Protein AF-A0A6V2KAH0-F1 (afdb_monomer_lite)

Sequence (1232 aa):
MCFALAFYVFDRTIVFLPSMSLTIRYAAQPLTKHDDYFSLTKVQLGAHNHMQRETYEVDTRGIMHGSGVGGRILDVLNRHGHQTSANAVEGRDTLVKGSPNDNNPVWTVSERSPGIIDQISSLPDGAMLDLVKQLNGEGEPENSLYGETWSAKLSQSLFQYEESHRMQTELEGLNFTLTSFPESPEGTLDQRFKSLAEYMSTRHLRKVDREVFVLSHEGYDMHRENTLGKKFSELNASLQQFIEELKAMGIWEDTALVMGSDFGRSVTANSNGGTDHAWGGNYFLLGGSVDGGKILGTYPEFLDERSDYWTGRGRMIPTTPWESVWNGIGQWMGVRGDNDLGWVLPNRNNFDKCALFSDQDLFLNGEIPQTACLINDGDGDGVADEVDQCPNSQYWTGLASDASGCQPPTAGPTTSPTLVPQPTIAPSSAPSVPPTPAPTVFGVLEVTPKASVITPDSAIVRVGGSNNHAVGRAIDGTTDKYEVHMSDAAKTGAGFEVTPFWPHSIVQGIRVYTASDGKSRDPTQFVVEGRNREGEAWTLIAGGDLNLSVERNPQGVPIDSSPSAPDLAKAHQEVTFQNTAAYSHYRVTFPETRSTSSTIVQFGEVELPGVWVPPGFVMTEYPTPAPSPKPTPAPTAVPTFKPTAAPSIAPTAVVTPVSTVLTPGSTVVRVRGYNTHTTATAIDGTTDVYQVHADGTGAPGFQVTPLWPYSIVQGIRVYTPYNGHSRDPMKFIVEGRNGDTEGWTIIAEGDLGLTTERNPSGMAIESTPTEPDMAKIHDEVLFQNTVMYSQYRVTFPEARSGSVAYGTIVQFGEVELPGLTVPPGYVLPTVTPVSTVLTPGSTVVRVRGYNTHTTATAIDGTTDVYQVHADGTGAPGFEVSPLWPYSIVQGIRVYTPHNGHGRDPMQFIVEGRNGDTEGWSVIALGDLGLTTERNPAGTPINSSPSAPDTSLVHDEVLFQNTVVYSQYRVTFPEARSALMAYGTIVQFGEVELPGLTVPPGLFVMTPYPTATPTAAPVAAAESNAIPVSTVLDAAAAPSIVRLNDIYPTHWYHNNVNIMDGTTSIYEIRMDGSGLPSGLEVTPTWPHSVIKSMRVYTARNGNSRDPTSFVIKGRNTDGEAWTLIAEGALYLPTDRNSVGLTVNSSPSAPDMALNHYEATFPNAVAYSQYQLTFPTTRHPDSTIVQFAELELPGLAVPEGWTCGGPGASCGNSHECCSEFCLGTGVCSDVTTQ

Secondary structure (DSSP, 8-state):
--PPP------EEEEEEE-SS---B--SS---TTS-GGGS-S--TT-HHHHHHHHHH--TT-SSTT--HHHHHHHHHHHTT--EEEEEETT--TTT---TTT-PPEEEE-SS-STT-TTTTTS-TTHHHHHHHHHT----TT--HHHHHHHHHHHHHHHHHHHHHHHHHHHHHTT---SS---PPTT-HHHHHHHHHHHHHTHHHHT-SEEEEE--------SS---HHHHHHHHHHHHHHHHHHHHHTT-STTEEEEEE-S-EEEEEE-TTSSEEEES-----EEESSB--S---S---S-SSTTSTTB-STT-BPPSSBTHHHHHHHHHHHT---HHHHHHHSTTGGGS-GGGS--HHHHBTT--SPPP------S------------------------------------------------------PPPPPPPPPPPPPP-EEES-SS-TTSEEEEESS--SS-SGGGSSSB---EEEEPPTTT----EEEEE-SSS-EEE-EEEEE--SS-TTSSBSEEEEEEESSTTPPPEEEEEEE----S--PPTTPBP---SS---TTS-EEEEE------BSEEEEE---BSSTT--EEEES-EE--EEE--TT---PPPPPPPPPP-------------PPPPP--------EEES-S--TT-EEEEESSEESS-GGGGSSSB---EEEE--SSS--EEEEE-SSS-EEE-EEEEEPPSS-GGGSBSEEEEEEESSTTSPPEEEEEEE----S--PPTTPBP---SSS--TTS-EEEEE------BSEEEEE--EETTEE--TT-EEEES-EE--EEE--TT------EEES-SS-BTBEEEEEESEESS-GGGGSSSB---EEEE--SSSS-EEEEE-SSSEEEE-EEEEE--SS-GGG-EEEEEEEEESSTTSPPEEEEEEE----S--PPTTPBP--BTTB--TTS-EEEEE------BSEEEEEEEEETTEE--TT-EEEES-EE--EEEE-TT-------PPPP---PPPBP-TTSPEEES-SS-TT-GGGEEEESBS---STT--GGGGSSSB---EEEEB-SSSSPPEEEE--SSSEEEE-EEEEEPPSS-STTSB-EEEEEEESSTTS--EEEEEEE----S--PPTTPBP--BTTB--TTS-EEEEE----B-BSEEEEE---BSSTT--EEEESEEE--EEEE-TT-----TT--------------------------

Radius of gyration: 40.19 Å; chains: 1; bounding box: 91×108×109 Å

InterPro domains:
  IPR010869 Protein of unknown function DUF1501 [PF07394] (154-303)
  IPR017850 Alkaline-phosphatase-like, core domain superfamily [SSF53649] (220-289)

Organism: NCBI:txid49249

pLDDT: mean 70.44, std 21.45, range [21.11, 96.75]

Structure (mmCIF, N/CA/C/O backbone):
data_AF-A0A6V2KAH0-F1
#
_entry.id   AF-A0A6V2KAH0-F1
#
loop_
_atom_site.group_PDB
_atom_site.id
_atom_site.type_symbol
_atom_site.label_atom_id
_atom_site.label_alt_id
_atom_site.label_comp_id
_atom_site.label_asym_id
_atom_site.label_entity_id
_atom_site.label_seq_id
_atom_site.pdbx_PDB_ins_code
_atom_site.Cartn_x
_atom_site.Cartn_y
_atom_site.Cartn_z
_atom_site.occupancy
_atom_site.B_iso_or_equiv
_atom_site.auth_seq_id
_atom_site.auth_comp_id
_atom_site.auth_asym_id
_atom_site.auth_atom_id
_atom_site.pdbx_PDB_model_num
ATOM 1 N N . MET A 1 1 ? -19.683 9.087 42.182 1.00 32.47 1 MET A N 1
ATOM 2 C CA . MET A 1 1 ? -18.851 7.865 42.205 1.00 32.47 1 MET A CA 1
ATOM 3 C C . MET A 1 1 ? -19.704 6.692 41.759 1.00 32.47 1 MET A C 1
ATOM 5 O O . MET A 1 1 ? -20.548 6.278 42.538 1.00 32.47 1 MET A O 1
ATOM 9 N N . CYS A 1 2 ? -19.531 6.255 40.511 1.00 22.30 2 CYS A N 1
ATOM 10 C CA . CYS A 1 2 ? -19.908 4.953 39.935 1.00 22.30 2 CYS A CA 1
ATOM 11 C C . CYS A 1 2 ? -19.578 5.039 38.435 1.00 22.30 2 CYS A C 1
ATOM 13 O O . CYS A 1 2 ? -20.458 5.290 37.619 1.00 22.30 2 CYS A O 1
ATOM 15 N N . PHE A 1 3 ? -18.294 4.924 38.083 1.00 23.70 3 PHE A N 1
ATOM 16 C CA . PHE A 1 3 ? -17.932 4.547 36.716 1.00 23.70 3 PHE A CA 1
ATOM 17 C C . PHE A 1 3 ? -18.139 3.036 36.620 1.00 23.70 3 PHE A C 1
ATOM 19 O O . PHE A 1 3 ? -17.579 2.298 37.430 1.00 23.70 3 PHE A O 1
ATOM 26 N N . ALA A 1 4 ? -18.967 2.584 35.682 1.00 24.52 4 ALA A N 1
ATOM 27 C CA . ALA A 1 4 ? -19.075 1.165 35.379 1.00 24.52 4 ALA A CA 1
ATOM 28 C C . ALA A 1 4 ? -17.861 0.759 34.535 1.00 24.52 4 ALA A C 1
ATOM 30 O O . ALA A 1 4 ? -17.642 1.328 33.466 1.00 24.52 4 ALA A O 1
ATOM 31 N N . LEU A 1 5 ? -17.070 -0.206 35.010 1.00 29.55 5 LEU A N 1
ATOM 32 C CA . LEU A 1 5 ? -16.073 -0.855 34.162 1.00 29.55 5 LEU A CA 1
ATOM 33 C C . LEU A 1 5 ? -16.809 -1.737 33.149 1.00 29.55 5 LEU A C 1
ATOM 35 O O . LEU A 1 5 ? -17.567 -2.623 33.538 1.00 29.55 5 LEU A O 1
ATOM 39 N N . ALA A 1 6 ? -16.557 -1.494 31.867 1.00 23.05 6 ALA A N 1
ATOM 40 C CA . ALA A 1 6 ? -16.994 -2.339 30.757 1.00 23.05 6 ALA A CA 1
ATOM 41 C C . ALA A 1 6 ? -15.931 -2.386 29.639 1.00 23.05 6 ALA A C 1
ATOM 43 O O . ALA A 1 6 ? -16.261 -2.461 28.461 1.00 23.05 6 ALA A O 1
ATOM 44 N N . PHE A 1 7 ? -14.649 -2.339 30.018 1.00 24.16 7 PHE A N 1
ATOM 45 C CA . PHE A 1 7 ? -13.540 -2.706 29.140 1.00 24.16 7 PHE A CA 1
ATOM 46 C C . PHE A 1 7 ? -13.059 -4.106 29.526 1.00 24.16 7 PHE A C 1
ATOM 48 O O . PHE A 1 7 ? -12.400 -4.273 30.547 1.00 24.16 7 PHE A O 1
ATOM 55 N N . TYR A 1 8 ? -13.389 -5.091 28.691 1.00 26.27 8 TYR A N 1
ATOM 56 C CA . TYR A 1 8 ? -12.667 -6.362 28.596 1.00 26.27 8 TYR A CA 1
ATOM 57 C C . TYR A 1 8 ? -11.932 -6.403 27.250 1.00 26.27 8 TYR A C 1
ATOM 59 O O . TYR A 1 8 ? -12.141 -7.280 26.416 1.00 26.27 8 TYR A O 1
ATOM 67 N N . VAL A 1 9 ? -11.055 -5.416 27.039 1.00 32.06 9 VAL A N 1
ATOM 68 C CA . VAL A 1 9 ? -9.909 -5.628 26.155 1.00 32.06 9 VAL A CA 1
ATOM 69 C C . VAL A 1 9 ? -8.957 -6.497 26.963 1.00 32.06 9 VAL A C 1
ATOM 71 O O . VAL A 1 9 ? -8.353 -6.034 27.925 1.00 32.06 9 VAL A O 1
ATOM 74 N N . PHE A 1 10 ? -8.902 -7.786 26.637 1.00 47.50 10 PHE A N 1
ATOM 75 C CA . PHE A 1 10 ? -7.815 -8.633 27.109 1.00 47.50 10 PHE A CA 1
ATOM 76 C C . PHE A 1 10 ? -6.572 -8.218 26.328 1.00 47.50 10 PHE A C 1
ATOM 78 O O . PHE A 1 10 ? -6.506 -8.497 25.128 1.00 47.50 10 PHE A O 1
ATOM 85 N N . ASP A 1 11 ? -5.630 -7.539 26.976 1.00 68.19 11 ASP A N 1
ATOM 86 C CA . ASP A 1 11 ? -4.273 -7.346 26.458 1.00 68.19 11 ASP A CA 1
ATOM 87 C C . ASP A 1 11 ? -3.606 -8.725 26.316 1.00 68.19 11 ASP A C 1
ATOM 89 O O . ASP A 1 11 ? -3.858 -9.614 27.132 1.00 68.19 11 ASP A O 1
ATOM 93 N N . ARG A 1 12 ? -2.790 -8.950 25.277 1.00 78.81 12 ARG A N 1
ATOM 94 C CA . ARG A 1 12 ? -2.120 -10.248 25.055 1.00 78.81 12 ARG A CA 1
ATOM 95 C C . ARG A 1 12 ? -0.701 -10.058 24.518 1.00 78.81 12 ARG A C 1
ATOM 97 O O . ARG A 1 12 ? -0.473 -9.295 23.576 1.00 78.81 12 ARG A O 1
ATOM 104 N N . THR A 1 13 ? 0.255 -10.760 25.121 1.00 78.06 13 THR A N 1
ATOM 105 C CA . THR A 1 13 ? 1.690 -10.632 24.835 1.00 78.06 13 THR A CA 1
ATOM 106 C C . THR A 1 13 ? 2.326 -11.990 24.546 1.00 78.06 13 THR A C 1
ATOM 108 O O . THR A 1 13 ? 2.190 -12.928 25.330 1.00 78.06 13 THR A O 1
ATOM 111 N N . ILE A 1 14 ? 3.098 -12.078 23.461 1.00 73.81 14 ILE A N 1
ATOM 112 C CA . ILE A 1 14 ? 3.979 -13.214 23.165 1.00 73.81 14 ILE A CA 1
ATOM 113 C C . ILE A 1 14 ? 5.423 -12.852 23.517 1.00 73.81 14 ILE A C 1
ATOM 115 O O . ILE A 1 14 ? 5.922 -11.799 23.121 1.00 73.81 14 ILE A O 1
ATOM 119 N N . VAL A 1 15 ? 6.126 -13.769 24.183 1.00 71.06 15 VAL A N 1
ATOM 120 C CA . VAL A 1 15 ? 7.581 -13.715 24.380 1.00 71.06 15 VAL A CA 1
ATOM 121 C C . VAL A 1 15 ? 8.213 -14.927 23.697 1.00 71.06 15 VAL A C 1
ATOM 123 O O . VAL A 1 15 ? 8.055 -16.060 24.144 1.00 71.06 15 VAL A O 1
ATOM 126 N N . PHE A 1 16 ? 8.924 -14.712 22.594 1.00 69.88 16 PHE A N 1
ATOM 127 C CA . PHE A 1 16 ? 9.558 -15.775 21.821 1.00 69.88 16 PHE A CA 1
ATOM 128 C C . PHE A 1 16 ? 11.036 -15.941 22.208 1.00 69.88 16 PHE A C 1
ATOM 130 O O . PHE A 1 16 ? 11.818 -14.993 22.122 1.00 69.88 16 PHE A O 1
ATOM 137 N N . LEU A 1 17 ? 11.425 -17.154 22.612 1.00 53.06 17 LEU A N 1
ATOM 138 C CA . LEU A 1 17 ? 12.778 -17.497 23.063 1.00 53.06 17 LEU A CA 1
ATOM 139 C C . LEU A 1 17 ? 13.419 -18.561 22.147 1.00 53.06 17 LEU A C 1
ATOM 141 O O . LEU A 1 17 ? 13.328 -19.760 22.439 1.00 53.06 17 LEU A O 1
ATOM 145 N N . PRO A 1 18 ? 14.069 -18.173 21.036 1.00 50.00 18 PRO A N 1
ATOM 146 C CA . PRO A 1 18 ? 14.973 -19.040 20.296 1.00 50.00 18 PRO A CA 1
ATOM 147 C C . PRO A 1 18 ? 16.179 -19.511 21.123 1.00 50.00 18 PRO A C 1
ATOM 149 O O . PRO A 1 18 ? 16.703 -18.788 21.974 1.00 50.00 18 PRO A O 1
ATOM 152 N N . SER A 1 19 ? 16.653 -20.704 20.734 1.00 51.75 19 SER A N 1
ATOM 153 C CA . SER A 1 19 ? 18.036 -21.224 20.782 1.00 51.75 19 SER A CA 1
ATOM 154 C C . SER A 1 19 ? 18.283 -22.490 21.621 1.00 51.75 19 SER A C 1
ATOM 156 O O . SER A 1 19 ? 19.385 -23.026 21.542 1.00 51.75 19 SER A O 1
ATOM 158 N N . MET A 1 20 ? 17.300 -23.055 22.334 1.00 39.06 20 MET A N 1
ATOM 159 C CA . MET A 1 20 ? 17.443 -24.388 22.965 1.00 39.06 20 MET A CA 1
ATOM 160 C C . MET A 1 20 ? 17.257 -25.526 21.956 1.00 39.06 20 MET A C 1
ATOM 162 O O . MET A 1 20 ? 16.247 -25.541 21.274 1.00 39.06 20 MET A O 1
ATOM 166 N N . SER A 1 21 ? 18.140 -26.529 21.874 1.00 42.56 21 SER A N 1
ATOM 167 C CA . SER A 1 21 ? 18.027 -27.617 20.870 1.00 42.56 21 SER A CA 1
ATOM 168 C C . SER A 1 21 ? 16.951 -28.693 21.146 1.00 42.56 21 SER A C 1
ATOM 170 O O . SER A 1 21 ? 17.284 -29.758 21.670 1.00 42.56 21 SER A O 1
ATOM 172 N N . LEU A 1 22 ? 15.695 -28.455 20.739 1.00 38.97 22 LEU A N 1
ATOM 173 C CA . LEU A 1 22 ? 14.587 -29.421 20.576 1.00 38.97 22 LEU A CA 1
ATOM 174 C C . LEU A 1 22 ? 13.528 -28.831 19.599 1.00 38.97 22 LEU A C 1
ATOM 176 O O . LEU A 1 22 ? 13.317 -27.628 19.640 1.00 38.97 22 LEU A O 1
ATOM 180 N N . THR A 1 23 ? 12.860 -29.630 18.740 1.00 48.09 23 THR A N 1
ATOM 181 C CA . THR A 1 23 ? 12.167 -29.111 17.521 1.00 48.09 23 THR A CA 1
ATOM 182 C C . THR A 1 23 ? 10.840 -29.804 17.132 1.00 48.09 23 THR A C 1
ATOM 184 O O . THR A 1 23 ? 10.656 -30.988 17.401 1.00 48.09 23 THR A O 1
ATOM 187 N N . ILE A 1 24 ? 9.950 -29.096 16.417 1.00 45.00 24 ILE A N 1
ATOM 188 C CA . ILE A 1 24 ? 8.738 -29.601 15.721 1.00 45.00 24 ILE A CA 1
ATOM 189 C C . ILE A 1 24 ? 8.880 -29.353 14.190 1.00 45.00 24 ILE A C 1
ATOM 191 O O . ILE A 1 24 ? 9.725 -28.564 13.776 1.00 45.00 24 ILE A O 1
ATOM 195 N N . ARG A 1 25 ? 8.147 -30.077 13.322 1.00 55.84 25 ARG A N 1
ATOM 196 C CA . ARG A 1 25 ? 8.427 -30.195 11.867 1.00 55.84 25 ARG A CA 1
ATOM 197 C C . ARG A 1 25 ? 8.468 -28.844 11.140 1.00 55.84 25 ARG A C 1
ATOM 199 O O . ARG A 1 25 ? 7.445 -28.183 10.997 1.00 55.84 25 ARG A O 1
ATOM 206 N N . TYR A 1 26 ? 9.618 -28.580 10.518 1.00 58.53 26 TYR A N 1
ATOM 207 C CA . TYR A 1 26 ? 9.757 -27.726 9.333 1.00 58.53 26 TYR A CA 1
ATOM 208 C C . TYR A 1 26 ? 9.551 -28.546 8.053 1.00 58.53 26 TYR A C 1
ATOM 210 O O . TYR A 1 26 ? 10.483 -29.184 7.554 1.00 58.53 26 TYR A O 1
ATOM 218 N N . ALA A 1 27 ? 8.324 -28.550 7.539 1.00 58.91 27 ALA A N 1
ATOM 219 C CA . ALA A 1 27 ? 7.975 -29.011 6.199 1.00 58.91 27 ALA A CA 1
ATOM 220 C C . ALA A 1 27 ? 6.714 -28.287 5.740 1.00 58.91 27 ALA A C 1
ATOM 222 O O . ALA A 1 27 ? 5.920 -27.859 6.569 1.00 58.91 27 ALA A O 1
ATOM 223 N N . ALA A 1 28 ? 6.481 -28.242 4.434 1.00 56.47 28 ALA A N 1
ATOM 224 C CA . ALA A 1 28 ? 5.288 -27.606 3.897 1.00 56.47 28 ALA A CA 1
ATOM 225 C C . ALA A 1 28 ? 4.024 -28.480 3.969 1.00 56.47 28 ALA A C 1
ATOM 227 O O . ALA A 1 28 ? 2.949 -27.979 3.667 1.00 56.47 28 ALA A O 1
ATOM 228 N N . GLN A 1 29 ? 4.150 -29.777 4.283 1.00 67.00 29 GLN A N 1
ATOM 229 C CA . GLN A 1 29 ? 3.078 -30.786 4.260 1.00 67.00 29 GLN A CA 1
ATOM 230 C C . GLN A 1 29 ? 3.492 -32.05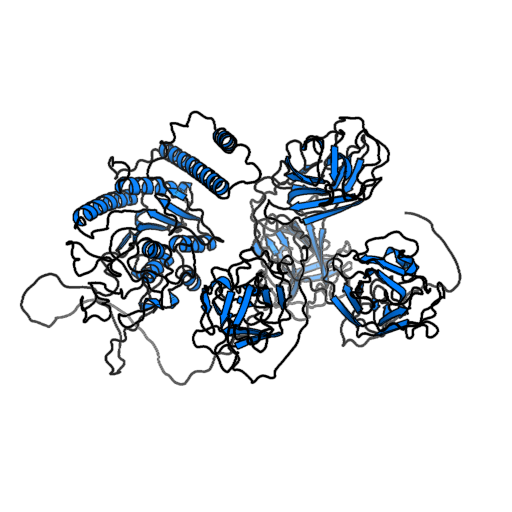1 5.060 1.00 67.00 29 GLN A C 1
ATOM 232 O O . GLN A 1 29 ? 4.633 -32.113 5.535 1.00 67.00 29 GLN A O 1
ATOM 237 N N . PRO A 1 30 ? 2.615 -33.060 5.252 1.00 75.69 30 PRO A N 1
ATOM 238 C CA . PRO A 1 30 ? 2.976 -34.350 5.851 1.00 75.69 30 PRO A CA 1
ATOM 239 C C . PRO A 1 30 ? 4.086 -35.094 5.093 1.00 75.69 30 PRO A C 1
ATOM 241 O O . PRO A 1 30 ? 4.106 -35.078 3.866 1.00 75.69 30 PRO A O 1
ATOM 244 N N . LEU A 1 31 ? 4.997 -35.745 5.833 1.00 76.62 31 LEU A N 1
ATOM 245 C CA . LEU A 1 31 ? 6.175 -36.451 5.302 1.00 76.62 31 LEU A CA 1
ATOM 246 C C . LEU A 1 31 ? 6.589 -37.662 6.155 1.00 76.62 31 LEU A C 1
ATOM 248 O O . LEU A 1 31 ? 6.423 -37.660 7.381 1.00 76.62 31 LEU A O 1
ATOM 252 N N . THR A 1 32 ? 7.221 -38.631 5.492 1.00 76.31 32 THR A N 1
ATOM 253 C CA . THR A 1 32 ? 7.844 -39.863 6.003 1.00 76.31 32 THR A CA 1
ATOM 254 C C . THR A 1 32 ? 9.268 -40.030 5.438 1.00 76.31 32 THR A C 1
ATOM 256 O O . THR A 1 32 ? 9.722 -39.244 4.608 1.00 76.31 32 THR A O 1
ATOM 259 N N . LYS A 1 33 ? 9.992 -41.082 5.846 1.00 72.31 33 LYS A N 1
ATOM 260 C CA . LYS A 1 33 ? 11.316 -41.456 5.304 1.00 72.31 33 LYS A CA 1
ATOM 261 C C . LYS A 1 33 ? 11.291 -41.917 3.837 1.00 72.31 33 LYS A C 1
ATOM 263 O O . LYS A 1 33 ? 12.354 -42.171 3.274 1.00 72.31 33 LYS A O 1
ATOM 268 N N . HIS A 1 34 ? 10.104 -42.097 3.255 1.00 77.44 34 HIS A N 1
ATOM 269 C CA . HIS A 1 34 ? 9.911 -42.554 1.878 1.00 77.44 34 HIS A CA 1
ATOM 270 C C . HIS A 1 34 ? 9.702 -41.405 0.882 1.00 77.44 34 HIS A C 1
ATOM 272 O O . HIS A 1 34 ? 9.803 -41.630 -0.323 1.00 77.44 34 HIS A O 1
ATOM 278 N N . ASP A 1 35 ? 9.451 -40.193 1.377 1.00 74.56 35 ASP A N 1
ATOM 279 C CA . ASP A 1 35 ? 9.217 -39.000 0.567 1.00 74.56 35 ASP A CA 1
ATOM 280 C C . ASP A 1 35 ? 10.538 -38.278 0.259 1.00 74.56 35 ASP A C 1
ATOM 282 O O . ASP A 1 35 ? 11.407 -38.151 1.128 1.00 74.56 35 ASP A O 1
ATOM 286 N N . ASP A 1 36 ? 10.701 -37.760 -0.964 1.00 67.44 36 ASP A N 1
ATOM 287 C CA . ASP A 1 36 ? 11.869 -36.938 -1.300 1.00 67.44 36 ASP A CA 1
ATOM 288 C C . ASP A 1 36 ? 11.729 -35.537 -0.695 1.00 67.44 36 ASP A C 1
ATOM 290 O O . ASP A 1 36 ? 11.225 -34.601 -1.325 1.00 67.44 36 ASP A O 1
ATOM 294 N N . TYR A 1 37 ? 12.215 -35.406 0.540 1.00 65.56 37 TYR A N 1
ATOM 295 C CA . TYR A 1 37 ? 12.281 -34.151 1.282 1.00 65.56 37 TYR A CA 1
ATOM 296 C C . TYR A 1 37 ? 12.812 -32.987 0.435 1.00 65.56 37 TYR A C 1
ATOM 298 O O . TYR A 1 37 ? 12.233 -31.903 0.471 1.00 65.56 37 TYR A O 1
ATOM 306 N N . PHE A 1 38 ? 13.868 -33.202 -0.359 1.00 62.66 38 PHE A N 1
ATOM 307 C CA . PHE A 1 38 ? 14.525 -32.133 -1.117 1.00 62.66 38 PHE A CA 1
ATOM 308 C C . PHE A 1 38 ? 13.667 -31.584 -2.263 1.00 62.66 38 PHE A C 1
ATOM 310 O O . PHE A 1 38 ? 13.937 -30.485 -2.740 1.00 62.66 38 PHE A O 1
ATOM 317 N N . SER A 1 39 ? 12.622 -32.307 -2.676 1.00 59.69 39 SER A N 1
ATOM 318 C CA . SER A 1 39 ? 11.640 -31.825 -3.655 1.00 59.69 39 SER A CA 1
ATOM 319 C C . SER A 1 39 ? 10.502 -30.995 -3.033 1.00 59.69 39 SER A C 1
ATOM 321 O O . SER A 1 39 ? 9.786 -30.305 -3.752 1.00 59.69 39 SER A O 1
ATOM 323 N N . LEU A 1 40 ? 10.338 -31.020 -1.702 1.00 59.09 40 LEU A N 1
ATOM 324 C CA . LEU A 1 40 ? 9.144 -30.509 -1.005 1.00 59.09 40 LEU A CA 1
ATOM 325 C C . LEU A 1 40 ? 9.416 -29.305 -0.081 1.00 59.09 40 LEU A C 1
ATOM 327 O O . LEU A 1 40 ? 8.527 -28.881 0.661 1.00 59.09 40 LEU A O 1
ATOM 331 N N . THR A 1 41 ? 10.630 -28.749 -0.121 1.00 61.31 41 THR A N 1
ATOM 332 C CA . THR A 1 41 ? 11.119 -27.703 0.793 1.00 61.31 41 THR A CA 1
ATOM 333 C C . THR A 1 41 ? 12.289 -26.918 0.186 1.00 61.31 41 THR A C 1
ATOM 335 O O . THR A 1 41 ? 13.053 -27.462 -0.610 1.00 61.31 41 THR A O 1
ATOM 338 N N . LYS A 1 42 ? 12.488 -25.655 0.589 1.00 65.62 42 LYS A N 1
ATOM 339 C CA . LYS A 1 42 ? 13.727 -24.894 0.297 1.00 65.62 42 LYS A CA 1
ATOM 340 C C . LYS A 1 42 ? 14.751 -24.967 1.451 1.00 65.62 42 LYS A C 1
ATOM 342 O O . LYS A 1 42 ? 15.806 -24.335 1.397 1.00 65.62 42 LYS A O 1
ATOM 347 N N . VAL A 1 43 ? 14.446 -25.722 2.510 1.00 69.88 43 VAL A N 1
ATOM 348 C CA . VAL A 1 43 ? 15.165 -25.698 3.794 1.00 69.88 43 VAL A CA 1
ATOM 349 C C . VAL A 1 43 ? 16.353 -26.659 3.810 1.00 69.88 43 VAL A C 1
ATOM 351 O O . VAL A 1 43 ? 16.197 -27.877 3.714 1.00 69.88 43 VAL A O 1
ATOM 354 N N . GLN A 1 44 ? 17.559 -26.129 4.029 1.00 73.62 44 GLN A N 1
ATOM 355 C CA . GLN A 1 44 ? 18.747 -26.953 4.247 1.00 73.62 44 GLN A CA 1
ATOM 356 C C . GLN A 1 44 ? 18.785 -27.491 5.690 1.00 73.62 44 GLN A C 1
ATOM 358 O O . GLN A 1 44 ? 19.333 -26.853 6.593 1.00 73.62 44 GLN A O 1
ATOM 363 N N . LEU A 1 45 ? 18.232 -28.691 5.910 1.00 71.81 45 LEU A N 1
ATOM 364 C CA . LEU A 1 45 ? 18.286 -29.354 7.219 1.00 71.81 45 LEU A CA 1
ATOM 365 C C . LEU A 1 45 ? 19.728 -29.492 7.732 1.00 71.81 45 LEU A C 1
ATOM 367 O O . LEU A 1 45 ? 20.614 -29.999 7.043 1.00 71.81 45 LEU A O 1
ATOM 371 N N . GLY A 1 46 ? 19.946 -29.082 8.982 1.00 68.75 46 GLY A N 1
ATOM 372 C CA . GLY A 1 46 ? 21.256 -29.098 9.635 1.00 68.75 46 GLY A CA 1
ATOM 373 C C . GLY A 1 46 ? 22.092 -27.819 9.474 1.00 68.75 46 GLY A C 1
ATOM 374 O O . GLY A 1 46 ? 23.124 -27.727 10.139 1.00 68.75 46 GLY A O 1
ATOM 375 N N . ALA A 1 47 ? 21.663 -26.836 8.668 1.00 75.38 47 ALA A N 1
ATOM 376 C CA . ALA A 1 47 ? 22.331 -25.536 8.517 1.00 75.38 47 ALA A CA 1
ATOM 377 C C . ALA A 1 47 ? 21.662 -24.442 9.377 1.00 75.38 47 ALA A C 1
ATOM 379 O O . ALA A 1 47 ? 20.468 -24.180 9.226 1.00 75.38 47 ALA A O 1
ATOM 380 N N . HIS A 1 48 ? 22.431 -23.809 10.280 1.00 74.62 48 HIS A N 1
ATOM 381 C CA . HIS A 1 48 ? 21.899 -22.898 11.312 1.00 74.62 48 HIS A CA 1
ATOM 382 C C . HIS A 1 48 ? 21.089 -21.753 10.701 1.00 74.62 48 HIS A C 1
ATOM 384 O O . HIS A 1 48 ? 19.941 -21.537 11.065 1.00 74.62 48 HIS A O 1
ATOM 390 N N . ASN A 1 49 ? 21.665 -21.052 9.724 1.00 75.12 49 ASN A N 1
ATOM 391 C CA . ASN A 1 49 ? 21.048 -19.897 9.075 1.00 75.12 49 ASN A CA 1
ATOM 392 C C . ASN A 1 49 ? 19.713 -20.234 8.386 1.00 75.12 49 ASN A C 1
ATOM 394 O O . ASN A 1 49 ? 18.820 -19.394 8.376 1.00 75.12 49 ASN A O 1
ATOM 398 N N . HIS A 1 50 ? 19.556 -21.448 7.843 1.00 74.50 50 HIS A N 1
ATOM 399 C CA . HIS A 1 50 ? 18.287 -21.880 7.257 1.00 74.50 50 HIS A CA 1
ATOM 400 C C . HIS A 1 50 ? 17.268 -22.221 8.346 1.00 74.50 50 HIS A C 1
ATOM 402 O O . HIS A 1 50 ? 16.180 -21.661 8.346 1.00 74.50 50 HIS A O 1
ATOM 408 N N . MET A 1 51 ? 17.594 -23.086 9.310 1.00 77.81 51 MET A N 1
ATOM 409 C CA . MET A 1 51 ? 16.581 -23.517 10.284 1.00 77.81 51 MET A CA 1
ATOM 410 C C . MET A 1 51 ? 16.256 -22.455 11.353 1.00 77.81 51 MET A C 1
ATOM 412 O O . MET A 1 51 ? 15.121 -22.412 11.823 1.00 77.81 51 MET A O 1
ATOM 416 N N . GLN A 1 52 ? 17.166 -21.520 11.661 1.00 78.06 52 GLN A N 1
ATOM 417 C CA . GLN A 1 52 ? 16.835 -20.308 12.432 1.00 78.06 52 GLN A CA 1
ATOM 418 C C . GLN A 1 52 ? 15.843 -19.424 11.669 1.00 78.06 52 GLN A C 1
ATOM 420 O O . GLN A 1 52 ? 14.850 -18.992 12.246 1.00 78.06 52 GLN A O 1
ATOM 425 N N . ARG A 1 53 ? 16.057 -19.213 10.362 1.00 78.81 53 ARG A N 1
ATOM 426 C CA . ARG A 1 53 ? 15.113 -18.486 9.503 1.00 78.81 53 ARG A CA 1
ATOM 427 C C . ARG A 1 53 ? 13.731 -19.145 9.519 1.00 78.81 53 ARG A C 1
ATOM 429 O O . ARG A 1 53 ? 12.757 -18.460 9.796 1.00 78.81 53 ARG A O 1
ATOM 436 N N . GLU A 1 54 ? 13.643 -20.462 9.344 1.00 80.25 54 GLU A N 1
ATOM 437 C CA . GLU A 1 54 ? 12.360 -21.189 9.403 1.00 80.25 54 GLU A CA 1
ATOM 438 C C . GLU A 1 54 ? 11.689 -21.166 10.781 1.00 80.25 54 GLU A C 1
ATOM 440 O O . GLU A 1 54 ? 10.460 -21.164 10.872 1.00 80.25 54 GLU A O 1
ATOM 445 N N . THR A 1 55 ? 12.476 -21.102 11.863 1.00 80.56 55 THR A N 1
ATOM 446 C CA . THR A 1 55 ? 11.952 -20.899 13.225 1.00 80.56 55 THR A CA 1
ATOM 447 C C . THR A 1 55 ? 11.130 -19.611 13.310 1.00 80.56 55 THR A C 1
ATOM 449 O O . THR A 1 55 ? 10.116 -19.589 14.009 1.00 80.56 55 THR A O 1
ATOM 452 N N . TYR A 1 56 ? 11.569 -18.567 12.597 1.00 86.00 56 TYR A N 1
ATOM 453 C CA . TYR A 1 56 ? 11.006 -17.219 12.621 1.00 86.00 56 TYR A CA 1
ATOM 454 C C . TYR A 1 56 ? 9.954 -16.959 11.532 1.00 86.00 56 TYR A C 1
ATOM 456 O O . TYR A 1 56 ? 8.921 -16.355 11.819 1.00 86.00 56 TYR A O 1
ATOM 464 N N . GLU A 1 57 ? 10.207 -17.388 10.293 1.00 86.12 57 GLU A N 1
ATOM 465 C CA . GLU A 1 57 ? 9.335 -17.125 9.141 1.00 86.12 57 GLU A CA 1
ATOM 466 C C . GLU A 1 57 ? 8.159 -18.112 9.051 1.00 86.12 57 GLU A C 1
ATOM 468 O O . GLU A 1 57 ? 7.089 -17.709 8.599 1.00 86.12 57 GLU A O 1
ATOM 473 N N . VAL A 1 58 ? 8.313 -19.364 9.516 1.00 86.12 58 VAL A N 1
ATOM 474 C CA . VAL A 1 58 ? 7.304 -20.448 9.417 1.00 86.12 58 VAL A CA 1
ATOM 475 C C . VAL A 1 58 ? 6.793 -20.608 7.974 1.00 86.12 58 VAL A C 1
ATOM 477 O O . VAL A 1 58 ? 5.596 -20.582 7.689 1.00 86.12 58 VAL A O 1
ATOM 480 N N . ASP A 1 59 ? 7.738 -20.698 7.033 1.00 82.88 59 ASP A N 1
ATOM 481 C CA . ASP A 1 59 ? 7.487 -20.535 5.601 1.00 82.88 59 ASP A CA 1
ATOM 482 C C . ASP A 1 59 ? 8.476 -21.358 4.754 1.00 82.88 59 ASP A C 1
ATOM 484 O O . ASP A 1 59 ? 9.212 -20.850 3.912 1.00 82.88 59 ASP A O 1
ATOM 488 N N . THR A 1 60 ? 8.459 -22.679 4.948 1.00 75.44 60 THR A N 1
ATOM 489 C CA . THR A 1 60 ? 9.427 -23.619 4.334 1.00 75.44 60 THR A CA 1
ATOM 490 C C . THR A 1 60 ? 9.444 -23.668 2.793 1.00 75.44 60 THR A C 1
ATOM 492 O O . THR A 1 60 ? 10.290 -24.343 2.190 1.00 75.44 60 THR A O 1
ATOM 495 N N . ARG A 1 61 ? 8.521 -22.949 2.137 1.00 72.12 61 ARG A N 1
ATOM 496 C CA . ARG A 1 61 ? 8.461 -22.733 0.682 1.00 72.12 61 ARG A CA 1
ATOM 497 C C . ARG A 1 61 ? 8.894 -21.331 0.247 1.00 72.12 61 ARG A C 1
ATOM 499 O O . ARG A 1 61 ? 9.145 -21.157 -0.946 1.00 72.12 61 ARG A O 1
ATOM 506 N N . GLY A 1 62 ? 9.029 -20.357 1.145 1.00 71.44 62 GLY A N 1
ATOM 507 C CA . GLY A 1 62 ? 9.292 -18.960 0.796 1.00 71.44 62 GLY A CA 1
ATOM 508 C C . GLY A 1 62 ? 8.132 -18.349 0.006 1.00 71.44 62 GLY A C 1
ATOM 509 O O . GLY A 1 62 ? 8.320 -17.954 -1.139 1.00 71.44 62 GLY A O 1
ATOM 510 N N . ILE A 1 63 ? 6.928 -18.368 0.575 1.00 75.12 63 ILE A N 1
ATOM 511 C CA . ILE A 1 63 ? 5.709 -17.746 0.035 1.00 75.12 63 ILE A CA 1
ATOM 512 C C . ILE A 1 63 ? 5.565 -16.306 0.566 1.00 75.12 63 ILE A C 1
ATOM 514 O O . ILE A 1 63 ? 5.118 -15.417 -0.152 1.00 75.12 63 ILE A O 1
ATOM 518 N N . MET A 1 64 ? 5.987 -16.068 1.808 1.00 70.50 64 MET A N 1
ATOM 519 C CA . MET A 1 64 ? 5.870 -14.824 2.579 1.00 70.50 64 MET A CA 1
ATOM 520 C C . MET A 1 64 ? 7.257 -14.215 2.868 1.00 70.50 64 MET A C 1
ATOM 522 O O . MET A 1 64 ? 7.533 -13.722 3.967 1.00 70.50 64 MET A O 1
ATOM 526 N N . HIS A 1 65 ? 8.133 -14.273 1.858 1.00 69.56 65 HIS A N 1
ATOM 527 C CA . HIS A 1 65 ? 9.556 -13.926 1.903 1.00 69.56 65 HIS A CA 1
ATOM 528 C C . HIS A 1 65 ? 9.897 -12.687 2.757 1.00 69.56 65 HIS A C 1
ATOM 530 O O . HIS A 1 65 ? 9.532 -11.561 2.424 1.00 69.56 65 HIS A O 1
ATOM 536 N N . GLY A 1 66 ? 10.702 -12.882 3.810 1.00 72.81 66 GLY A N 1
ATOM 537 C CA . GLY A 1 66 ? 11.279 -11.790 4.600 1.00 72.81 66 GLY A CA 1
ATOM 538 C C . GLY A 1 66 ? 10.380 -11.226 5.703 1.00 72.81 66 GLY A C 1
ATOM 539 O O . GLY A 1 66 ? 10.755 -10.200 6.280 1.00 72.81 66 GLY A O 1
ATOM 540 N N . SER A 1 67 ? 9.247 -11.883 5.986 1.00 87.06 67 SER A N 1
ATOM 541 C CA . SER A 1 67 ? 8.339 -11.598 7.106 1.00 87.06 67 SER A CA 1
ATOM 542 C C . SER A 1 67 ? 8.333 -12.739 8.133 1.00 87.06 67 SER A C 1
ATOM 544 O O . SER A 1 67 ? 8.393 -13.918 7.776 1.00 87.06 67 SER A O 1
ATOM 546 N N . GLY A 1 68 ? 8.221 -12.393 9.412 1.00 88.81 68 GLY A N 1
ATOM 547 C CA . GLY A 1 68 ? 8.119 -13.340 10.518 1.00 88.81 68 GLY A CA 1
ATOM 548 C C . GLY A 1 68 ? 6.680 -13.676 10.889 1.00 88.81 68 GLY A C 1
ATOM 549 O O . GLY A 1 68 ? 5.774 -12.866 10.699 1.00 88.81 68 GLY A O 1
ATOM 550 N N . VAL A 1 69 ? 6.455 -14.850 11.482 1.00 91.62 69 VAL A N 1
ATOM 551 C CA . VAL A 1 69 ? 5.116 -15.262 11.943 1.00 91.62 69 VAL A CA 1
ATOM 552 C C . VAL A 1 69 ? 4.550 -14.322 13.017 1.00 91.62 69 VAL A C 1
ATOM 554 O O . VAL A 1 69 ? 3.363 -14.010 12.991 1.00 91.62 69 VAL A O 1
ATOM 557 N N . GLY A 1 70 ? 5.396 -13.803 13.915 1.00 90.94 70 GLY A N 1
ATOM 558 C CA . GLY A 1 70 ? 5.004 -12.826 14.934 1.00 90.94 70 GLY A CA 1
ATOM 559 C C . GLY A 1 70 ? 4.644 -11.466 14.333 1.00 90.94 70 GLY A C 1
ATOM 560 O O . GLY A 1 70 ? 3.624 -10.889 14.698 1.00 90.94 70 GLY A O 1
ATOM 561 N N . GLY A 1 71 ? 5.428 -10.999 13.358 1.00 90.94 71 GLY A N 1
ATOM 562 C CA . GLY A 1 71 ? 5.126 -9.801 12.575 1.00 90.94 71 GLY A CA 1
ATOM 563 C C . GLY A 1 71 ? 3.801 -9.933 11.830 1.00 90.94 71 GLY A C 1
ATOM 564 O O . GLY A 1 71 ? 2.931 -9.086 11.985 1.00 90.94 71 GLY A O 1
ATOM 565 N N . ARG A 1 72 ? 3.573 -11.055 11.133 1.00 92.88 72 ARG A N 1
ATOM 566 C CA . ARG A 1 72 ? 2.293 -11.321 10.453 1.00 92.88 72 ARG A CA 1
ATOM 567 C C . ARG A 1 72 ? 1.099 -11.382 11.418 1.00 92.88 72 ARG A C 1
ATOM 569 O O . ARG A 1 72 ? 0.029 -10.887 11.072 1.00 92.88 72 ARG A O 1
ATOM 576 N N . ILE A 1 73 ? 1.257 -11.920 12.632 1.00 93.88 73 ILE A N 1
ATOM 577 C CA . ILE A 1 73 ? 0.212 -11.841 13.674 1.00 93.88 73 ILE A CA 1
ATOM 578 C C . ILE A 1 73 ? -0.103 -10.374 14.003 1.00 93.88 73 ILE A C 1
ATOM 580 O O . ILE A 1 73 ? -1.271 -9.986 13.988 1.00 93.88 73 ILE A O 1
ATOM 584 N N . LEU A 1 74 ? 0.914 -9.542 14.247 1.00 92.56 74 LEU A N 1
ATOM 585 C CA . LEU A 1 74 ? 0.726 -8.120 14.553 1.00 92.56 74 LEU A CA 1
ATOM 586 C C . LEU A 1 74 ? 0.127 -7.336 13.374 1.00 92.56 74 LEU A C 1
ATOM 588 O O . LEU A 1 74 ? -0.766 -6.525 13.581 1.00 92.56 74 LEU A O 1
ATOM 592 N N . ASP A 1 75 ? 0.536 -7.599 12.135 1.00 91.06 75 ASP A N 1
ATOM 593 C CA . ASP A 1 75 ? 0.012 -6.900 10.954 1.00 91.06 75 ASP A CA 1
ATOM 594 C C . ASP A 1 75 ? -1.466 -7.223 10.683 1.00 91.06 75 ASP A C 1
ATOM 596 O O . ASP A 1 75 ? -2.207 -6.386 10.170 1.00 91.06 75 ASP A O 1
ATOM 600 N N . VAL A 1 76 ? -1.926 -8.436 11.013 1.00 91.56 76 VAL A N 1
ATOM 601 C CA . VAL A 1 76 ? -3.362 -8.772 11.003 1.00 91.56 76 VAL A CA 1
ATOM 602 C C . VAL A 1 76 ? -4.101 -8.020 12.111 1.00 91.56 76 VAL A C 1
ATOM 604 O O . VAL A 1 76 ? -5.145 -7.426 11.860 1.00 91.56 76 VAL A O 1
ATOM 607 N N . LEU A 1 77 ? -3.568 -8.019 13.334 1.00 90.56 77 LEU A N 1
ATOM 608 C CA . LEU A 1 77 ? -4.228 -7.393 14.484 1.00 90.56 77 LEU A CA 1
ATOM 609 C C . LEU A 1 77 ? -4.323 -5.866 14.332 1.00 90.56 77 LEU A C 1
ATOM 611 O O . LEU A 1 77 ? -5.362 -5.296 14.654 1.00 90.56 77 LEU A O 1
ATOM 615 N N . ASN A 1 78 ? -3.295 -5.229 13.763 1.00 87.00 78 ASN A N 1
ATOM 616 C CA . ASN A 1 78 ? -3.278 -3.810 13.393 1.00 87.00 78 ASN A CA 1
ATOM 617 C C . ASN A 1 78 ? -4.404 -3.477 12.393 1.00 87.00 78 ASN A C 1
ATOM 619 O O . ASN A 1 78 ? -5.185 -2.553 12.609 1.00 87.00 78 ASN A O 1
ATOM 623 N N . ARG A 1 79 ? -4.569 -4.297 11.341 1.00 85.56 79 ARG A N 1
ATOM 624 C CA . ARG A 1 79 ? -5.672 -4.164 10.366 1.00 85.56 79 ARG A CA 1
ATOM 625 C C . ARG A 1 79 ? -7.063 -4.353 10.985 1.00 85.56 79 ARG A C 1
ATOM 627 O O . ARG A 1 79 ? -8.021 -3.779 10.476 1.00 85.56 79 ARG A O 1
ATOM 634 N N . HIS A 1 80 ? -7.168 -5.088 12.093 1.00 84.50 80 HIS A N 1
ATOM 635 C CA . HIS A 1 80 ? -8.393 -5.223 12.899 1.00 84.50 80 HIS A CA 1
ATOM 636 C C . HIS A 1 80 ? -8.489 -4.213 14.066 1.00 84.50 80 HIS A C 1
ATOM 638 O O . HIS A 1 80 ? -9.381 -4.326 14.904 1.00 84.50 80 HIS A O 1
ATOM 644 N N . GLY A 1 81 ? -7.619 -3.195 14.111 1.00 81.38 81 GLY A N 1
ATOM 645 C CA . GLY A 1 81 ? -7.717 -2.043 15.018 1.00 81.38 81 GLY A CA 1
ATOM 646 C C . GLY A 1 81 ? -6.992 -2.162 16.366 1.00 81.38 81 GLY A C 1
ATOM 647 O O . GLY A 1 81 ? -7.103 -1.248 17.186 1.00 81.38 81 GLY A O 1
ATOM 648 N N . HIS A 1 82 ? -6.242 -3.239 16.611 1.00 85.06 82 HIS A N 1
ATOM 649 C CA . HIS A 1 82 ? -5.409 -3.372 17.813 1.00 85.06 82 HIS A CA 1
ATOM 650 C C . HIS A 1 82 ? -4.200 -2.421 17.793 1.00 85.06 82 HIS A C 1
ATOM 652 O O . HIS A 1 82 ? -3.729 -2.006 16.736 1.00 85.06 82 HIS A O 1
ATOM 658 N N . GLN A 1 83 ? -3.674 -2.086 18.971 1.00 82.81 83 GLN A N 1
ATOM 659 C CA . GLN A 1 83 ? -2.477 -1.262 19.141 1.00 82.81 83 GLN A CA 1
ATOM 660 C C . GLN A 1 83 ? -1.259 -2.170 19.332 1.00 82.81 83 GLN A C 1
ATOM 662 O O . GLN A 1 83 ? -0.954 -2.645 20.430 1.00 82.81 83 GLN A O 1
ATOM 667 N N . THR A 1 84 ? -0.591 -2.445 18.217 1.00 87.44 84 THR A N 1
ATOM 668 C CA . THR A 1 84 ? 0.404 -3.509 18.084 1.00 87.44 84 THR A CA 1
ATOM 669 C C . THR A 1 84 ? 1.846 -3.045 18.312 1.00 87.44 84 THR A C 1
ATOM 671 O O . THR A 1 84 ? 2.217 -1.918 17.992 1.00 87.44 84 THR A O 1
ATOM 674 N N . SER A 1 85 ? 2.691 -3.931 18.852 1.00 83.31 85 SER A N 1
ATOM 675 C CA . SER A 1 85 ? 4.110 -3.653 19.106 1.00 83.31 85 SER A CA 1
ATOM 676 C C . SER A 1 85 ? 5.019 -4.828 18.733 1.00 83.31 85 SER A C 1
ATOM 678 O O . SER A 1 85 ? 4.916 -5.921 19.299 1.00 83.31 85 SER A O 1
ATOM 680 N N . ALA A 1 86 ? 5.921 -4.584 17.779 1.00 86.44 86 ALA A N 1
ATOM 681 C CA . ALA A 1 86 ? 6.926 -5.526 17.295 1.00 86.44 86 ALA A CA 1
ATOM 682 C C . ALA A 1 86 ? 8.286 -5.226 17.945 1.00 86.44 86 ALA A C 1
ATOM 684 O O . ALA A 1 86 ? 8.861 -4.163 17.707 1.00 86.44 86 ALA A O 1
ATOM 685 N N . ASN A 1 87 ? 8.815 -6.146 18.755 1.00 83.81 87 ASN A N 1
ATOM 686 C CA . ASN A 1 87 ? 9.956 -5.864 19.630 1.00 83.81 87 ASN A CA 1
ATOM 687 C C . ASN A 1 87 ? 11.062 -6.925 19.523 1.00 83.81 87 ASN A C 1
ATOM 689 O O . ASN A 1 87 ? 10.839 -8.110 19.773 1.00 83.81 87 ASN A O 1
ATOM 693 N N . ALA A 1 88 ? 12.281 -6.492 19.206 1.00 81.50 88 ALA A N 1
ATOM 694 C CA . ALA A 1 88 ? 13.456 -7.349 19.094 1.00 81.50 88 ALA A CA 1
ATOM 695 C C . ALA A 1 88 ? 14.493 -6.996 20.168 1.00 81.50 88 ALA A C 1
ATOM 697 O O . ALA A 1 88 ? 15.162 -5.963 20.087 1.00 81.50 88 ALA A O 1
ATOM 698 N N . VAL A 1 89 ? 14.674 -7.877 21.152 1.00 76.00 89 VAL A N 1
ATOM 699 C CA . VAL A 1 89 ? 15.830 -7.812 22.054 1.00 76.00 89 VAL A CA 1
ATOM 700 C C . VAL A 1 89 ? 17.079 -8.145 21.227 1.00 76.00 89 VAL A C 1
ATOM 702 O O . VAL A 1 89 ? 17.056 -9.052 20.392 1.00 76.00 89 VAL A O 1
ATOM 705 N N . GLU A 1 90 ? 18.149 -7.363 21.392 1.00 67.75 90 GLU A N 1
ATOM 706 C CA . GLU A 1 90 ? 19.406 -7.482 20.618 1.00 67.75 90 GLU A CA 1
ATOM 707 C C . GLU A 1 90 ? 19.265 -7.291 19.088 1.00 67.75 90 GLU A C 1
ATOM 709 O O . GLU A 1 90 ? 20.183 -7.613 18.333 1.00 67.75 90 GLU A O 1
ATOM 714 N N . GLY A 1 91 ? 18.135 -6.767 18.597 1.00 60.09 91 GLY A N 1
ATOM 715 C CA . GLY A 1 91 ? 17.948 -6.448 17.174 1.00 60.09 91 GLY A CA 1
ATOM 716 C C . GLY A 1 91 ? 17.746 -7.656 16.246 1.00 60.09 91 GLY A C 1
ATOM 717 O O . GLY A 1 91 ? 17.854 -7.514 15.028 1.00 60.09 91 GLY A O 1
ATOM 718 N N . ARG A 1 92 ? 17.429 -8.844 16.783 1.00 67.31 92 ARG A N 1
ATOM 719 C CA . ARG A 1 92 ? 17.015 -10.014 15.981 1.00 67.31 92 ARG A CA 1
ATOM 720 C C . ARG A 1 92 ? 15.560 -9.875 15.522 1.00 67.31 92 ARG A C 1
ATOM 722 O O . ARG A 1 92 ? 14.651 -10.442 16.114 1.00 67.31 92 ARG A O 1
ATOM 729 N N . ASP A 1 93 ? 15.353 -9.102 14.461 1.00 74.75 93 ASP A N 1
ATOM 730 C CA . ASP A 1 93 ? 14.033 -8.660 13.989 1.00 74.75 93 ASP A CA 1
ATOM 731 C C . ASP A 1 93 ? 13.148 -9.744 13.347 1.00 74.75 93 ASP A C 1
ATOM 733 O O . ASP A 1 93 ? 11.929 -9.600 13.316 1.00 74.75 93 ASP A O 1
ATOM 737 N N . THR A 1 94 ? 13.728 -10.828 12.830 1.00 81.94 94 THR A N 1
ATOM 738 C CA . THR A 1 94 ? 13.112 -11.619 11.749 1.00 81.94 94 THR A CA 1
ATOM 739 C C . THR A 1 94 ? 11.765 -12.255 12.105 1.00 81.94 94 THR A C 1
ATOM 741 O O . THR A 1 94 ? 10.935 -12.396 11.219 1.00 81.94 94 THR A O 1
ATOM 744 N N . LEU A 1 95 ? 11.500 -12.597 13.374 1.00 87.00 95 LEU A N 1
ATOM 745 C CA . LEU A 1 95 ? 10.186 -13.114 13.798 1.00 87.00 95 LEU A CA 1
ATOM 746 C C . LEU A 1 95 ? 9.129 -12.016 13.979 1.00 87.00 95 LEU A C 1
ATOM 748 O O . LEU A 1 95 ? 7.950 -12.270 13.740 1.00 87.00 95 LEU A O 1
ATOM 752 N N . VAL A 1 96 ? 9.527 -10.821 14.415 1.00 87.12 96 VAL A N 1
ATOM 753 C CA . VAL A 1 96 ? 8.619 -9.694 14.705 1.00 87.12 96 VAL A CA 1
ATOM 754 C C . VAL A 1 96 ? 8.446 -8.745 13.517 1.00 87.12 96 VAL A C 1
ATOM 756 O O . VAL A 1 96 ? 7.546 -7.913 13.521 1.00 87.12 96 VAL A O 1
ATOM 759 N N . LYS A 1 97 ? 9.282 -8.885 12.486 1.00 86.44 97 LYS A N 1
ATOM 760 C CA . LYS A 1 97 ? 9.222 -8.126 11.238 1.00 86.44 97 LYS A CA 1
ATOM 761 C C . LYS A 1 97 ? 7.985 -8.490 10.413 1.00 86.44 97 LYS A C 1
ATOM 763 O O . LYS A 1 97 ? 7.767 -9.663 10.104 1.00 86.44 97 LYS A O 1
ATOM 768 N N . GLY A 1 98 ? 7.207 -7.478 10.042 1.00 81.25 98 GLY A N 1
ATOM 769 C CA . GLY A 1 98 ? 5.968 -7.635 9.289 1.00 81.25 98 GLY A CA 1
ATOM 770 C C . GLY A 1 98 ? 6.138 -7.811 7.775 1.00 81.25 98 GLY A C 1
ATOM 771 O O . GLY A 1 98 ? 7.241 -7.905 7.230 1.00 81.25 98 GLY A O 1
ATOM 772 N N . SER A 1 99 ? 4.995 -7.831 7.096 1.00 70.06 99 SER A N 1
ATOM 773 C CA . SER A 1 99 ? 4.832 -7.545 5.671 1.00 70.06 99 SER A CA 1
ATOM 774 C C . SER A 1 99 ? 5.375 -6.146 5.355 1.00 70.06 99 SER A C 1
ATOM 776 O O . SER A 1 99 ? 4.995 -5.206 6.050 1.00 70.06 99 SER A O 1
ATOM 778 N N . PRO A 1 100 ? 6.183 -5.944 4.293 1.00 53.00 100 PRO A N 1
ATOM 779 C CA . PRO A 1 100 ? 6.677 -4.616 3.908 1.00 53.00 100 PRO A CA 1
ATOM 780 C C . PRO A 1 100 ? 5.591 -3.552 3.670 1.00 53.00 100 PRO A C 1
ATOM 782 O O . PRO A 1 100 ? 5.906 -2.366 3.697 1.00 53.00 100 PRO A O 1
ATOM 785 N N . ASN A 1 101 ? 4.338 -3.965 3.446 1.00 45.09 101 ASN A N 1
ATOM 786 C CA . ASN A 1 101 ? 3.209 -3.078 3.152 1.00 45.09 101 ASN A CA 1
ATOM 787 C C . ASN A 1 101 ? 2.386 -2.708 4.400 1.00 45.09 101 ASN A C 1
ATOM 789 O O . ASN A 1 101 ? 1.780 -1.643 4.438 1.00 45.09 101 ASN A O 1
ATOM 793 N N . ASP A 1 102 ? 2.363 -3.582 5.411 1.00 53.38 102 ASP A N 1
ATOM 794 C CA . ASP A 1 102 ? 1.531 -3.469 6.623 1.00 53.38 102 ASP A CA 1
ATOM 795 C C . ASP A 1 102 ? 2.377 -3.149 7.879 1.00 53.38 102 ASP A C 1
ATOM 797 O O . ASP A 1 102 ? 1.887 -3.182 9.008 1.00 53.38 102 ASP A O 1
ATOM 801 N N . ASN A 1 103 ? 3.676 -2.900 7.669 1.00 53.69 103 ASN A N 1
ATOM 802 C CA . ASN A 1 103 ? 4.749 -3.161 8.623 1.00 53.69 103 ASN A CA 1
ATOM 803 C C . ASN A 1 103 ? 4.630 -2.413 9.962 1.00 53.69 103 ASN A C 1
ATOM 805 O O . ASN A 1 103 ? 4.922 -1.215 10.053 1.00 53.69 103 ASN A O 1
ATOM 809 N N . ASN A 1 104 ? 4.419 -3.170 11.039 1.00 60.12 104 ASN A N 1
ATOM 810 C CA . ASN A 1 104 ? 4.744 -2.720 12.391 1.00 60.12 104 ASN A CA 1
ATOM 811 C C . ASN A 1 104 ? 6.246 -2.354 12.507 1.00 60.12 104 ASN A C 1
ATOM 813 O O . ASN A 1 104 ? 7.104 -3.194 12.216 1.00 60.12 104 ASN A O 1
ATOM 817 N N . PRO A 1 105 ? 6.620 -1.128 12.928 1.00 65.75 105 PRO A N 1
ATOM 818 C CA . PRO A 1 105 ? 8.025 -0.760 13.088 1.00 65.75 105 PRO A CA 1
ATOM 819 C C . PRO A 1 105 ? 8.662 -1.582 14.215 1.00 65.75 105 PRO A C 1
ATOM 821 O O . PRO A 1 105 ? 8.186 -1.559 15.348 1.00 65.75 105 PRO A O 1
ATOM 824 N N . VAL A 1 106 ? 9.747 -2.299 13.907 1.00 71.44 106 VAL A N 1
ATOM 825 C CA . VAL A 1 106 ? 10.447 -3.128 14.898 1.00 71.44 106 VAL A CA 1
ATOM 826 C C . VAL A 1 106 ? 11.295 -2.250 15.819 1.00 71.44 106 VAL A C 1
ATOM 828 O O . VAL A 1 106 ? 12.217 -1.559 15.371 1.00 71.44 106 VAL A O 1
ATOM 831 N N . TRP A 1 107 ? 11.001 -2.308 17.115 1.00 71.12 107 TRP A N 1
ATOM 832 C CA . TRP A 1 107 ? 11.737 -1.614 18.168 1.00 71.12 107 TRP A CA 1
ATOM 833 C C . TRP A 1 107 ? 12.864 -2.489 18.713 1.00 71.12 107 TRP A C 1
ATOM 835 O O . TRP A 1 107 ? 12.658 -3.661 19.033 1.00 71.12 107 TRP A O 1
ATOM 845 N N . THR A 1 108 ? 14.062 -1.915 18.832 1.00 71.12 108 THR A N 1
ATOM 846 C CA . THR A 1 108 ? 15.211 -2.606 19.427 1.00 71.12 108 THR A CA 1
ATOM 847 C C . THR A 1 108 ? 15.183 -2.440 20.943 1.00 71.12 108 THR A C 1
ATOM 849 O O . THR A 1 108 ? 15.401 -1.341 21.450 1.00 71.12 108 THR A O 1
ATOM 852 N N . VAL A 1 109 ? 14.955 -3.527 21.682 1.00 70.25 109 VAL A N 1
ATOM 853 C CA . VAL A 1 109 ? 15.065 -3.524 23.148 1.00 70.25 109 VAL A CA 1
ATOM 854 C C . VAL A 1 109 ? 16.524 -3.797 23.527 1.00 70.25 109 VAL A C 1
ATOM 856 O O . VAL A 1 109 ? 17.112 -4.814 23.150 1.00 70.25 109 VAL A O 1
ATOM 859 N N . SER A 1 110 ? 17.124 -2.856 24.252 1.00 67.06 110 SER A N 1
ATOM 860 C CA . SER A 1 110 ? 18.513 -2.920 24.718 1.00 67.06 110 SER A CA 1
ATOM 861 C C . SER A 1 110 ? 18.668 -3.885 25.901 1.00 67.06 110 SER A C 1
ATOM 863 O O . SER A 1 110 ? 17.839 -3.889 26.803 1.00 67.06 110 SER A O 1
ATOM 865 N N . GLU A 1 111 ? 19.774 -4.640 25.957 1.00 63.56 111 GLU A N 1
ATOM 866 C CA . GLU A 1 111 ? 20.172 -5.417 27.153 1.00 63.56 111 GLU A CA 1
ATOM 867 C C . GLU A 1 111 ? 20.585 -4.533 28.346 1.00 63.56 111 GLU A C 1
ATOM 869 O O . GLU A 1 111 ? 20.850 -5.029 29.440 1.00 63.56 111 GLU A O 1
ATOM 874 N N . ARG A 1 112 ? 20.714 -3.222 28.127 1.00 57.81 112 ARG A N 1
ATOM 875 C CA . ARG A 1 112 ? 21.094 -2.224 29.130 1.00 57.81 112 ARG A CA 1
ATOM 876 C C . ARG A 1 112 ? 19.985 -1.191 29.252 1.00 57.81 112 ARG A C 1
ATOM 878 O O . ARG A 1 112 ? 19.532 -0.679 28.225 1.00 57.81 112 ARG A O 1
ATOM 885 N N . SER A 1 113 ? 19.638 -0.802 30.473 1.00 48.53 113 SER A N 1
ATOM 886 C CA . SER A 1 113 ? 18.897 0.442 30.705 1.00 48.53 113 SER A CA 1
ATOM 887 C C . SER A 1 113 ? 19.691 1.616 30.065 1.00 48.53 113 SER A C 1
ATOM 889 O O . SER A 1 113 ? 20.923 1.605 30.166 1.00 48.53 113 SER A O 1
ATOM 891 N N . PRO A 1 114 ? 19.057 2.584 29.368 1.00 44.16 114 PRO A N 1
ATOM 892 C CA . PRO A 1 114 ? 19.706 3.526 28.431 1.00 44.16 114 PRO A CA 1
ATOM 893 C C . PRO A 1 114 ? 20.957 4.336 28.851 1.00 44.16 114 PRO A C 1
ATOM 895 O O . PRO A 1 114 ? 21.589 4.936 27.987 1.00 44.16 114 PRO A O 1
ATOM 898 N N . GLY A 1 115 ? 21.383 4.358 30.116 1.00 36.81 115 GLY A N 1
ATOM 899 C CA . GLY A 1 115 ? 22.447 5.236 30.644 1.00 36.81 115 GLY A CA 1
ATOM 900 C C . GLY A 1 115 ? 23.893 5.063 30.126 1.00 36.81 115 GLY A C 1
ATOM 901 O O . GLY A 1 115 ? 24.815 5.518 30.796 1.00 36.81 115 GLY A O 1
ATOM 902 N N . ILE A 1 116 ? 24.150 4.411 28.981 1.00 35.66 116 ILE A N 1
ATOM 903 C CA . ILE A 1 116 ? 25.514 4.156 28.446 1.00 35.66 116 ILE A CA 1
ATOM 904 C C . ILE A 1 116 ? 25.759 4.852 27.081 1.00 35.66 116 ILE A C 1
ATOM 906 O O . ILE A 1 116 ? 26.586 4.430 26.277 1.00 35.66 116 ILE A O 1
ATOM 910 N N . ILE A 1 117 ? 25.114 6.003 26.848 1.00 36.62 117 ILE A N 1
ATOM 911 C CA . ILE A 1 117 ? 25.633 7.057 25.938 1.00 36.62 117 ILE A CA 1
ATOM 912 C C . ILE A 1 117 ? 26.056 8.320 26.734 1.00 36.62 117 ILE A C 1
ATOM 914 O O . ILE A 1 117 ? 26.400 9.357 26.169 1.00 36.62 117 ILE A O 1
ATOM 918 N N . ASP A 1 118 ? 26.200 8.210 28.062 1.00 37.19 118 ASP A N 1
ATOM 919 C CA . ASP A 1 118 ? 26.684 9.278 28.965 1.00 37.19 118 ASP A CA 1
ATOM 920 C C . ASP A 1 118 ? 28.198 9.609 28.824 1.00 37.19 118 ASP A C 1
ATOM 922 O O . ASP A 1 118 ? 28.864 10.084 29.740 1.00 37.19 118 ASP A O 1
ATOM 926 N N . GLN A 1 119 ? 28.775 9.337 27.648 1.00 37.72 119 GLN A N 1
ATOM 927 C CA . GLN A 1 119 ? 30.085 9.835 27.203 1.00 37.72 119 GLN A CA 1
ATOM 928 C C . GLN A 1 119 ? 29.990 10.725 25.946 1.00 37.72 119 GLN A C 1
ATOM 930 O O . GLN A 1 119 ? 31.0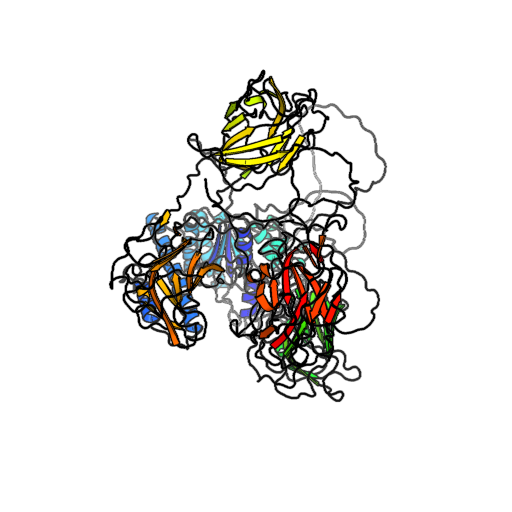11 11.217 25.469 1.00 37.72 119 GLN A O 1
ATOM 935 N N . ILE A 1 120 ? 28.776 10.964 25.428 1.00 40.16 120 ILE A N 1
ATOM 936 C CA . ILE A 1 120 ? 28.473 11.933 24.353 1.00 40.16 120 ILE A CA 1
ATOM 937 C C . ILE A 1 120 ? 27.431 12.977 24.840 1.00 40.16 120 ILE A C 1
ATOM 939 O O . ILE A 1 120 ? 27.063 13.902 24.121 1.00 40.16 120 ILE A O 1
ATOM 943 N N . SER A 1 121 ? 27.007 12.894 26.105 1.00 40.88 121 SER A N 1
ATOM 944 C CA . SER A 1 121 ? 25.965 13.698 26.771 1.00 40.88 121 SER A CA 1
ATOM 945 C C . SER A 1 121 ? 26.310 15.177 27.037 1.00 40.88 121 SER A C 1
ATOM 947 O O . SER A 1 121 ? 25.621 15.853 27.796 1.00 40.88 121 SER A O 1
ATOM 949 N N . SER A 1 122 ? 27.356 15.726 26.409 1.00 42.91 122 SER A N 1
ATOM 950 C CA . SER A 1 122 ? 27.763 17.134 26.567 1.00 42.91 122 SER A CA 1
ATOM 951 C C . SER A 1 122 ? 27.252 18.065 25.457 1.00 42.91 122 SER A C 1
ATOM 953 O O . SER A 1 122 ? 27.809 19.150 25.270 1.00 42.91 122 SER A O 1
ATOM 955 N N . LEU A 1 123 ? 26.251 17.641 24.682 1.00 45.78 123 LEU A N 1
ATOM 956 C CA . LEU A 1 123 ? 25.651 18.406 23.586 1.00 45.78 123 LEU A CA 1
ATOM 957 C C . LEU A 1 123 ? 24.162 18.672 23.875 1.00 45.78 123 LEU A C 1
ATOM 959 O O . LEU A 1 123 ? 23.477 17.742 24.295 1.00 45.78 123 LEU A O 1
ATOM 963 N N . PRO A 1 124 ? 23.647 19.900 23.657 1.00 47.12 124 PRO A N 1
ATOM 964 C CA . PRO A 1 124 ? 22.222 20.195 23.824 1.00 47.12 124 PRO A CA 1
ATOM 965 C C . PRO A 1 124 ? 21.340 19.481 22.793 1.00 47.12 124 PRO A C 1
ATOM 967 O O . PRO A 1 124 ? 21.805 19.132 21.705 1.00 47.12 124 PRO A O 1
ATOM 970 N N . ASP A 1 125 ? 20.050 19.365 23.107 1.00 44.78 125 ASP A N 1
ATOM 971 C CA . ASP A 1 125 ? 18.999 18.858 22.219 1.00 44.78 125 ASP A CA 1
ATOM 972 C C . ASP A 1 125 ? 19.124 19.425 20.790 1.00 44.78 125 ASP A C 1
ATOM 974 O O . ASP A 1 125 ? 19.333 20.623 20.581 1.00 44.78 125 ASP A O 1
ATOM 978 N N . GLY A 1 126 ? 19.025 18.548 19.788 1.00 47.47 126 GLY A N 1
ATOM 979 C CA . GLY A 1 126 ? 19.185 18.887 18.368 1.00 47.47 126 GLY A CA 1
ATOM 980 C C . GLY A 1 126 ? 20.636 18.999 17.874 1.00 47.47 126 GLY A C 1
ATOM 981 O O . GLY A 1 126 ? 20.904 18.645 16.725 1.00 47.47 126 GLY A O 1
ATOM 982 N N . ALA A 1 127 ? 21.606 19.377 18.716 1.00 47.94 127 ALA A N 1
ATOM 983 C CA . ALA A 1 127 ? 23.000 19.552 18.283 1.00 47.94 127 ALA A CA 1
ATOM 984 C C . ALA A 1 127 ? 23.671 18.238 17.831 1.00 47.94 127 ALA A C 1
ATOM 986 O O . ALA A 1 127 ? 24.611 18.262 17.035 1.00 47.94 127 ALA A O 1
ATOM 987 N N . MET A 1 128 ? 23.171 17.082 18.285 1.00 47.78 128 MET A N 1
ATOM 988 C CA . MET A 1 128 ? 23.634 15.771 17.816 1.00 47.78 128 MET A CA 1
ATOM 989 C C . MET A 1 128 ? 23.249 15.510 16.348 1.00 47.78 128 MET A C 1
ATOM 991 O O . MET A 1 128 ? 24.053 14.958 15.600 1.00 47.78 128 MET A O 1
ATOM 995 N N . LEU A 1 129 ? 22.073 15.970 15.904 1.00 46.44 129 LEU A N 1
ATOM 996 C CA . LEU A 1 129 ? 21.634 15.853 14.509 1.00 46.44 129 LEU A CA 1
ATOM 997 C C . LEU A 1 129 ? 22.506 16.712 13.579 1.00 46.44 129 LEU A C 1
ATOM 999 O O . LEU A 1 129 ? 22.852 16.284 12.479 1.00 46.44 129 LEU A O 1
ATOM 1003 N N . ASP A 1 130 ? 22.904 17.903 14.028 1.00 51.97 130 ASP A N 1
ATOM 1004 C CA . ASP A 1 130 ? 23.811 18.771 13.270 1.00 51.97 130 ASP A CA 1
ATOM 1005 C C . ASP A 1 130 ? 25.259 18.260 13.274 1.00 51.97 130 ASP A C 1
ATOM 1007 O O . ASP A 1 130 ? 25.949 18.387 12.261 1.00 51.97 130 ASP A O 1
ATOM 1011 N N . LEU A 1 131 ? 25.706 17.595 14.346 1.00 48.34 131 LEU A N 1
ATOM 1012 C CA . LEU A 1 131 ? 26.981 16.873 14.346 1.00 48.34 131 LEU A CA 1
ATOM 1013 C C . LEU A 1 131 ? 26.962 15.685 13.368 1.00 48.34 131 LEU A C 1
ATOM 1015 O O . LEU A 1 131 ? 27.942 15.480 12.659 1.00 48.34 131 LEU A O 1
ATOM 1019 N N . VAL A 1 132 ? 25.854 14.941 13.269 1.00 50.81 132 VAL A N 1
ATOM 1020 C CA . VAL A 1 132 ? 25.693 13.870 12.265 1.00 50.81 132 VAL A CA 1
ATOM 1021 C C . VAL A 1 132 ? 25.736 14.436 10.841 1.00 50.81 132 VAL A C 1
ATOM 1023 O O . VAL A 1 132 ? 26.459 13.895 10.010 1.00 50.81 132 VAL A O 1
ATOM 1026 N N . LYS A 1 133 ? 25.073 15.568 10.559 1.00 49.12 133 LYS A N 1
ATOM 1027 C CA . LYS A 1 133 ? 25.190 16.260 9.256 1.00 49.12 133 LYS A CA 1
ATOM 1028 C C . LYS A 1 133 ? 26.630 16.693 8.942 1.00 49.12 133 LYS A C 1
ATOM 1030 O O . LYS A 1 133 ? 27.041 16.620 7.791 1.00 49.12 133 LYS A O 1
ATOM 1035 N N . GLN A 1 134 ? 27.400 17.125 9.945 1.00 52.16 134 GLN A N 1
ATOM 1036 C CA . GLN A 1 134 ? 28.809 17.519 9.777 1.00 52.16 134 GLN A CA 1
ATOM 1037 C C . GLN A 1 134 ? 29.758 16.320 9.611 1.00 52.16 134 GLN A C 1
ATOM 1039 O O . GLN A 1 134 ? 30.747 16.425 8.889 1.00 52.16 134 GLN A O 1
ATOM 1044 N N . LEU A 1 135 ? 29.467 15.182 10.250 1.00 48.09 135 LEU A N 1
ATOM 1045 C CA . LEU A 1 135 ? 30.199 13.924 10.055 1.00 48.09 135 LEU A CA 1
ATOM 1046 C C . LEU A 1 135 ? 29.899 13.297 8.684 1.00 48.09 135 LEU A C 1
ATOM 1048 O O . LEU A 1 135 ? 30.802 12.750 8.056 1.00 48.09 135 LEU A O 1
ATOM 1052 N N . ASN A 1 136 ? 28.669 13.453 8.193 1.00 53.03 136 ASN A N 1
ATOM 1053 C CA . ASN A 1 136 ? 28.220 13.071 6.851 1.00 53.03 136 ASN A CA 1
ATOM 1054 C C . ASN A 1 136 ? 28.543 14.155 5.793 1.00 53.03 136 ASN A C 1
ATOM 1056 O O . ASN A 1 136 ? 27.764 14.364 4.862 1.00 53.03 136 ASN A O 1
ATOM 1060 N N . GLY A 1 137 ? 29.644 14.894 5.971 1.00 42.75 137 GLY A N 1
ATOM 1061 C CA . GLY A 1 137 ? 29.948 16.101 5.200 1.00 42.75 137 GLY A CA 1
ATOM 1062 C C . GLY A 1 137 ? 30.058 15.870 3.687 1.00 42.75 137 GLY A C 1
ATOM 1063 O O . GLY A 1 137 ? 30.757 14.957 3.259 1.00 42.75 137 GLY A O 1
ATOM 1064 N N . GLU A 1 138 ? 29.371 16.730 2.923 1.00 44.28 138 GLU A N 1
ATOM 1065 C CA . GLU A 1 138 ? 29.399 16.894 1.454 1.00 44.28 138 GLU A CA 1
ATOM 1066 C C . GLU A 1 138 ? 29.807 15.645 0.650 1.00 44.28 138 GLU A C 1
ATOM 1068 O O . GLU A 1 138 ? 30.923 15.525 0.143 1.00 44.28 138 GLU A O 1
ATOM 1073 N N . GLY A 1 139 ? 28.857 14.718 0.496 1.00 38.69 139 GLY A N 1
ATOM 1074 C CA . GLY A 1 139 ? 28.987 13.608 -0.444 1.00 38.69 139 GLY A CA 1
ATOM 1075 C C . GLY A 1 139 ? 29.035 14.097 -1.895 1.00 38.69 139 GLY A C 1
ATOM 1076 O O . GLY A 1 139 ? 28.032 14.574 -2.426 1.00 38.69 139 GLY A O 1
ATOM 1077 N N . GLU A 1 140 ? 30.201 13.954 -2.526 1.00 44.62 140 GLU A N 1
ATOM 1078 C CA . GLU A 1 140 ? 30.417 14.117 -3.972 1.00 44.62 140 GLU A CA 1
ATOM 1079 C C . GLU A 1 140 ? 29.512 13.158 -4.798 1.00 44.62 140 GLU A C 1
ATOM 1081 O O . GLU A 1 140 ? 28.995 12.183 -4.244 1.00 44.62 140 GLU A O 1
ATOM 1086 N N . PRO A 1 141 ? 29.327 13.367 -6.124 1.00 37.19 141 PRO A N 1
ATOM 1087 C CA . PRO A 1 141 ? 28.332 12.671 -6.967 1.00 37.19 141 PRO A CA 1
ATOM 1088 C C . PRO A 1 141 ? 28.389 11.132 -7.098 1.00 37.19 141 PRO A C 1
ATOM 1090 O O . PRO A 1 141 ? 27.656 10.573 -7.909 1.00 37.19 141 PRO A O 1
ATOM 1093 N N . GLU A 1 142 ? 29.230 10.438 -6.332 1.00 43.38 142 GLU A N 1
ATOM 1094 C CA . GLU A 1 142 ? 29.389 8.975 -6.324 1.00 43.38 142 GLU A CA 1
ATOM 1095 C C . GLU A 1 142 ? 29.003 8.368 -4.955 1.00 43.38 142 GLU A C 1
ATOM 1097 O O . GLU A 1 142 ? 29.622 7.417 -4.469 1.00 43.38 142 GLU A O 1
ATOM 1102 N N . ASN A 1 143 ? 27.984 8.943 -4.302 1.00 47.28 143 ASN A N 1
ATOM 1103 C CA . ASN A 1 143 ? 27.495 8.495 -2.996 1.00 47.28 143 ASN A CA 1
ATOM 1104 C C . ASN A 1 143 ? 27.129 7.001 -2.991 1.00 47.28 143 ASN A C 1
ATOM 1106 O O . ASN A 1 143 ? 26.390 6.496 -3.836 1.00 47.28 143 ASN A O 1
ATOM 1110 N N . SER A 1 144 ? 27.650 6.281 -1.998 1.00 47.34 144 SER A N 1
ATOM 1111 C CA . SER A 1 144 ? 27.434 4.843 -1.871 1.00 47.34 144 SER A CA 1
ATOM 1112 C C . SER A 1 144 ? 26.115 4.532 -1.165 1.00 47.34 144 SER A C 1
ATOM 1114 O O . SER A 1 144 ? 25.867 5.040 -0.071 1.00 47.34 144 SER A O 1
ATOM 1116 N N . LEU A 1 145 ? 25.373 3.556 -1.699 1.00 44.53 145 LEU A N 1
ATOM 1117 C CA . LEU A 1 145 ? 24.244 2.882 -1.038 1.00 44.53 145 LEU A CA 1
ATOM 1118 C C . LEU A 1 145 ? 24.557 2.477 0.420 1.00 44.53 145 LEU A C 1
ATOM 1120 O O . LEU A 1 145 ? 23.673 2.472 1.276 1.00 44.53 145 LEU A O 1
ATOM 1124 N N . TYR A 1 146 ? 25.824 2.164 0.726 1.00 43.94 146 TYR A N 1
ATOM 1125 C CA . TYR A 1 146 ? 26.275 1.864 2.086 1.00 43.94 146 TYR A CA 1
ATOM 1126 C C . TYR A 1 146 ? 26.208 3.086 3.019 1.00 43.94 146 TYR A C 1
ATOM 1128 O O . TYR A 1 146 ? 25.805 2.946 4.169 1.00 43.94 146 TYR A O 1
ATOM 1136 N N . GLY A 1 147 ? 26.567 4.280 2.535 1.00 47.97 147 GLY A N 1
ATOM 1137 C CA . GLY A 1 147 ? 26.521 5.528 3.305 1.00 47.97 147 GLY A CA 1
ATOM 1138 C C . GLY A 1 147 ? 25.092 5.983 3.601 1.00 47.97 147 GLY A C 1
ATOM 1139 O O . GLY A 1 147 ? 24.791 6.372 4.730 1.00 47.97 147 GLY A O 1
ATOM 1140 N N . GLU A 1 148 ? 24.192 5.849 2.626 1.00 49.62 148 GLU A N 1
ATOM 1141 C CA . GLU A 1 148 ? 22.759 6.122 2.798 1.00 49.62 148 GLU A CA 1
ATOM 1142 C C . GLU A 1 148 ? 22.118 5.128 3.775 1.00 49.62 148 GLU A C 1
ATOM 1144 O O . GLU A 1 148 ? 21.489 5.537 4.752 1.00 49.62 148 GLU A O 1
ATOM 1149 N N . THR A 1 149 ? 22.364 3.825 3.588 1.00 48.41 149 THR A N 1
ATOM 1150 C CA . THR A 1 149 ? 21.870 2.768 4.490 1.00 48.41 149 THR A CA 1
ATOM 1151 C C . THR A 1 149 ? 22.398 2.950 5.916 1.00 48.41 149 THR A C 1
ATOM 1153 O O . THR A 1 149 ? 21.641 2.809 6.879 1.00 48.41 149 THR A O 1
ATOM 1156 N N . TRP A 1 150 ? 23.681 3.291 6.072 1.00 49.50 150 TRP A N 1
ATOM 1157 C CA . TRP A 1 150 ? 24.293 3.548 7.377 1.00 49.50 150 TRP A CA 1
ATOM 1158 C C . TRP A 1 150 ? 23.704 4.793 8.047 1.00 49.50 150 TRP A C 1
ATOM 1160 O O . TRP A 1 150 ? 23.354 4.733 9.223 1.00 49.50 150 TRP A O 1
ATOM 1170 N N . SER A 1 151 ? 23.507 5.882 7.299 1.00 51.38 151 SER A N 1
ATOM 1171 C CA . SER A 1 151 ? 22.897 7.116 7.812 1.00 51.38 151 SER A CA 1
ATOM 1172 C C . SER A 1 151 ? 21.442 6.903 8.233 1.00 51.38 151 SER A C 1
ATOM 1174 O O . SER A 1 151 ? 21.049 7.323 9.320 1.00 51.38 151 SER A O 1
ATOM 1176 N N . ALA A 1 152 ? 20.652 6.187 7.427 1.00 49.12 152 ALA A N 1
ATOM 1177 C CA . ALA A 1 152 ? 19.279 5.823 7.767 1.00 49.12 152 ALA A CA 1
ATOM 1178 C C . ALA A 1 152 ? 19.220 4.953 9.037 1.00 49.12 152 ALA A C 1
ATOM 1180 O O . ALA A 1 152 ? 18.404 5.204 9.926 1.00 49.12 152 ALA A O 1
ATOM 1181 N N . LYS A 1 153 ? 20.120 3.966 9.166 1.00 52.34 153 LYS A N 1
ATOM 1182 C CA . LYS A 1 153 ? 20.202 3.105 10.357 1.00 52.34 153 LYS A CA 1
ATOM 1183 C C . LYS A 1 153 ? 20.714 3.836 11.595 1.00 52.34 153 LYS A C 1
ATOM 1185 O O . LYS A 1 153 ? 20.209 3.561 12.683 1.00 52.34 153 LYS A O 1
ATOM 1190 N N . LEU A 1 154 ? 21.641 4.783 11.458 1.00 56.88 154 LEU A N 1
ATOM 1191 C CA . LEU A 1 154 ? 22.085 5.636 12.561 1.00 56.88 154 LEU A CA 1
ATOM 1192 C C . LEU A 1 154 ? 20.936 6.520 13.068 1.00 56.88 154 LEU A C 1
ATOM 1194 O O . LEU A 1 154 ? 20.638 6.484 14.259 1.00 56.88 154 LEU A O 1
ATOM 1198 N N . SER A 1 155 ? 20.235 7.227 12.177 1.00 52.47 155 SER A N 1
ATOM 1199 C CA . SER A 1 155 ? 19.076 8.057 12.542 1.00 52.47 155 SER A CA 1
ATOM 1200 C C . SER A 1 155 ? 17.948 7.240 13.182 1.00 52.47 155 SER A C 1
ATOM 1202 O O . SER A 1 155 ? 17.400 7.653 14.202 1.00 52.47 155 SER A O 1
ATOM 1204 N N . GLN A 1 156 ? 17.648 6.045 12.652 1.00 54.19 156 GLN A N 1
ATOM 1205 C CA . GLN A 1 156 ? 16.693 5.116 13.271 1.00 54.19 156 GLN A CA 1
ATOM 1206 C C . GLN A 1 156 ? 17.133 4.710 14.689 1.00 54.19 156 GLN A C 1
ATOM 1208 O O . GLN A 1 156 ? 16.311 4.685 15.602 1.00 54.19 156 GLN A O 1
ATOM 1213 N N . SER A 1 157 ? 18.422 4.418 14.884 1.00 53.78 157 SER A N 1
ATOM 1214 C CA . SER A 1 157 ? 18.964 3.984 16.179 1.00 53.78 157 SER A CA 1
ATOM 1215 C C . SER A 1 157 ? 18.965 5.108 17.219 1.00 53.78 157 SER A C 1
ATOM 1217 O O . SER A 1 157 ? 18.674 4.856 18.384 1.00 53.78 157 SER A O 1
ATOM 1219 N N . LEU A 1 158 ? 19.252 6.347 16.804 1.00 58.19 158 LEU A N 1
ATOM 1220 C CA . LEU A 1 158 ? 19.210 7.528 17.672 1.00 58.19 158 LEU A CA 1
ATOM 1221 C C . LEU A 1 158 ? 17.778 7.859 18.113 1.00 58.19 158 LEU A C 1
ATOM 1223 O O . LEU A 1 158 ? 17.553 8.088 19.296 1.00 58.19 158 LEU A O 1
ATOM 1227 N N . PHE A 1 159 ? 16.798 7.788 17.207 1.00 55.62 159 PHE A N 1
ATOM 1228 C CA . PHE A 1 159 ? 15.387 7.968 17.566 1.00 55.62 159 PHE A CA 1
ATOM 1229 C C . PHE A 1 159 ? 14.887 6.881 18.538 1.00 55.62 159 PHE A C 1
ATOM 1231 O O . PHE A 1 159 ? 14.237 7.193 19.535 1.00 55.62 159 PHE A O 1
ATOM 1238 N N . GLN A 1 160 ? 15.246 5.609 18.308 1.00 57.62 160 GLN A N 1
ATOM 1239 C CA . GLN A 1 160 ? 14.930 4.523 19.250 1.00 57.62 160 GLN A CA 1
ATOM 1240 C C . GLN A 1 160 ? 15.614 4.724 20.616 1.00 57.62 160 GLN A C 1
ATOM 1242 O O . GLN A 1 160 ? 15.003 4.449 21.651 1.00 57.62 160 GLN A O 1
ATOM 1247 N N . TYR A 1 161 ? 16.844 5.251 20.639 1.00 60.34 161 TYR A N 1
ATOM 1248 C CA . TYR A 1 161 ? 17.535 5.617 21.876 1.00 60.34 161 TYR A CA 1
ATOM 1249 C C . TYR A 1 161 ? 16.812 6.739 22.640 1.00 60.34 161 TYR A C 1
ATOM 1251 O O . TYR A 1 161 ? 16.507 6.549 23.818 1.00 60.34 161 TYR A O 1
ATOM 1259 N N . GLU A 1 162 ? 16.488 7.866 21.994 1.00 59.88 162 GLU A N 1
ATOM 1260 C CA . GLU A 1 162 ? 15.810 9.005 22.638 1.00 59.88 162 GLU A CA 1
ATOM 1261 C C . GLU A 1 162 ? 14.469 8.602 23.270 1.00 59.88 162 GLU A C 1
ATOM 1263 O O . GLU A 1 162 ? 14.213 8.930 24.431 1.00 59.88 162 GLU A O 1
ATOM 1268 N N . GLU A 1 163 ? 13.648 7.824 22.560 1.00 60.44 163 GLU A N 1
ATOM 1269 C CA . GLU A 1 163 ? 12.374 7.325 23.090 1.00 60.44 163 GLU A CA 1
ATOM 1270 C C . GLU A 1 163 ? 12.577 6.340 24.254 1.00 60.44 163 GLU A C 1
ATOM 1272 O O . GLU A 1 163 ? 11.904 6.459 25.279 1.00 60.44 163 GLU A O 1
ATOM 1277 N N . SER A 1 164 ? 13.553 5.424 24.178 1.00 58.19 164 SER A N 1
ATOM 1278 C CA . SER A 1 164 ? 13.860 4.534 25.313 1.00 58.19 164 SER A CA 1
ATOM 1279 C C . SER A 1 164 ? 14.360 5.289 26.553 1.00 58.19 164 SER A C 1
ATOM 1281 O O . SER A 1 164 ? 14.012 4.929 27.678 1.00 58.19 164 SER A O 1
ATOM 1283 N N . HIS A 1 165 ? 15.125 6.370 26.370 1.00 59.97 165 HIS A N 1
ATOM 1284 C CA . HIS A 1 165 ? 15.619 7.204 27.465 1.00 59.97 165 HIS A CA 1
ATOM 1285 C C . HIS A 1 165 ? 14.500 8.048 28.101 1.00 59.97 165 HIS A C 1
ATOM 1287 O O . HIS A 1 165 ? 14.452 8.189 29.327 1.00 59.97 165 HIS A O 1
ATOM 1293 N N . ARG A 1 166 ? 13.535 8.528 27.301 1.00 61.69 166 ARG A N 1
ATOM 1294 C CA . ARG A 1 166 ? 12.291 9.140 27.804 1.00 61.69 166 ARG A CA 1
ATOM 1295 C C . ARG A 1 166 ? 11.487 8.149 28.646 1.00 61.69 166 ARG A C 1
ATOM 1297 O O . ARG A 1 166 ? 11.148 8.469 29.781 1.00 61.69 166 ARG A O 1
ATOM 1304 N N . MET A 1 167 ? 11.281 6.927 28.149 1.00 63.50 167 MET A N 1
ATOM 1305 C CA . MET A 1 167 ? 10.584 5.865 28.888 1.00 63.50 167 MET A CA 1
ATOM 1306 C C . MET A 1 167 ? 11.288 5.509 30.208 1.00 63.50 167 MET A C 1
ATOM 1308 O O . MET A 1 167 ? 10.618 5.372 31.230 1.00 63.50 167 MET A O 1
ATOM 1312 N N . GLN A 1 168 ? 12.627 5.425 30.232 1.00 62.84 168 GLN A N 1
ATOM 1313 C CA . GLN A 1 168 ? 13.384 5.257 31.482 1.00 62.84 168 GLN A CA 1
ATOM 1314 C C . GLN A 1 168 ? 13.120 6.418 32.457 1.00 62.84 168 GLN A C 1
ATOM 1316 O O . GLN A 1 168 ? 12.833 6.184 33.628 1.00 62.84 168 GLN A O 1
ATOM 1321 N N . THR A 1 169 ? 13.170 7.661 31.969 1.00 64.50 169 THR A N 1
ATOM 1322 C CA . THR A 1 169 ? 12.937 8.865 32.786 1.00 64.50 169 THR A CA 1
ATOM 1323 C C . THR A 1 169 ? 11.532 8.880 33.403 1.00 64.50 169 THR A C 1
ATOM 1325 O O . THR A 1 169 ? 11.365 9.260 34.564 1.00 64.50 169 THR A O 1
ATOM 1328 N N . GLU A 1 170 ? 10.514 8.424 32.667 1.00 64.62 170 GLU A N 1
ATOM 1329 C CA . GLU A 1 170 ? 9.147 8.289 33.186 1.00 64.62 170 GLU A CA 1
ATOM 1330 C C . GLU A 1 170 ? 9.023 7.162 34.229 1.00 64.62 170 GLU A C 1
ATOM 1332 O O . GLU A 1 170 ? 8.401 7.372 35.272 1.00 64.62 170 GLU A O 1
ATOM 1337 N N . LEU A 1 171 ? 9.664 6.004 34.020 1.00 62.88 171 LEU A N 1
ATOM 1338 C CA . LEU A 1 171 ? 9.697 4.909 35.005 1.00 62.88 171 LEU A CA 1
ATOM 1339 C C . LEU A 1 171 ? 10.389 5.312 36.317 1.00 62.88 171 LEU A C 1
ATOM 1341 O O . LEU A 1 171 ? 9.881 5.008 37.402 1.00 62.88 171 LEU A O 1
ATOM 1345 N N . GLU A 1 172 ? 11.508 6.036 36.231 1.00 64.56 172 GLU A N 1
ATOM 1346 C CA . GLU A 1 172 ? 12.203 6.604 37.392 1.00 64.56 172 GLU A CA 1
ATOM 1347 C C . GLU A 1 172 ? 11.315 7.623 38.125 1.00 64.56 172 GLU A C 1
ATOM 1349 O O . GLU A 1 172 ? 11.186 7.567 39.351 1.00 64.56 172 GLU A O 1
ATOM 1354 N N . GLY A 1 173 ? 10.608 8.488 37.387 1.00 60.72 173 GLY A N 1
ATOM 1355 C CA . GLY A 1 173 ? 9.623 9.424 37.943 1.00 60.72 173 GLY A CA 1
ATOM 1356 C C . GLY A 1 173 ? 8.431 8.750 38.642 1.00 60.72 173 GLY A C 1
ATOM 1357 O O . GLY A 1 173 ? 7.861 9.320 39.576 1.00 60.72 173 GLY A O 1
ATOM 1358 N N . LEU A 1 174 ? 8.079 7.525 38.242 1.00 57.41 174 LEU A N 1
ATOM 1359 C CA . LEU A 1 174 ? 7.019 6.710 38.847 1.00 57.41 174 LEU A CA 1
ATOM 1360 C C . LEU A 1 174 ? 7.487 5.878 40.060 1.00 57.41 174 LEU A C 1
ATOM 1362 O O . LEU A 1 174 ? 6.653 5.256 40.717 1.00 57.41 174 LEU A O 1
ATOM 1366 N N . ASN A 1 175 ? 8.787 5.877 40.396 1.00 60.75 175 ASN A N 1
ATOM 1367 C CA . ASN A 1 175 ? 9.418 4.951 41.355 1.00 60.75 175 ASN A CA 1
ATOM 1368 C C . ASN A 1 175 ? 9.155 3.462 41.035 1.00 60.75 175 ASN A C 1
ATOM 1370 O O . ASN A 1 175 ? 9.056 2.630 41.943 1.00 60.75 175 ASN A O 1
ATOM 1374 N N . PHE A 1 176 ? 9.029 3.105 39.754 1.00 63.53 176 PHE A N 1
ATOM 1375 C CA . PHE A 1 176 ? 8.806 1.717 39.360 1.00 63.53 176 PHE A CA 1
ATOM 1376 C C . PHE A 1 176 ? 10.091 0.896 39.553 1.00 63.53 176 PHE A C 1
ATOM 1378 O O . PHE A 1 176 ? 11.128 1.201 38.972 1.00 63.53 176 PHE A O 1
ATOM 1385 N N . THR A 1 177 ? 10.037 -0.132 40.403 1.00 67.06 177 THR A N 1
ATOM 1386 C CA . THR A 1 177 ? 11.198 -0.953 40.785 1.00 67.06 177 THR A CA 1
ATOM 1387 C C . THR A 1 177 ? 10.870 -2.425 40.578 1.00 67.06 177 THR A C 1
ATOM 1389 O O . THR A 1 177 ? 9.968 -2.933 41.241 1.00 67.06 177 THR A O 1
ATOM 1392 N N . LEU A 1 178 ? 11.618 -3.110 39.707 1.00 72.12 178 LEU A N 1
ATOM 1393 C CA . LEU A 1 178 ? 11.530 -4.568 39.585 1.00 72.12 178 LEU A CA 1
ATOM 1394 C C . LEU A 1 178 ? 12.037 -5.235 40.871 1.00 72.12 178 LEU A C 1
ATOM 1396 O O . LEU A 1 178 ? 13.054 -4.815 41.426 1.00 72.12 178 LEU A O 1
ATOM 1400 N N . THR A 1 179 ? 11.346 -6.271 41.345 1.00 75.19 179 THR A N 1
ATOM 1401 C CA . THR A 1 179 ? 11.577 -6.842 42.690 1.00 75.19 179 THR A CA 1
ATOM 1402 C C . THR A 1 179 ? 12.190 -8.243 42.704 1.00 75.19 179 THR A C 1
ATOM 1404 O O . THR A 1 179 ? 12.771 -8.641 43.714 1.00 75.19 179 THR A O 1
ATOM 1407 N N . SER A 1 180 ? 12.110 -8.968 41.588 1.00 77.38 180 SER A N 1
ATOM 1408 C CA . SER A 1 180 ? 12.485 -10.386 41.459 1.00 77.38 180 SER A CA 1
ATOM 1409 C C . SER A 1 180 ? 13.862 -10.596 40.816 1.00 77.38 180 SER A C 1
ATOM 1411 O O . SER A 1 180 ? 14.375 -11.712 40.821 1.00 77.38 180 SER A O 1
ATOM 1413 N N . PHE A 1 181 ? 14.475 -9.537 40.276 1.00 76.25 181 PHE A N 1
ATOM 1414 C CA . PHE A 1 181 ? 15.772 -9.584 39.592 1.00 76.25 181 PHE A CA 1
ATOM 1415 C C . PHE A 1 181 ? 16.924 -9.094 40.498 1.00 76.25 181 PHE A C 1
ATOM 1417 O O . PHE A 1 181 ? 17.032 -7.887 40.731 1.00 76.25 181 PHE A O 1
ATOM 1424 N N . PRO A 1 182 ? 17.805 -9.981 41.007 1.00 68.94 182 PRO A N 1
ATOM 1425 C CA . PRO A 1 182 ? 19.088 -9.594 41.604 1.00 68.94 182 PRO A CA 1
ATOM 1426 C C . PRO A 1 182 ? 20.028 -8.865 40.622 1.00 68.94 182 PRO A C 1
ATOM 1428 O O . PRO A 1 182 ? 19.808 -8.835 39.413 1.00 68.94 182 PRO A O 1
ATOM 1431 N N . GLU A 1 183 ? 21.123 -8.304 41.150 1.00 67.31 183 GLU A N 1
ATOM 1432 C CA . GLU A 1 183 ? 22.225 -7.764 40.341 1.00 67.31 183 GLU A CA 1
ATOM 1433 C C . GLU A 1 183 ? 22.909 -8.878 39.527 1.00 67.31 183 GLU A C 1
ATOM 1435 O O . GLU A 1 183 ? 23.755 -9.619 40.038 1.00 67.31 183 GLU A O 1
ATOM 1440 N N . SER A 1 184 ? 22.551 -8.980 38.246 1.00 68.56 184 SER A N 1
ATOM 1441 C CA . SER A 1 184 ? 23.120 -9.942 37.298 1.00 68.56 184 SER A CA 1
ATOM 1442 C C . SER A 1 184 ? 24.156 -9.290 36.365 1.00 68.56 184 SER A C 1
ATOM 1444 O O . SER A 1 184 ? 23.979 -8.140 35.962 1.00 68.56 184 SER A O 1
ATOM 1446 N N . PRO A 1 185 ? 25.246 -9.991 35.986 1.00 70.38 185 PRO A N 1
ATOM 1447 C CA . PRO A 1 185 ? 26.237 -9.463 35.044 1.00 70.38 185 PRO A CA 1
ATOM 1448 C C . PRO A 1 185 ? 25.663 -9.124 33.658 1.00 70.38 185 PRO A C 1
ATOM 1450 O O . PRO A 1 185 ? 24.741 -9.787 33.178 1.00 70.38 185 PRO A O 1
ATOM 1453 N N . GLU A 1 186 ? 26.266 -8.147 32.974 1.00 66.31 186 GLU A N 1
ATOM 1454 C CA . GLU A 1 186 ? 25.932 -7.806 31.582 1.00 66.31 186 GLU A CA 1
ATOM 1455 C C . GLU A 1 186 ? 26.032 -9.025 30.641 1.00 66.31 186 GLU A C 1
ATOM 1457 O O . GLU A 1 186 ? 26.913 -9.876 30.794 1.00 66.31 186 GLU A O 1
ATOM 1462 N N . GLY A 1 187 ? 25.137 -9.103 29.648 1.00 69.62 187 GLY A N 1
ATOM 1463 C CA . GLY A 1 187 ? 25.103 -10.196 28.666 1.00 69.62 187 GLY A CA 1
ATOM 1464 C C . GLY A 1 187 ? 24.538 -11.525 29.187 1.00 69.62 187 GLY A C 1
ATOM 1465 O O . GLY A 1 187 ? 24.633 -12.542 28.500 1.00 69.62 187 GLY A O 1
ATOM 1466 N N . THR A 1 188 ? 23.983 -11.556 30.404 1.00 81.94 188 THR A N 1
ATOM 1467 C CA . THR A 1 188 ? 23.321 -12.744 30.967 1.00 81.94 188 THR A CA 1
ATOM 1468 C C . THR A 1 188 ? 21.853 -12.831 30.559 1.00 81.94 188 THR A C 1
ATOM 1470 O O . THR A 1 188 ? 21.196 -11.827 30.287 1.00 81.94 188 THR A O 1
ATOM 1473 N N . LEU A 1 189 ? 21.305 -14.051 30.567 1.00 84.38 189 LEU A N 1
ATOM 1474 C CA . LEU A 1 189 ? 19.886 -14.276 30.294 1.00 84.38 189 LEU A CA 1
ATOM 1475 C C . LEU A 1 189 ? 18.973 -13.568 31.313 1.00 84.38 189 LEU A C 1
ATOM 1477 O O . LEU A 1 189 ? 17.935 -13.035 30.928 1.00 84.38 189 LEU A O 1
ATOM 1481 N N . ASP A 1 190 ? 19.388 -13.501 32.582 1.00 85.50 190 ASP A N 1
ATOM 1482 C CA . ASP A 1 190 ? 18.676 -12.763 33.632 1.00 85.50 190 ASP A CA 1
ATOM 1483 C C . ASP A 1 190 ? 18.548 -11.273 33.280 1.00 85.50 190 ASP A C 1
ATOM 1485 O O . ASP A 1 190 ? 17.452 -10.722 33.321 1.00 85.50 190 ASP A O 1
ATOM 1489 N N . GLN A 1 191 ? 19.645 -10.634 32.853 1.00 81.62 191 GLN A N 1
ATOM 1490 C CA . GLN A 1 191 ? 19.652 -9.221 32.463 1.00 81.62 191 GLN A CA 1
ATOM 1491 C C . GLN A 1 191 ? 18.782 -8.954 31.218 1.00 81.62 191 GLN A C 1
ATOM 1493 O O . GLN A 1 191 ? 18.096 -7.935 31.154 1.00 81.62 191 GLN A O 1
ATOM 1498 N N . ARG A 1 192 ? 18.732 -9.892 30.262 1.00 83.44 192 ARG A N 1
ATOM 1499 C CA . ARG A 1 192 ? 17.852 -9.813 29.076 1.00 83.44 192 ARG A CA 1
ATOM 1500 C C . ARG A 1 192 ? 16.371 -9.867 29.454 1.00 83.44 192 ARG A C 1
ATOM 1502 O O . ARG A 1 192 ? 15.590 -9.038 28.989 1.00 83.44 192 ARG A O 1
ATOM 1509 N N . PHE A 1 193 ? 15.985 -10.794 30.334 1.00 86.62 193 PHE A N 1
ATOM 1510 C CA . PHE A 1 193 ? 14.617 -10.854 30.862 1.00 86.62 193 PHE A CA 1
ATOM 1511 C C . PHE A 1 193 ? 14.275 -9.658 31.762 1.00 86.62 193 PHE A C 1
ATOM 1513 O O . PHE A 1 193 ? 13.131 -9.206 31.743 1.00 86.62 193 PHE A O 1
ATOM 1520 N N . LYS A 1 194 ? 15.252 -9.100 32.490 1.00 83.75 194 LYS A N 1
ATOM 1521 C CA . LYS A 1 194 ? 15.076 -7.865 33.263 1.00 83.75 194 LYS A CA 1
ATOM 1522 C C . LYS A 1 194 ? 14.726 -6.688 32.351 1.00 83.75 194 LYS A C 1
ATOM 1524 O O . LYS A 1 194 ? 13.686 -6.071 32.550 1.00 83.75 194 LYS A O 1
ATOM 1529 N N . SER A 1 195 ? 15.531 -6.405 31.323 1.00 79.06 195 SER A N 1
ATOM 1530 C CA . SER A 1 195 ? 15.250 -5.308 30.381 1.00 79.06 195 SER A CA 1
ATOM 1531 C C . SER A 1 195 ? 13.950 -5.514 29.592 1.00 79.06 195 SER A C 1
ATOM 1533 O O . SER A 1 195 ? 13.256 -4.544 29.290 1.00 79.06 195 SER A O 1
ATOM 1535 N N . LEU A 1 196 ? 13.557 -6.766 29.329 1.00 85.06 196 LEU A N 1
ATOM 1536 C CA . LEU A 1 196 ? 12.230 -7.083 28.798 1.00 85.06 196 LEU A CA 1
ATOM 1537 C C . LEU A 1 196 ? 11.105 -6.722 29.788 1.00 85.06 196 LEU A C 1
ATOM 1539 O O . LEU A 1 196 ? 10.134 -6.089 29.383 1.00 85.06 196 LEU A O 1
ATOM 1543 N N . ALA A 1 197 ? 11.231 -7.063 31.074 1.00 85.44 197 ALA A N 1
ATOM 1544 C CA . ALA A 1 197 ? 10.254 -6.683 32.101 1.00 85.44 197 ALA A CA 1
ATOM 1545 C C . ALA A 1 197 ? 10.185 -5.153 32.309 1.00 85.44 197 ALA A C 1
ATOM 1547 O O . ALA A 1 197 ? 9.086 -4.601 32.405 1.00 85.44 197 ALA A O 1
ATOM 1548 N N . GLU A 1 198 ? 11.332 -4.456 32.292 1.00 79.19 198 GLU A N 1
ATOM 1549 C CA . GLU A 1 198 ? 11.405 -2.984 32.286 1.00 79.19 198 GLU A CA 1
ATOM 1550 C C . GLU A 1 198 ? 10.573 -2.420 31.117 1.00 79.19 198 GLU A C 1
ATOM 1552 O O . GLU A 1 198 ? 9.679 -1.603 31.337 1.00 79.19 198 GLU A O 1
ATOM 1557 N N . TYR A 1 199 ? 10.769 -2.916 29.890 1.00 79.50 199 TYR A N 1
ATOM 1558 C CA . TYR A 1 199 ? 10.023 -2.442 28.719 1.00 79.50 199 TYR A CA 1
ATOM 1559 C C . TYR A 1 199 ? 8.530 -2.832 28.738 1.00 79.50 199 TYR A C 1
ATOM 1561 O O . TYR A 1 199 ? 7.672 -1.997 28.442 1.00 79.50 199 TYR A O 1
ATOM 1569 N N . MET A 1 200 ? 8.178 -4.055 29.150 1.00 83.88 200 MET A N 1
ATOM 1570 C CA . MET A 1 200 ? 6.778 -4.499 29.272 1.00 83.88 200 MET A CA 1
ATOM 1571 C C . MET A 1 200 ? 5.987 -3.668 30.297 1.00 83.88 200 MET A C 1
ATOM 1573 O O . MET A 1 200 ? 4.798 -3.423 30.095 1.00 83.88 200 MET A O 1
ATOM 1577 N N . SER A 1 201 ? 6.632 -3.146 31.350 1.00 79.19 201 SER A N 1
ATOM 1578 C CA . SER A 1 201 ? 5.972 -2.258 32.324 1.00 79.19 201 SER A CA 1
ATOM 1579 C C . SER A 1 201 ? 5.401 -0.983 31.684 1.00 79.19 201 SER A C 1
ATOM 1581 O O . SER A 1 201 ? 4.330 -0.504 32.066 1.00 79.19 201 SER A O 1
ATOM 1583 N N . THR A 1 202 ? 6.057 -0.479 30.633 1.00 76.62 202 THR A N 1
ATOM 1584 C CA . THR A 1 202 ? 5.664 0.744 29.918 1.00 76.62 202 THR A CA 1
ATOM 1585 C C . THR A 1 202 ? 4.460 0.562 28.986 1.00 76.62 202 THR A C 1
ATOM 1587 O O . THR A 1 202 ? 4.033 1.546 28.380 1.00 76.62 202 THR A O 1
ATOM 1590 N N . ARG A 1 203 ? 3.873 -0.646 28.852 1.00 77.81 203 ARG A N 1
ATOM 1591 C CA . ARG A 1 203 ? 2.800 -0.914 27.862 1.00 77.81 203 ARG A CA 1
ATOM 1592 C C . ARG A 1 203 ? 1.617 0.057 27.970 1.00 77.81 203 ARG A C 1
ATOM 1594 O O . ARG A 1 203 ? 1.067 0.483 26.959 1.00 77.81 203 ARG A O 1
ATOM 1601 N N . HIS A 1 204 ? 1.310 0.497 29.191 1.00 75.25 204 HIS A N 1
ATOM 1602 C CA . HIS A 1 204 ? 0.262 1.476 29.491 1.00 75.25 204 HIS A CA 1
ATOM 1603 C C . HIS A 1 204 ? 0.586 2.916 29.035 1.00 75.25 204 HIS A C 1
ATOM 1605 O O . HIS A 1 204 ? -0.326 3.658 28.674 1.00 75.25 204 HIS A O 1
ATOM 1611 N N . LEU A 1 205 ? 1.867 3.303 29.011 1.00 69.50 205 LEU A N 1
ATOM 1612 C CA . LEU A 1 205 ? 2.351 4.587 28.479 1.00 69.50 205 LEU A CA 1
ATOM 1613 C C . LEU A 1 205 ? 2.348 4.557 26.943 1.00 69.50 205 LEU A C 1
ATOM 1615 O O . LEU A 1 205 ? 1.859 5.482 26.296 1.00 69.50 205 LEU A O 1
ATOM 1619 N N . ARG A 1 206 ? 2.818 3.437 26.373 1.00 77.19 206 ARG A N 1
ATOM 1620 C CA . ARG A 1 206 ? 2.844 3.160 24.926 1.00 77.19 206 ARG A CA 1
ATOM 1621 C C . ARG A 1 206 ? 1.456 2.883 24.323 1.00 77.19 206 ARG A C 1
ATOM 1623 O O . ARG A 1 206 ? 1.316 2.945 23.108 1.00 77.19 206 ARG A O 1
ATOM 1630 N N . LYS A 1 207 ? 0.439 2.632 25.161 1.00 75.44 207 LYS A N 1
ATOM 1631 C CA . LYS A 1 207 ? -0.967 2.333 24.803 1.00 75.44 207 LYS A CA 1
ATOM 1632 C C . LYS A 1 207 ? -1.147 1.099 23.909 1.00 75.44 207 LYS A C 1
ATOM 1634 O O . LYS A 1 207 ? -2.049 1.072 23.078 1.00 75.44 207 LYS A O 1
ATOM 1639 N N . VAL A 1 208 ? -0.297 0.092 24.085 1.00 78.62 208 VAL A N 1
ATOM 1640 C CA . VAL A 1 208 ? -0.310 -1.140 23.281 1.00 78.62 208 VAL A CA 1
ATOM 1641 C C . VAL A 1 208 ? -1.072 -2.257 23.993 1.00 78.62 208 VAL A C 1
ATOM 1643 O O . VAL A 1 208 ? -0.889 -2.464 25.192 1.00 78.62 208 VAL A O 1
ATOM 1646 N N . ASP A 1 209 ? -1.905 -2.986 23.247 1.00 84.88 209 ASP A N 1
ATOM 1647 C CA . ASP A 1 209 ? -2.693 -4.127 23.737 1.00 84.88 209 ASP A CA 1
ATOM 1648 C C . ASP A 1 209 ? -2.233 -5.469 23.133 1.00 84.88 209 ASP A C 1
ATOM 1650 O O . ASP A 1 209 ? -2.619 -6.536 23.621 1.00 84.88 209 ASP A O 1
ATOM 1654 N N . ARG A 1 210 ? -1.401 -5.447 22.081 1.00 90.38 210 ARG A N 1
ATOM 1655 C CA . ARG A 1 210 ? -0.868 -6.638 21.400 1.00 90.38 210 ARG A CA 1
ATOM 1656 C C . ARG A 1 210 ? 0.633 -6.522 21.179 1.00 90.38 210 ARG A C 1
ATOM 1658 O O . ARG A 1 210 ? 1.084 -5.744 20.346 1.00 90.38 210 ARG A O 1
ATOM 1665 N N . GLU A 1 211 ? 1.423 -7.331 21.877 1.00 88.75 211 GLU A N 1
ATOM 1666 C CA . GLU A 1 211 ? 2.889 -7.274 21.770 1.00 88.75 211 GLU A CA 1
ATOM 1667 C C . GLU A 1 211 ? 3.500 -8.627 21.395 1.00 88.75 211 GLU A C 1
ATOM 1669 O O . GLU A 1 211 ? 3.094 -9.664 21.922 1.00 88.75 211 GLU A O 1
ATOM 1674 N N . VAL A 1 212 ? 4.520 -8.618 20.530 1.00 91.94 212 VAL A N 1
ATOM 1675 C CA . VAL A 1 212 ? 5.412 -9.769 20.323 1.00 91.94 212 VAL A CA 1
ATOM 1676 C C . VAL A 1 212 ? 6.850 -9.339 20.580 1.00 91.94 212 VAL A C 1
ATOM 1678 O O . VAL A 1 212 ? 7.358 -8.411 19.948 1.00 91.94 212 VAL A O 1
ATOM 1681 N N . PHE A 1 213 ? 7.505 -10.054 21.490 1.00 89.88 213 PHE A N 1
ATOM 1682 C CA . PHE A 1 213 ? 8.919 -9.922 21.819 1.00 89.88 213 PHE A CA 1
ATOM 1683 C C . PHE A 1 213 ? 9.708 -11.120 21.295 1.00 89.88 213 PHE A C 1
ATOM 1685 O O . PHE A 1 213 ? 9.214 -12.246 21.322 1.00 89.88 213 PHE A O 1
ATOM 1692 N N . VAL A 1 214 ? 10.960 -10.905 20.891 1.00 86.88 214 VAL A N 1
ATOM 1693 C CA . VAL A 1 214 ? 11.927 -11.980 20.621 1.00 86.88 214 VAL A CA 1
ATOM 1694 C C . VAL A 1 214 ? 13.262 -11.700 21.314 1.00 86.88 214 VAL A C 1
ATOM 1696 O O . VAL A 1 214 ? 13.786 -10.594 21.205 1.00 86.88 214 VAL A O 1
ATOM 1699 N N . LEU A 1 215 ? 13.810 -12.694 22.025 1.00 85.19 215 LEU A N 1
ATOM 1700 C CA . LEU A 1 215 ? 15.126 -12.642 22.685 1.00 85.19 215 LEU A CA 1
ATOM 1701 C C . LEU A 1 215 ? 15.901 -13.953 22.500 1.00 85.19 215 LEU A C 1
ATOM 1703 O O . LEU A 1 215 ? 15.295 -15.011 22.399 1.00 85.19 215 LEU A O 1
ATOM 1707 N N . SER A 1 216 ? 17.236 -13.924 22.464 1.00 80.81 216 SER A N 1
ATOM 1708 C CA . SER A 1 216 ? 18.041 -15.134 22.204 1.00 80.81 216 SER A CA 1
ATOM 1709 C C . SER A 1 216 ? 18.783 -15.665 23.426 1.00 80.81 216 SER A C 1
ATOM 1711 O O . SER A 1 216 ? 19.270 -14.904 24.262 1.00 80.81 216 SER A O 1
ATOM 1713 N N . HIS A 1 217 ? 18.935 -16.992 23.491 1.00 82.62 217 HIS A N 1
ATOM 1714 C CA . HIS A 1 217 ? 19.709 -17.659 24.537 1.00 82.62 217 HIS A CA 1
ATOM 1715 C C . HIS A 1 217 ? 20.663 -18.725 23.973 1.00 82.62 217 HIS A C 1
ATOM 1717 O O . HIS A 1 217 ? 20.334 -19.903 23.862 1.00 82.62 217 HIS A O 1
ATOM 1723 N N . GLU A 1 218 ? 21.869 -18.308 23.595 1.00 79.44 218 GLU A N 1
ATOM 1724 C CA . GLU A 1 218 ? 22.781 -19.135 22.797 1.00 79.44 218 GLU A CA 1
ATOM 1725 C C . GLU A 1 218 ? 23.599 -20.177 23.591 1.00 79.44 218 GLU A C 1
ATOM 1727 O O . GLU A 1 218 ? 23.559 -20.266 24.824 1.00 79.44 218 GLU A O 1
ATOM 1732 N N . GLY A 1 219 ? 24.399 -20.959 22.854 1.00 78.62 219 GLY A N 1
ATOM 1733 C CA . GLY A 1 219 ? 25.350 -21.927 23.408 1.00 78.62 219 GLY A CA 1
ATOM 1734 C C . GLY A 1 219 ? 24.834 -23.365 23.480 1.00 78.62 219 GLY A C 1
ATOM 1735 O O . GLY A 1 219 ? 25.253 -24.106 24.364 1.00 78.62 219 GLY A O 1
ATOM 1736 N N . TYR A 1 220 ? 23.932 -23.758 22.572 1.00 79.31 220 TYR A N 1
ATOM 1737 C CA . TYR A 1 220 ? 23.355 -25.108 22.523 1.00 79.31 220 TYR A CA 1
ATOM 1738 C C . TYR A 1 220 ? 24.016 -26.052 21.512 1.00 79.31 220 TYR A C 1
ATOM 1740 O O . TYR A 1 220 ? 23.596 -27.207 21.406 1.00 79.31 220 TYR A O 1
ATOM 1748 N N . ASP A 1 221 ? 25.084 -25.633 20.818 1.00 79.06 221 ASP A N 1
ATOM 1749 C CA . ASP A 1 221 ? 25.914 -26.591 20.086 1.00 79.06 221 ASP A CA 1
ATOM 1750 C C . ASP A 1 221 ? 26.697 -27.501 21.056 1.00 79.06 221 ASP A C 1
ATOM 1752 O O . ASP A 1 221 ? 27.496 -27.044 21.869 1.00 79.06 221 ASP A O 1
ATOM 1756 N N . MET A 1 222 ? 26.435 -28.808 20.960 1.00 79.38 222 MET A N 1
ATOM 1757 C CA . MET A 1 222 ? 26.929 -29.877 21.831 1.00 79.38 222 MET A CA 1
ATOM 1758 C C . MET A 1 222 ? 27.537 -31.015 20.990 1.00 79.38 222 MET A C 1
ATOM 1760 O O . MET A 1 222 ? 27.471 -32.188 21.366 1.00 79.38 222 MET A O 1
ATOM 1764 N N . HIS A 1 223 ? 28.151 -30.694 19.845 1.00 84.81 223 HIS A N 1
ATOM 1765 C CA . HIS A 1 223 ? 28.861 -31.653 18.988 1.00 84.81 223 HIS A CA 1
ATOM 1766 C C . HIS A 1 223 ? 30.026 -32.409 19.673 1.00 84.81 223 HIS A C 1
ATOM 1768 O O . HIS A 1 223 ? 30.609 -33.295 19.041 1.00 84.81 223 HIS A O 1
ATOM 1774 N N . ARG A 1 224 ? 30.392 -32.078 20.926 1.00 79.25 224 ARG A N 1
ATOM 1775 C CA . ARG A 1 224 ? 31.495 -32.698 21.696 1.00 79.25 224 ARG A CA 1
ATOM 1776 C C . ARG A 1 224 ? 31.192 -32.908 23.184 1.00 79.25 224 ARG A C 1
ATOM 1778 O O . ARG A 1 224 ? 31.406 -34.000 23.692 1.00 79.25 224 ARG A O 1
ATOM 1785 N N . GLU A 1 225 ? 30.723 -31.874 23.881 1.00 71.75 225 GLU A N 1
ATOM 1786 C CA . GLU A 1 225 ? 30.537 -31.885 25.339 1.00 71.75 225 GLU A CA 1
ATOM 1787 C C . GLU A 1 225 ? 29.073 -31.637 25.707 1.00 71.75 225 GLU A C 1
ATOM 1789 O O . GLU A 1 225 ? 28.420 -30.772 25.129 1.00 71.75 225 GLU A O 1
ATOM 1794 N N . ASN A 1 226 ? 28.548 -32.378 26.686 1.00 71.06 226 ASN A N 1
ATOM 1795 C CA . ASN A 1 226 ? 27.177 -32.205 27.162 1.00 71.06 226 ASN A CA 1
ATOM 1796 C C . ASN A 1 226 ? 27.124 -31.174 28.301 1.00 71.06 226 ASN A C 1
ATOM 1798 O O . ASN A 1 226 ? 27.240 -31.532 29.474 1.00 71.06 226 ASN A O 1
ATOM 1802 N N . THR A 1 227 ? 26.919 -29.898 27.962 1.00 77.69 227 THR A N 1
ATOM 1803 C CA . THR A 1 227 ? 26.742 -28.824 28.961 1.00 77.69 227 THR A CA 1
ATOM 1804 C C . THR A 1 227 ? 25.271 -28.494 29.260 1.00 77.69 227 THR A C 1
ATOM 1806 O O . THR A 1 227 ? 24.994 -27.557 30.013 1.00 77.69 227 THR A O 1
ATOM 1809 N N . LEU A 1 228 ? 24.320 -29.300 28.753 1.00 79.00 228 LEU A N 1
ATOM 1810 C CA . LEU A 1 228 ? 22.871 -29.071 28.888 1.00 79.00 228 LEU A CA 1
ATOM 1811 C C . LEU A 1 228 ? 22.430 -28.875 30.342 1.00 79.00 228 LEU A C 1
ATOM 1813 O O . LEU A 1 228 ? 21.610 -28.008 30.603 1.00 79.00 228 LEU A O 1
ATOM 1817 N N . GLY A 1 229 ? 23.013 -29.602 31.301 1.00 83.19 229 GLY A N 1
ATOM 1818 C CA . GLY A 1 229 ? 22.688 -29.434 32.723 1.00 83.19 229 GLY A CA 1
ATOM 1819 C C . GLY A 1 229 ? 22.934 -28.009 33.239 1.00 83.19 229 GLY A C 1
ATOM 1820 O O . GLY A 1 229 ? 22.068 -27.446 33.900 1.00 83.19 229 GLY A O 1
ATOM 1821 N N . LYS A 1 230 ? 24.066 -27.386 32.870 1.00 84.38 230 LYS A N 1
ATOM 1822 C CA . LYS A 1 230 ? 24.348 -25.978 33.208 1.00 84.38 230 LYS A CA 1
ATOM 1823 C C . LYS A 1 230 ? 23.341 -25.055 32.522 1.00 84.38 230 LYS A C 1
ATOM 1825 O O . LYS A 1 230 ? 22.799 -24.162 33.162 1.00 84.38 230 LYS A O 1
ATOM 1830 N N . LYS A 1 231 ? 23.098 -25.286 31.232 1.00 84.31 231 LYS A N 1
ATOM 1831 C CA . LYS A 1 231 ? 22.220 -24.464 30.394 1.00 84.31 231 LYS A CA 1
ATOM 1832 C C . LYS A 1 231 ? 20.743 -24.526 30.817 1.00 84.31 231 LYS A C 1
ATOM 1834 O O . LYS A 1 231 ? 20.054 -23.513 30.793 1.00 84.31 231 LYS A O 1
ATOM 1839 N N . PHE A 1 232 ? 20.282 -25.673 31.311 1.00 86.44 232 PHE A N 1
ATOM 1840 C CA . PHE A 1 232 ? 18.954 -25.834 31.906 1.00 86.44 232 PHE A CA 1
ATOM 1841 C C . PHE A 1 232 ? 18.858 -25.168 33.287 1.00 86.44 232 PHE A C 1
ATOM 1843 O O . PHE A 1 232 ? 17.829 -24.571 33.584 1.00 86.44 232 PHE A O 1
ATOM 1850 N N . SER A 1 233 ? 19.916 -25.194 34.111 1.00 88.12 233 SER A N 1
ATOM 1851 C CA . SER A 1 233 ? 19.951 -24.403 35.354 1.00 88.12 233 SER A CA 1
ATOM 1852 C C . SER A 1 233 ? 19.942 -22.893 35.094 1.00 88.12 233 SER A C 1
ATOM 1854 O O . SER A 1 233 ? 19.245 -22.175 35.802 1.00 88.12 233 SER A O 1
ATOM 1856 N N . GLU A 1 234 ? 20.676 -22.431 34.075 1.00 86.62 234 GLU A N 1
ATOM 1857 C CA . GLU A 1 234 ? 20.698 -21.035 33.613 1.00 86.62 234 GLU A CA 1
ATOM 1858 C C . GLU A 1 234 ? 19.285 -20.591 33.197 1.00 86.62 234 GLU A C 1
ATOM 1860 O O . GLU A 1 234 ? 18.725 -19.695 33.822 1.00 86.62 234 GLU A O 1
ATOM 1865 N N . LEU A 1 235 ? 18.643 -21.296 32.253 1.00 87.75 235 LEU A N 1
ATOM 1866 C CA . LEU A 1 235 ? 17.279 -20.961 31.831 1.00 87.75 235 LEU A CA 1
ATOM 1867 C C . LEU A 1 235 ? 16.258 -21.032 32.976 1.00 87.75 235 LEU A C 1
ATOM 1869 O O . LEU A 1 235 ? 15.424 -20.139 33.095 1.00 87.75 235 LEU A O 1
ATOM 1873 N N . ASN A 1 236 ? 16.283 -22.083 33.802 1.00 89.50 236 ASN A N 1
ATOM 1874 C CA . ASN A 1 236 ? 15.286 -22.253 34.861 1.00 89.50 236 ASN A CA 1
ATOM 1875 C C . ASN A 1 236 ? 15.362 -21.120 35.895 1.00 89.50 236 ASN A C 1
ATOM 1877 O O . ASN A 1 236 ? 14.324 -20.683 36.386 1.00 89.50 236 ASN A O 1
ATOM 1881 N N . ALA A 1 237 ? 16.566 -20.640 36.222 1.00 88.69 237 ALA A N 1
ATOM 1882 C CA . ALA A 1 237 ? 16.732 -19.493 37.106 1.00 88.69 237 ALA A CA 1
ATOM 1883 C C . ALA A 1 237 ? 16.142 -18.221 36.479 1.00 88.69 237 ALA A C 1
ATOM 1885 O O . ALA A 1 237 ? 15.339 -17.545 37.127 1.00 88.69 237 ALA A O 1
ATOM 1886 N N . SER A 1 238 ? 16.481 -17.914 35.223 1.00 89.31 238 SER A N 1
ATOM 1887 C CA . SER A 1 238 ? 16.007 -16.695 34.551 1.00 89.31 238 SER A CA 1
ATOM 1888 C C . SER A 1 238 ? 14.498 -16.698 34.303 1.00 89.31 238 SER A C 1
ATOM 1890 O O . SER A 1 238 ? 13.835 -15.691 34.545 1.00 89.31 238 SER A O 1
ATOM 1892 N N . LEU A 1 239 ? 13.930 -17.840 33.894 1.00 91.50 239 LEU A N 1
ATOM 1893 C CA . LEU A 1 239 ? 12.480 -17.993 33.759 1.00 91.50 239 LEU A CA 1
ATOM 1894 C C . LEU A 1 239 ? 11.768 -17.820 35.099 1.00 91.50 239 LEU A C 1
ATOM 1896 O O . LEU A 1 239 ? 10.739 -17.159 35.133 1.00 91.50 239 LEU A O 1
ATOM 1900 N N . GLN A 1 240 ? 12.296 -18.368 36.200 1.00 91.81 240 GLN A N 1
ATOM 1901 C CA . GLN A 1 240 ? 11.662 -18.200 37.508 1.00 91.81 240 GLN A CA 1
ATOM 1902 C C . GLN A 1 240 ? 11.580 -16.717 37.906 1.00 91.81 240 GLN A C 1
ATOM 1904 O O . GLN A 1 240 ? 10.489 -16.250 38.224 1.00 91.81 240 GLN A O 1
ATOM 1909 N N . GLN A 1 241 ? 12.689 -15.973 37.811 1.00 90.06 241 GLN A N 1
ATOM 1910 C CA . GLN A 1 241 ? 12.728 -14.531 38.108 1.00 90.06 241 GLN A CA 1
ATOM 1911 C C . GLN A 1 241 ? 11.747 -13.742 37.225 1.00 90.06 241 GLN A C 1
ATOM 1913 O O . GLN A 1 241 ? 10.979 -12.924 37.726 1.00 90.06 241 GLN A O 1
ATOM 1918 N N . PHE A 1 242 ? 11.717 -14.029 35.918 1.00 92.06 242 PHE A N 1
ATOM 1919 C CA . PHE A 1 242 ? 10.816 -13.364 34.974 1.00 92.06 242 PHE A CA 1
ATOM 1920 C C . PHE A 1 242 ? 9.336 -13.665 35.261 1.00 92.06 242 PHE A C 1
ATOM 1922 O O . PHE A 1 242 ? 8.513 -12.756 35.258 1.00 92.06 242 PHE A O 1
ATOM 1929 N N . ILE A 1 243 ? 8.985 -14.917 35.570 1.00 93.56 243 ILE A N 1
ATOM 1930 C CA . ILE A 1 243 ? 7.613 -15.319 35.922 1.00 93.56 243 ILE A CA 1
ATOM 1931 C C . ILE A 1 243 ? 7.174 -14.690 37.253 1.00 93.56 243 ILE A C 1
ATOM 1933 O O . ILE A 1 243 ? 6.013 -14.305 37.391 1.00 93.56 243 ILE A O 1
ATOM 1937 N N . GLU A 1 244 ? 8.068 -14.605 38.240 1.00 92.50 244 GLU A N 1
ATOM 1938 C CA . GLU A 1 244 ? 7.798 -13.940 39.521 1.00 92.50 244 GLU A CA 1
ATOM 1939 C C . GLU A 1 244 ? 7.563 -12.433 39.317 1.00 92.50 244 GLU A C 1
ATOM 1941 O O . GLU A 1 244 ? 6.583 -11.896 39.841 1.00 92.50 244 GLU A O 1
ATOM 1946 N N . GLU A 1 245 ? 8.339 -11.782 38.445 1.00 91.69 245 GLU A N 1
ATOM 1947 C CA . GLU A 1 245 ? 8.162 -10.362 38.130 1.00 91.69 245 GLU A CA 1
ATOM 1948 C C . GLU A 1 245 ? 6.890 -10.080 37.317 1.00 91.69 245 GLU A C 1
ATOM 1950 O O . GLU A 1 245 ? 6.109 -9.210 37.693 1.00 91.69 245 GLU A O 1
ATOM 1955 N N . LEU A 1 246 ? 6.592 -10.857 36.267 1.00 91.75 246 LEU A N 1
ATOM 1956 C CA . LEU A 1 246 ? 5.344 -10.703 35.499 1.00 91.75 246 LEU A CA 1
ATOM 1957 C C . LEU A 1 246 ? 4.089 -10.906 36.368 1.00 91.75 246 LEU A C 1
ATOM 1959 O O . LEU A 1 246 ? 3.035 -10.331 36.079 1.00 91.75 246 LEU A O 1
ATOM 1963 N N . LYS A 1 247 ? 4.190 -11.695 37.448 1.00 92.12 247 LYS A N 1
ATOM 1964 C CA . LYS A 1 247 ? 3.134 -11.843 38.463 1.00 92.12 247 LYS A CA 1
ATOM 1965 C C . LYS A 1 247 ? 3.057 -10.641 39.400 1.00 92.12 247 LYS A C 1
ATOM 1967 O O . LYS A 1 247 ? 1.949 -10.198 39.686 1.00 92.12 247 LYS A O 1
ATOM 1972 N N . ALA A 1 248 ? 4.190 -10.085 39.833 1.00 88.81 248 ALA A N 1
ATOM 1973 C CA . ALA A 1 248 ? 4.226 -8.840 40.607 1.00 88.81 248 ALA A CA 1
ATOM 1974 C C . ALA A 1 248 ? 3.650 -7.648 39.812 1.00 88.81 248 ALA A C 1
ATOM 1976 O O . ALA A 1 248 ? 2.922 -6.826 40.365 1.00 88.81 248 ALA A O 1
ATOM 1977 N N . MET A 1 249 ? 3.904 -7.614 38.501 1.00 86.06 249 MET A N 1
ATOM 1978 C CA . MET A 1 249 ? 3.351 -6.652 37.541 1.00 86.06 249 MET A CA 1
ATOM 1979 C C . MET A 1 249 ? 1.874 -6.903 37.182 1.00 86.06 249 MET A C 1
ATOM 1981 O O . MET A 1 249 ? 1.243 -6.040 36.579 1.00 86.06 249 MET A O 1
ATOM 1985 N N . GLY A 1 250 ? 1.316 -8.071 37.521 1.00 88.81 250 GLY A N 1
ATOM 1986 C CA . GLY A 1 250 ? -0.079 -8.433 37.240 1.00 88.81 250 GLY A CA 1
ATOM 1987 C C . GLY A 1 250 ? -0.393 -8.832 35.790 1.00 88.81 250 GLY A C 1
ATOM 1988 O O . GLY A 1 250 ? -1.565 -8.982 35.465 1.00 88.81 250 GLY A O 1
ATOM 1989 N N . ILE A 1 251 ? 0.617 -9.031 34.934 1.00 89.94 251 ILE A N 1
ATOM 1990 C CA . ILE A 1 251 ? 0.459 -9.294 33.485 1.00 89.94 251 ILE A CA 1
ATOM 1991 C C . ILE A 1 251 ? 0.817 -10.732 33.065 1.00 89.94 251 ILE A C 1
ATOM 1993 O O . ILE A 1 251 ? 0.834 -11.061 31.879 1.00 89.94 251 ILE A O 1
ATOM 1997 N N . TRP A 1 252 ? 1.100 -11.613 34.027 1.00 92.56 252 TRP A N 1
ATOM 1998 C CA . TRP A 1 252 ? 1.420 -13.025 33.777 1.00 92.56 252 TRP A CA 1
ATOM 1999 C C . TRP A 1 252 ? 0.290 -13.799 33.075 1.00 92.56 252 TRP A C 1
ATOM 2001 O O . TRP A 1 252 ? 0.560 -14.633 32.211 1.00 92.56 252 TRP A O 1
ATOM 2011 N N . GLU A 1 253 ? -0.969 -13.501 33.402 1.00 91.69 253 GLU A N 1
ATOM 2012 C CA . GLU A 1 253 ? -2.134 -14.141 32.773 1.00 91.69 253 GLU A CA 1
ATOM 2013 C C . GLU A 1 253 ? -2.281 -13.755 31.290 1.00 91.69 253 GLU A C 1
ATOM 2015 O O . GLU A 1 253 ? -2.685 -14.591 30.480 1.00 91.69 253 GLU A O 1
ATOM 2020 N N . ASP A 1 254 ? -1.853 -12.541 30.930 1.00 91.69 254 ASP A N 1
ATOM 2021 C CA . ASP A 1 254 ? -1.842 -11.985 29.568 1.00 91.69 254 ASP A CA 1
ATOM 2022 C C . ASP A 1 254 ? -0.617 -12.423 28.738 1.00 91.69 254 ASP A C 1
ATOM 2024 O O . ASP A 1 254 ? -0.492 -12.031 27.577 1.00 91.69 254 ASP A O 1
ATOM 2028 N N . THR A 1 255 ? 0.328 -13.179 29.315 1.00 92.88 255 THR A N 1
ATOM 2029 C CA . THR A 1 255 ? 1.629 -13.472 28.684 1.00 92.88 255 THR A CA 1
ATOM 2030 C C . THR A 1 255 ? 1.774 -14.943 28.295 1.00 92.88 255 THR A C 1
ATOM 2032 O O . THR A 1 255 ? 1.583 -15.835 29.120 1.00 92.88 255 THR A O 1
ATOM 2035 N N . ALA A 1 256 ? 2.202 -15.193 27.054 1.00 93.69 256 ALA A N 1
ATOM 2036 C CA . ALA A 1 256 ? 2.550 -16.507 26.517 1.00 93.69 256 ALA A CA 1
ATOM 2037 C C . ALA A 1 256 ? 4.023 -16.543 26.063 1.00 93.69 256 ALA A C 1
ATOM 2039 O O . ALA A 1 256 ? 4.402 -15.910 25.076 1.00 93.69 256 ALA A O 1
ATOM 2040 N N . LEU A 1 257 ? 4.870 -17.298 26.765 1.00 92.12 257 LEU A N 1
ATOM 2041 C CA . LEU A 1 257 ? 6.265 -17.536 26.397 1.00 92.12 257 LEU A CA 1
ATOM 2042 C C . LEU A 1 257 ? 6.390 -18.828 25.580 1.00 92.12 257 LEU A C 1
ATOM 2044 O O . LEU A 1 257 ? 6.049 -19.918 26.043 1.00 92.12 257 LEU A O 1
ATOM 2048 N N . VAL A 1 258 ? 6.912 -18.691 24.364 1.00 89.50 258 VAL A N 1
ATOM 2049 C CA . VAL A 1 258 ? 7.088 -19.762 23.378 1.00 89.50 258 VAL A CA 1
ATOM 2050 C C . VAL A 1 258 ? 8.579 -20.050 23.209 1.00 89.50 258 VAL A C 1
ATOM 2052 O O . VAL A 1 258 ? 9.356 -19.147 22.891 1.00 89.50 258 VAL A O 1
ATOM 2055 N N . MET A 1 259 ? 8.998 -21.304 23.380 1.00 83.19 259 MET A N 1
ATOM 2056 C CA . MET A 1 259 ? 10.372 -21.713 23.076 1.00 83.19 259 MET A CA 1
ATOM 2057 C C . MET A 1 259 ? 10.543 -22.064 21.590 1.00 83.19 259 MET A C 1
ATOM 2059 O O . MET A 1 259 ? 9.725 -22.790 21.029 1.00 83.19 259 MET A O 1
ATOM 2063 N N . GLY A 1 260 ? 11.639 -21.603 20.979 1.00 77.19 260 GLY A N 1
ATOM 2064 C CA . GLY A 1 260 ? 12.025 -21.889 19.593 1.00 77.19 260 GLY A CA 1
ATOM 2065 C C . GLY A 1 260 ? 13.424 -22.502 19.458 1.00 77.19 260 GLY A C 1
ATOM 2066 O O . GLY A 1 260 ? 14.268 -22.381 20.348 1.00 77.19 260 GLY A O 1
ATOM 2067 N N . SER A 1 261 ? 13.695 -23.151 18.323 1.00 75.88 261 SER A N 1
ATOM 2068 C CA . SER A 1 261 ? 14.954 -23.868 18.082 1.00 75.88 261 SER A CA 1
ATOM 2069 C C . SER A 1 261 ? 15.226 -24.119 16.615 1.00 75.88 261 SER A C 1
ATOM 2071 O O . SER A 1 261 ? 14.329 -24.583 15.917 1.00 75.88 261 SER A O 1
ATOM 2073 N N . ASP A 1 262 ? 16.487 -23.972 16.212 1.00 70.88 262 ASP A N 1
ATOM 2074 C CA . ASP A 1 262 ? 16.952 -24.378 14.894 1.00 70.88 262 ASP A CA 1
ATOM 2075 C C . ASP A 1 262 ? 17.117 -25.896 14.734 1.00 70.88 262 ASP A C 1
ATOM 2077 O O . ASP A 1 262 ? 16.929 -26.387 13.624 1.00 70.88 262 ASP A O 1
ATOM 2081 N N . PHE A 1 263 ? 17.404 -26.670 15.791 1.00 73.62 263 PHE A N 1
ATOM 2082 C CA . PHE A 1 263 ? 17.592 -28.124 15.659 1.00 73.62 263 PHE A CA 1
ATOM 2083 C C . PHE A 1 263 ? 17.146 -28.971 16.849 1.00 73.62 263 PHE A C 1
ATOM 2085 O O . PHE A 1 263 ? 17.490 -28.719 18.005 1.00 73.62 263 PHE A O 1
ATOM 2092 N N . GLY A 1 264 ? 16.590 -30.136 16.516 1.00 75.81 264 GLY A N 1
ATOM 2093 C CA . GLY A 1 264 ? 16.590 -31.296 17.394 1.00 75.81 264 GLY A CA 1
ATOM 2094 C C . GLY A 1 264 ? 17.988 -31.907 17.520 1.00 75.81 264 GLY A C 1
ATOM 2095 O O . GLY A 1 264 ? 18.928 -31.546 16.801 1.00 75.81 264 GLY A O 1
ATOM 2096 N N . ARG A 1 265 ? 18.138 -32.886 18.417 1.00 80.25 265 ARG A N 1
ATOM 2097 C CA . ARG A 1 265 ? 19.392 -33.635 18.598 1.00 80.25 265 ARG A CA 1
ATOM 2098 C C . ARG A 1 265 ? 19.275 -35.073 18.119 1.00 80.25 265 ARG A C 1
ATOM 2100 O O . ARG A 1 265 ? 18.235 -35.704 18.276 1.00 80.25 265 ARG A O 1
ATOM 2107 N N . SER A 1 266 ? 20.349 -35.588 17.523 1.00 83.06 266 SER A N 1
ATOM 2108 C CA . SER A 1 266 ? 20.402 -36.975 17.073 1.00 83.06 266 SER A CA 1
ATOM 2109 C C . SER A 1 266 ? 20.278 -37.943 18.252 1.00 83.06 266 SER A C 1
ATOM 2111 O O . SER A 1 266 ? 21.072 -37.887 19.189 1.00 83.06 266 SER A O 1
ATOM 2113 N N . VAL A 1 267 ? 19.333 -38.886 18.173 1.00 83.31 267 VAL A N 1
ATOM 2114 C CA . VAL A 1 267 ? 19.153 -39.956 19.180 1.00 83.31 267 VAL A CA 1
ATOM 2115 C C . VAL A 1 267 ? 20.443 -40.773 19.369 1.00 83.31 267 VAL A C 1
ATOM 2117 O O . VAL A 1 267 ? 20.754 -41.221 20.469 1.00 83.31 267 VAL A O 1
ATOM 2120 N N . THR A 1 268 ? 21.231 -40.938 18.303 1.00 84.50 268 THR A N 1
ATOM 2121 C CA . THR A 1 268 ? 22.564 -41.551 18.353 1.00 84.50 268 THR A CA 1
ATOM 2122 C C . THR A 1 268 ? 23.649 -40.499 18.570 1.00 84.50 268 THR A C 1
ATOM 2124 O O . THR A 1 268 ? 23.664 -39.485 17.869 1.00 84.50 268 THR A O 1
ATOM 2127 N N . ALA A 1 269 ? 24.606 -40.778 19.456 1.00 83.50 269 ALA A N 1
ATOM 2128 C CA . ALA A 1 269 ? 25.802 -39.956 19.629 1.00 83.50 269 ALA A CA 1
ATOM 2129 C C . ALA A 1 269 ? 26.711 -39.958 18.381 1.00 83.50 269 ALA A C 1
ATOM 2131 O O . ALA A 1 269 ? 26.690 -40.888 17.568 1.00 83.50 269 ALA A O 1
ATOM 2132 N N . ASN A 1 270 ? 27.535 -38.919 18.249 1.00 84.50 270 ASN A N 1
ATOM 2133 C CA . ASN A 1 270 ? 28.510 -38.766 17.173 1.00 84.50 270 ASN A CA 1
ATOM 2134 C C . ASN A 1 270 ? 29.909 -39.287 17.565 1.00 84.50 270 ASN A C 1
ATOM 2136 O O . ASN A 1 270 ? 30.150 -39.723 18.691 1.00 84.50 270 ASN A O 1
ATOM 2140 N N . SER A 1 271 ? 30.864 -39.231 16.631 1.00 82.12 271 SER A N 1
ATOM 2141 C CA . SER A 1 271 ? 32.232 -39.743 16.832 1.00 82.12 271 SER A CA 1
ATOM 2142 C C . SER A 1 271 ? 33.063 -38.987 17.875 1.00 82.12 271 SER A C 1
ATOM 2144 O O . SER A 1 271 ? 34.144 -39.452 18.226 1.00 82.12 271 SER A O 1
ATOM 2146 N N . ASN A 1 272 ? 32.588 -37.835 18.352 1.00 81.81 272 ASN A N 1
ATOM 2147 C CA . ASN A 1 272 ? 33.281 -36.980 19.315 1.00 81.81 272 ASN A CA 1
ATOM 2148 C C . ASN A 1 272 ? 32.666 -37.061 20.727 1.00 81.81 272 ASN A C 1
ATOM 2150 O O . ASN A 1 272 ? 33.108 -36.333 21.609 1.00 81.81 272 ASN A O 1
ATOM 2154 N N . GLY A 1 273 ? 31.650 -37.909 20.939 1.00 76.12 273 GLY A N 1
ATOM 2155 C CA . GLY A 1 273 ? 30.936 -38.048 22.217 1.00 76.12 273 GLY A CA 1
ATOM 2156 C C . GLY A 1 273 ? 29.759 -37.083 22.417 1.00 76.12 273 GLY A C 1
ATOM 2157 O O . GLY A 1 273 ? 29.072 -37.181 23.431 1.00 76.12 273 GLY A O 1
ATOM 2158 N N . GLY A 1 274 ? 29.503 -36.191 21.455 1.00 83.62 274 GLY A N 1
ATOM 2159 C CA . GLY A 1 274 ? 28.356 -35.284 21.446 1.00 83.62 274 GLY A CA 1
ATOM 2160 C C . GLY A 1 274 ? 27.175 -35.810 20.624 1.00 83.62 274 GLY A C 1
ATOM 2161 O O . GLY A 1 274 ? 27.091 -36.998 20.309 1.00 83.62 274 GLY A O 1
ATOM 2162 N N . THR A 1 275 ? 26.277 -34.908 20.227 1.00 83.44 275 THR A N 1
ATOM 2163 C CA . THR A 1 275 ? 25.177 -35.192 19.278 1.00 83.44 275 THR A CA 1
ATOM 2164 C C . THR A 1 275 ? 25.326 -34.367 18.002 1.00 83.44 275 THR A C 1
ATOM 2166 O O . THR A 1 275 ? 25.997 -33.338 17.996 1.00 83.44 275 THR A O 1
ATOM 2169 N N . ASP A 1 276 ? 24.729 -34.835 16.908 1.00 84.62 276 ASP A N 1
ATOM 2170 C CA . ASP A 1 276 ? 24.633 -34.106 15.645 1.00 84.62 276 ASP A CA 1
ATOM 2171 C C . ASP A 1 276 ? 23.246 -33.451 15.506 1.00 84.62 276 ASP A C 1
ATOM 2173 O O . ASP A 1 276 ? 22.290 -33.803 16.204 1.00 84.62 276 ASP A O 1
ATOM 2177 N N . HIS A 1 277 ? 23.119 -32.505 14.573 1.00 84.94 277 HIS A N 1
ATOM 2178 C CA . HIS A 1 277 ? 21.849 -31.838 14.268 1.00 84.94 277 HIS A CA 1
ATOM 2179 C C . HIS A 1 277 ? 20.810 -32.838 13.745 1.00 84.94 277 HIS A C 1
ATOM 2181 O O . HIS A 1 277 ? 21.132 -33.687 12.903 1.00 84.94 277 HIS A O 1
ATOM 2187 N N . ALA A 1 278 ? 19.573 -32.717 14.224 1.00 78.62 278 ALA A N 1
ATOM 2188 C CA . ALA A 1 278 ? 18.412 -33.505 13.822 1.00 78.62 278 ALA A CA 1
ATOM 2189 C C . ALA A 1 278 ? 17.165 -32.617 13.665 1.00 78.62 278 ALA A C 1
ATOM 2191 O O . ALA A 1 278 ? 17.180 -31.429 13.974 1.00 78.62 278 ALA A O 1
ATOM 2192 N N . TRP A 1 279 ? 16.082 -33.208 13.162 1.00 76.25 279 TRP A N 1
ATOM 2193 C CA . TRP A 1 279 ? 14.884 -32.489 12.720 1.00 76.25 279 TRP A CA 1
ATOM 2194 C C . TRP A 1 279 ? 13.725 -32.526 13.737 1.00 76.25 279 TRP A C 1
ATOM 2196 O O . TRP A 1 279 ? 12.748 -31.810 13.556 1.00 76.25 279 TRP A O 1
ATOM 2206 N N . GLY A 1 280 ? 13.833 -33.296 14.830 1.00 69.50 280 GLY A N 1
ATOM 2207 C CA . GLY A 1 280 ? 12.764 -33.445 15.826 1.00 69.50 280 GLY A CA 1
ATOM 2208 C C . GLY A 1 280 ? 13.205 -33.450 17.291 1.00 69.50 280 GLY A C 1
ATOM 2209 O O . GLY A 1 280 ? 14.349 -33.763 17.621 1.00 69.50 280 GLY A O 1
ATOM 2210 N N . GLY A 1 281 ? 12.264 -33.087 18.161 1.00 72.06 281 GLY A N 1
ATOM 2211 C CA . GLY A 1 281 ? 12.359 -32.959 19.614 1.00 72.06 281 GLY A CA 1
ATOM 2212 C C . GLY A 1 281 ? 10.995 -32.554 20.201 1.00 72.06 281 GLY A C 1
ATOM 2213 O O . GLY A 1 281 ? 9.969 -33.050 19.751 1.00 72.06 281 GLY A O 1
ATOM 2214 N N . ASN A 1 282 ? 10.982 -31.670 21.204 1.00 76.25 282 ASN A N 1
ATOM 2215 C CA . ASN A 1 282 ? 9.781 -31.158 21.876 1.00 76.25 282 ASN A CA 1
ATOM 2216 C C . ASN A 1 282 ? 9.970 -29.659 22.196 1.00 76.25 282 ASN A C 1
ATOM 2218 O O . ASN A 1 282 ? 10.937 -29.320 22.877 1.00 76.25 282 ASN A O 1
ATOM 2222 N N . TYR A 1 283 ? 9.062 -28.779 21.769 1.00 76.88 283 TYR A N 1
ATOM 2223 C CA . TYR A 1 283 ? 8.989 -27.405 22.295 1.00 76.88 283 TYR A CA 1
ATOM 2224 C C . TYR A 1 283 ? 8.166 -27.356 23.590 1.00 76.88 283 TYR A C 1
ATOM 2226 O O . TYR A 1 283 ? 7.476 -28.319 23.927 1.00 76.88 283 TYR A O 1
ATOM 2234 N N . PHE A 1 284 ? 8.189 -26.215 24.282 1.00 83.69 284 PHE A N 1
ATOM 2235 C CA . PHE A 1 284 ? 7.192 -25.891 25.300 1.00 83.69 284 PHE A CA 1
ATOM 2236 C C . PHE A 1 284 ? 6.597 -24.493 25.104 1.00 83.69 284 PHE A C 1
ATOM 2238 O O . PHE A 1 284 ? 7.214 -23.596 24.524 1.00 83.69 284 PHE A O 1
ATOM 2245 N N . LEU A 1 285 ? 5.390 -24.345 25.644 1.00 89.56 285 LEU A N 1
ATOM 2246 C CA . LEU A 1 285 ? 4.633 -23.112 25.811 1.00 89.56 285 LEU A CA 1
ATOM 2247 C C . LEU A 1 285 ? 4.372 -22.954 27.317 1.00 89.56 285 LEU A C 1
ATOM 2249 O O . LEU A 1 285 ? 4.004 -23.932 27.971 1.00 89.56 285 LEU A O 1
ATOM 2253 N N . LEU A 1 286 ? 4.557 -21.757 27.872 1.00 91.38 286 LEU A N 1
ATOM 2254 C CA . LEU A 1 286 ? 4.120 -21.425 29.233 1.00 91.38 286 LEU A CA 1
ATOM 2255 C C . LEU A 1 286 ? 3.523 -20.019 29.298 1.00 91.38 286 LEU A C 1
ATOM 2257 O O . LEU A 1 286 ? 3.826 -19.170 28.472 1.00 91.38 286 LEU A O 1
ATOM 2261 N N . GLY A 1 287 ? 2.682 -19.775 30.293 1.00 93.31 287 GLY A N 1
ATOM 2262 C CA . GLY A 1 287 ? 1.952 -18.525 30.497 1.00 93.31 287 GLY A CA 1
ATOM 2263 C C . GLY A 1 287 ? 0.959 -18.705 31.641 1.00 93.31 287 GLY A C 1
ATOM 2264 O O . GLY A 1 287 ? 0.803 -19.829 32.124 1.00 93.31 287 GLY A O 1
ATOM 2265 N N . GLY A 1 288 ? 0.293 -17.643 32.093 1.00 91.25 288 GLY A N 1
ATOM 2266 C CA . GLY A 1 288 ? -0.771 -17.786 33.096 1.00 91.25 288 GLY A CA 1
ATOM 2267 C C . GLY A 1 288 ? -2.031 -18.420 32.505 1.00 91.25 288 GLY A C 1
ATOM 2268 O O . GLY A 1 288 ? -2.478 -19.464 32.973 1.00 91.25 288 GLY A O 1
ATOM 2269 N N . SER A 1 289 ? -2.497 -17.897 31.365 1.00 93.50 289 SER A N 1
ATOM 2270 C CA . SER A 1 289 ? -3.631 -18.463 30.617 1.00 93.50 289 SER A CA 1
ATOM 2271 C C . SER A 1 289 ? -3.354 -19.816 29.934 1.00 93.50 289 SER A C 1
ATOM 2273 O O . SER A 1 289 ? -4.273 -20.375 29.341 1.00 93.50 289 SER A O 1
ATOM 2275 N N . VAL A 1 290 ? -2.125 -20.345 29.941 1.00 94.12 290 VAL A N 1
ATOM 2276 C CA . VAL A 1 290 ? -1.765 -21.579 29.208 1.00 94.12 290 VAL A CA 1
ATOM 2277 C C . VAL A 1 290 ? -2.273 -22.817 29.951 1.00 94.12 290 VAL A C 1
ATOM 2279 O O . VAL A 1 290 ? -2.002 -22.989 31.139 1.00 94.12 290 VAL A O 1
ATOM 2282 N N . ASP A 1 291 ? -2.955 -23.722 29.244 1.00 93.50 291 ASP A N 1
ATOM 2283 C CA . ASP A 1 291 ? -3.462 -24.988 29.794 1.00 93.50 291 ASP A CA 1
ATOM 2284 C C . ASP A 1 291 ? -2.334 -26.038 29.867 1.00 93.50 291 ASP A C 1
ATOM 2286 O O . ASP A 1 291 ? -2.220 -26.972 29.065 1.00 93.50 291 ASP A O 1
ATOM 2290 N N . GLY A 1 292 ? -1.406 -25.772 30.790 1.00 89.06 292 GLY A N 1
ATOM 2291 C CA . GLY A 1 292 ? -0.136 -26.471 30.947 1.00 89.06 292 GLY A CA 1
ATOM 2292 C C . GLY A 1 292 ? -0.229 -27.848 31.613 1.00 89.06 292 GLY A C 1
ATOM 2293 O O . GLY A 1 292 ? -1.269 -28.302 32.077 1.00 89.06 292 GLY A O 1
ATOM 2294 N N . GLY A 1 293 ? 0.909 -28.546 31.663 1.00 88.12 293 GLY A N 1
ATOM 2295 C CA . GLY A 1 293 ? 0.986 -29.928 32.160 1.00 88.12 293 GLY A CA 1
ATOM 2296 C C . GLY A 1 293 ? 0.588 -30.993 31.129 1.00 88.12 293 GLY A C 1
ATOM 2297 O O . GLY A 1 293 ? 0.767 -32.182 31.388 1.00 88.12 293 GLY A O 1
ATOM 2298 N N . LYS A 1 294 ? 0.114 -30.579 29.947 1.00 87.00 294 LYS A N 1
ATOM 2299 C CA . LYS A 1 294 ? -0.087 -31.433 28.769 1.00 87.00 294 LYS A CA 1
ATOM 2300 C C . LYS A 1 294 ? 1.232 -31.693 28.030 1.00 87.00 294 LYS A C 1
ATOM 2302 O O . LYS A 1 294 ? 2.141 -30.865 28.042 1.00 87.00 294 LYS A O 1
ATOM 2307 N N . ILE A 1 295 ? 1.288 -32.810 27.307 1.00 84.88 295 ILE A N 1
ATOM 2308 C CA . ILE A 1 295 ? 2.206 -33.024 26.180 1.00 84.88 295 ILE A CA 1
ATOM 2309 C C . ILE A 1 295 ? 1.317 -33.145 24.941 1.00 84.88 295 ILE A C 1
ATOM 2311 O O . ILE A 1 295 ? 0.365 -33.922 24.961 1.00 84.88 295 ILE A O 1
ATOM 2315 N N . LEU A 1 296 ? 1.594 -32.359 23.900 1.00 82.44 296 LEU A N 1
ATOM 2316 C CA . LEU A 1 296 ? 0.786 -32.304 22.679 1.00 82.44 296 LEU A CA 1
ATOM 2317 C C . LEU A 1 296 ? 1.564 -32.874 21.486 1.00 82.44 296 LEU A C 1
ATOM 2319 O O . LEU A 1 296 ? 2.764 -32.636 21.344 1.00 82.44 296 LEU A O 1
ATOM 2323 N N . GLY A 1 297 ? 0.871 -33.617 20.621 1.00 78.69 297 GLY A N 1
ATOM 2324 C CA . GLY A 1 297 ? 1.489 -34.467 19.599 1.00 78.69 297 GLY A CA 1
ATOM 2325 C C . GLY A 1 297 ? 1.794 -35.884 20.104 1.00 78.69 297 GLY A C 1
ATOM 2326 O O . GLY A 1 297 ? 1.436 -36.255 21.220 1.00 78.69 297 GLY A O 1
ATOM 2327 N N . THR A 1 298 ? 2.441 -36.694 19.264 1.00 74.81 298 THR A N 1
ATOM 2328 C CA . THR A 1 298 ? 2.598 -38.144 19.490 1.00 74.81 298 THR A CA 1
ATOM 2329 C C . THR A 1 298 ? 4.067 -38.557 19.478 1.00 74.81 298 THR A C 1
ATOM 2331 O O . THR A 1 298 ? 4.796 -38.236 18.537 1.00 74.81 298 THR A O 1
ATOM 2334 N N . TYR A 1 299 ? 4.504 -39.313 20.490 1.00 75.81 299 TYR A N 1
ATOM 2335 C CA . TYR A 1 299 ? 5.842 -39.908 20.506 1.00 75.81 299 TYR A CA 1
ATOM 2336 C C . TYR A 1 299 ? 5.978 -41.027 19.456 1.00 75.81 299 TYR A C 1
ATOM 2338 O O . TYR A 1 299 ? 5.055 -41.828 19.312 1.00 75.81 299 TYR A O 1
ATOM 2346 N N . PRO A 1 300 ? 7.123 -41.145 18.754 1.00 75.31 300 PRO A N 1
ATOM 2347 C CA . PRO A 1 300 ? 7.373 -42.276 17.864 1.00 75.31 300 PRO A CA 1
ATOM 2348 C C . PRO A 1 300 ? 7.439 -43.600 18.640 1.00 75.31 300 PRO A C 1
ATOM 2350 O O . PRO A 1 300 ? 8.195 -43.705 19.605 1.00 75.31 300 PRO A O 1
ATOM 2353 N N . GLU A 1 301 ? 6.722 -44.628 18.174 1.00 81.69 301 GLU A N 1
ATOM 2354 C CA . GLU A 1 301 ? 6.785 -45.992 18.736 1.00 81.69 301 GLU A CA 1
ATOM 2355 C C . GLU A 1 301 ? 8.213 -46.570 18.675 1.00 81.69 301 GLU A C 1
ATOM 2357 O O . GLU A 1 301 ? 8.681 -47.232 19.604 1.00 81.69 301 GLU A O 1
ATOM 2362 N N . PHE A 1 302 ? 8.936 -46.262 17.593 1.00 83.06 302 PHE A N 1
ATOM 2363 C CA . PHE A 1 302 ? 10.323 -46.665 17.386 1.00 83.06 302 PHE A CA 1
ATOM 2364 C C . PHE A 1 302 ? 11.237 -45.448 17.207 1.00 83.06 302 PHE A C 1
ATOM 2366 O O . PHE A 1 302 ? 10.931 -44.514 16.461 1.00 83.06 302 PHE A O 1
ATOM 2373 N N . LEU A 1 303 ? 12.402 -45.506 17.856 1.00 84.75 303 LEU A N 1
ATOM 2374 C CA . LEU A 1 303 ? 13.506 -44.543 17.744 1.00 84.75 303 LEU A CA 1
ATOM 2375 C C . LEU A 1 303 ? 14.705 -45.173 17.008 1.00 84.75 303 LEU A C 1
ATOM 2377 O O . LEU A 1 303 ? 15.861 -44.974 17.381 1.00 84.75 303 LEU A O 1
ATOM 2381 N N . ASP A 1 304 ? 14.405 -45.977 15.988 1.00 84.62 304 ASP A N 1
ATOM 2382 C CA . ASP A 1 304 ? 15.348 -46.651 15.093 1.00 84.62 304 ASP A CA 1
ATOM 2383 C C . ASP A 1 304 ? 14.721 -46.846 13.697 1.00 84.62 304 ASP A C 1
ATOM 2385 O O . ASP A 1 304 ? 13.621 -46.362 13.425 1.00 84.62 304 ASP A O 1
ATOM 2389 N N . GLU A 1 305 ? 15.423 -47.545 12.802 1.00 83.25 305 GLU A N 1
ATOM 2390 C CA . GLU A 1 305 ? 15.065 -47.744 11.387 1.00 83.25 305 GLU A CA 1
ATOM 2391 C C . GLU A 1 305 ? 13.708 -48.420 11.117 1.00 83.25 305 GLU A C 1
ATOM 2393 O O . GLU A 1 305 ? 13.181 -48.308 10.004 1.00 83.25 305 GLU A O 1
ATOM 2398 N N . ARG A 1 306 ? 13.102 -49.053 12.132 1.00 87.06 306 ARG A N 1
ATOM 2399 C CA . ARG A 1 306 ? 11.718 -49.552 12.067 1.00 87.06 306 ARG A CA 1
ATOM 2400 C C . ARG A 1 306 ? 10.692 -48.425 11.951 1.00 87.06 306 ARG A C 1
ATOM 2402 O O . ARG A 1 306 ? 9.626 -48.643 11.397 1.00 87.06 306 ARG A O 1
ATOM 2409 N N . SER A 1 307 ? 11.013 -47.229 12.444 1.00 85.75 307 SER A N 1
ATOM 2410 C CA . SER A 1 307 ? 10.147 -46.054 12.354 1.00 85.75 307 SER A CA 1
ATOM 2411 C C . SER A 1 307 ? 10.095 -45.512 10.932 1.00 85.75 307 SER A C 1
ATOM 2413 O O . SER A 1 307 ? 11.142 -45.283 10.322 1.00 85.75 307 SER A O 1
ATOM 2415 N N . ASP A 1 308 ? 8.909 -45.213 10.408 1.00 84.19 308 ASP A N 1
ATOM 2416 C CA . ASP A 1 308 ? 8.753 -44.526 9.114 1.00 84.19 308 ASP A CA 1
ATOM 2417 C C . ASP A 1 308 ? 9.109 -43.033 9.170 1.00 84.19 308 ASP A C 1
ATOM 2419 O O . ASP A 1 308 ? 9.104 -42.341 8.156 1.00 84.19 308 ASP A O 1
ATOM 2423 N N . TYR A 1 309 ? 9.550 -42.563 10.338 1.00 83.56 309 TYR A N 1
ATOM 2424 C CA . TYR A 1 309 ? 10.095 -41.229 10.564 1.00 83.56 309 TYR A CA 1
ATOM 2425 C C . TYR A 1 309 ? 11.616 -41.225 10.800 1.00 83.56 309 TYR A C 1
ATOM 2427 O O . TYR A 1 309 ? 12.177 -40.184 11.129 1.00 83.56 309 TYR A O 1
ATOM 2435 N N . TRP A 1 310 ? 12.315 -42.355 10.645 1.00 83.38 310 TRP A N 1
ATOM 2436 C CA . TRP A 1 310 ? 13.774 -42.429 10.808 1.00 83.38 310 TRP A CA 1
ATOM 2437 C C . TRP A 1 310 ? 14.516 -42.178 9.489 1.00 83.38 310 TRP A C 1
ATOM 2439 O O . TRP A 1 310 ? 14.440 -42.976 8.557 1.00 83.38 310 TRP A O 1
ATOM 2449 N N . THR A 1 311 ? 15.313 -41.106 9.440 1.00 79.50 311 THR A N 1
ATOM 2450 C CA . THR A 1 311 ? 16.147 -40.727 8.273 1.00 79.50 311 THR A CA 1
ATOM 2451 C C . THR A 1 311 ? 17.627 -41.118 8.418 1.00 79.50 311 THR A C 1
ATOM 2453 O O . THR A 1 311 ? 18.484 -40.672 7.657 1.00 79.50 311 THR A O 1
ATOM 2456 N N . GLY A 1 312 ? 17.950 -41.974 9.394 1.00 79.75 312 GLY A N 1
ATOM 2457 C CA . GLY A 1 312 ? 19.322 -42.378 9.717 1.00 79.75 312 GLY A CA 1
ATOM 2458 C C . GLY A 1 312 ? 19.982 -41.507 10.791 1.00 79.75 312 GLY A C 1
ATOM 2459 O O . GLY A 1 312 ? 19.527 -40.408 11.097 1.00 79.75 312 GLY A O 1
ATOM 2460 N N . ARG A 1 313 ? 21.078 -42.005 11.389 1.00 79.38 313 ARG A N 1
ATOM 2461 C CA . ARG A 1 313 ? 21.910 -41.266 12.373 1.00 79.38 313 ARG A CA 1
ATOM 2462 C C . ARG A 1 313 ? 21.103 -40.598 13.506 1.00 79.38 313 ARG A C 1
ATOM 2464 O O . ARG A 1 313 ? 21.430 -39.490 13.922 1.00 79.38 313 ARG A O 1
ATOM 2471 N N . GLY A 1 314 ? 20.037 -41.237 13.994 1.00 77.62 314 GLY A N 1
ATOM 2472 C CA . GLY A 1 314 ? 19.220 -40.685 15.077 1.00 77.62 314 GLY A CA 1
ATOM 2473 C C . GLY A 1 314 ? 18.327 -39.503 14.688 1.00 77.62 314 GLY A C 1
ATOM 2474 O O . GLY A 1 314 ? 17.882 -38.787 15.581 1.00 77.62 314 GLY A O 1
ATOM 2475 N N . ARG A 1 315 ? 18.103 -39.249 13.392 1.00 83.31 315 ARG A N 1
ATOM 2476 C CA . ARG A 1 315 ? 17.317 -38.112 12.896 1.00 83.31 315 ARG A CA 1
ATOM 2477 C C . ARG A 1 315 ? 15.861 -38.509 12.653 1.00 83.31 315 ARG A C 1
ATOM 2479 O O . ARG A 1 315 ? 15.556 -39.193 11.674 1.00 83.31 315 ARG A O 1
ATOM 2486 N N . MET A 1 316 ? 14.983 -38.043 13.539 1.00 81.06 316 MET A N 1
ATOM 2487 C CA . MET A 1 316 ? 13.535 -38.233 13.440 1.00 81.06 316 MET A CA 1
ATOM 2488 C C . MET A 1 316 ? 12.870 -37.093 12.660 1.00 81.06 316 MET A C 1
ATOM 2490 O O . MET A 1 316 ? 13.164 -35.925 12.918 1.00 81.06 316 MET A O 1
ATOM 2494 N N . ILE A 1 317 ? 11.952 -37.436 11.757 1.00 80.50 317 ILE A N 1
ATOM 2495 C CA . ILE A 1 317 ? 10.964 -36.524 11.166 1.00 80.50 317 ILE A CA 1
ATOM 2496 C C . ILE A 1 317 ? 9.850 -36.300 12.204 1.00 80.50 317 ILE A C 1
ATOM 2498 O O . ILE A 1 317 ? 9.317 -37.287 12.714 1.00 80.50 317 ILE A O 1
ATOM 2502 N N . PRO A 1 318 ? 9.452 -35.062 12.539 1.00 77.38 318 PRO A N 1
ATOM 2503 C CA . PRO A 1 318 ? 8.320 -34.854 13.442 1.00 77.38 318 PRO A CA 1
ATOM 2504 C C . PRO A 1 318 ? 6.981 -35.098 12.734 1.00 77.38 318 PRO A C 1
ATOM 2506 O O . PRO A 1 318 ? 6.828 -34.815 11.543 1.00 77.38 318 PRO A O 1
ATOM 2509 N N . THR A 1 319 ? 6.005 -35.609 13.482 1.00 74.50 319 THR A N 1
ATOM 2510 C CA . THR A 1 319 ? 4.631 -35.874 13.028 1.00 74.50 319 THR A CA 1
ATOM 2511 C C . THR A 1 319 ? 3.775 -34.606 13.044 1.00 74.50 319 THR A C 1
ATOM 2513 O O . THR A 1 319 ? 3.155 -34.274 12.032 1.00 74.50 319 THR A O 1
ATOM 2516 N N . THR A 1 320 ? 3.803 -33.866 14.154 1.00 79.00 320 THR A N 1
ATOM 2517 C CA . THR A 1 320 ? 3.180 -32.543 14.330 1.00 79.00 320 THR A CA 1
ATOM 2518 C C . THR A 1 320 ? 3.946 -31.459 13.542 1.00 79.00 320 THR A C 1
ATOM 2520 O O . THR A 1 320 ? 5.175 -31.429 13.647 1.00 79.00 320 THR A O 1
ATOM 2523 N N . PRO A 1 321 ? 3.283 -30.571 12.771 1.00 81.06 321 PRO A N 1
ATOM 2524 C CA . PRO A 1 321 ? 3.897 -29.401 12.115 1.00 81.06 321 PRO A CA 1
ATOM 2525 C C . PRO A 1 321 ? 4.118 -28.201 13.054 1.00 81.06 321 PRO A C 1
ATOM 2527 O O . PRO A 1 321 ? 3.465 -28.093 14.093 1.00 81.06 321 PRO A O 1
ATOM 2530 N N . TRP A 1 322 ? 5.032 -27.281 12.722 1.00 83.56 322 TRP A N 1
ATOM 2531 C CA . TRP A 1 322 ? 5.299 -26.092 13.557 1.00 83.56 322 TRP A CA 1
ATOM 2532 C C . TRP A 1 322 ? 4.115 -25.109 13.553 1.00 83.56 322 TRP A C 1
ATOM 2534 O O . TRP A 1 322 ? 3.787 -24.504 14.576 1.00 83.56 322 TRP A O 1
ATOM 2544 N N . GLU A 1 323 ? 3.388 -25.063 12.437 1.00 87.62 323 GLU A N 1
ATOM 2545 C CA . GLU A 1 323 ? 2.123 -24.356 12.234 1.00 87.62 323 GLU A CA 1
ATOM 2546 C C . GLU A 1 323 ? 1.057 -24.705 13.292 1.00 87.62 323 GLU A C 1
ATOM 2548 O O . GLU A 1 323 ? 0.215 -23.866 13.603 1.00 87.62 323 GLU A O 1
ATOM 2553 N N . SER A 1 324 ? 1.102 -25.900 13.898 1.00 86.31 324 SER A N 1
ATOM 2554 C CA . SER A 1 324 ? 0.134 -26.336 14.924 1.00 86.31 324 SER A CA 1
ATOM 2555 C C . SER A 1 324 ? 0.135 -25.446 16.157 1.00 86.31 324 SER A C 1
ATOM 2557 O O . SER A 1 324 ? -0.922 -25.142 16.698 1.00 86.31 324 SER A O 1
ATOM 2559 N N . VAL A 1 325 ? 1.329 -25.050 16.608 1.00 87.12 325 VAL A N 1
ATOM 2560 C CA . VAL A 1 325 ? 1.516 -24.245 17.821 1.00 87.12 325 VAL A CA 1
ATOM 2561 C C . VAL A 1 325 ? 1.135 -22.795 17.527 1.00 87.12 325 VAL A C 1
ATOM 2563 O O . VAL A 1 325 ? 0.401 -22.171 18.291 1.00 87.12 325 VAL A O 1
ATOM 2566 N N . TRP A 1 326 ? 1.551 -22.281 16.368 1.00 91.62 326 TRP A N 1
ATOM 2567 C CA . TRP A 1 326 ? 1.216 -20.924 15.948 1.00 91.62 326 TRP A CA 1
ATOM 2568 C C . TRP A 1 326 ? -0.255 -20.726 15.565 1.00 91.62 326 TRP A C 1
ATOM 2570 O O . TRP A 1 326 ? -0.734 -19.601 15.674 1.00 91.62 326 TRP A O 1
ATOM 2580 N N . ASN A 1 327 ? -0.996 -21.769 15.167 1.00 92.19 327 ASN A N 1
ATOM 2581 C CA . ASN A 1 327 ? -2.432 -21.649 14.884 1.00 92.19 327 ASN A CA 1
ATOM 2582 C C . ASN A 1 327 ? -3.200 -21.227 16.146 1.00 92.19 327 ASN A C 1
ATOM 2584 O O . ASN A 1 327 ? -3.871 -20.196 16.137 1.00 92.19 327 ASN A O 1
ATOM 2588 N N . GLY A 1 328 ? -3.053 -21.980 17.241 1.00 91.06 328 GLY A N 1
ATOM 2589 C CA . GLY A 1 328 ? -3.723 -21.674 18.504 1.00 91.06 328 GLY A CA 1
ATOM 2590 C C . GLY A 1 328 ? -3.206 -20.390 19.159 1.00 91.06 328 GLY A C 1
ATOM 2591 O O . GLY A 1 328 ? -3.990 -19.638 19.726 1.00 91.06 328 GLY A O 1
ATOM 2592 N N . ILE A 1 329 ? -1.915 -20.070 19.013 1.00 93.44 329 ILE A N 1
ATOM 2593 C CA . ILE A 1 329 ? -1.344 -18.793 19.480 1.00 93.44 329 ILE A CA 1
ATOM 2594 C C . ILE A 1 329 ? -1.883 -17.600 18.674 1.00 93.44 329 ILE A C 1
ATOM 2596 O O . ILE A 1 329 ? -2.235 -16.580 19.261 1.00 93.44 329 ILE A O 1
ATOM 2600 N N . GLY A 1 330 ? -1.990 -17.714 17.347 1.00 93.81 330 GLY A N 1
ATOM 2601 C CA . GLY A 1 330 ? -2.574 -16.676 16.493 1.00 93.81 330 GLY A CA 1
ATOM 2602 C C . GLY A 1 330 ? -4.046 -16.441 16.825 1.00 93.81 330 GLY A C 1
ATOM 2603 O O . GLY A 1 330 ? -4.453 -15.300 17.046 1.00 93.81 330 GLY A O 1
ATOM 2604 N N . GLN A 1 331 ? -4.820 -17.523 16.962 1.00 93.50 331 GLN A N 1
ATOM 2605 C CA . GLN A 1 331 ? -6.203 -17.476 17.443 1.00 93.50 331 GLN A CA 1
ATOM 2606 C C . GLN A 1 331 ? -6.297 -16.787 18.809 1.00 93.50 331 GLN A C 1
ATOM 2608 O O . GLN A 1 331 ? -7.085 -15.855 18.959 1.00 93.50 331 GLN A O 1
ATOM 2613 N N . TRP A 1 332 ? -5.450 -17.174 19.768 1.00 92.69 332 TRP A N 1
ATOM 2614 C CA . TRP A 1 332 ? -5.408 -16.574 21.101 1.00 92.69 332 TRP A CA 1
ATOM 2615 C C . TRP A 1 332 ? -5.042 -15.085 21.070 1.00 92.69 332 TRP A C 1
ATOM 2617 O O . TRP A 1 332 ? -5.657 -14.312 21.795 1.00 92.69 332 TRP A O 1
ATOM 2627 N N . MET A 1 333 ? -4.128 -14.632 20.208 1.00 92.44 333 MET A N 1
ATOM 2628 C CA . MET A 1 333 ? -3.842 -13.195 20.060 1.00 92.44 333 MET A CA 1
ATOM 2629 C C . MET A 1 333 ? -5.012 -12.398 19.454 1.00 92.44 333 MET A C 1
ATOM 2631 O O . MET A 1 333 ? -5.052 -11.180 19.611 1.00 92.44 333 MET A O 1
ATOM 2635 N N . GLY A 1 334 ? -5.974 -13.056 18.799 1.00 90.75 334 GLY A N 1
ATOM 2636 C CA . GLY A 1 334 ? -7.156 -12.428 18.193 1.00 90.75 334 GLY A CA 1
ATOM 2637 C C . GLY A 1 334 ? -7.308 -12.660 16.687 1.00 90.75 334 GLY A C 1
ATOM 2638 O O . GLY A 1 334 ? -8.237 -12.131 16.083 1.00 90.75 334 GLY A O 1
ATOM 2639 N N . VAL A 1 335 ? -6.446 -13.465 16.055 1.00 92.50 335 VAL A N 1
ATOM 2640 C CA . VAL A 1 335 ? -6.567 -13.809 14.629 1.00 92.50 335 VAL A CA 1
ATOM 2641 C C . VAL A 1 335 ? -7.684 -14.845 14.448 1.00 92.50 335 VAL A C 1
ATOM 2643 O O . VAL A 1 335 ? -7.462 -16.055 14.503 1.00 92.50 335 VAL A O 1
ATOM 2646 N N . ARG A 1 336 ? -8.924 -14.364 14.292 1.00 82.44 336 ARG A N 1
ATOM 2647 C CA . ARG A 1 336 ? -10.139 -15.203 14.273 1.00 82.44 336 ARG A CA 1
ATOM 2648 C C . ARG A 1 336 ? -10.550 -15.718 12.880 1.00 82.44 336 ARG A C 1
ATOM 2650 O O . ARG A 1 336 ? -11.267 -16.712 12.811 1.00 82.44 336 ARG A O 1
ATOM 2657 N N . GLY A 1 337 ? -10.116 -15.091 11.782 1.00 79.94 337 GLY A N 1
ATOM 2658 C CA . GLY A 1 337 ? -10.491 -15.490 10.413 1.00 79.94 337 GLY A CA 1
ATOM 2659 C C . GLY A 1 337 ? -9.646 -16.637 9.834 1.00 79.94 337 GLY A C 1
ATOM 2660 O O . GLY A 1 337 ? -8.424 -16.612 9.941 1.00 79.94 337 GLY A O 1
ATOM 2661 N N . ASP A 1 338 ? -10.264 -17.617 9.153 1.00 82.06 338 ASP A N 1
ATOM 2662 C CA . ASP A 1 338 ? -9.536 -18.755 8.535 1.00 82.06 338 ASP A CA 1
ATOM 2663 C C . ASP A 1 338 ? -8.598 -18.289 7.395 1.00 82.06 338 ASP A C 1
ATOM 2665 O O . ASP A 1 338 ? -7.517 -18.850 7.218 1.00 82.06 338 ASP A O 1
ATOM 2669 N N . ASN A 1 339 ? -8.967 -17.211 6.683 1.00 84.62 339 ASN A N 1
ATOM 2670 C CA . ASN A 1 339 ? -8.115 -16.540 5.690 1.00 84.62 339 ASN A CA 1
ATOM 2671 C C . ASN A 1 339 ? -6.909 -15.847 6.343 1.00 84.62 339 ASN A C 1
ATOM 2673 O O . ASN A 1 339 ? -5.785 -16.009 5.871 1.00 84.62 339 ASN A O 1
ATOM 2677 N N . ASP A 1 340 ? -7.125 -15.118 7.442 1.00 90.38 340 ASP A N 1
ATOM 2678 C CA . ASP A 1 340 ? -6.056 -14.415 8.158 1.00 90.38 340 ASP A CA 1
ATOM 2679 C C . ASP A 1 340 ? -5.073 -15.410 8.793 1.00 90.38 340 ASP A C 1
ATOM 2681 O O . ASP A 1 340 ? -3.861 -15.241 8.676 1.00 90.38 340 ASP A O 1
ATOM 2685 N N . LEU A 1 341 ? -5.574 -16.505 9.382 1.00 89.12 341 LEU A N 1
ATOM 2686 C CA . LEU A 1 341 ? -4.743 -17.619 9.857 1.00 89.12 341 LEU A CA 1
ATOM 2687 C C . LEU A 1 341 ? -3.963 -18.281 8.713 1.00 89.12 341 LEU A C 1
ATOM 2689 O O . LEU A 1 341 ? -2.812 -18.663 8.910 1.00 89.12 341 LEU A O 1
ATOM 2693 N N . GLY A 1 342 ? -4.555 -18.400 7.520 1.00 88.88 342 GLY A N 1
ATOM 2694 C CA . GLY A 1 342 ? -3.869 -18.883 6.317 1.00 88.88 342 GLY A CA 1
ATOM 2695 C C . GLY A 1 342 ? -2.787 -17.929 5.794 1.00 88.88 342 GLY A C 1
ATOM 2696 O O . GLY A 1 342 ? -1.786 -18.389 5.254 1.00 88.88 342 GLY A O 1
ATOM 2697 N N . TRP A 1 343 ? -2.942 -16.616 5.992 1.00 88.88 343 TRP A N 1
ATOM 2698 C CA . TRP A 1 343 ? -1.928 -15.610 5.649 1.00 88.88 343 TRP A CA 1
ATOM 2699 C C . TRP A 1 343 ? -0.795 -15.549 6.686 1.00 88.88 343 TRP A C 1
ATOM 2701 O O . TRP A 1 343 ? 0.380 -15.458 6.330 1.00 88.88 343 TRP A O 1
ATOM 2711 N N . VAL A 1 344 ? -1.123 -15.672 7.978 1.00 90.31 344 VAL A N 1
ATOM 2712 C CA . VAL A 1 344 ? -0.125 -15.819 9.049 1.00 90.31 344 VAL A CA 1
ATOM 2713 C C . VAL A 1 344 ? 0.670 -17.119 8.884 1.00 90.31 344 VAL A C 1
ATOM 2715 O O . VAL A 1 344 ? 1.882 -17.110 9.102 1.00 90.31 344 VAL A O 1
ATOM 2718 N N . LEU A 1 345 ? 0.031 -18.215 8.464 1.00 91.31 345 LEU A N 1
ATOM 2719 C CA . LEU A 1 345 ? 0.628 -19.550 8.353 1.00 91.31 345 LEU A CA 1
ATOM 2720 C C . LEU A 1 345 ? 0.462 -20.116 6.928 1.00 91.31 345 LEU A C 1
ATOM 2722 O O . LEU A 1 345 ? -0.453 -20.909 6.690 1.00 91.31 345 LEU A O 1
ATOM 2726 N N . PRO A 1 346 ? 1.351 -19.776 5.975 1.00 88.31 346 PRO A N 1
ATOM 2727 C CA . PRO A 1 346 ? 1.151 -20.090 4.555 1.00 88.31 346 PRO A CA 1
ATOM 2728 C C . PRO A 1 346 ? 1.087 -21.595 4.233 1.00 88.31 346 PRO A C 1
ATOM 2730 O O . PRO A 1 346 ? 0.455 -21.985 3.252 1.00 88.31 346 PRO A O 1
ATOM 2733 N N . ASN A 1 347 ? 1.676 -22.469 5.062 1.00 85.19 347 ASN A N 1
ATOM 2734 C CA . ASN A 1 347 ? 1.587 -23.928 4.882 1.00 85.19 347 ASN A CA 1
ATOM 2735 C C . ASN A 1 347 ? 0.362 -24.571 5.560 1.00 85.19 347 ASN A C 1
ATOM 2737 O O . ASN A 1 347 ? 0.117 -25.759 5.362 1.00 85.19 347 ASN A O 1
ATOM 2741 N N . ARG A 1 348 ? -0.406 -23.826 6.370 1.00 86.94 348 ARG A N 1
ATOM 2742 C CA . ARG A 1 348 ? -1.458 -24.353 7.264 1.00 86.94 348 ARG A CA 1
ATOM 2743 C C . ARG A 1 348 ? -2.452 -25.276 6.566 1.00 86.94 348 ARG A C 1
ATOM 2745 O O . ARG A 1 348 ? -2.784 -26.331 7.093 1.00 86.94 348 ARG A O 1
ATOM 2752 N N . ASN A 1 349 ? -2.888 -24.894 5.369 1.00 86.31 349 ASN A N 1
ATOM 2753 C CA . ASN A 1 349 ? -3.917 -25.610 4.613 1.00 86.31 349 ASN A CA 1
ATOM 2754 C C . ASN A 1 349 ? -3.395 -26.888 3.919 1.00 86.31 349 ASN A C 1
ATOM 2756 O O . ASN A 1 349 ? -4.183 -27.614 3.319 1.00 86.31 349 ASN A O 1
ATOM 2760 N N . ASN A 1 350 ? -2.092 -27.182 4.014 1.00 84.94 350 ASN A N 1
ATOM 2761 C CA . ASN A 1 350 ? -1.492 -28.440 3.554 1.00 84.94 350 ASN A CA 1
ATOM 2762 C C . ASN A 1 350 ? -1.501 -29.529 4.646 1.00 84.94 350 ASN A C 1
ATOM 2764 O O . ASN A 1 350 ? -1.066 -30.655 4.395 1.00 84.94 350 ASN A O 1
ATOM 2768 N N . PHE A 1 351 ? -1.947 -29.195 5.859 1.00 81.38 351 PHE A N 1
ATOM 2769 C CA . PHE A 1 351 ? -2.080 -30.112 6.985 1.00 81.38 351 PHE A CA 1
ATOM 2770 C C . PHE A 1 351 ? -3.550 -30.403 7.281 1.00 81.38 351 PHE A C 1
ATOM 2772 O O . PHE A 1 351 ? -4.429 -29.580 7.032 1.00 81.38 351 PHE A O 1
ATOM 2779 N N . ASP A 1 352 ? -3.810 -31.581 7.845 1.00 80.69 352 ASP A N 1
ATOM 2780 C CA . ASP A 1 352 ? -5.118 -31.895 8.410 1.00 80.69 352 ASP A CA 1
ATOM 2781 C C . ASP A 1 352 ? -5.439 -30.904 9.546 1.00 80.69 352 ASP A C 1
ATOM 2783 O O . ASP A 1 352 ? -4.562 -30.581 10.353 1.00 80.69 352 ASP A O 1
ATOM 2787 N N . LYS A 1 353 ? -6.693 -30.444 9.650 1.00 73.88 353 LYS A N 1
ATOM 2788 C CA . LYS A 1 353 ? -7.127 -29.581 10.762 1.00 73.88 353 LYS A CA 1
ATOM 2789 C C . LYS A 1 353 ? -6.964 -30.287 12.119 1.00 73.88 353 LYS A C 1
ATOM 2791 O O . LYS A 1 353 ? -6.714 -29.611 13.111 1.00 73.88 353 LYS A O 1
ATOM 2796 N N . CYS A 1 354 ? -6.981 -31.621 12.146 1.00 73.75 354 CYS A N 1
ATOM 2797 C CA . CYS A 1 354 ? -6.684 -32.442 13.322 1.00 73.75 354 CYS A CA 1
ATOM 2798 C C . CYS A 1 354 ? -5.203 -32.452 13.737 1.00 73.75 354 CYS A C 1
ATOM 2800 O O . CYS A 1 354 ? -4.888 -32.799 14.874 1.00 73.75 354 CYS A O 1
ATOM 2802 N N . ALA A 1 355 ? -4.285 -32.055 12.849 1.00 76.81 355 ALA A N 1
ATOM 2803 C CA . ALA A 1 355 ? -2.870 -31.891 13.179 1.00 76.81 355 ALA A CA 1
ATOM 2804 C C . ALA A 1 355 ? -2.546 -30.506 13.770 1.00 76.81 355 ALA A C 1
ATOM 2806 O O . ALA A 1 355 ? -1.428 -30.307 14.236 1.00 76.81 355 ALA A O 1
ATOM 2807 N N . LEU A 1 356 ? -3.492 -29.557 13.744 1.00 87.19 356 LEU A N 1
ATOM 2808 C CA . LEU A 1 356 ? -3.319 -28.181 14.213 1.00 87.19 356 LEU A CA 1
ATOM 2809 C C . LEU A 1 356 ? -4.010 -27.982 15.570 1.00 87.19 356 LEU A C 1
ATOM 2811 O O . LEU A 1 356 ? -5.150 -28.408 15.750 1.00 87.19 356 LEU A O 1
ATOM 2815 N N . PHE A 1 357 ? -3.348 -27.299 16.507 1.00 89.38 357 PHE A N 1
ATOM 2816 C CA . PHE A 1 357 ? -3.921 -26.991 17.821 1.00 89.38 357 PHE A CA 1
ATOM 2817 C C . PHE A 1 357 ? -4.700 -25.672 17.767 1.00 89.38 357 PHE A C 1
ATOM 2819 O O . PHE A 1 357 ? -4.242 -24.693 17.173 1.00 89.38 357 PHE A O 1
ATOM 2826 N N . SER A 1 358 ? -5.880 -25.650 18.376 1.00 90.56 358 SER A N 1
ATOM 2827 C CA . SER A 1 358 ? -6.723 -24.464 18.561 1.00 90.56 358 SER A CA 1
ATOM 2828 C C . SER A 1 358 ? -6.269 -23.610 19.754 1.00 90.56 358 SER A C 1
ATOM 2830 O O . SER A 1 358 ? -5.395 -24.022 20.521 1.00 90.56 358 SER A O 1
ATOM 2832 N N . ASP A 1 359 ? -6.851 -22.420 19.952 1.00 91.00 359 ASP A N 1
ATOM 2833 C CA . ASP A 1 359 ? -6.610 -21.671 21.195 1.00 91.00 359 ASP A CA 1
ATOM 2834 C C . ASP A 1 359 ? -7.146 -22.420 22.427 1.00 91.00 359 ASP A C 1
ATOM 2836 O O . ASP A 1 359 ? -6.521 -22.354 23.481 1.00 91.00 359 ASP A O 1
ATOM 2840 N N . GLN A 1 360 ? -8.221 -23.204 22.298 1.00 89.81 360 GLN A N 1
ATOM 2841 C CA . GLN A 1 360 ? -8.764 -24.032 23.383 1.00 89.81 360 GLN A CA 1
ATOM 2842 C C . GLN A 1 360 ? -7.894 -25.255 23.734 1.00 89.81 360 GLN A C 1
ATOM 2844 O O . GLN A 1 360 ? -7.902 -25.707 24.878 1.00 89.81 360 GLN A O 1
ATOM 2849 N N . ASP A 1 361 ? -7.092 -25.771 22.798 1.00 89.31 361 ASP A N 1
ATOM 2850 C CA . ASP A 1 361 ? -6.124 -26.838 23.101 1.00 89.31 361 ASP A CA 1
ATOM 2851 C C . ASP A 1 361 ? -4.951 -26.323 23.955 1.00 89.31 361 ASP A C 1
ATOM 2853 O O . ASP A 1 361 ? -4.419 -27.055 24.800 1.00 89.31 361 ASP A O 1
ATOM 2857 N N . LEU A 1 362 ? -4.558 -25.061 23.733 1.00 90.88 362 LEU A N 1
ATOM 2858 C CA . LEU A 1 362 ? -3.368 -24.427 24.307 1.00 90.88 362 LEU A CA 1
ATOM 2859 C C . LEU A 1 362 ? -3.649 -23.548 25.540 1.00 90.88 362 LEU A C 1
ATOM 2861 O O . LEU A 1 362 ? -2.755 -23.387 26.373 1.00 90.88 362 LEU A O 1
ATOM 2865 N N . PHE A 1 363 ? -4.847 -22.971 25.673 1.00 93.19 363 PHE A N 1
ATOM 2866 C CA . PHE A 1 363 ? -5.163 -21.948 26.675 1.00 93.19 363 PHE A CA 1
ATOM 2867 C C . PHE A 1 363 ? -6.489 -22.204 27.406 1.00 93.19 363 PHE A C 1
ATOM 2869 O O . PHE A 1 363 ? -7.519 -22.497 26.803 1.00 93.19 363 PHE A O 1
ATOM 2876 N N . LEU A 1 364 ? -6.482 -21.966 28.721 1.00 90.25 364 LEU A N 1
ATOM 2877 C CA . LEU A 1 364 ? -7.635 -22.066 29.628 1.00 90.25 364 LEU A CA 1
ATOM 2878 C C . LEU A 1 364 ? -8.769 -21.083 29.284 1.00 90.25 364 LEU A C 1
ATOM 2880 O O . LEU A 1 364 ? -9.901 -21.264 29.727 1.00 90.25 364 LEU A O 1
ATOM 2884 N N . ASN A 1 365 ? -8.460 -20.034 28.516 1.00 84.75 365 ASN A N 1
ATOM 2885 C CA . ASN A 1 365 ? -9.395 -19.031 28.001 1.00 84.75 365 ASN A CA 1
ATOM 2886 C C . ASN A 1 365 ? -9.508 -19.045 26.463 1.00 84.75 365 ASN A C 1
ATOM 2888 O O . ASN A 1 365 ? -9.838 -18.021 25.862 1.00 84.75 365 ASN A O 1
ATOM 2892 N N . GLY A 1 366 ? -9.222 -20.187 25.828 1.00 84.06 366 GLY A N 1
ATOM 2893 C CA . GLY A 1 366 ? -9.451 -20.392 24.400 1.00 84.06 366 GLY A CA 1
ATOM 2894 C C . GLY A 1 366 ? -10.937 -20.529 24.049 1.00 84.06 366 GLY A C 1
ATOM 2895 O O . GLY A 1 366 ? -11.701 -21.210 24.741 1.00 84.06 366 GLY A O 1
ATOM 2896 N N . GLU A 1 367 ? -11.346 -19.872 22.963 1.00 80.75 367 GLU A N 1
ATOM 2897 C CA . GLU A 1 367 ? -12.754 -19.710 22.567 1.00 80.75 367 GLU A CA 1
ATOM 2898 C C . GLU A 1 367 ? -13.145 -20.569 21.354 1.00 80.75 367 GLU A C 1
ATOM 2900 O O . GLU A 1 367 ? -14.332 -20.828 21.144 1.00 80.75 367 GLU A O 1
ATOM 2905 N N . ILE A 1 368 ? -12.173 -21.013 20.549 1.00 77.88 368 ILE A N 1
ATOM 2906 C CA . ILE A 1 368 ? -12.394 -21.809 19.341 1.00 77.88 368 ILE A CA 1
ATOM 2907 C C . ILE A 1 368 ? -12.078 -23.278 19.659 1.00 77.88 368 ILE A C 1
ATOM 2909 O O . ILE A 1 368 ? -10.914 -23.603 19.885 1.00 77.88 368 ILE A O 1
ATOM 2913 N N . PRO A 1 369 ? -13.062 -24.195 19.638 1.00 71.62 369 PRO A N 1
ATOM 2914 C CA . PRO A 1 369 ? -12.783 -25.623 19.747 1.00 71.62 369 PRO A CA 1
ATOM 2915 C C . PRO A 1 369 ? -12.086 -26.144 18.481 1.00 71.62 369 PRO A C 1
ATOM 2917 O O . PRO A 1 369 ? -12.342 -25.664 17.370 1.00 71.62 369 PRO A O 1
ATOM 2920 N N . GLN A 1 370 ? -11.265 -27.189 18.619 1.00 65.50 370 GLN A N 1
ATOM 2921 C CA . GLN A 1 370 ? -10.771 -27.936 17.462 1.00 65.50 370 GLN A CA 1
ATOM 2922 C C . GLN A 1 370 ? -11.960 -28.476 16.640 1.00 65.50 370 GLN A C 1
ATOM 2924 O O . GLN A 1 370 ? -12.974 -28.915 17.188 1.00 65.50 370 GLN A O 1
ATOM 2929 N N . THR A 1 371 ? -11.866 -28.435 15.307 1.00 55.72 371 THR A N 1
ATOM 2930 C CA . THR A 1 371 ? -12.916 -28.999 14.440 1.00 55.72 371 THR A CA 1
ATOM 2931 C C . THR A 1 371 ? -12.978 -30.512 14.651 1.00 55.72 371 THR A C 1
ATOM 2933 O O . THR A 1 371 ? -11.953 -31.170 14.536 1.00 55.72 371 THR A O 1
ATOM 2936 N N . ALA A 1 372 ? -14.159 -31.048 14.976 1.00 42.03 372 ALA A N 1
ATOM 2937 C CA . ALA A 1 372 ? -14.313 -32.389 15.544 1.00 42.03 372 ALA A CA 1
ATOM 2938 C C . ALA A 1 372 ? -13.641 -33.508 14.719 1.00 42.03 372 ALA A C 1
ATOM 2940 O O . ALA A 1 372 ? -14.110 -33.889 13.644 1.00 42.03 372 ALA A O 1
ATOM 2941 N N . CYS A 1 373 ? -12.567 -34.063 15.277 1.00 49.34 373 CYS A N 1
ATOM 2942 C CA . CYS A 1 373 ? -11.775 -35.129 14.679 1.00 49.34 373 CYS A CA 1
ATOM 2943 C C . CYS A 1 373 ? -12.376 -36.502 14.986 1.00 49.34 373 CYS A C 1
ATOM 2945 O O . CYS A 1 373 ? -12.239 -37.017 16.095 1.00 49.34 373 CYS A O 1
ATOM 2947 N N . LEU A 1 374 ? -13.007 -37.123 13.987 1.00 34.41 374 LEU A N 1
ATOM 2948 C CA . LEU A 1 374 ? -13.292 -38.556 14.037 1.00 34.41 374 LEU A CA 1
ATOM 2949 C C . LEU A 1 374 ? -11.983 -39.317 13.810 1.00 34.41 374 LEU A C 1
ATOM 2951 O O . LEU A 1 374 ? -11.503 -39.420 12.680 1.00 34.41 374 LEU A O 1
ATOM 2955 N N . ILE A 1 375 ? -11.408 -39.839 14.894 1.00 33.53 375 ILE A N 1
ATOM 2956 C CA . ILE A 1 375 ? -10.271 -40.757 14.830 1.00 33.53 375 ILE A CA 1
ATOM 2957 C C . ILE A 1 375 ? -10.772 -42.066 14.209 1.00 33.53 375 ILE A C 1
ATOM 2959 O O . ILE A 1 375 ? -11.371 -42.901 14.881 1.00 33.53 375 ILE A O 1
ATOM 2963 N N . ASN A 1 376 ? -10.537 -42.232 12.908 1.00 27.09 376 ASN A N 1
ATOM 2964 C CA . ASN A 1 376 ? -10.652 -43.527 12.247 1.00 27.09 376 ASN A CA 1
ATOM 2965 C C . ASN A 1 376 ? -9.412 -44.360 12.600 1.00 27.09 376 ASN A C 1
ATOM 2967 O O . ASN A 1 376 ? -8.478 -44.457 11.801 1.00 27.09 376 ASN A O 1
ATOM 2971 N N . ASP A 1 377 ? -9.400 -44.939 13.803 1.00 29.80 377 ASP A N 1
ATOM 2972 C CA . ASP A 1 377 ? -8.470 -46.020 14.127 1.00 29.80 377 ASP A CA 1
ATOM 2973 C C . ASP A 1 377 ? -8.677 -47.163 13.117 1.00 29.80 377 ASP A C 1
ATOM 2975 O O . ASP A 1 377 ? -9.803 -47.528 12.782 1.00 29.80 377 ASP A O 1
ATOM 2979 N N . GLY A 1 378 ? -7.576 -47.659 12.552 1.00 32.22 378 GLY A N 1
ATOM 2980 C CA . GLY A 1 378 ? -7.549 -48.291 11.226 1.00 32.22 378 GLY A CA 1
ATOM 2981 C C . GLY A 1 378 ? -8.107 -49.715 11.088 1.00 32.22 378 GLY A C 1
ATOM 2982 O O . GLY A 1 378 ? -7.687 -50.410 10.161 1.00 32.22 378 GLY A O 1
ATOM 2983 N N . ASP A 1 379 ? -9.013 -50.157 11.961 1.00 29.94 379 ASP A N 1
ATOM 2984 C CA . ASP A 1 379 ? -9.654 -51.477 11.887 1.00 29.94 379 ASP A CA 1
ATOM 2985 C C . ASP A 1 379 ? -11.037 -51.403 11.209 1.00 29.94 379 ASP A C 1
ATOM 2987 O O . ASP A 1 379 ? -11.880 -50.560 11.506 1.00 29.94 379 ASP A O 1
ATOM 2991 N N . GLY A 1 380 ? -11.245 -52.274 10.217 1.00 34.22 380 GLY A N 1
ATOM 2992 C CA . GLY A 1 380 ? -12.301 -52.123 9.214 1.00 34.22 380 GLY A CA 1
ATOM 2993 C C . GLY A 1 380 ? -13.518 -53.039 9.365 1.00 34.22 380 GLY A C 1
ATOM 2994 O O . GLY A 1 380 ? -13.778 -53.826 8.452 1.00 34.22 380 GLY A O 1
ATOM 2995 N N . ASP A 1 381 ? -14.305 -52.910 10.436 1.00 27.34 381 ASP A N 1
ATOM 2996 C CA . ASP A 1 381 ? -15.641 -53.521 10.541 1.00 27.34 381 ASP A CA 1
ATOM 2997 C C . ASP A 1 381 ? -16.716 -52.575 11.121 1.00 27.34 381 ASP A C 1
ATOM 2999 O O . ASP A 1 381 ? -16.781 -52.268 12.305 1.00 27.34 381 ASP A O 1
ATOM 3003 N N . GLY A 1 382 ? -17.602 -52.091 10.242 1.00 35.16 382 GLY A N 1
ATOM 3004 C CA . GLY A 1 382 ? -18.556 -51.031 10.574 1.00 35.16 382 GLY A CA 1
ATOM 3005 C C . GLY A 1 382 ? -19.856 -51.500 11.237 1.00 35.16 382 GLY A C 1
ATOM 3006 O O . GLY A 1 382 ? -20.680 -52.162 10.602 1.00 35.16 382 GLY A O 1
ATOM 3007 N N . VAL A 1 383 ? -20.099 -51.016 12.458 1.00 27.73 383 VAL A N 1
ATOM 3008 C CA . VAL A 1 383 ? -21.428 -50.830 13.070 1.00 27.73 383 VAL A CA 1
ATOM 3009 C C . VAL A 1 383 ? -21.433 -49.453 13.747 1.00 27.73 383 VAL A C 1
ATOM 3011 O O . VAL A 1 383 ? -20.416 -49.043 14.296 1.00 27.73 383 VAL A O 1
ATOM 3014 N N . ALA A 1 384 ? -22.549 -48.724 13.694 1.00 34.94 384 ALA A N 1
ATOM 3015 C CA . ALA A 1 384 ? -22.720 -47.458 14.415 1.00 34.94 384 ALA A CA 1
ATOM 3016 C C . ALA A 1 384 ? -23.583 -47.680 15.665 1.00 34.94 384 ALA A C 1
ATOM 3018 O O . ALA A 1 384 ? -24.617 -48.335 15.550 1.00 34.94 384 ALA A O 1
ATOM 3019 N N . ASP A 1 385 ? -23.186 -47.117 16.811 1.00 27.97 385 ASP A N 1
ATOM 3020 C CA . ASP A 1 385 ? -23.963 -47.143 18.061 1.00 27.97 385 ASP A CA 1
ATOM 3021 C C . ASP A 1 385 ? -23.622 -45.950 18.993 1.00 27.97 385 ASP A C 1
ATOM 3023 O O . ASP A 1 385 ? -22.882 -45.039 18.616 1.00 27.97 385 ASP A O 1
ATOM 3027 N N . GLU A 1 386 ? -24.257 -45.901 20.169 1.00 26.75 386 GLU A N 1
ATOM 3028 C CA . GLU A 1 386 ? -24.526 -44.686 20.956 1.00 26.75 386 GLU A CA 1
ATOM 3029 C C . GLU A 1 386 ? -23.405 -44.148 21.887 1.00 26.75 386 GLU A C 1
ATOM 3031 O O . GLU A 1 386 ? -22.815 -44.881 22.669 1.00 26.75 386 GLU A O 1
ATOM 3036 N N . VAL A 1 387 ? -23.244 -42.813 21.852 1.00 28.53 387 VAL A N 1
ATOM 3037 C CA . VAL A 1 387 ? -23.230 -41.832 22.973 1.00 28.53 387 VAL A CA 1
ATOM 3038 C C . VAL A 1 387 ? -22.370 -42.076 24.246 1.00 28.53 387 VAL A C 1
ATOM 3040 O O . VAL A 1 387 ? -22.535 -43.048 24.972 1.00 28.53 387 VAL A O 1
ATOM 3043 N N . ASP A 1 388 ? -21.637 -41.008 24.609 1.00 24.31 388 ASP A N 1
ATOM 3044 C CA . ASP A 1 388 ? -21.375 -40.445 25.961 1.00 24.31 388 ASP A CA 1
ATOM 3045 C C . ASP A 1 388 ? -19.947 -40.428 26.567 1.00 24.31 388 ASP A C 1
ATOM 3047 O O . ASP A 1 388 ? -19.197 -41.395 26.529 1.00 24.31 388 ASP A O 1
ATOM 3051 N N . GLN A 1 389 ? -19.671 -39.288 27.222 1.00 23.45 389 GLN A N 1
ATOM 3052 C CA . GLN A 1 389 ? -18.713 -38.997 28.312 1.00 23.45 389 GLN A CA 1
ATOM 3053 C C . GLN A 1 389 ? -17.217 -39.402 28.230 1.00 23.45 389 GLN A C 1
ATOM 3055 O O . GLN A 1 389 ? -16.824 -40.565 28.210 1.00 23.45 389 GLN A O 1
ATOM 3060 N N . CYS A 1 390 ? -16.354 -38.391 28.407 1.00 23.42 390 CYS A N 1
ATOM 3061 C CA . CYS A 1 390 ? -14.929 -38.543 28.727 1.00 23.42 390 CYS A CA 1
ATOM 3062 C C . CYS A 1 390 ? -14.691 -39.215 30.094 1.00 23.42 390 CYS A C 1
ATOM 3064 O O . CYS A 1 390 ? -15.461 -39.006 31.035 1.00 23.42 390 CYS A O 1
ATOM 3066 N N . PRO A 1 391 ? -13.508 -39.824 30.281 1.00 27.50 391 PRO A N 1
ATOM 3067 C CA . PRO A 1 391 ? -12.793 -39.685 31.549 1.00 27.50 391 PRO A CA 1
ATOM 3068 C C . PRO A 1 391 ? -11.357 -39.165 31.372 1.00 27.50 391 PRO A C 1
ATOM 3070 O O . PRO A 1 391 ? -10.615 -39.590 30.489 1.00 27.50 391 PRO A O 1
ATOM 3073 N N . ASN A 1 392 ? -10.940 -38.274 32.274 1.00 26.22 392 ASN A N 1
ATOM 3074 C CA . ASN A 1 392 ? -9.558 -37.796 32.352 1.00 26.22 392 ASN A CA 1
ATOM 3075 C C . ASN A 1 392 ? -8.595 -38.887 32.857 1.00 26.22 392 ASN A C 1
ATOM 3077 O O . ASN A 1 392 ? -8.945 -39.668 33.738 1.00 26.22 392 ASN A O 1
ATOM 3081 N N . SER A 1 393 ? -7.356 -38.836 32.355 1.00 29.19 393 SER A N 1
ATOM 3082 C CA . SER A 1 393 ? -6.082 -39.219 32.999 1.00 29.19 393 SER A CA 1
ATOM 3083 C C . SER A 1 393 ? -6.065 -40.312 34.090 1.00 29.19 393 SER A C 1
ATOM 3085 O O . SER A 1 393 ? -6.539 -40.078 35.203 1.00 29.19 393 SER A O 1
ATOM 3087 N N . GLN A 1 394 ? -5.258 -41.366 33.885 1.00 24.16 394 GLN A N 1
ATOM 3088 C CA . GLN A 1 394 ? -4.194 -41.726 34.844 1.00 24.16 394 GLN A CA 1
ATOM 3089 C C . GLN A 1 394 ? -3.180 -42.756 34.305 1.00 24.16 394 GLN A C 1
ATOM 3091 O O . GLN A 1 394 ? -3.457 -43.480 33.355 1.00 24.16 394 GLN A O 1
ATOM 3096 N N . TYR A 1 395 ? -2.037 -42.830 35.005 1.00 25.64 395 TYR A N 1
ATOM 3097 C CA . TYR A 1 395 ? -0.895 -43.746 34.821 1.00 25.64 395 TYR A CA 1
ATOM 3098 C C . TYR A 1 395 ? -0.004 -43.454 33.591 1.00 25.64 395 TYR A C 1
ATOM 3100 O O . TYR A 1 395 ? -0.478 -43.067 32.534 1.00 25.64 395 TYR A O 1
ATOM 3108 N N . TRP A 1 396 ? 1.326 -43.576 33.681 1.00 23.22 396 TRP A N 1
ATOM 3109 C CA . TRP A 1 396 ? 2.099 -44.393 34.629 1.00 23.22 396 TRP A CA 1
ATOM 3110 C C . TRP A 1 396 ? 2.932 -43.652 35.683 1.00 23.22 396 TRP A C 1
ATOM 3112 O O . TRP A 1 396 ? 3.811 -42.852 35.376 1.00 23.22 396 TRP A O 1
ATOM 3122 N N . THR A 1 397 ? 2.773 -44.095 36.932 1.00 27.00 397 THR A N 1
ATOM 3123 C CA . THR A 1 397 ? 3.817 -44.071 37.963 1.00 27.00 397 THR A CA 1
ATOM 3124 C C . THR A 1 397 ? 3.936 -45.463 38.587 1.00 27.00 397 THR A C 1
ATOM 3126 O O . THR A 1 397 ? 2.937 -46.061 38.971 1.00 27.00 397 THR A O 1
ATOM 3129 N N . GLY A 1 398 ? 5.168 -45.957 38.744 1.00 26.03 398 GLY A N 1
ATOM 3130 C CA . GLY A 1 398 ? 5.474 -47.092 39.623 1.00 26.03 398 GLY A CA 1
ATOM 3131 C C . GLY A 1 398 ? 5.362 -48.498 39.017 1.00 26.03 398 GLY A C 1
ATOM 3132 O O . GLY A 1 398 ? 4.486 -48.811 38.224 1.00 26.03 398 GLY A O 1
ATOM 3133 N N . LEU A 1 399 ? 6.285 -49.366 39.435 1.00 28.91 399 LEU A N 1
ATOM 3134 C CA . LEU A 1 399 ? 6.267 -50.806 39.174 1.00 28.91 399 LEU A CA 1
ATOM 3135 C C . LEU A 1 399 ? 5.374 -51.550 40.189 1.00 28.91 399 LEU A C 1
ATOM 3137 O O . LEU A 1 399 ? 5.316 -51.159 41.351 1.00 28.91 399 LEU A O 1
ATOM 3141 N N . ALA A 1 400 ? 4.888 -52.720 39.753 1.00 26.45 400 ALA A N 1
ATOM 3142 C CA . ALA A 1 400 ? 4.527 -53.914 40.539 1.00 26.45 400 ALA A CA 1
ATOM 3143 C C . ALA A 1 400 ? 3.072 -54.142 41.037 1.00 26.45 400 ALA A C 1
ATOM 3145 O O . ALA A 1 400 ? 2.568 -53.477 41.934 1.00 26.45 400 ALA A O 1
ATOM 3146 N N . SER A 1 401 ? 2.547 -55.291 40.575 1.00 30.12 401 SER A N 1
ATOM 3147 C CA . SER A 1 401 ? 1.713 -56.302 41.272 1.00 30.12 401 SER A CA 1
ATOM 3148 C C . SER A 1 401 ? 0.219 -56.077 41.606 1.00 30.12 401 SER A C 1
ATOM 3150 O O . SER A 1 401 ? -0.173 -55.129 42.269 1.00 30.12 401 SER A O 1
ATOM 3152 N N . ASP A 1 402 ? -0.547 -57.120 41.248 1.00 27.86 402 ASP A N 1
ATOM 3153 C CA . ASP A 1 402 ? -1.684 -57.734 41.961 1.00 27.86 402 ASP A CA 1
ATOM 3154 C C . ASP A 1 402 ? -3.083 -57.065 42.003 1.00 27.86 402 ASP A C 1
ATOM 3156 O O . ASP A 1 402 ? -3.562 -56.592 43.024 1.00 27.86 402 ASP A O 1
ATOM 3160 N N . ALA A 1 403 ? -3.798 -57.240 40.884 1.00 27.27 403 ALA A N 1
ATOM 3161 C CA . ALA A 1 403 ? -5.050 -58.017 40.767 1.00 27.27 403 ALA A CA 1
ATOM 3162 C C . ALA A 1 403 ? -6.347 -57.701 41.576 1.00 27.27 403 ALA A C 1
ATOM 3164 O O . ALA A 1 403 ? -6.393 -57.714 42.802 1.00 27.27 403 ALA A O 1
ATOM 3165 N N . SER A 1 404 ? -7.460 -57.790 40.821 1.00 27.64 404 SER A N 1
ATOM 3166 C CA . SER A 1 404 ? -8.817 -58.274 41.189 1.00 27.64 404 SER A CA 1
ATOM 3167 C C . SER A 1 404 ? -9.898 -57.300 41.709 1.00 27.64 404 SER A C 1
ATOM 3169 O O . SER A 1 404 ? -9.639 -56.414 42.511 1.00 27.64 404 SER A O 1
ATOM 3171 N N . GLY A 1 405 ? -11.156 -57.574 41.310 1.00 25.44 405 GLY A N 1
ATOM 3172 C CA . GLY A 1 405 ? -12.365 -57.251 42.092 1.00 25.44 405 GLY A CA 1
ATOM 3173 C C . GLY A 1 405 ? -13.339 -56.208 41.517 1.00 25.44 405 GLY A C 1
ATOM 3174 O O . GLY A 1 405 ? -13.244 -55.030 41.838 1.00 25.44 405 GLY A O 1
ATOM 3175 N N . CYS A 1 406 ? -14.364 -56.638 40.771 1.00 23.61 406 CYS A N 1
ATOM 3176 C CA . CYS A 1 406 ? -15.525 -55.797 40.418 1.00 23.61 406 CYS A CA 1
ATOM 3177 C C . CYS A 1 406 ? -16.702 -56.013 41.395 1.00 23.61 406 CYS A C 1
ATOM 3179 O O . CYS A 1 406 ? -16.946 -57.165 41.746 1.00 23.61 406 CYS A O 1
ATOM 3181 N N . GLN A 1 407 ? -17.472 -54.953 41.724 1.00 24.06 407 GLN A N 1
ATOM 3182 C CA . GLN A 1 407 ? -18.955 -54.876 41.917 1.00 24.06 407 GLN A CA 1
ATOM 3183 C C . GLN A 1 407 ? -19.395 -53.783 42.947 1.00 24.06 407 GLN A C 1
ATOM 3185 O O . GLN A 1 407 ? -18.607 -53.437 43.824 1.00 24.06 407 GLN A O 1
ATOM 3190 N N . PRO A 1 408 ? -20.631 -53.223 42.854 1.00 38.69 408 PRO A N 1
ATOM 3191 C CA . PRO A 1 408 ? -21.086 -52.028 43.603 1.00 38.69 408 PRO A CA 1
ATOM 3192 C C . PRO A 1 408 ? -22.117 -52.304 44.731 1.00 38.69 408 PRO A C 1
ATOM 3194 O O . PRO A 1 408 ? -22.633 -53.420 44.823 1.00 38.69 408 PRO A O 1
ATOM 3197 N N . PRO A 1 409 ? -22.505 -51.279 45.535 1.00 27.61 409 PRO A N 1
ATOM 3198 C CA . PRO A 1 409 ? -23.915 -51.180 45.979 1.00 27.61 409 PRO A CA 1
ATOM 3199 C C . PRO A 1 409 ? -24.533 -49.760 46.229 1.00 27.61 409 PRO A C 1
ATOM 3201 O O . PRO A 1 409 ? -23.996 -48.936 46.959 1.00 27.61 409 PRO A O 1
ATOM 3204 N N . THR A 1 410 ? -25.758 -49.560 45.709 1.00 23.28 410 THR A N 1
ATOM 3205 C CA . THR A 1 410 ? -26.969 -48.906 46.311 1.00 23.28 410 THR A CA 1
ATOM 3206 C C . THR A 1 410 ? -27.002 -47.476 46.933 1.00 23.28 410 THR A C 1
ATOM 3208 O O . THR A 1 410 ? -26.763 -47.297 48.122 1.00 23.28 410 THR A O 1
ATOM 3211 N N . ALA A 1 411 ? -27.546 -46.516 46.165 1.00 25.09 411 ALA A N 1
ATOM 3212 C CA . ALA A 1 411 ? -28.839 -45.788 46.334 1.00 25.09 411 ALA A CA 1
ATOM 3213 C C . ALA A 1 411 ? -29.344 -45.102 47.656 1.00 25.09 411 ALA A C 1
ATOM 3215 O O . ALA A 1 411 ? -29.850 -45.773 48.551 1.00 25.09 411 ALA A O 1
ATOM 3216 N N . GLY A 1 412 ? -29.505 -43.759 47.589 1.00 21.11 412 GLY A N 1
ATOM 3217 C CA . GLY A 1 412 ? -30.682 -42.948 48.034 1.00 21.11 412 GLY A CA 1
ATOM 3218 C C . GLY A 1 412 ? -30.940 -42.694 49.540 1.00 21.11 412 GLY A C 1
ATOM 3219 O O . GLY A 1 412 ? -30.211 -43.227 50.374 1.00 21.11 412 GLY A O 1
ATOM 3220 N N . PRO A 1 413 ? -32.003 -41.937 49.936 1.00 38.19 413 PRO A N 1
ATOM 3221 C CA . PRO A 1 413 ? -32.885 -40.987 49.212 1.00 38.19 413 PRO A CA 1
ATOM 3222 C C . PRO A 1 413 ? -32.690 -39.521 49.731 1.00 38.19 413 PRO A C 1
ATOM 3224 O O . PRO A 1 413 ? -31.794 -39.283 50.529 1.00 38.19 413 PRO A O 1
ATOM 3227 N N . THR A 1 414 ? -33.411 -38.438 49.387 1.00 26.50 414 THR A N 1
ATOM 3228 C CA . THR A 1 414 ? -34.787 -38.125 48.886 1.00 26.50 414 THR A CA 1
ATOM 3229 C C . THR A 1 414 ? -34.703 -36.697 48.230 1.00 26.50 414 THR A C 1
ATOM 3231 O O . THR A 1 414 ? -33.620 -36.126 48.256 1.00 26.50 414 THR A O 1
ATOM 3234 N N . THR A 1 415 ? -35.672 -35.982 47.623 1.00 24.34 415 THR A N 1
ATOM 3235 C CA . THR A 1 415 ? -37.159 -35.965 47.607 1.00 24.34 415 THR A CA 1
ATOM 3236 C C . THR A 1 415 ? -37.704 -35.322 46.302 1.00 24.34 415 THR A C 1
ATOM 3238 O O . THR A 1 415 ? -36.937 -35.007 45.401 1.00 24.34 415 THR A O 1
ATOM 3241 N N . SER A 1 416 ? -39.025 -35.107 46.196 1.00 22.88 416 SER A N 1
ATOM 3242 C CA . SER A 1 416 ? -39.742 -34.380 45.117 1.00 22.88 416 SER A CA 1
ATOM 3243 C C . SER A 1 416 ? -41.085 -33.826 45.692 1.00 22.88 416 SER A C 1
ATOM 3245 O O . SER A 1 416 ? -41.190 -33.892 46.924 1.00 22.88 416 SER A O 1
ATOM 3247 N N . PRO A 1 417 ? -42.101 -33.274 44.966 1.00 36.62 417 PRO A N 1
ATOM 3248 C CA . PRO A 1 417 ? -42.658 -33.614 43.632 1.00 36.62 417 PRO A CA 1
ATOM 3249 C C . PRO A 1 417 ? -42.684 -32.381 42.665 1.00 36.62 417 PRO A C 1
ATOM 3251 O O . PRO A 1 417 ? -42.015 -31.397 42.955 1.00 36.62 417 PRO A O 1
ATOM 3254 N N . THR A 1 418 ? -43.364 -32.295 41.501 1.00 23.66 418 THR A N 1
ATOM 3255 C CA . THR A 1 418 ? -44.535 -33.022 40.934 1.00 23.66 418 THR A CA 1
ATOM 3256 C C . THR A 1 418 ? -44.536 -33.024 39.378 1.00 23.66 418 THR A C 1
ATOM 3258 O O . THR A 1 418 ? -43.509 -32.789 38.755 1.00 23.66 418 THR A O 1
ATOM 3261 N N . LEU A 1 419 ? -45.687 -33.328 38.757 1.00 24.91 419 LEU A N 1
ATOM 3262 C CA . LEU A 1 419 ? -45.981 -33.486 37.315 1.00 24.91 419 LEU A CA 1
ATOM 3263 C C . LEU A 1 419 ? -46.956 -32.353 36.849 1.00 24.91 419 LEU A C 1
ATOM 3265 O O . LEU A 1 419 ? -47.247 -31.481 37.665 1.00 24.91 419 LEU A O 1
ATOM 3269 N N . VAL A 1 420 ? -47.513 -32.230 35.623 1.00 23.09 420 VAL A N 1
ATOM 3270 C CA . VAL A 1 420 ? -48.153 -33.199 34.678 1.00 23.09 420 VAL A CA 1
ATOM 3271 C C . VAL A 1 420 ? -48.214 -32.610 33.213 1.00 23.09 420 VAL A C 1
ATOM 3273 O O . VAL A 1 420 ? -47.656 -31.534 33.023 1.00 23.09 420 VAL A O 1
ATOM 3276 N N . PRO A 1 421 ? -48.775 -33.256 32.148 1.00 27.98 421 PRO A N 1
ATOM 3277 C CA . PRO A 1 421 ? -48.023 -34.018 31.127 1.00 27.98 421 PRO A CA 1
ATOM 3278 C C . PRO A 1 421 ? -48.155 -33.549 29.640 1.00 27.98 421 PRO A C 1
ATOM 3280 O O . PRO A 1 421 ? -48.844 -32.585 29.323 1.00 27.98 421 PRO A O 1
ATOM 3283 N N . GLN A 1 422 ? -47.538 -34.313 28.720 1.00 31.33 422 GLN A N 1
ATOM 3284 C CA . GLN A 1 422 ? -47.639 -34.235 27.241 1.00 31.33 422 GLN A CA 1
ATOM 3285 C C . GLN A 1 422 ? -48.966 -34.758 26.627 1.00 31.33 422 GLN A C 1
ATOM 3287 O O . GLN A 1 422 ? -49.712 -35.492 27.279 1.00 31.33 422 GLN A O 1
ATOM 3292 N N . PRO A 1 423 ? -49.172 -34.511 25.313 1.00 25.92 423 PRO A N 1
ATOM 3293 C CA . PRO A 1 423 ? -49.546 -35.555 24.336 1.00 25.92 423 PRO A CA 1
ATOM 3294 C C . PRO A 1 423 ? -48.530 -35.717 23.162 1.00 25.92 423 PRO A C 1
ATOM 3296 O O . PRO A 1 423 ? -47.540 -34.995 23.091 1.00 25.92 423 PRO A O 1
ATOM 3299 N N . THR A 1 424 ? -48.742 -36.694 22.261 1.00 26.19 424 THR A N 1
ATOM 3300 C CA . THR A 1 424 ? -47.718 -37.280 21.338 1.00 26.19 424 THR A CA 1
ATOM 3301 C C . THR A 1 424 ? -48.246 -37.528 19.893 1.00 26.19 424 THR A C 1
ATOM 3303 O O . THR A 1 424 ? -49.399 -37.187 19.648 1.00 26.19 424 THR A O 1
ATOM 3306 N N . ILE A 1 425 ? -47.462 -38.207 19.005 1.00 25.86 425 ILE A N 1
ATOM 3307 C CA . ILE A 1 425 ? -47.736 -38.679 17.594 1.00 25.86 425 ILE A CA 1
ATOM 3308 C C . ILE A 1 425 ? -47.285 -37.673 16.493 1.00 25.86 425 ILE A C 1
ATOM 3310 O O . ILE A 1 425 ? -47.572 -36.494 16.642 1.00 25.86 425 ILE A O 1
ATOM 3314 N N . ALA A 1 426 ? -46.648 -38.008 15.344 1.00 23.03 426 ALA A N 1
ATOM 3315 C CA . ALA A 1 426 ? -45.878 -39.175 14.822 1.00 23.03 426 ALA A CA 1
ATOM 3316 C C . ALA A 1 426 ? -45.138 -38.786 13.485 1.00 23.03 426 ALA A C 1
ATOM 3318 O O . ALA A 1 426 ? -45.423 -37.706 12.968 1.00 23.03 426 ALA A O 1
ATOM 3319 N N . PRO A 1 427 ? -44.214 -39.598 12.900 1.00 41.50 427 PRO A N 1
ATOM 3320 C CA . PRO A 1 427 ? -43.314 -39.157 11.804 1.00 41.50 427 PRO A CA 1
ATOM 3321 C C . PRO A 1 427 ? -43.614 -39.692 10.375 1.00 41.50 427 PRO A C 1
ATOM 3323 O O . PRO A 1 427 ? -44.037 -40.839 10.228 1.00 41.50 427 PRO A O 1
ATOM 3326 N N . SER A 1 428 ? -43.280 -38.923 9.313 1.00 26.59 428 SER A N 1
ATOM 3327 C CA . SER A 1 428 ? -42.932 -39.440 7.960 1.00 26.59 428 SER A CA 1
ATOM 3328 C C . SER A 1 428 ? -42.349 -38.393 6.970 1.00 26.59 428 SER A C 1
ATOM 3330 O O . SER A 1 428 ? -42.601 -37.203 7.110 1.00 26.59 428 SER A O 1
ATOM 3332 N N . SER A 1 429 ? -41.660 -38.907 5.935 1.00 24.42 429 SER A N 1
ATOM 3333 C CA . SER A 1 429 ? -41.317 -38.354 4.595 1.00 24.42 429 SER A CA 1
ATOM 3334 C C . SER A 1 429 ? -40.328 -37.179 4.387 1.00 24.42 429 SER A C 1
ATOM 3336 O O . SER A 1 429 ? -40.705 -36.024 4.517 1.00 24.42 429 SER A O 1
ATOM 3338 N N . ALA A 1 430 ? -39.135 -37.549 3.882 1.00 27.39 430 ALA A N 1
ATOM 3339 C CA . ALA A 1 430 ? -38.349 -37.022 2.735 1.00 27.39 430 ALA A CA 1
ATOM 3340 C C . ALA A 1 430 ? -38.098 -35.496 2.509 1.00 27.39 430 ALA A C 1
ATOM 3342 O O . ALA A 1 430 ? -38.997 -34.679 2.675 1.00 27.39 430 ALA A O 1
ATOM 3343 N N . PRO A 1 431 ? -36.893 -35.101 2.026 1.00 33.97 431 PRO A N 1
ATOM 3344 C CA . PRO A 1 431 ? -36.500 -33.696 1.869 1.00 33.97 431 PRO A CA 1
ATOM 3345 C C . PRO A 1 431 ? -37.010 -33.024 0.580 1.00 33.97 431 PRO A C 1
ATOM 3347 O O . PRO A 1 431 ? -37.099 -33.648 -0.478 1.00 33.97 431 PRO A O 1
ATOM 3350 N N . SER A 1 432 ? -37.223 -31.707 0.655 1.00 26.30 432 SER A N 1
ATOM 3351 C CA . SER A 1 432 ? -37.426 -30.805 -0.487 1.00 26.30 432 SER A CA 1
ATOM 3352 C C . SER A 1 432 ? -36.291 -29.779 -0.582 1.00 26.30 432 SER A C 1
ATOM 3354 O O . SER A 1 432 ? -35.902 -29.194 0.426 1.00 26.30 432 SER A O 1
ATOM 3356 N N . VAL A 1 433 ? -35.784 -29.553 -1.794 1.00 27.72 433 VAL A N 1
ATOM 3357 C CA . VAL A 1 433 ? -34.622 -28.694 -2.094 1.00 27.72 433 VAL A CA 1
ATOM 3358 C C . VAL A 1 433 ? -34.907 -27.205 -1.803 1.00 27.72 433 VAL A C 1
ATOM 3360 O O . VAL A 1 433 ? -35.899 -26.687 -2.321 1.00 27.72 433 VAL A O 1
ATOM 3363 N N . PRO A 1 434 ? -34.053 -26.492 -1.036 1.00 31.67 434 PRO A N 1
ATOM 3364 C CA . PRO A 1 434 ? -34.078 -25.028 -0.949 1.00 31.67 434 PRO A CA 1
ATOM 3365 C C . PRO A 1 434 ? -33.674 -24.374 -2.286 1.00 31.67 434 PRO A C 1
ATOM 3367 O O . PRO A 1 434 ? -32.835 -24.930 -2.995 1.00 31.67 434 PRO A O 1
ATOM 3370 N N . PRO A 1 435 ? -34.235 -23.208 -2.652 1.00 26.70 435 PRO A N 1
ATOM 3371 C CA . PRO A 1 435 ? -33.963 -22.572 -3.940 1.00 26.70 435 PRO A CA 1
ATOM 3372 C C . PRO A 1 435 ? -32.519 -22.064 -4.067 1.00 26.70 435 PRO A C 1
ATOM 3374 O O . PRO A 1 435 ? -31.891 -21.663 -3.088 1.00 26.70 435 PRO A O 1
ATOM 3377 N N . THR A 1 436 ? -32.021 -22.043 -5.304 1.00 25.70 436 THR A N 1
ATOM 3378 C CA . THR A 1 436 ? -30.709 -21.499 -5.677 1.00 25.70 436 THR A CA 1
ATOM 3379 C C . THR A 1 436 ? -30.562 -20.036 -5.230 1.00 25.70 436 THR A C 1
ATOM 3381 O O . THR A 1 436 ? -31.463 -19.242 -5.516 1.00 25.70 436 THR A O 1
ATOM 3384 N N . PRO A 1 437 ? -29.440 -19.638 -4.599 1.00 27.95 437 PRO A N 1
ATOM 3385 C CA . PRO A 1 437 ? -29.137 -18.230 -4.355 1.00 27.95 437 PRO A CA 1
ATOM 3386 C C . PRO A 1 437 ? -29.091 -17.421 -5.659 1.00 27.95 437 PRO A C 1
ATOM 3388 O O . PRO A 1 437 ? -28.605 -17.904 -6.684 1.00 27.95 437 PRO A O 1
ATOM 3391 N N . ALA A 1 438 ? -29.575 -16.180 -5.614 1.00 26.56 438 ALA A N 1
ATOM 3392 C CA . ALA A 1 438 ? -29.392 -15.224 -6.704 1.00 26.56 438 ALA A CA 1
ATOM 3393 C C . ALA A 1 438 ? -27.901 -14.835 -6.836 1.00 26.56 438 ALA A C 1
ATOM 3395 O O . ALA A 1 438 ? -27.182 -14.856 -5.834 1.00 26.56 438 ALA A O 1
ATOM 3396 N N . PRO A 1 439 ? -27.410 -14.493 -8.042 1.00 24.42 439 PRO A N 1
ATOM 3397 C CA . PRO A 1 439 ? -25.995 -14.200 -8.252 1.00 24.42 439 PRO A CA 1
ATOM 3398 C C . PRO A 1 439 ? -25.575 -12.898 -7.559 1.00 24.42 439 PRO A C 1
ATOM 3400 O O . PRO A 1 439 ? -26.114 -11.829 -7.845 1.00 24.42 439 PRO A O 1
ATOM 3403 N N . THR A 1 440 ? -24.574 -12.986 -6.684 1.00 25.20 440 THR A N 1
ATOM 3404 C CA . THR A 1 440 ? -23.936 -11.827 -6.051 1.00 25.20 440 THR A CA 1
ATOM 3405 C C . THR A 1 440 ? -23.263 -10.949 -7.106 1.00 25.20 440 THR A C 1
ATOM 3407 O O . THR A 1 440 ? -22.438 -11.431 -7.884 1.00 25.20 440 THR A O 1
ATOM 3410 N N . VAL A 1 441 ? -23.580 -9.653 -7.123 1.00 23.62 441 VAL A N 1
ATOM 3411 C CA . VAL A 1 441 ? -22.884 -8.675 -7.971 1.00 23.62 441 VAL A CA 1
ATOM 3412 C C . VAL A 1 441 ? -21.549 -8.324 -7.313 1.00 23.62 441 VAL A C 1
ATOM 3414 O O . VAL A 1 441 ? -21.519 -7.857 -6.178 1.00 23.62 441 VAL A O 1
ATOM 3417 N N . PHE A 1 442 ? -20.444 -8.573 -8.015 1.00 24.59 442 PHE A N 1
ATOM 3418 C CA . PHE A 1 442 ? -19.096 -8.274 -7.527 1.00 24.59 442 PHE A CA 1
ATOM 3419 C C . PHE A 1 442 ? -18.729 -6.803 -7.756 1.00 24.59 442 PHE A C 1
ATOM 3421 O O . PHE A 1 442 ? -18.996 -6.248 -8.822 1.00 24.59 442 PHE A O 1
ATOM 3428 N N . GLY A 1 443 ? -18.058 -6.196 -6.772 1.00 25.45 443 GLY A N 1
ATOM 3429 C CA . GLY A 1 443 ? -17.361 -4.922 -6.952 1.00 25.45 443 GLY A CA 1
ATOM 3430 C C . GLY A 1 443 ? -16.131 -5.071 -7.854 1.00 25.45 443 GLY A C 1
ATOM 3431 O O . GLY A 1 443 ? -15.547 -6.152 -7.956 1.00 25.45 443 GLY A O 1
ATOM 3432 N N . VAL A 1 444 ? -15.737 -3.984 -8.518 1.00 29.28 444 VAL A N 1
ATOM 3433 C CA . VAL A 1 444 ? -14.585 -3.966 -9.432 1.00 29.28 444 VAL A CA 1
ATOM 3434 C C . VAL A 1 444 ? -13.282 -3.929 -8.626 1.00 29.28 444 VAL A C 1
ATOM 3436 O O . VAL A 1 444 ? -13.098 -3.041 -7.799 1.00 29.28 444 VAL A O 1
ATOM 3439 N N . LEU A 1 445 ? -12.375 -4.879 -8.876 1.00 33.28 445 LEU A N 1
ATOM 3440 C CA . LEU A 1 445 ? -11.018 -4.856 -8.322 1.00 33.28 445 LEU A CA 1
ATOM 3441 C C . LEU A 1 445 ? -10.119 -3.920 -9.139 1.00 33.28 445 LEU A C 1
ATOM 3443 O O . LEU A 1 445 ? -10.093 -4.001 -10.368 1.00 33.28 445 LEU A O 1
ATOM 3447 N N . GLU A 1 446 ? -9.296 -3.126 -8.456 1.00 39.06 446 GLU A N 1
ATOM 3448 C CA . GLU A 1 446 ? -8.092 -2.562 -9.068 1.00 39.06 446 GLU A CA 1
ATOM 3449 C C . GLU A 1 446 ? -7.033 -3.660 -9.257 1.00 39.06 446 GLU A C 1
ATOM 3451 O O . GLU A 1 446 ? -6.834 -4.515 -8.391 1.00 39.06 446 GLU A O 1
ATOM 3456 N N . VAL A 1 447 ? -6.338 -3.640 -10.397 1.00 49.38 447 VAL A N 1
ATOM 3457 C CA . VAL A 1 447 ? -5.267 -4.592 -10.729 1.00 49.38 447 VAL A CA 1
ATOM 3458 C C . VAL A 1 447 ? -3.989 -3.836 -11.069 1.00 49.38 447 VAL A C 1
ATOM 3460 O O . VAL A 1 447 ? -3.992 -2.957 -11.926 1.00 49.38 447 VAL A O 1
ATOM 3463 N N . THR A 1 448 ? -2.883 -4.156 -10.394 1.00 63.38 448 THR A N 1
ATOM 3464 C CA . THR A 1 448 ? -1.615 -3.422 -10.545 1.00 63.38 448 THR A CA 1
ATOM 3465 C C . THR A 1 448 ? -0.832 -3.904 -11.775 1.00 63.38 448 THR A C 1
ATOM 3467 O O . THR A 1 448 ? -0.402 -5.064 -11.783 1.00 63.38 448 THR A O 1
ATOM 3470 N N . PRO A 1 449 ? -0.570 -3.048 -12.785 1.00 77.12 449 PRO A N 1
ATOM 3471 C CA . PRO A 1 449 ? 0.265 -3.406 -13.930 1.00 77.12 449 PRO A CA 1
ATOM 3472 C C . PRO A 1 449 ? 1.741 -3.548 -13.545 1.00 77.12 449 PRO A C 1
ATOM 3474 O O . PRO A 1 449 ? 2.250 -2.825 -12.684 1.00 77.12 449 PRO A O 1
ATOM 3477 N N . LYS A 1 450 ? 2.448 -4.464 -14.210 1.00 82.06 450 LYS A N 1
ATOM 3478 C CA . LYS A 1 450 ? 3.877 -4.744 -14.020 1.00 82.06 450 LYS A CA 1
ATOM 3479 C C . LYS A 1 450 ? 4.599 -4.817 -15.363 1.00 82.06 450 LYS A C 1
ATOM 3481 O O . LYS A 1 450 ? 4.069 -5.365 -16.326 1.00 82.06 450 LYS A O 1
ATOM 3486 N N . ALA A 1 451 ? 5.825 -4.290 -15.391 1.00 81.62 451 ALA A N 1
ATOM 3487 C CA . ALA A 1 451 ? 6.725 -4.341 -16.546 1.00 81.62 451 ALA A CA 1
ATOM 3488 C C . ALA A 1 451 ? 7.034 -5.788 -16.958 1.00 81.62 451 ALA A C 1
ATOM 3490 O O . ALA A 1 451 ? 6.982 -6.147 -18.130 1.00 81.62 451 ALA A O 1
ATOM 3491 N N . SER A 1 452 ? 7.221 -6.635 -15.949 1.00 92.25 452 SER A N 1
ATOM 3492 C CA . SER A 1 452 ? 7.145 -8.081 -16.045 1.00 92.25 452 SER A CA 1
ATOM 3493 C C . SER A 1 452 ? 6.441 -8.614 -14.799 1.00 92.25 452 SER A C 1
ATOM 3495 O O . SER A 1 452 ? 6.731 -8.166 -13.689 1.00 92.25 452 SER A O 1
ATOM 3497 N N . VAL A 1 453 ? 5.512 -9.563 -14.946 1.00 88.19 453 VAL A N 1
ATOM 3498 C CA . VAL A 1 453 ? 4.927 -10.263 -13.786 1.00 88.19 453 VAL A CA 1
ATOM 3499 C C . VAL A 1 453 ? 5.877 -11.315 -13.204 1.00 88.19 453 VAL A C 1
ATOM 3501 O O . VAL A 1 453 ? 5.659 -11.746 -12.072 1.00 88.19 453 VAL A O 1
ATOM 3504 N N . ILE A 1 454 ? 6.911 -11.699 -13.965 1.00 85.56 454 ILE A N 1
ATOM 3505 C CA . ILE A 1 454 ? 8.036 -12.546 -13.545 1.00 85.56 454 ILE A CA 1
ATOM 3506 C C . ILE A 1 454 ? 9.284 -11.683 -13.319 1.00 85.56 454 ILE A C 1
ATOM 3508 O O . ILE A 1 454 ? 9.527 -10.729 -14.051 1.00 85.56 454 ILE A O 1
ATOM 3512 N N . THR A 1 455 ? 10.060 -12.013 -12.297 1.00 83.56 455 THR A N 1
ATOM 3513 C CA . THR A 1 455 ? 11.191 -11.228 -11.769 1.00 83.56 455 THR A CA 1
ATOM 3514 C C . THR A 1 455 ? 12.423 -12.122 -11.583 1.00 83.56 455 THR A C 1
ATOM 3516 O O . THR A 1 455 ? 12.250 -13.341 -11.564 1.00 83.56 455 THR A O 1
ATOM 3519 N N . PRO A 1 456 ? 13.632 -11.577 -11.340 1.00 81.94 456 PRO A N 1
ATOM 3520 C CA . PRO A 1 456 ? 14.817 -12.387 -11.026 1.00 81.94 456 PRO A CA 1
ATOM 3521 C C . PRO A 1 456 ? 14.642 -13.357 -9.837 1.00 81.94 456 PRO A C 1
ATOM 3523 O O . PRO A 1 456 ? 15.288 -14.404 -9.794 1.00 81.94 456 PRO A O 1
ATOM 3526 N N . ASP A 1 457 ? 13.735 -13.052 -8.900 1.00 75.75 457 ASP A N 1
ATOM 3527 C CA . ASP A 1 457 ? 13.366 -13.911 -7.760 1.00 75.75 457 ASP A CA 1
ATOM 3528 C C . ASP A 1 457 ? 12.329 -15.006 -8.095 1.00 75.75 457 ASP A C 1
ATOM 3530 O O . ASP A 1 457 ? 12.020 -15.857 -7.257 1.00 75.75 457 ASP A O 1
ATOM 3534 N N . SER A 1 458 ? 11.745 -14.988 -9.298 1.00 81.00 458 SER A N 1
ATOM 3535 C CA . SER A 1 458 ? 10.715 -15.946 -9.719 1.00 81.00 458 SER A CA 1
ATOM 3536 C C . SER A 1 458 ? 11.321 -17.323 -10.002 1.00 81.00 458 SER A C 1
ATOM 3538 O O . SER A 1 458 ? 12.360 -17.454 -10.651 1.00 81.00 458 SER A O 1
ATOM 3540 N N . ALA A 1 459 ? 10.675 -18.386 -9.518 1.00 79.75 459 ALA A N 1
ATOM 3541 C CA . ALA A 1 459 ? 11.241 -19.731 -9.584 1.00 79.75 459 ALA A CA 1
ATOM 3542 C C . ALA A 1 459 ? 11.187 -20.276 -11.021 1.00 79.75 459 ALA A C 1
ATOM 3544 O O . ALA A 1 459 ? 10.111 -20.563 -11.543 1.00 79.75 459 ALA A O 1
ATOM 3545 N N . ILE A 1 460 ? 12.353 -20.423 -11.657 1.00 84.25 460 ILE A N 1
ATOM 3546 C CA . ILE A 1 460 ? 12.484 -20.741 -13.085 1.00 84.25 460 ILE A CA 1
ATOM 3547 C C . ILE A 1 460 ? 13.224 -22.068 -13.336 1.00 84.25 460 ILE A C 1
ATOM 3549 O O . ILE A 1 460 ? 14.289 -22.345 -12.781 1.00 84.25 460 ILE A O 1
ATOM 3553 N N . VAL A 1 461 ? 12.655 -22.890 -14.219 1.00 82.38 461 VAL A N 1
ATOM 3554 C CA . VAL A 1 461 ? 13.118 -24.229 -14.614 1.00 82.38 461 VAL A CA 1
ATOM 3555 C C . VAL A 1 461 ? 13.245 -24.288 -16.140 1.00 82.38 461 VAL A C 1
ATOM 3557 O O . VAL A 1 461 ? 12.498 -23.651 -16.873 1.00 82.38 461 VAL A O 1
ATOM 3560 N N . ARG A 1 462 ? 14.211 -25.045 -16.663 1.00 83.44 462 ARG A N 1
ATOM 3561 C CA . ARG A 1 462 ? 14.477 -25.128 -18.110 1.00 83.44 462 ARG A CA 1
ATOM 3562 C C . ARG A 1 462 ? 13.530 -26.086 -18.829 1.00 83.44 462 ARG A C 1
ATOM 3564 O O . ARG A 1 462 ? 13.310 -27.196 -18.354 1.00 83.44 462 ARG A O 1
ATOM 3571 N N . VAL A 1 463 ? 13.119 -25.719 -20.042 1.00 78.25 463 VAL A N 1
ATOM 3572 C CA . VAL A 1 463 ? 12.480 -26.625 -21.008 1.00 78.25 463 VAL A CA 1
ATOM 3573 C C . VAL A 1 463 ? 13.406 -26.793 -22.214 1.00 78.25 463 VAL A C 1
ATOM 3575 O O . VAL A 1 463 ? 13.846 -25.811 -22.808 1.00 78.25 463 VAL A O 1
ATOM 3578 N N . GLY A 1 464 ? 13.705 -28.042 -22.571 1.00 66.38 464 GLY A N 1
ATOM 3579 C CA . GLY A 1 464 ? 14.511 -28.385 -23.745 1.00 66.38 464 GLY A CA 1
ATOM 3580 C C . GLY A 1 464 ? 16.032 -28.351 -23.532 1.00 66.38 464 GLY A C 1
ATOM 3581 O O . GLY A 1 464 ? 16.602 -27.381 -23.038 1.00 66.38 464 GLY A O 1
ATOM 3582 N N . GLY A 1 465 ? 16.686 -29.432 -23.968 1.00 65.50 465 GLY A N 1
ATOM 3583 C CA . GLY A 1 465 ? 18.130 -29.513 -24.210 1.00 65.50 465 GLY A CA 1
ATOM 3584 C C . GLY A 1 465 ? 19.084 -29.279 -23.030 1.00 65.50 465 GLY A C 1
ATOM 3585 O O . GLY A 1 465 ? 18.715 -29.142 -21.865 1.00 65.50 465 GLY A O 1
ATOM 3586 N N . SER A 1 466 ? 20.375 -29.257 -23.362 1.00 64.12 466 SER A N 1
ATOM 3587 C CA . SER A 1 466 ? 21.489 -28.992 -22.448 1.00 64.12 466 SER A CA 1
ATOM 3588 C C . SER A 1 466 ? 22.255 -27.741 -22.886 1.00 64.12 466 SER A C 1
ATOM 3590 O O . SER A 1 466 ? 22.326 -27.425 -24.069 1.00 64.12 466 SER A O 1
ATOM 3592 N N . ASN A 1 467 ? 22.804 -26.996 -21.928 1.00 64.25 467 ASN A N 1
ATOM 3593 C CA . ASN A 1 467 ? 23.678 -25.838 -22.148 1.00 64.25 467 ASN A CA 1
ATOM 3594 C C . ASN A 1 467 ? 24.566 -25.638 -20.902 1.00 64.25 467 ASN A C 1
ATOM 3596 O O . ASN A 1 467 ? 24.337 -26.295 -19.884 1.00 64.25 467 ASN A O 1
ATOM 3600 N N . ASN A 1 468 ? 25.505 -24.689 -20.963 1.00 58.44 468 ASN A N 1
ATOM 3601 C CA . ASN A 1 468 ? 26.411 -24.354 -19.855 1.00 58.44 468 ASN A CA 1
ATOM 3602 C C . ASN A 1 468 ? 26.014 -23.079 -19.072 1.00 58.44 468 ASN A C 1
ATOM 3604 O O . ASN A 1 468 ? 26.819 -22.585 -18.286 1.00 58.44 468 ASN A O 1
ATOM 3608 N N . HIS A 1 469 ? 24.832 -22.496 -19.304 1.00 73.75 469 HIS A N 1
ATOM 3609 C CA . HIS A 1 469 ? 24.385 -21.250 -18.659 1.00 73.75 469 HIS A CA 1
ATOM 3610 C C . HIS A 1 469 ? 23.317 -21.533 -17.590 1.00 73.75 469 HIS A C 1
ATOM 3612 O O . HIS A 1 469 ? 22.508 -22.453 -17.731 1.00 73.75 469 HIS A O 1
ATOM 3618 N N . ALA A 1 470 ? 23.287 -20.732 -16.521 1.00 77.94 470 ALA A N 1
ATOM 3619 C CA . ALA A 1 470 ? 22.196 -20.769 -15.545 1.00 77.94 470 ALA A CA 1
ATOM 3620 C C . ALA A 1 470 ? 20.860 -20.399 -16.216 1.00 77.94 470 ALA A C 1
ATOM 3622 O O . ALA A 1 470 ? 20.845 -19.634 -17.176 1.00 77.94 470 ALA A O 1
ATOM 3623 N N . VAL A 1 471 ? 19.740 -20.948 -15.732 1.00 81.94 471 VAL A N 1
ATOM 3624 C CA . VAL A 1 471 ? 18.410 -20.644 -16.298 1.00 81.94 471 VAL A CA 1
ATOM 3625 C C . VAL A 1 471 ? 17.854 -19.290 -15.838 1.00 81.94 471 VAL A C 1
ATOM 3627 O O . VAL A 1 471 ? 17.104 -18.683 -16.588 1.00 81.94 471 VAL A O 1
ATOM 3630 N N . GLY A 1 472 ? 18.318 -18.758 -14.699 1.00 81.75 472 GLY A N 1
ATOM 3631 C CA . GLY A 1 472 ? 17.973 -17.406 -14.234 1.00 81.75 472 GLY A CA 1
ATOM 3632 C C . GLY A 1 472 ? 18.287 -16.291 -15.240 1.00 81.75 472 GLY A C 1
ATOM 3633 O O . GLY A 1 472 ? 17.510 -15.357 -15.331 1.00 81.75 472 GLY A O 1
ATOM 3634 N N . ARG A 1 473 ? 19.317 -16.458 -16.089 1.00 86.56 473 ARG A N 1
ATOM 3635 C CA . ARG A 1 473 ? 19.682 -15.549 -17.205 1.00 86.56 473 ARG A CA 1
ATOM 3636 C C . ARG A 1 473 ? 18.599 -15.333 -18.272 1.00 86.56 473 ARG A C 1
ATOM 3638 O O . ARG A 1 473 ? 18.837 -14.661 -19.264 1.00 86.56 473 ARG A O 1
ATOM 3645 N N . ALA A 1 474 ? 17.454 -15.995 -18.149 1.00 86.50 474 ALA A N 1
ATOM 3646 C CA . ALA A 1 474 ? 16.303 -15.734 -18.997 1.00 86.50 474 ALA A CA 1
ATOM 3647 C C . ALA A 1 474 ? 15.372 -14.638 -18.443 1.00 86.50 474 ALA A C 1
ATOM 3649 O O . ALA A 1 474 ? 14.479 -14.223 -19.182 1.00 86.50 474 ALA A O 1
ATOM 3650 N N . ILE A 1 475 ? 15.544 -14.267 -17.165 1.00 92.69 475 ILE A N 1
ATOM 3651 C CA . ILE A 1 475 ? 14.712 -13.336 -16.384 1.00 92.69 475 ILE A CA 1
ATOM 3652 C C . ILE A 1 475 ? 15.548 -12.519 -15.360 1.00 92.69 475 ILE A C 1
ATOM 3654 O O . ILE A 1 475 ? 15.060 -12.227 -14.267 1.00 92.69 475 ILE A O 1
ATOM 3658 N N . ASP A 1 476 ? 16.831 -12.232 -15.634 1.00 84.81 476 ASP A N 1
ATOM 3659 C CA . ASP A 1 476 ? 17.760 -11.647 -14.639 1.00 84.81 476 ASP A CA 1
ATOM 3660 C C . ASP A 1 476 ? 17.784 -10.109 -14.562 1.00 84.81 476 ASP A C 1
ATOM 3662 O O . ASP A 1 476 ? 18.520 -9.540 -13.752 1.00 84.81 476 ASP A O 1
ATOM 3666 N N . GLY A 1 477 ? 16.940 -9.428 -15.341 1.00 88.25 477 GLY A N 1
ATOM 3667 C CA . GLY A 1 477 ? 16.864 -7.967 -15.410 1.00 88.25 477 GLY A CA 1
ATOM 3668 C C . GLY A 1 477 ? 18.011 -7.319 -16.193 1.00 88.25 477 GLY A C 1
ATOM 3669 O O . GLY A 1 477 ? 18.136 -6.091 -16.204 1.00 88.25 477 GLY A O 1
ATOM 3670 N N . THR A 1 478 ? 18.868 -8.108 -16.848 1.00 92.12 478 THR A N 1
ATOM 3671 C CA . THR A 1 478 ? 19.995 -7.615 -17.643 1.00 92.12 478 THR A CA 1
ATOM 3672 C C . THR A 1 478 ? 20.084 -8.305 -19.002 1.00 92.12 478 THR A C 1
ATOM 3674 O O . THR A 1 478 ? 19.460 -9.321 -19.272 1.00 92.12 478 THR A O 1
ATOM 3677 N N . THR A 1 479 ? 20.893 -7.765 -19.908 1.00 91.44 479 THR A N 1
ATOM 3678 C CA . THR A 1 479 ? 21.098 -8.325 -21.253 1.00 91.44 479 THR A CA 1
ATOM 3679 C C . THR A 1 479 ? 22.114 -9.486 -21.294 1.00 91.44 479 THR A C 1
ATOM 3681 O O . THR A 1 479 ? 22.837 -9.655 -22.286 1.00 91.44 479 THR A O 1
ATOM 3684 N N . ASP A 1 480 ? 22.242 -10.273 -20.220 1.00 89.75 480 ASP A N 1
ATOM 3685 C CA . ASP A 1 480 ? 23.292 -11.287 -20.057 1.00 89.75 480 ASP A CA 1
ATOM 3686 C C . ASP A 1 480 ? 22.921 -12.651 -20.673 1.00 89.75 480 ASP A C 1
ATOM 3688 O O . ASP A 1 480 ? 22.172 -13.452 -20.125 1.00 89.75 480 ASP A O 1
ATOM 3692 N N . LYS A 1 481 ? 23.481 -12.934 -21.857 1.00 88.31 481 LYS A N 1
ATOM 3693 C CA . LYS A 1 481 ? 22.959 -13.942 -22.798 1.00 88.31 481 LYS A CA 1
ATOM 3694 C C . LYS A 1 481 ? 22.552 -15.291 -22.175 1.00 88.31 481 LYS A C 1
ATOM 3696 O O . LYS A 1 481 ? 23.405 -16.110 -21.800 1.00 88.31 481 LYS A O 1
ATOM 3701 N N . TYR A 1 482 ? 21.272 -15.626 -22.314 1.00 88.81 482 TYR A N 1
ATOM 3702 C CA . TYR A 1 482 ? 20.781 -17.000 -22.287 1.00 88.81 482 TYR A CA 1
ATOM 3703 C C . TYR A 1 482 ? 20.916 -17.677 -23.663 1.00 88.81 482 TYR A C 1
ATOM 3705 O O . TYR A 1 482 ? 20.672 -17.076 -24.709 1.00 88.81 482 TYR A O 1
ATOM 3713 N N . GLU A 1 483 ? 21.329 -18.947 -23.680 1.00 86.94 483 GLU A N 1
ATOM 3714 C CA . GLU A 1 483 ? 21.533 -19.734 -24.905 1.00 86.94 483 GLU A CA 1
ATOM 3715 C C . GLU A 1 483 ? 21.224 -21.213 -24.622 1.00 86.94 483 GLU A C 1
ATOM 3717 O O . GLU A 1 483 ? 21.909 -21.831 -23.810 1.00 86.94 483 GLU A O 1
ATOM 3722 N N . VAL A 1 484 ? 20.198 -21.799 -25.250 1.00 85.19 484 VAL A N 1
ATOM 3723 C CA . VAL A 1 484 ? 19.736 -23.177 -24.984 1.00 85.19 484 VAL A CA 1
ATOM 3724 C C . VAL A 1 484 ? 19.573 -23.993 -26.269 1.00 85.19 484 VAL A C 1
ATOM 3726 O O . VAL A 1 484 ? 19.117 -23.496 -27.300 1.00 85.19 484 VAL A O 1
ATOM 3729 N N . HIS A 1 485 ? 19.976 -25.264 -26.218 1.00 80.69 485 HIS A N 1
ATOM 3730 C CA . HIS A 1 485 ? 19.846 -26.185 -27.343 1.00 80.69 485 HIS A CA 1
ATOM 3731 C C . HIS A 1 485 ? 18.397 -26.660 -27.515 1.00 80.69 485 HIS A C 1
ATOM 3733 O O . HIS A 1 485 ? 17.754 -27.110 -26.569 1.00 80.69 485 HIS A O 1
ATOM 3739 N N . MET A 1 486 ? 17.913 -26.640 -28.753 1.00 74.38 486 MET A N 1
ATOM 3740 C CA . MET A 1 486 ? 16.695 -27.329 -29.166 1.00 74.38 486 MET A CA 1
ATOM 3741 C C . MET A 1 486 ? 16.960 -28.838 -29.193 1.00 74.38 486 MET A C 1
ATOM 3743 O O . MET A 1 486 ? 17.883 -29.294 -29.867 1.00 74.38 486 MET A O 1
ATOM 3747 N N . SER A 1 487 ? 16.153 -29.620 -28.475 1.00 59.91 487 SER A N 1
ATOM 3748 C CA . SER A 1 487 ? 16.181 -31.083 -28.573 1.00 59.91 487 SER A CA 1
ATOM 3749 C C . SER A 1 487 ? 15.666 -31.560 -29.936 1.00 59.91 487 SER A C 1
ATOM 3751 O O . SER A 1 487 ? 14.764 -30.955 -30.521 1.00 59.91 487 SER A O 1
ATOM 3753 N N . ASP A 1 488 ? 16.260 -32.642 -30.437 1.00 51.97 488 ASP A N 1
ATOM 3754 C CA . ASP A 1 488 ? 16.128 -33.079 -31.828 1.00 51.97 488 ASP A CA 1
ATOM 3755 C C . ASP A 1 488 ? 14.704 -33.463 -32.283 1.00 51.97 488 ASP A C 1
ATOM 3757 O O . ASP A 1 488 ? 13.786 -33.700 -31.499 1.00 51.97 488 ASP A O 1
ATOM 3761 N N . ALA A 1 489 ? 14.561 -33.560 -33.608 1.00 44.94 489 ALA A N 1
ATOM 3762 C CA . ALA A 1 489 ? 13.399 -34.036 -34.369 1.00 44.94 489 ALA A CA 1
ATOM 3763 C C . ALA A 1 489 ? 12.114 -33.178 -34.380 1.00 44.94 489 ALA A C 1
ATOM 3765 O O . ALA A 1 489 ? 11.358 -33.316 -35.341 1.00 44.94 489 ALA A O 1
ATOM 3766 N N . ALA A 1 490 ? 11.864 -32.287 -33.410 1.00 47.22 490 ALA A N 1
ATOM 3767 C CA . ALA A 1 490 ? 10.616 -31.495 -33.374 1.00 47.22 490 ALA A CA 1
ATOM 3768 C C . ALA A 1 490 ? 10.780 -29.961 -33.339 1.00 47.22 490 ALA A C 1
ATOM 3770 O O . ALA A 1 490 ? 9.859 -29.256 -33.746 1.00 47.22 490 ALA A O 1
ATOM 3771 N N . LYS A 1 491 ? 11.909 -29.435 -32.838 1.00 54.78 491 LYS A N 1
ATOM 3772 C CA . LYS A 1 491 ? 12.150 -28.019 -32.452 1.00 54.78 491 LYS A CA 1
ATOM 3773 C C . LYS A 1 491 ? 11.188 -27.399 -31.418 1.00 54.78 491 LYS A C 1
ATOM 3775 O O . LYS A 1 491 ? 11.576 -26.461 -30.728 1.00 54.78 491 LYS A O 1
ATOM 3780 N N . THR A 1 492 ? 9.974 -27.918 -31.255 1.00 51.41 492 THR A N 1
ATOM 3781 C CA . THR A 1 492 ? 9.017 -27.491 -30.226 1.00 51.41 492 THR A CA 1
ATOM 3782 C C . THR A 1 492 ? 9.571 -27.725 -28.817 1.00 51.41 492 THR A C 1
ATOM 3784 O O . THR A 1 492 ? 9.797 -28.876 -28.441 1.00 51.41 492 THR A O 1
ATOM 3787 N N . GLY A 1 493 ? 9.723 -26.658 -28.024 1.00 57.50 493 GLY A N 1
ATOM 3788 C CA . GLY A 1 493 ? 9.978 -26.766 -26.582 1.00 57.50 493 GLY A CA 1
ATOM 3789 C C . GLY A 1 493 ? 11.389 -26.420 -26.090 1.00 57.50 493 GLY A C 1
ATOM 3790 O O . GLY A 1 493 ? 11.850 -27.053 -25.149 1.00 57.50 493 GLY A O 1
ATOM 3791 N N . ALA A 1 494 ? 12.080 -25.441 -26.681 1.00 79.06 494 ALA A N 1
ATOM 3792 C CA . ALA A 1 494 ? 13.265 -24.827 -26.064 1.00 79.06 494 ALA A CA 1
ATOM 3793 C C . ALA A 1 494 ? 12.876 -23.512 -25.361 1.00 79.06 494 ALA A C 1
ATOM 3795 O O . ALA A 1 494 ? 12.268 -22.649 -25.994 1.00 79.06 494 ALA A O 1
ATOM 3796 N N . GLY A 1 495 ? 13.190 -23.356 -24.072 1.00 86.19 495 GLY A N 1
ATOM 3797 C CA . GLY A 1 495 ? 12.767 -22.211 -23.256 1.00 86.19 495 GLY A CA 1
ATOM 3798 C C . GLY A 1 495 ? 12.749 -22.518 -21.753 1.00 86.19 495 GLY A C 1
ATOM 3799 O O . GLY A 1 495 ? 13.678 -23.146 -21.238 1.00 86.19 495 GLY A O 1
ATOM 3800 N N . PHE A 1 496 ? 11.708 -22.077 -21.042 1.00 89.44 496 PHE A N 1
ATOM 3801 C CA . PHE A 1 496 ? 11.592 -22.215 -19.585 1.00 89.44 496 PHE A CA 1
ATOM 3802 C C . PHE A 1 496 ? 10.140 -22.343 -19.076 1.00 89.44 496 PHE A C 1
ATOM 3804 O O . PHE A 1 496 ? 9.199 -21.847 -19.691 1.00 89.44 496 PHE A O 1
ATOM 3811 N N . GLU A 1 497 ? 9.974 -23.016 -17.936 1.00 90.50 497 GLU A N 1
ATOM 3812 C CA . GLU A 1 497 ? 8.799 -22.944 -17.056 1.00 90.50 497 GLU A CA 1
ATOM 3813 C C . GLU A 1 497 ? 9.142 -21.987 -15.903 1.00 90.50 497 GLU A C 1
ATOM 3815 O O . GLU A 1 497 ? 10.259 -22.024 -15.390 1.00 90.50 497 GLU A O 1
ATOM 3820 N N . VAL A 1 498 ? 8.215 -21.119 -15.503 1.00 90.19 498 VAL A N 1
ATOM 3821 C CA . VAL A 1 498 ? 8.418 -20.130 -14.435 1.00 90.19 498 VAL A CA 1
ATOM 3822 C C . VAL A 1 498 ? 7.171 -19.998 -13.560 1.00 90.19 498 VAL A C 1
ATOM 3824 O O . VAL A 1 498 ? 6.053 -19.843 -14.055 1.00 90.19 498 VAL A O 1
ATOM 3827 N N . THR A 1 499 ? 7.373 -20.042 -12.247 1.00 84.88 499 THR A N 1
ATOM 3828 C CA . THR A 1 499 ? 6.386 -19.664 -11.231 1.00 84.88 499 THR A CA 1
ATOM 3829 C C . THR A 1 499 ? 6.656 -18.203 -10.857 1.00 84.88 499 THR A C 1
ATOM 3831 O O . THR A 1 499 ? 7.739 -17.924 -10.330 1.00 84.88 499 THR A O 1
ATOM 3834 N N . PRO A 1 500 ? 5.743 -17.254 -11.145 1.00 81.19 500 PRO A N 1
ATOM 3835 C CA . PRO A 1 500 ? 5.911 -15.858 -10.755 1.00 81.19 500 PRO A CA 1
ATOM 3836 C C . PRO A 1 500 ? 6.065 -15.700 -9.238 1.00 81.19 500 PRO A C 1
ATOM 3838 O O . PRO A 1 500 ? 5.552 -16.505 -8.464 1.00 81.19 500 PRO A O 1
ATOM 3841 N N . PHE A 1 501 ? 6.712 -14.616 -8.808 1.00 67.44 501 PHE A N 1
ATOM 3842 C CA . PHE A 1 501 ? 6.814 -14.250 -7.389 1.00 67.44 501 PHE A CA 1
ATOM 3843 C C . PHE A 1 501 ? 5.440 -14.032 -6.716 1.00 67.44 501 PHE A C 1
ATOM 3845 O O . PHE A 1 501 ? 5.316 -14.197 -5.506 1.00 67.44 501 PHE A O 1
ATOM 3852 N N . TRP A 1 502 ? 4.399 -13.680 -7.483 1.00 62.59 502 TRP A N 1
ATOM 3853 C CA . TRP A 1 502 ? 3.030 -13.523 -6.977 1.00 62.59 502 TRP A CA 1
ATOM 3854 C C . TRP A 1 502 ? 2.135 -14.730 -7.309 1.00 62.59 502 TRP A C 1
ATOM 3856 O O . TRP A 1 502 ? 2.256 -15.266 -8.411 1.00 62.59 502 TRP A O 1
ATOM 3866 N N . PRO A 1 503 ? 1.203 -15.144 -6.419 1.00 67.50 503 PRO A N 1
ATOM 3867 C CA . PRO A 1 503 ? 0.559 -16.463 -6.503 1.00 67.50 503 PRO A CA 1
ATOM 3868 C C . PRO A 1 503 ? -0.251 -16.719 -7.777 1.00 67.50 503 PRO A C 1
ATOM 3870 O O . PRO A 1 503 ? -0.348 -17.860 -8.218 1.00 67.50 503 PRO A O 1
ATOM 3873 N N . HIS A 1 504 ? -0.843 -15.668 -8.346 1.00 76.38 504 HIS A N 1
ATOM 3874 C CA . HIS A 1 504 ? -1.488 -15.679 -9.654 1.00 76.38 504 HIS A CA 1
ATOM 3875 C C . HIS A 1 504 ? -1.217 -14.342 -10.356 1.00 76.38 504 HIS A C 1
ATOM 3877 O O . HIS A 1 504 ? -1.211 -13.277 -9.728 1.00 76.38 504 HIS A O 1
ATOM 3883 N N . SER A 1 505 ? -1.041 -14.383 -11.672 1.00 84.25 505 SER A N 1
ATOM 3884 C CA . SER A 1 505 ? -0.948 -13.197 -12.524 1.00 84.25 505 SER A CA 1
ATOM 3885 C C . SER A 1 505 ? -1.739 -13.393 -13.819 1.00 84.25 505 SER A C 1
ATOM 3887 O O . SER A 1 505 ? -2.204 -14.494 -14.111 1.00 84.25 505 SER A O 1
ATOM 3889 N N . ILE A 1 506 ? -1.935 -12.318 -14.583 1.00 87.19 506 ILE A N 1
ATOM 3890 C CA . ILE A 1 506 ? -2.468 -12.349 -15.950 1.00 87.19 506 ILE A CA 1
ATOM 3891 C C . ILE A 1 506 ? -1.406 -11.710 -16.844 1.00 87.19 506 ILE A C 1
ATOM 3893 O O . ILE A 1 506 ? -1.281 -10.488 -16.896 1.00 87.19 506 ILE A O 1
ATOM 3897 N N . VAL A 1 507 ? -0.630 -12.539 -17.541 1.00 90.00 507 VAL A N 1
ATOM 3898 C CA . VAL A 1 507 ? 0.298 -12.097 -18.595 1.00 90.00 507 VAL A CA 1
ATOM 3899 C C . VAL A 1 507 ? -0.492 -11.609 -19.808 1.00 90.00 507 VAL A C 1
ATOM 3901 O O . VAL A 1 507 ? -1.362 -12.332 -20.292 1.00 90.00 507 VAL A O 1
ATOM 3904 N N . GLN A 1 508 ? -0.162 -10.414 -20.300 1.00 89.12 508 GLN A N 1
ATOM 3905 C CA . GLN A 1 508 ? -0.804 -9.700 -21.417 1.00 89.12 508 GLN A CA 1
ATOM 3906 C C . GLN A 1 508 ? 0.187 -9.344 -22.544 1.00 89.12 508 GLN A C 1
ATOM 3908 O O . GLN A 1 508 ? -0.172 -8.703 -23.533 1.00 89.12 508 GLN A O 1
ATOM 3913 N N . GLY A 1 509 ? 1.448 -9.756 -22.421 1.00 88.38 509 GLY A N 1
ATOM 3914 C CA . GLY A 1 509 ? 2.447 -9.598 -23.467 1.00 88.38 509 GLY A CA 1
ATOM 3915 C C . GLY A 1 509 ? 3.708 -10.414 -23.211 1.00 88.38 509 GLY A C 1
ATOM 3916 O O . GLY A 1 509 ? 3.860 -11.063 -22.177 1.00 88.38 509 GLY A O 1
ATOM 3917 N N . ILE A 1 510 ? 4.629 -10.351 -24.165 1.00 95.94 510 ILE A N 1
ATOM 3918 C CA . ILE A 1 510 ? 6.009 -10.818 -24.027 1.00 95.94 510 ILE A CA 1
ATOM 3919 C C . ILE A 1 510 ? 6.949 -9.769 -24.617 1.00 95.94 510 ILE A C 1
ATOM 3921 O O . ILE A 1 510 ? 6.682 -9.229 -25.693 1.00 95.94 510 ILE A O 1
ATOM 3925 N N . ARG A 1 511 ? 8.067 -9.501 -23.942 1.00 95.81 511 ARG A N 1
ATOM 3926 C CA . ARG A 1 511 ? 9.199 -8.756 -24.502 1.00 95.81 511 ARG A CA 1
ATOM 3927 C C . ARG A 1 511 ? 10.395 -9.685 -24.560 1.00 95.81 511 ARG A C 1
ATOM 3929 O O . ARG A 1 511 ? 10.663 -10.402 -23.602 1.00 95.81 511 ARG A O 1
ATOM 3936 N N . VAL A 1 512 ? 11.114 -9.673 -25.676 1.00 95.75 512 VAL A N 1
ATOM 3937 C CA . VAL A 1 512 ? 12.339 -10.460 -25.848 1.00 95.75 512 VAL A CA 1
ATOM 3938 C C . VAL A 1 512 ? 13.467 -9.515 -26.235 1.00 95.75 512 VAL A C 1
ATOM 3940 O O . VAL A 1 512 ? 13.409 -8.855 -27.274 1.00 95.75 512 VAL A O 1
ATOM 3943 N N . TYR A 1 513 ? 14.503 -9.449 -25.406 1.00 95.69 513 TYR A N 1
ATOM 3944 C CA . TYR A 1 513 ? 15.681 -8.624 -25.657 1.00 95.69 513 TYR A CA 1
ATOM 3945 C C . TYR A 1 513 ? 16.712 -9.423 -26.456 1.00 95.69 513 TYR A C 1
ATOM 3947 O O . TYR A 1 513 ? 16.909 -10.621 -26.239 1.00 95.69 513 TYR A O 1
ATOM 3955 N N . THR A 1 514 ? 17.386 -8.787 -27.415 1.00 93.69 514 THR A N 1
ATOM 3956 C CA . THR A 1 514 ? 18.414 -9.472 -28.212 1.00 93.69 514 THR A CA 1
ATOM 3957 C C . THR A 1 514 ? 19.644 -9.803 -27.364 1.00 93.69 514 THR A C 1
ATOM 3959 O O . THR A 1 514 ? 20.072 -9.017 -26.519 1.00 93.69 514 THR A O 1
ATOM 3962 N N . ALA A 1 515 ? 20.224 -10.980 -27.611 1.00 90.75 515 ALA A N 1
ATOM 3963 C CA . ALA A 1 515 ? 21.522 -11.370 -27.065 1.00 90.75 515 ALA A CA 1
ATOM 3964 C C . ALA A 1 515 ? 22.664 -10.530 -27.671 1.00 90.75 515 ALA A C 1
ATOM 3966 O O . ALA A 1 515 ? 22.446 -9.743 -28.588 1.00 90.75 515 ALA A O 1
ATOM 3967 N N . SER A 1 516 ? 23.907 -10.755 -27.240 1.00 89.25 516 SER A N 1
ATOM 3968 C CA . SER A 1 516 ? 25.072 -9.980 -27.696 1.00 89.25 516 SER A CA 1
ATOM 3969 C C . SER A 1 516 ? 25.732 -10.435 -29.008 1.00 89.25 516 SER A C 1
ATOM 3971 O O . SER A 1 516 ? 26.619 -9.750 -29.512 1.00 89.25 516 SER A O 1
ATOM 3973 N N . ASP A 1 517 ? 25.364 -11.590 -29.573 1.00 83.81 517 ASP A N 1
ATOM 3974 C CA . ASP A 1 517 ? 26.045 -12.181 -30.737 1.00 83.81 517 ASP A CA 1
ATOM 3975 C C . ASP A 1 517 ? 25.092 -12.931 -31.702 1.00 83.81 517 ASP A C 1
ATOM 3977 O O . ASP A 1 517 ? 23.878 -12.731 -31.708 1.00 83.81 517 ASP A O 1
ATOM 3981 N N . GLY A 1 518 ? 25.640 -13.765 -32.595 1.00 74.69 518 GLY A N 1
ATOM 3982 C CA . GLY A 1 518 ? 24.974 -14.989 -33.070 1.00 74.69 518 GLY A CA 1
ATOM 3983 C C . GLY A 1 518 ? 23.636 -14.908 -33.823 1.00 74.69 518 GLY A C 1
ATOM 3984 O O . GLY A 1 518 ? 22.850 -15.834 -33.669 1.00 74.69 518 GLY A O 1
ATOM 3985 N N . LYS A 1 519 ? 23.355 -13.885 -34.648 1.00 84.62 519 LYS A N 1
ATOM 3986 C CA . LYS A 1 519 ? 22.016 -13.604 -35.245 1.00 84.62 519 LYS A CA 1
ATOM 3987 C C . LYS A 1 519 ? 21.271 -14.706 -36.026 1.00 84.62 519 LYS A C 1
ATOM 3989 O O . LYS A 1 519 ? 20.140 -14.487 -36.457 1.00 84.62 519 LYS A O 1
ATOM 3994 N N . SER A 1 520 ? 21.877 -15.868 -36.239 1.00 84.44 520 SER A N 1
ATOM 3995 C CA . SER A 1 520 ? 21.226 -17.094 -36.720 1.00 84.44 520 SER A CA 1
ATOM 3996 C C . SER A 1 520 ? 20.467 -17.866 -35.627 1.00 84.44 520 SER A C 1
ATOM 3998 O O . SER A 1 520 ? 19.633 -18.701 -35.969 1.00 84.44 520 SER A O 1
ATOM 4000 N N . ARG A 1 521 ? 20.760 -17.607 -34.345 1.00 88.88 521 ARG A N 1
ATOM 4001 C CA . ARG A 1 521 ? 20.200 -18.286 -33.161 1.00 88.88 521 ARG A CA 1
ATOM 4002 C C . ARG A 1 521 ? 19.053 -17.522 -32.489 1.00 88.88 521 ARG A C 1
ATOM 4004 O O . ARG A 1 521 ? 18.443 -18.054 -31.573 1.00 88.88 521 ARG A O 1
ATOM 4011 N N . ASP A 1 522 ? 18.767 -16.283 -32.882 1.00 91.88 522 ASP A N 1
ATOM 4012 C CA . ASP A 1 522 ? 17.627 -15.536 -32.325 1.00 91.88 522 ASP A CA 1
ATOM 4013 C C . ASP A 1 522 ? 16.315 -16.284 -32.600 1.00 91.88 522 ASP A C 1
ATOM 4015 O O . ASP A 1 522 ? 16.176 -16.826 -33.706 1.00 91.88 522 ASP A O 1
ATOM 4019 N N . PRO A 1 523 ? 15.346 -16.285 -31.668 1.00 92.25 523 PRO A N 1
ATOM 4020 C CA . PRO A 1 523 ? 14.037 -16.862 -31.916 1.00 92.25 523 PRO A CA 1
ATOM 4021 C C . PRO A 1 523 ? 13.282 -16.081 -32.998 1.00 92.25 523 PRO A C 1
ATOM 4023 O O . PRO A 1 523 ? 13.363 -14.855 -33.068 1.00 92.25 523 PRO A O 1
ATOM 4026 N N . THR A 1 524 ? 12.530 -16.801 -33.829 1.00 88.62 524 THR A N 1
ATOM 4027 C CA . THR A 1 524 ? 11.586 -16.226 -34.808 1.00 88.62 524 THR A CA 1
ATOM 4028 C C . THR A 1 524 ? 10.130 -16.532 -34.495 1.00 88.62 524 THR A C 1
ATOM 4030 O O . THR A 1 524 ? 9.250 -16.030 -35.182 1.00 88.62 524 THR A O 1
ATOM 4033 N N . GLN A 1 525 ? 9.859 -17.317 -33.453 1.00 88.62 525 GLN A N 1
ATOM 4034 C CA . GLN A 1 525 ? 8.520 -17.553 -32.919 1.00 88.62 525 GLN A CA 1
ATOM 4035 C C . GLN A 1 525 ? 8.581 -17.718 -31.404 1.00 88.62 525 GLN A C 1
ATOM 4037 O O . GLN A 1 525 ? 9.600 -18.168 -30.875 1.00 88.62 525 GLN A O 1
ATOM 4042 N N . PHE A 1 526 ? 7.475 -17.414 -30.728 1.00 93.31 526 PHE A N 1
ATOM 4043 C CA . PHE A 1 526 ? 7.269 -17.668 -29.303 1.00 93.31 526 PHE A CA 1
ATOM 4044 C C . PHE A 1 526 ? 5.944 -18.400 -29.055 1.00 93.31 526 PHE A C 1
ATOM 4046 O O . PHE A 1 526 ? 5.016 -18.334 -29.865 1.00 93.31 526 PHE A O 1
ATOM 4053 N N . VAL A 1 527 ? 5.854 -19.063 -27.905 1.00 90.94 527 VAL A N 1
ATOM 4054 C CA . VAL A 1 527 ? 4.640 -19.656 -27.339 1.00 90.94 527 VAL A CA 1
ATOM 4055 C C . VAL A 1 527 ? 4.650 -19.395 -25.831 1.00 90.94 527 VAL A C 1
ATOM 4057 O O . VAL A 1 527 ? 5.637 -19.727 -25.174 1.00 90.94 527 VAL A O 1
ATOM 4060 N N . VAL A 1 528 ? 3.570 -18.818 -25.299 1.00 93.75 528 VAL A N 1
ATOM 4061 C CA . VAL A 1 528 ? 3.299 -18.663 -23.861 1.00 93.75 528 VAL A CA 1
ATOM 4062 C C . VAL A 1 528 ? 2.087 -19.519 -23.492 1.00 93.75 528 VAL A C 1
ATOM 4064 O O . VAL A 1 528 ? 1.005 -19.376 -24.068 1.00 93.75 528 VAL A O 1
ATOM 4067 N N . GLU A 1 529 ? 2.261 -20.389 -22.506 1.00 92.19 529 GLU A N 1
ATOM 4068 C CA . GLU A 1 529 ? 1.216 -21.233 -21.923 1.00 92.19 529 GLU A CA 1
ATOM 4069 C C . GLU A 1 529 ? 1.105 -20.983 -20.412 1.00 92.19 529 GLU A C 1
ATOM 4071 O O . GLU A 1 529 ? 2.076 -20.568 -19.777 1.00 92.19 529 GLU A O 1
ATOM 4076 N N . GLY A 1 530 ? -0.062 -21.268 -19.834 1.00 90.94 530 GLY A N 1
ATOM 4077 C CA . GLY A 1 530 ? -0.338 -21.183 -18.399 1.00 90.94 530 GLY A CA 1
ATOM 4078 C C . GLY A 1 530 ? -0.880 -22.493 -17.817 1.00 90.94 530 GLY A C 1
ATOM 4079 O O . GLY A 1 530 ? -1.515 -23.280 -18.524 1.00 90.94 530 GLY A O 1
ATOM 4080 N N . ARG A 1 531 ? -0.644 -22.725 -16.521 1.00 87.25 531 ARG A N 1
ATOM 4081 C CA . ARG A 1 531 ? -1.342 -23.733 -15.698 1.00 87.25 531 ARG A CA 1
ATOM 4082 C C . ARG A 1 531 ? -1.562 -23.190 -14.283 1.00 87.25 531 ARG A C 1
ATOM 4084 O O . ARG A 1 531 ? -0.861 -22.272 -13.858 1.00 87.25 531 ARG A O 1
ATOM 4091 N N . ASN A 1 532 ? -2.523 -23.752 -13.560 1.00 79.75 532 ASN A N 1
ATOM 4092 C CA . ASN A 1 532 ? -2.831 -23.394 -12.175 1.00 79.75 532 ASN A CA 1
ATOM 4093 C C . ASN A 1 532 ? -2.494 -24.496 -11.163 1.00 79.75 532 ASN A C 1
ATOM 4095 O O . ASN A 1 532 ? -2.332 -24.195 -9.979 1.00 79.75 532 ASN A O 1
ATOM 4099 N N . ARG A 1 533 ? -2.358 -25.753 -11.601 1.00 73.50 533 ARG A N 1
ATOM 4100 C CA . ARG A 1 533 ? -1.975 -26.892 -10.750 1.00 73.50 533 ARG A CA 1
ATOM 4101 C C . ARG A 1 533 ? -0.828 -27.686 -11.367 1.00 73.50 533 ARG A C 1
ATOM 4103 O O . ARG A 1 533 ? -0.682 -27.764 -12.586 1.00 73.50 533 ARG A O 1
ATOM 4110 N N . GLU A 1 534 ? -0.007 -28.302 -10.527 1.00 63.72 534 GLU A N 1
ATOM 4111 C CA . GLU A 1 534 ? 1.023 -29.227 -10.998 1.00 63.72 534 GLU A CA 1
ATOM 4112 C C . GLU A 1 534 ? 0.376 -30.495 -11.587 1.00 63.72 534 GLU A C 1
ATOM 4114 O O . GLU A 1 534 ? -0.648 -30.971 -11.098 1.00 63.72 534 GLU A O 1
ATOM 4119 N N . GLY A 1 535 ? 0.925 -31.004 -12.695 1.00 62.62 535 GLY A N 1
ATOM 4120 C CA . GLY A 1 535 ? 0.325 -32.101 -13.469 1.00 62.62 535 GLY A CA 1
ATOM 4121 C C . GLY A 1 535 ? -0.878 -31.716 -14.349 1.00 62.62 535 GLY A C 1
ATOM 4122 O O . GLY A 1 535 ? -1.353 -32.554 -15.114 1.00 62.62 535 GLY A O 1
ATOM 4123 N N . GLU A 1 536 ? -1.357 -30.470 -14.292 1.00 76.31 536 GLU A N 1
ATOM 4124 C CA . GLU A 1 536 ? -2.397 -29.953 -15.190 1.00 76.31 536 GLU A CA 1
ATOM 4125 C C . GLU A 1 536 ? -1.882 -29.805 -16.634 1.00 76.31 536 GLU A C 1
ATOM 4127 O O . GLU A 1 536 ? -0.692 -29.580 -16.882 1.00 76.31 536 GLU A O 1
ATOM 4132 N N . ALA A 1 537 ? -2.788 -29.919 -17.608 1.00 77.69 537 ALA A N 1
ATOM 4133 C CA . ALA A 1 537 ? -2.466 -29.665 -19.006 1.00 77.69 537 ALA A CA 1
ATOM 4134 C C . ALA A 1 537 ? -2.214 -28.166 -19.243 1.00 77.69 537 ALA A C 1
ATOM 4136 O O . ALA A 1 537 ? -3.038 -27.319 -18.902 1.00 77.69 537 ALA A O 1
ATOM 4137 N N . TRP A 1 538 ? -1.085 -27.851 -19.876 1.00 85.12 538 TRP A N 1
ATOM 4138 C CA . TRP A 1 538 ? -0.731 -26.488 -20.260 1.00 85.12 538 TRP A CA 1
ATOM 4139 C C . TRP A 1 538 ? -1.766 -25.887 -21.221 1.00 85.12 538 TRP A C 1
ATOM 4141 O O . TRP A 1 538 ? -2.078 -26.467 -22.263 1.00 85.12 538 TRP A O 1
ATOM 4151 N N . THR A 1 539 ? -2.290 -24.713 -20.868 1.00 88.12 539 THR A N 1
ATOM 4152 C CA . THR A 1 539 ? -3.263 -23.961 -21.670 1.00 88.12 539 THR A CA 1
ATOM 4153 C C . THR A 1 539 ? -2.542 -22.889 -22.475 1.00 88.12 539 THR A C 1
ATOM 4155 O O . THR A 1 539 ? -1.834 -22.060 -21.909 1.00 88.12 539 THR A O 1
ATOM 4158 N N . LEU A 1 540 ? -2.718 -22.890 -23.797 1.00 88.94 540 LEU A N 1
ATOM 4159 C CA . LEU A 1 540 ? -2.139 -21.876 -24.679 1.00 88.94 540 LEU A CA 1
ATOM 4160 C C . LEU A 1 540 ? -2.753 -20.501 -24.391 1.00 88.94 540 LEU A C 1
ATOM 4162 O O . LEU A 1 540 ? -3.959 -20.325 -24.549 1.00 88.94 540 LEU A O 1
ATOM 4166 N N . ILE A 1 541 ? -1.912 -19.532 -24.028 1.00 89.50 541 ILE A N 1
ATOM 4167 C CA . ILE A 1 541 ? -2.309 -18.132 -23.836 1.00 89.50 541 ILE A CA 1
ATOM 4168 C C . ILE A 1 541 ? -2.072 -17.362 -25.134 1.00 89.50 541 ILE A C 1
ATOM 4170 O O . ILE A 1 541 ? -2.979 -16.723 -25.660 1.00 89.50 541 ILE A O 1
ATOM 4174 N N . ALA A 1 542 ? -0.856 -17.453 -25.674 1.00 88.75 542 ALA A N 1
ATOM 4175 C CA . ALA A 1 542 ? -0.468 -16.760 -26.895 1.00 88.75 542 ALA A CA 1
ATOM 4176 C C . ALA A 1 542 ? 0.666 -17.484 -27.624 1.00 88.75 542 ALA A C 1
ATOM 4178 O O . ALA A 1 542 ? 1.452 -18.221 -27.034 1.00 88.75 542 ALA A O 1
ATOM 4179 N N . GLY A 1 543 ? 0.789 -17.232 -28.922 1.00 88.00 543 GLY A N 1
ATOM 4180 C CA . GLY A 1 543 ? 1.946 -17.638 -29.709 1.00 88.00 543 GLY A CA 1
ATOM 4181 C C . GLY A 1 543 ? 1.938 -16.941 -31.060 1.00 88.00 543 GLY A C 1
ATOM 4182 O O . GLY A 1 543 ? 0.874 -16.719 -31.640 1.00 88.00 543 GLY A O 1
ATOM 4183 N N . GLY A 1 544 ? 3.116 -16.568 -31.549 1.00 85.56 544 GLY A N 1
ATOM 4184 C CA . GLY A 1 544 ? 3.249 -15.730 -32.736 1.00 85.56 544 GLY A CA 1
ATOM 4185 C C . GLY A 1 544 ? 4.696 -15.534 -33.170 1.00 85.56 544 GLY A C 1
ATOM 4186 O O . GLY A 1 544 ? 5.622 -16.095 -32.582 1.00 85.56 544 GLY A O 1
ATOM 4187 N N . ASP A 1 545 ? 4.872 -14.744 -34.224 1.00 88.44 545 ASP A N 1
ATOM 4188 C CA . ASP A 1 545 ? 6.163 -14.526 -34.869 1.00 88.44 545 ASP A CA 1
ATOM 4189 C C . ASP A 1 545 ? 6.980 -13.417 -34.179 1.00 88.44 545 ASP A C 1
ATOM 4191 O O . ASP A 1 545 ? 6.463 -12.360 -33.807 1.00 88.44 545 ASP A O 1
ATOM 4195 N N . LEU A 1 546 ? 8.286 -13.651 -34.046 1.00 90.31 546 LEU A N 1
ATOM 4196 C CA . LEU A 1 546 ? 9.270 -12.675 -33.588 1.00 90.31 546 LEU A CA 1
ATOM 4197 C C . LEU A 1 546 ? 10.121 -12.196 -34.770 1.00 90.31 546 LEU A C 1
ATOM 4199 O O . LEU A 1 546 ? 10.832 -12.968 -35.414 1.00 90.31 546 LEU A O 1
ATOM 4203 N N . ASN A 1 547 ? 10.091 -10.890 -35.016 1.00 86.56 547 ASN A N 1
ATOM 4204 C CA . ASN A 1 547 ? 10.952 -10.174 -35.947 1.00 86.56 547 ASN A CA 1
ATOM 4205 C C . ASN A 1 547 ? 11.944 -9.287 -35.171 1.00 86.56 547 ASN A C 1
ATOM 4207 O O . ASN A 1 547 ? 11.995 -8.073 -35.358 1.00 86.56 547 ASN A O 1
ATOM 4211 N N . LEU A 1 548 ? 12.720 -9.908 -34.276 1.00 87.00 548 LEU A N 1
ATOM 4212 C CA . LEU A 1 548 ? 13.757 -9.242 -33.482 1.00 87.00 548 LEU A CA 1
ATOM 4213 C C . LEU A 1 548 ? 14.746 -8.451 -34.356 1.00 87.00 548 LEU A C 1
ATOM 4215 O O . LEU A 1 548 ? 15.062 -8.866 -35.478 1.00 87.00 548 LEU A O 1
ATOM 4219 N N . SER A 1 549 ? 15.313 -7.369 -33.808 1.00 80.06 549 SER A N 1
ATOM 4220 C CA . SER A 1 549 ? 16.342 -6.576 -34.495 1.00 80.06 549 SER A CA 1
ATOM 4221 C C . SER A 1 549 ? 17.617 -7.389 -34.800 1.00 80.06 549 SER A C 1
ATOM 4223 O O . SER A 1 549 ? 17.933 -8.423 -34.191 1.00 80.06 549 SER A O 1
ATOM 4225 N N . VAL A 1 550 ? 18.375 -6.903 -35.784 1.00 80.50 550 VAL A N 1
ATOM 4226 C CA . VAL A 1 550 ? 19.740 -7.360 -36.087 1.00 80.50 550 VAL A CA 1
ATOM 4227 C C . VAL A 1 550 ? 20.804 -6.632 -35.257 1.00 80.50 550 VAL A C 1
ATOM 4229 O O . VAL A 1 550 ? 21.959 -7.059 -35.263 1.00 80.50 550 VAL A O 1
ATOM 4232 N N . GLU A 1 551 ? 20.421 -5.570 -34.548 1.00 86.19 551 GLU A N 1
ATOM 4233 C CA . GLU A 1 551 ? 21.241 -4.850 -33.566 1.00 86.19 551 GLU A CA 1
ATOM 4234 C C . GLU A 1 551 ? 21.415 -5.670 -32.288 1.00 86.19 551 GLU A C 1
ATOM 4236 O O . GLU A 1 551 ? 20.684 -6.632 -32.057 1.00 86.19 551 GLU A O 1
ATOM 4241 N N . ARG A 1 552 ? 22.431 -5.354 -31.483 1.00 90.56 552 ARG A N 1
ATOM 4242 C CA . ARG A 1 552 ? 22.895 -6.236 -30.408 1.00 90.56 552 ARG A CA 1
ATOM 4243 C C . ARG A 1 552 ? 23.172 -5.480 -29.126 1.00 90.56 552 ARG A C 1
ATOM 4245 O O . ARG A 1 552 ? 23.965 -4.542 -29.125 1.00 90.56 552 ARG A O 1
ATOM 4252 N N . ASN A 1 553 ? 22.571 -5.952 -28.042 1.00 93.38 553 ASN A N 1
ATOM 4253 C CA . ASN A 1 553 ? 22.850 -5.451 -26.705 1.00 93.38 553 ASN A CA 1
ATOM 4254 C C . ASN A 1 553 ? 24.228 -5.954 -26.226 1.00 93.38 553 ASN A C 1
ATOM 4256 O O . ASN A 1 553 ? 24.562 -7.118 -26.469 1.00 93.38 553 ASN A O 1
ATOM 4260 N N . PRO A 1 554 ? 25.040 -5.141 -25.528 1.00 89.44 554 PRO A N 1
ATOM 4261 C CA . PRO A 1 554 ? 26.198 -5.650 -24.790 1.00 89.44 554 PRO A CA 1
ATOM 4262 C C . PRO A 1 554 ? 25.753 -6.645 -23.700 1.00 89.44 554 PRO A C 1
ATOM 4264 O O . PRO A 1 554 ? 24.580 -6.674 -23.343 1.00 89.44 554 PRO A O 1
ATOM 4267 N N . GLN A 1 555 ? 26.656 -7.471 -23.168 1.00 88.44 555 GLN A N 1
ATOM 4268 C CA . GLN A 1 555 ? 26.313 -8.403 -22.076 1.00 88.44 555 GLN A CA 1
ATOM 4269 C C . GLN A 1 555 ? 26.229 -7.677 -20.728 1.00 88.44 555 GLN A C 1
ATOM 4271 O O . GLN A 1 555 ? 27.005 -6.751 -20.494 1.00 88.44 555 GLN A O 1
ATOM 4276 N N . GLY A 1 556 ? 25.321 -8.118 -19.849 1.00 82.44 556 GLY A N 1
ATOM 4277 C CA . GLY A 1 556 ? 25.230 -7.647 -18.462 1.00 82.44 556 GLY A CA 1
ATOM 4278 C C . GLY A 1 556 ? 24.845 -6.174 -18.291 1.00 82.44 556 GLY A C 1
ATOM 4279 O O . GLY A 1 556 ? 25.230 -5.564 -17.296 1.00 82.44 556 GLY A O 1
ATOM 4280 N N . VAL A 1 557 ? 24.129 -5.577 -19.252 1.00 88.50 557 VAL A N 1
ATOM 4281 C CA . VAL A 1 557 ? 23.605 -4.208 -19.115 1.00 88.50 557 VAL A CA 1
ATOM 4282 C C . VAL A 1 557 ? 22.198 -4.284 -18.514 1.00 88.50 557 VAL A C 1
ATOM 4284 O O . VAL A 1 557 ? 21.372 -5.004 -19.079 1.00 88.50 557 VAL A O 1
ATOM 4287 N N . PRO A 1 558 ? 21.890 -3.557 -17.423 1.00 90.38 558 PRO A N 1
ATOM 4288 C CA . PRO A 1 558 ? 20.543 -3.516 -16.856 1.00 90.38 558 PRO A CA 1
ATOM 4289 C C . PRO A 1 558 ? 19.486 -3.060 -17.864 1.00 90.38 558 PRO A C 1
ATOM 4291 O O . PRO A 1 558 ? 19.761 -2.215 -18.725 1.00 90.38 558 PRO A O 1
ATOM 4294 N N . ILE A 1 559 ? 18.285 -3.614 -17.735 1.00 88.50 559 ILE A N 1
ATOM 4295 C CA . ILE A 1 559 ? 17.092 -3.268 -18.510 1.00 88.50 559 ILE A CA 1
ATOM 4296 C C . ILE A 1 559 ? 16.194 -2.394 -17.629 1.00 88.50 559 ILE A C 1
ATOM 4298 O O . ILE A 1 559 ? 15.828 -2.793 -16.527 1.00 88.50 559 ILE A O 1
ATOM 4302 N N . ASP A 1 560 ? 15.867 -1.197 -18.111 1.00 88.88 560 ASP A N 1
ATOM 4303 C CA . ASP A 1 560 ? 15.013 -0.224 -17.423 1.00 88.88 560 ASP A CA 1
ATOM 4304 C C . ASP A 1 560 ? 13.683 -0.113 -18.177 1.00 88.88 560 ASP A C 1
ATOM 4306 O O . ASP A 1 560 ? 13.541 0.639 -19.145 1.00 88.88 560 ASP A O 1
ATOM 4310 N N . SER A 1 561 ? 12.734 -0.972 -17.802 1.00 81.19 561 SER A N 1
ATOM 4311 C CA . SER A 1 561 ? 11.446 -1.118 -18.477 1.00 81.19 561 SER A CA 1
ATOM 4312 C C . SER A 1 561 ? 10.276 -0.817 -17.537 1.00 81.19 561 SER A C 1
ATOM 4314 O O . SER A 1 561 ? 10.351 -0.963 -16.316 1.00 81.19 561 SER A O 1
ATOM 4316 N N . SER A 1 562 ? 9.152 -0.389 -18.114 1.00 84.50 562 SER A N 1
ATOM 4317 C CA . SER A 1 562 ? 7.965 0.034 -17.368 1.00 84.50 562 SER A CA 1
ATOM 4318 C C . SER A 1 562 ? 6.754 -0.864 -17.652 1.00 84.50 562 SER A C 1
ATOM 4320 O O . SER A 1 562 ? 6.722 -1.569 -18.670 1.00 84.50 562 SER A O 1
ATOM 4322 N N . PRO A 1 563 ? 5.698 -0.812 -16.813 1.00 76.38 563 PRO A N 1
ATOM 4323 C CA . PRO A 1 563 ? 4.441 -1.508 -17.084 1.00 76.38 563 PRO A CA 1
ATOM 4324 C C . PRO A 1 563 ? 3.761 -1.116 -18.399 1.00 76.38 563 PRO A C 1
ATOM 4326 O O . PRO A 1 563 ? 2.934 -1.881 -18.882 1.00 76.38 563 PRO A O 1
ATOM 4329 N N . SER A 1 564 ? 4.094 0.048 -18.978 1.00 71.88 564 SER A N 1
ATOM 4330 C CA . SER A 1 564 ? 3.500 0.504 -20.243 1.00 71.88 564 SER A CA 1
ATOM 4331 C C . SER A 1 564 ? 4.417 0.361 -21.464 1.00 71.88 564 SER A C 1
ATOM 4333 O O . SER A 1 564 ? 3.924 0.183 -22.569 1.00 71.88 564 SER A O 1
ATOM 4335 N N . ALA A 1 565 ? 5.740 0.395 -21.274 1.00 76.50 565 ALA A N 1
ATOM 4336 C CA . ALA A 1 565 ? 6.708 0.424 -22.369 1.00 76.50 565 ALA A CA 1
ATOM 4337 C C . ALA A 1 565 ? 8.002 -0.354 -22.041 1.00 76.50 565 ALA A C 1
ATOM 4339 O O . ALA A 1 565 ? 8.466 -0.285 -20.896 1.00 76.50 565 ALA A O 1
ATOM 4340 N N . PRO A 1 566 ? 8.591 -1.066 -23.023 1.00 88.62 566 PRO A N 1
ATOM 4341 C CA . PRO A 1 566 ? 9.891 -1.731 -22.908 1.00 88.62 566 PRO A CA 1
ATOM 4342 C C . PRO A 1 566 ? 11.049 -0.726 -22.830 1.00 88.62 566 PRO A C 1
ATOM 4344 O O . PRO A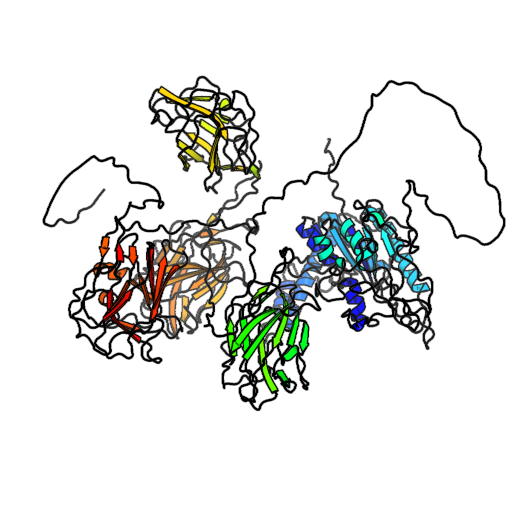 1 566 ? 10.891 0.447 -23.171 1.00 88.62 566 PRO A O 1
ATOM 4347 N N . ASP A 1 567 ? 12.238 -1.201 -22.452 1.00 90.38 567 ASP A N 1
ATOM 4348 C CA . ASP A 1 567 ? 13.465 -0.398 -22.505 1.00 90.38 567 ASP A CA 1
ATOM 4349 C C . ASP A 1 567 ? 13.852 -0.099 -23.968 1.00 90.38 567 ASP A C 1
ATOM 4351 O O . ASP A 1 567 ? 14.436 -0.926 -24.680 1.00 90.38 567 ASP A O 1
ATOM 4355 N N . LEU A 1 568 ? 13.514 1.112 -24.420 1.00 86.31 568 LEU A N 1
ATOM 4356 C CA . LEU A 1 568 ? 13.761 1.593 -25.783 1.00 86.31 568 LEU A CA 1
ATOM 4357 C C . LEU A 1 568 ? 15.252 1.794 -26.106 1.00 86.31 568 LEU A C 1
ATOM 4359 O O . LEU A 1 568 ? 15.601 1.909 -27.281 1.00 86.31 568 LEU A O 1
ATOM 4363 N N . ALA A 1 569 ? 16.142 1.818 -25.107 1.00 86.81 569 ALA A N 1
ATOM 4364 C CA . ALA A 1 569 ? 17.586 1.907 -25.322 1.00 86.81 569 ALA A CA 1
ATOM 4365 C C . ALA A 1 569 ? 18.231 0.536 -25.611 1.00 86.81 569 ALA A C 1
ATOM 4367 O O . ALA A 1 569 ? 19.419 0.476 -25.944 1.00 86.81 569 ALA A O 1
ATOM 4368 N N . LYS A 1 570 ? 17.474 -0.567 -25.505 1.00 90.81 570 LYS A N 1
ATOM 4369 C CA . LYS A 1 570 ? 17.920 -1.923 -25.859 1.00 90.81 570 LYS A CA 1
ATOM 4370 C C . LYS A 1 570 ? 17.233 -2.417 -27.130 1.00 90.81 570 LYS A C 1
ATOM 4372 O O . LYS A 1 570 ? 16.036 -2.232 -27.330 1.00 90.81 570 LYS A O 1
ATOM 4377 N N . ALA A 1 571 ? 17.967 -3.156 -27.956 1.00 90.31 571 ALA A N 1
ATOM 4378 C CA . ALA A 1 571 ? 17.406 -3.854 -29.107 1.00 90.31 571 ALA A CA 1
ATOM 4379 C C . ALA A 1 571 ? 16.540 -5.037 -28.632 1.00 90.31 571 ALA A C 1
ATOM 4381 O O . ALA A 1 571 ? 17.072 -6.044 -28.146 1.00 90.31 571 ALA A O 1
ATOM 4382 N N . HIS A 1 572 ? 15.220 -4.911 -28.776 1.00 94.06 572 HIS A N 1
ATOM 4383 C CA . HIS A 1 572 ? 14.200 -5.842 -28.281 1.00 94.06 572 HIS A CA 1
ATOM 4384 C C . HIS A 1 572 ? 13.062 -6.040 -29.304 1.00 94.06 572 HIS A C 1
ATOM 4386 O O . HIS A 1 572 ? 13.101 -5.497 -30.409 1.00 94.06 572 HIS A O 1
ATOM 4392 N N . GLN A 1 573 ? 12.043 -6.817 -28.935 1.00 93.12 573 GLN A N 1
ATOM 4393 C CA . GLN A 1 573 ? 10.701 -6.759 -29.521 1.00 93.12 573 GLN A CA 1
ATOM 4394 C C . GLN A 1 573 ? 9.660 -7.019 -28.426 1.00 93.12 573 GLN A C 1
ATOM 4396 O O . GLN A 1 573 ? 9.807 -7.975 -27.667 1.00 93.12 573 GLN A O 1
ATOM 4401 N N . GLU A 1 574 ? 8.601 -6.210 -28.383 1.00 92.31 574 GLU A N 1
ATOM 4402 C CA . GLU A 1 574 ? 7.384 -6.467 -27.605 1.00 92.31 574 GLU A CA 1
ATOM 4403 C C . GLU A 1 574 ? 6.284 -7.059 -28.505 1.00 92.31 574 GLU A C 1
ATOM 4405 O O . GLU A 1 574 ? 6.134 -6.665 -29.666 1.00 92.31 574 GLU A O 1
ATOM 4410 N N . VAL A 1 575 ? 5.507 -8.005 -27.973 1.00 88.19 575 VAL A N 1
ATOM 4411 C CA . VAL A 1 575 ? 4.258 -8.495 -28.569 1.00 88.19 575 VAL A CA 1
ATOM 4412 C C . VAL A 1 575 ? 3.191 -8.545 -27.478 1.00 88.19 575 VAL A C 1
ATOM 4414 O O . VAL A 1 575 ? 3.268 -9.374 -26.570 1.00 88.19 575 VAL A O 1
ATOM 4417 N N . THR A 1 576 ? 2.191 -7.670 -27.571 1.00 87.94 576 THR A N 1
ATOM 4418 C CA . THR A 1 576 ? 1.024 -7.650 -26.676 1.00 87.94 576 THR A CA 1
ATOM 4419 C C . THR A 1 576 ? -0.088 -8.570 -27.189 1.00 87.94 576 THR A C 1
ATOM 4421 O O . THR A 1 576 ? -0.253 -8.767 -28.396 1.00 87.94 576 THR A O 1
ATOM 4424 N N . PHE A 1 577 ? -0.847 -9.175 -26.274 1.00 84.44 577 PHE A N 1
ATOM 4425 C CA . PHE A 1 577 ? -1.931 -10.106 -26.586 1.00 84.44 577 PHE A CA 1
ATOM 4426 C C . PHE A 1 577 ? -3.044 -10.077 -25.531 1.00 84.44 577 PHE A C 1
ATOM 4428 O O . PHE A 1 577 ? -2.817 -9.835 -24.349 1.00 84.44 577 PHE A O 1
ATOM 4435 N N . GLN A 1 578 ? -4.276 -10.345 -25.966 1.00 74.38 578 GLN A N 1
ATOM 4436 C CA . GLN A 1 578 ? -5.438 -10.344 -25.081 1.00 74.38 578 GLN A CA 1
ATOM 4437 C C . GLN A 1 578 ? -5.491 -11.629 -24.251 1.00 74.38 578 GLN A C 1
ATOM 4439 O O . GLN A 1 578 ? -5.685 -12.717 -24.789 1.00 74.38 578 GLN A O 1
ATOM 4444 N N . ASN A 1 579 ? -5.355 -11.483 -22.936 1.00 79.88 579 ASN A N 1
ATOM 4445 C CA . ASN A 1 579 ? -5.566 -12.538 -21.955 1.00 79.88 579 ASN A CA 1
ATOM 4446 C C . ASN A 1 579 ? -6.299 -11.963 -20.736 1.00 79.88 579 ASN A C 1
ATOM 4448 O O . ASN A 1 579 ? -5.959 -10.887 -20.242 1.00 79.88 579 ASN A O 1
ATOM 4452 N N . THR A 1 580 ? -7.286 -12.709 -20.249 1.00 77.50 580 THR A N 1
ATOM 4453 C CA . THR A 1 580 ? -8.075 -12.413 -19.042 1.00 77.50 580 THR A CA 1
ATOM 4454 C C . THR A 1 580 ? -8.022 -13.550 -18.017 1.00 77.50 580 THR A C 1
ATOM 4456 O O . THR A 1 580 ? -8.582 -13.422 -16.932 1.00 77.50 580 THR A O 1
ATOM 4459 N N . ALA A 1 581 ? -7.352 -14.662 -18.338 1.00 74.38 581 ALA A N 1
ATOM 4460 C CA . ALA A 1 581 ? -7.215 -15.817 -17.463 1.00 74.38 581 ALA A CA 1
ATOM 4461 C C . ALA A 1 581 ? -5.959 -15.697 -16.589 1.00 74.38 581 ALA A C 1
ATOM 4463 O O . ALA A 1 581 ? -4.856 -15.422 -17.080 1.00 74.38 581 ALA A O 1
ATOM 4464 N N . ALA A 1 582 ? -6.150 -15.924 -15.289 1.00 81.38 582 ALA A N 1
ATOM 4465 C CA . ALA A 1 582 ? -5.093 -15.895 -14.291 1.00 81.38 582 ALA A CA 1
ATOM 4466 C C . ALA A 1 582 ? -4.408 -17.264 -14.160 1.00 81.38 582 ALA A C 1
ATOM 4468 O O . ALA A 1 582 ? -5.089 -18.293 -14.099 1.00 81.38 582 ALA A O 1
ATOM 4469 N N . TYR A 1 583 ? -3.075 -17.271 -14.084 1.00 83.62 583 TYR A N 1
ATOM 4470 C CA . TYR A 1 583 ? -2.272 -18.485 -13.924 1.00 83.62 583 TYR A CA 1
ATOM 4471 C C . TYR A 1 583 ? -1.219 -18.331 -12.820 1.00 83.62 583 TYR A C 1
ATOM 4473 O O . TYR A 1 583 ? -0.626 -17.263 -12.663 1.00 83.62 583 TYR A O 1
ATOM 4481 N N . SER A 1 584 ? -0.974 -19.408 -12.071 1.00 82.69 584 SER A N 1
ATOM 4482 C CA . SER A 1 584 ? 0.093 -19.497 -11.061 1.00 82.69 584 SER A CA 1
ATOM 4483 C C . SER A 1 584 ? 1.436 -19.968 -11.632 1.00 82.69 584 SER A C 1
ATOM 4485 O O . SER A 1 584 ? 2.471 -19.826 -10.988 1.00 82.69 584 SER A O 1
ATOM 4487 N N . HIS A 1 585 ? 1.441 -20.535 -12.840 1.00 86.56 585 HIS A N 1
ATOM 4488 C CA . HIS A 1 585 ? 2.632 -21.041 -13.523 1.00 86.56 585 HIS A CA 1
ATOM 4489 C C . HIS A 1 585 ? 2.563 -20.736 -15.018 1.00 86.56 585 HIS A C 1
ATOM 4491 O O . HIS A 1 585 ? 1.509 -20.893 -15.638 1.00 86.56 585 HIS A O 1
ATOM 4497 N N . TYR A 1 586 ? 3.708 -20.394 -15.608 1.00 93.69 586 TYR A N 1
ATOM 4498 C CA . TYR A 1 586 ? 3.858 -20.089 -17.029 1.00 93.69 586 TYR A CA 1
ATOM 4499 C C . TYR A 1 586 ? 4.913 -20.967 -17.692 1.00 93.69 586 TYR A C 1
ATOM 4501 O O . TYR A 1 586 ? 5.884 -21.381 -17.060 1.00 93.69 586 TYR A O 1
ATOM 4509 N N . ARG A 1 587 ? 4.750 -21.211 -18.992 1.00 92.56 587 ARG A N 1
ATOM 4510 C CA . ARG A 1 587 ? 5.761 -21.834 -19.846 1.00 92.56 587 ARG A CA 1
ATOM 4511 C C . ARG A 1 587 ? 5.979 -20.978 -21.080 1.00 92.56 587 ARG A C 1
ATOM 4513 O O . ARG A 1 587 ? 5.035 -20.703 -21.813 1.00 92.56 587 ARG A O 1
ATOM 4520 N N . VAL A 1 588 ? 7.227 -20.583 -21.312 1.00 93.81 588 VAL A N 1
ATOM 4521 C CA . VAL A 1 588 ? 7.652 -19.809 -22.480 1.00 93.81 588 VAL A CA 1
ATOM 4522 C C . VAL A 1 588 ? 8.579 -20.681 -23.315 1.00 93.81 588 VAL A C 1
ATOM 4524 O O . VAL A 1 588 ? 9.605 -21.153 -22.822 1.00 93.81 588 VAL A O 1
ATOM 4527 N N . THR A 1 589 ? 8.237 -20.918 -24.582 1.00 91.38 589 THR A N 1
ATOM 4528 C CA . THR A 1 589 ? 9.096 -21.677 -25.505 1.00 91.38 589 THR A CA 1
ATOM 4529 C C . THR A 1 589 ? 9.207 -21.021 -26.873 1.00 91.38 589 THR A C 1
ATOM 4531 O O . THR A 1 589 ? 8.303 -20.330 -27.339 1.00 91.38 589 THR A O 1
ATOM 4534 N N . PHE A 1 590 ? 10.338 -21.258 -27.529 1.00 90.62 590 PHE A N 1
ATOM 4535 C CA . PHE A 1 590 ? 10.715 -20.649 -28.797 1.00 90.62 590 PHE A CA 1
ATOM 4536 C C . PHE A 1 590 ? 10.932 -21.756 -29.842 1.00 90.62 590 PHE A C 1
ATOM 4538 O O . PHE A 1 590 ? 12.005 -22.363 -29.872 1.00 90.62 590 PHE A O 1
ATOM 4545 N N . PRO A 1 591 ? 9.916 -22.099 -30.660 1.00 84.38 591 PRO A N 1
ATOM 4546 C CA . PRO A 1 591 ? 9.969 -23.271 -31.538 1.00 84.38 591 PRO A CA 1
ATOM 4547 C C . PRO A 1 591 ? 10.782 -23.059 -32.824 1.00 84.38 591 PRO A C 1
ATOM 4549 O O . PRO A 1 591 ? 11.174 -24.036 -33.457 1.00 84.38 591 PRO A O 1
ATOM 4552 N N . GLU A 1 592 ? 11.070 -21.817 -33.218 1.00 84.75 592 GLU A N 1
ATOM 4553 C CA . GLU A 1 592 ? 11.870 -21.509 -34.409 1.00 84.75 592 GLU A CA 1
ATOM 4554 C C . GLU A 1 592 ? 12.930 -20.439 -34.142 1.00 84.75 592 GLU A C 1
ATOM 4556 O O . GLU A 1 592 ? 12.811 -19.634 -33.219 1.00 84.75 592 GLU A O 1
ATOM 4561 N N . THR A 1 593 ? 13.977 -20.440 -34.968 1.00 86.94 593 THR A N 1
ATOM 4562 C CA . THR A 1 593 ? 15.098 -19.494 -34.925 1.00 86.94 593 THR A CA 1
ATOM 4563 C C . THR A 1 593 ? 15.457 -19.005 -36.328 1.00 86.94 593 THR A C 1
ATOM 4565 O O . THR A 1 593 ? 15.237 -19.712 -37.316 1.00 86.94 593 THR A O 1
ATOM 4568 N N . ARG A 1 594 ? 16.057 -17.805 -36.428 1.00 85.19 594 ARG A N 1
ATOM 4569 C CA . ARG A 1 594 ? 16.268 -17.080 -37.704 1.00 85.19 594 ARG A CA 1
ATOM 4570 C C . ARG A 1 594 ? 17.098 -17.846 -38.747 1.00 85.19 594 ARG A C 1
ATOM 4572 O O . ARG A 1 594 ? 17.073 -17.508 -39.928 1.00 85.19 594 ARG A O 1
ATOM 4579 N N . SER A 1 595 ? 17.830 -18.885 -38.348 1.00 82.50 595 SER A N 1
ATOM 4580 C CA . SER A 1 595 ? 18.385 -19.882 -39.262 1.00 82.50 595 SER A CA 1
ATOM 4581 C C . SER A 1 595 ? 17.699 -21.230 -39.061 1.00 82.50 595 SER A C 1
ATOM 4583 O O . SER A 1 595 ? 17.822 -21.851 -38.008 1.00 82.50 595 SER A O 1
ATOM 4585 N N . THR A 1 596 ? 17.069 -21.755 -40.114 1.00 73.31 596 THR A N 1
ATOM 4586 C CA . THR A 1 596 ? 16.427 -23.081 -40.090 1.00 73.31 596 THR A CA 1
ATOM 4587 C C . THR A 1 596 ? 17.401 -24.219 -39.759 1.00 73.31 596 THR A C 1
ATOM 4589 O O . THR A 1 596 ? 16.972 -25.231 -39.206 1.00 73.31 596 THR A O 1
ATOM 4592 N N . SER A 1 597 ? 18.705 -24.035 -40.002 1.00 74.88 597 SER A N 1
ATOM 4593 C CA . SER A 1 597 ? 19.785 -24.952 -39.608 1.00 74.88 597 SER A CA 1
ATOM 4594 C C . SER A 1 597 ? 20.330 -24.753 -38.183 1.00 74.88 597 SER A C 1
ATOM 4596 O O . SER A 1 597 ? 21.211 -25.508 -37.780 1.00 74.88 597 SER A O 1
ATOM 4598 N N . SER A 1 598 ? 19.855 -23.765 -37.415 1.00 78.62 598 SER A N 1
ATOM 4599 C CA . SER A 1 598 ? 20.217 -23.644 -35.999 1.00 78.62 598 SER A CA 1
ATOM 4600 C C . SER A 1 598 ? 19.456 -24.665 -35.149 1.00 78.62 598 SER A C 1
ATOM 4602 O O . SER A 1 598 ? 18.240 -24.836 -35.289 1.00 78.62 598 SER A O 1
ATOM 4604 N N . THR A 1 599 ? 20.194 -25.308 -34.243 1.00 78.25 599 THR A N 1
ATOM 4605 C CA . THR A 1 599 ? 19.699 -26.162 -33.149 1.00 78.25 599 THR A CA 1
ATOM 4606 C C . THR A 1 599 ? 19.854 -25.479 -31.786 1.00 78.25 599 THR A C 1
ATOM 4608 O O . THR A 1 599 ? 19.804 -26.132 -30.749 1.00 78.25 599 THR A O 1
ATOM 4611 N N . ILE A 1 600 ? 20.073 -24.162 -31.775 1.00 82.62 600 ILE A N 1
ATOM 4612 C CA . ILE A 1 600 ? 20.266 -23.348 -30.573 1.00 82.62 600 ILE A CA 1
ATOM 4613 C C . ILE A 1 600 ? 19.407 -22.090 -30.690 1.00 82.62 600 ILE A C 1
ATOM 4615 O O . ILE A 1 600 ? 19.450 -21.420 -31.728 1.00 82.62 600 ILE A O 1
ATOM 4619 N N . VAL A 1 601 ? 18.679 -21.766 -29.620 1.00 88.62 601 VAL A N 1
ATOM 4620 C CA . VAL A 1 601 ? 18.003 -20.477 -29.428 1.00 88.62 601 VAL A CA 1
ATOM 4621 C C . VAL A 1 601 ? 18.747 -19.630 -28.391 1.00 88.62 601 VAL A C 1
ATOM 4623 O O . VAL A 1 601 ? 19.280 -20.165 -27.420 1.00 88.62 601 VAL A O 1
ATOM 4626 N N . GLN A 1 602 ? 18.811 -18.316 -28.605 1.00 90.56 602 GLN A N 1
ATOM 4627 C CA . GLN A 1 602 ? 19.449 -17.354 -27.698 1.00 90.56 602 GLN A CA 1
ATOM 4628 C C . GLN A 1 602 ? 18.590 -16.096 -27.509 1.00 90.56 602 GLN A C 1
ATOM 4630 O O . GLN A 1 602 ? 17.899 -15.679 -28.440 1.00 90.56 602 GLN A O 1
ATOM 4635 N N . PHE A 1 603 ? 18.727 -15.431 -26.367 1.00 93.12 603 PHE A N 1
ATOM 4636 C CA . PHE A 1 603 ? 18.207 -14.082 -26.115 1.00 93.12 603 PHE A CA 1
ATOM 4637 C C . PHE A 1 603 ? 18.999 -13.414 -24.978 1.00 93.12 603 PHE A C 1
ATOM 4639 O O . PHE A 1 603 ? 19.870 -14.041 -24.374 1.00 93.12 603 PHE A O 1
ATOM 4646 N N . GLY A 1 604 ? 18.777 -12.117 -24.772 1.00 91.38 604 GLY A N 1
ATOM 4647 C CA . GLY A 1 604 ? 19.321 -11.364 -23.643 1.00 91.38 604 GLY A CA 1
ATOM 4648 C C . GLY A 1 604 ? 18.473 -11.573 -22.394 1.00 91.38 604 GLY A C 1
ATOM 4649 O O . GLY A 1 604 ? 19.000 -12.045 -21.406 1.00 91.38 604 GLY A O 1
ATOM 4650 N N . GLU A 1 605 ? 17.171 -11.294 -22.502 1.00 95.12 605 GLU A N 1
ATOM 4651 C CA . GLU A 1 605 ? 16.192 -11.320 -21.404 1.00 95.12 605 GLU A CA 1
ATOM 4652 C C . GLU A 1 605 ? 14.782 -11.590 -21.960 1.00 95.12 605 GLU A C 1
ATOM 4654 O O . GLU A 1 605 ? 14.521 -11.288 -23.136 1.00 95.12 605 GLU A O 1
ATOM 4659 N N . VAL A 1 606 ? 13.869 -12.119 -21.133 1.00 96.19 606 VAL A N 1
ATOM 4660 C CA . VAL A 1 606 ? 12.428 -12.218 -21.427 1.00 96.19 606 VAL A CA 1
ATOM 4661 C C . VAL A 1 606 ? 11.581 -11.626 -20.296 1.00 96.19 606 VAL A C 1
ATOM 4663 O O . VAL A 1 606 ? 11.514 -12.175 -19.201 1.00 96.19 606 VAL A O 1
ATOM 4666 N N . GLU A 1 607 ? 10.830 -10.570 -20.605 1.00 96.75 607 GLU A N 1
ATOM 4667 C CA . GLU A 1 607 ? 9.816 -10.001 -19.707 1.00 96.75 607 GLU A CA 1
ATOM 4668 C C . GLU A 1 607 ? 8.414 -10.465 -20.124 1.00 96.75 607 GLU A C 1
ATOM 4670 O O . GLU A 1 607 ? 8.130 -10.625 -21.315 1.00 96.75 607 GLU A O 1
ATOM 4675 N N . LEU A 1 608 ? 7.504 -10.616 -19.157 1.00 95.50 608 LEU A N 1
ATOM 4676 C CA . LEU A 1 608 ? 6.084 -10.896 -19.398 1.00 95.50 608 LEU A CA 1
ATOM 4677 C C . LEU A 1 608 ? 5.201 -9.777 -18.812 1.00 95.50 608 LEU A C 1
ATOM 4679 O O . LEU A 1 608 ? 4.739 -9.913 -17.674 1.00 95.50 608 LEU A O 1
ATOM 4683 N N . PRO A 1 609 ? 4.962 -8.670 -19.546 1.00 94.38 609 PRO A N 1
ATOM 4684 C CA . PRO A 1 609 ? 4.033 -7.617 -19.135 1.00 94.38 609 PRO A CA 1
ATOM 4685 C C . PRO A 1 609 ? 2.649 -8.158 -18.762 1.00 94.38 609 PRO A C 1
ATOM 4687 O O . PRO A 1 609 ? 2.137 -9.085 -19.397 1.00 94.38 609 PRO A O 1
ATOM 4690 N N . GLY A 1 610 ? 2.022 -7.578 -17.739 1.00 88.44 610 GLY A N 1
ATOM 4691 C CA . GLY A 1 610 ? 0.715 -8.028 -17.253 1.00 88.44 610 GLY A CA 1
ATOM 4692 C C . GLY A 1 610 ? 0.347 -7.469 -15.882 1.00 88.44 610 GLY A C 1
ATOM 4693 O O . GLY A 1 610 ? 0.936 -6.490 -15.425 1.00 88.44 610 GLY A O 1
ATOM 4694 N N . VAL A 1 611 ? -0.612 -8.108 -15.210 1.00 83.38 611 VAL A N 1
ATOM 4695 C CA . VAL A 1 611 ? -1.081 -7.725 -13.863 1.00 83.38 611 VAL A CA 1
ATOM 4696 C C . VAL A 1 611 ? -0.916 -8.851 -12.843 1.00 83.38 611 VAL A C 1
ATOM 4698 O O . VAL A 1 611 ? -0.982 -10.033 -13.179 1.00 83.38 611 VAL A O 1
ATOM 4701 N N . TRP A 1 612 ? -0.728 -8.484 -11.578 1.00 78.56 612 TRP A N 1
ATOM 4702 C CA . TRP A 1 612 ? -0.783 -9.397 -10.429 1.00 78.56 612 TRP A CA 1
ATOM 4703 C C . TRP A 1 612 ? -2.228 -9.506 -9.894 1.00 78.56 612 TRP A C 1
ATOM 4705 O O . TRP A 1 612 ? -2.942 -8.504 -9.865 1.00 78.56 612 TRP A O 1
ATOM 4715 N N . VAL A 1 613 ? -2.676 -10.707 -9.495 1.00 71.75 613 VAL A N 1
ATOM 4716 C CA . VAL A 1 613 ? -4.084 -10.994 -9.124 1.00 71.75 613 VAL A CA 1
ATOM 4717 C C . VAL A 1 613 ? -4.224 -11.238 -7.610 1.00 71.75 613 VAL A C 1
ATOM 4719 O O . VAL A 1 613 ? -3.631 -12.197 -7.112 1.00 71.75 613 VAL A O 1
ATOM 4722 N N . PRO A 1 614 ? -4.968 -10.395 -6.859 1.00 53.28 614 PRO A N 1
ATOM 4723 C CA . PRO A 1 614 ? -5.005 -10.452 -5.393 1.00 53.28 614 PRO A CA 1
ATOM 4724 C C . PRO A 1 614 ? -5.508 -11.775 -4.784 1.00 53.28 614 PRO A C 1
ATOM 4726 O O . PRO A 1 614 ? -6.474 -12.362 -5.287 1.00 53.28 614 PRO A O 1
ATOM 4729 N N . PRO A 1 615 ? -4.923 -12.226 -3.654 1.00 43.91 615 PRO A N 1
ATOM 4730 C CA . PRO A 1 615 ? -5.482 -13.313 -2.852 1.00 43.91 615 PRO A CA 1
ATOM 4731 C C . PRO A 1 615 ? -6.914 -12.994 -2.398 1.00 43.91 615 PRO A C 1
ATOM 4733 O O . PRO A 1 615 ? -7.170 -11.926 -1.850 1.00 43.91 615 PRO A O 1
ATOM 4736 N N . GLY A 1 616 ? -7.841 -13.932 -2.613 1.00 41.19 616 GLY A N 1
ATOM 4737 C CA . GLY A 1 616 ? -9.265 -13.786 -2.270 1.00 41.19 616 GLY A CA 1
ATOM 4738 C C . GLY A 1 616 ? -10.228 -13.887 -3.459 1.00 41.19 616 GLY A C 1
ATOM 4739 O O . GLY A 1 616 ? -11.431 -14.029 -3.252 1.00 41.19 616 GLY A O 1
ATOM 4740 N N . PHE A 1 617 ? -9.729 -13.872 -4.700 1.00 42.56 617 PHE A N 1
ATOM 4741 C CA . PHE A 1 617 ? -10.569 -14.042 -5.889 1.00 42.56 617 PHE A CA 1
ATOM 4742 C C . PHE A 1 617 ? -11.079 -15.491 -6.030 1.00 42.56 617 PHE A C 1
ATOM 4744 O O . PHE A 1 617 ? -10.292 -16.427 -6.182 1.00 42.56 617 PHE A O 1
ATOM 4751 N N . VAL A 1 618 ? -12.401 -15.689 -6.001 1.00 32.81 618 VAL A N 1
ATOM 4752 C CA . VAL A 1 618 ? -13.024 -17.011 -6.188 1.00 32.81 618 VAL A CA 1
ATOM 4753 C C . VAL A 1 618 ? -13.157 -17.311 -7.680 1.00 32.81 618 VAL A C 1
ATOM 4755 O O . VAL A 1 618 ? -14.060 -16.814 -8.350 1.00 32.81 618 VAL A O 1
ATOM 4758 N N . MET A 1 619 ? -12.262 -18.152 -8.198 1.00 33.66 619 MET A N 1
ATOM 4759 C CA . MET A 1 619 ? -12.334 -18.660 -9.570 1.00 33.66 619 MET A CA 1
ATOM 4760 C C . MET A 1 619 ? -13.560 -19.571 -9.738 1.00 33.66 619 MET A C 1
ATOM 4762 O O . MET A 1 619 ? -13.633 -20.641 -9.130 1.00 33.66 619 MET A O 1
ATOM 4766 N N . THR A 1 620 ? -14.515 -19.159 -10.572 1.00 28.72 620 THR A N 1
ATOM 4767 C CA . THR A 1 620 ? -15.621 -20.014 -11.030 1.00 28.72 620 THR A CA 1
ATOM 4768 C C . THR A 1 620 ? -15.137 -21.048 -12.061 1.00 28.72 620 THR A C 1
ATOM 4770 O O . THR A 1 620 ? -13.988 -21.017 -12.501 1.00 28.72 620 THR A O 1
ATOM 4773 N N . GLU A 1 621 ? -15.973 -22.048 -12.362 1.00 30.28 621 GLU A N 1
ATOM 4774 C CA . GLU A 1 621 ? -15.522 -23.353 -12.873 1.00 30.28 621 GLU A CA 1
ATOM 4775 C C . GLU A 1 621 ? -14.740 -23.343 -14.205 1.00 30.28 621 GLU A C 1
ATOM 4777 O O . GLU A 1 621 ? -15.035 -22.606 -15.145 1.00 30.28 621 GLU A O 1
ATOM 4782 N N . TYR A 1 622 ? -13.760 -24.250 -14.289 1.00 29.41 622 TYR A N 1
ATOM 4783 C CA . TYR A 1 622 ? -12.849 -24.432 -15.421 1.00 29.41 622 TYR A CA 1
ATOM 4784 C C . TYR A 1 622 ? -13.573 -24.907 -16.702 1.00 29.41 622 TYR A C 1
ATOM 4786 O O . TYR A 1 622 ? -14.142 -26.005 -16.708 1.00 29.41 622 TYR A O 1
ATOM 4794 N N . PRO A 1 623 ? -13.476 -24.184 -17.835 1.00 27.25 623 PRO A N 1
ATOM 4795 C CA . PRO A 1 623 ? -13.963 -24.673 -19.123 1.00 27.25 623 PRO A CA 1
ATOM 4796 C C . PRO A 1 623 ? -13.127 -25.856 -19.636 1.00 27.25 623 PRO A C 1
ATOM 4798 O O . PRO A 1 623 ? -11.924 -25.737 -19.864 1.00 27.25 623 PRO A O 1
ATOM 4801 N N . THR A 1 624 ? -13.761 -27.006 -19.878 1.00 27.47 624 THR A N 1
ATOM 4802 C CA . THR A 1 624 ? -13.113 -28.148 -20.552 1.00 27.47 624 THR A CA 1
ATOM 4803 C C . THR A 1 624 ? -12.941 -27.834 -22.053 1.00 27.47 624 THR A C 1
ATOM 4805 O O . THR A 1 624 ? -13.874 -27.300 -22.659 1.00 27.47 624 THR A O 1
ATOM 4808 N N . PRO A 1 625 ? -11.785 -28.113 -22.689 1.00 28.31 625 PRO A N 1
ATOM 4809 C CA . PRO A 1 625 ? -11.425 -27.460 -23.952 1.00 28.31 625 PRO A CA 1
ATOM 4810 C C . PRO A 1 625 ? -12.166 -27.976 -25.196 1.00 28.31 625 PRO A C 1
ATOM 4812 O O . PRO A 1 625 ? -12.291 -29.180 -25.424 1.00 28.31 625 PRO A O 1
ATOM 4815 N N . ALA A 1 626 ? -12.542 -27.039 -26.073 1.00 24.84 626 ALA A N 1
ATOM 4816 C CA . ALA A 1 626 ? -12.884 -27.300 -27.472 1.00 24.84 626 ALA A CA 1
ATOM 4817 C C . ALA A 1 626 ? -11.629 -27.163 -28.374 1.00 24.84 626 ALA A C 1
ATOM 4819 O O . ALA A 1 626 ? -10.744 -26.362 -28.065 1.00 24.84 626 ALA A O 1
ATOM 4820 N N . PRO A 1 627 ? -11.509 -27.929 -29.478 1.00 26.36 627 PRO A N 1
ATOM 4821 C CA . PRO A 1 627 ? -10.272 -28.009 -30.261 1.00 26.36 627 PRO A CA 1
ATOM 4822 C C . PRO A 1 627 ? -9.993 -26.773 -31.136 1.00 26.36 627 PRO A C 1
ATOM 4824 O O . PRO A 1 627 ? -10.898 -26.171 -31.712 1.00 26.36 627 PRO A O 1
ATOM 4827 N N . SER A 1 628 ? -8.709 -26.436 -31.276 1.00 27.84 628 SER A N 1
ATOM 4828 C CA . SER A 1 628 ? -8.210 -25.210 -31.915 1.00 27.84 628 SER A CA 1
ATOM 4829 C C . SER A 1 628 ? -8.310 -25.176 -33.448 1.00 27.84 628 SER A C 1
ATOM 4831 O O . SER A 1 628 ? -8.002 -26.164 -34.120 1.00 27.84 628 SER A O 1
ATOM 4833 N N . PRO A 1 629 ? -8.532 -23.979 -34.014 1.00 25.53 629 PRO A N 1
ATOM 4834 C CA . PRO A 1 629 ? -7.900 -23.533 -35.258 1.00 25.53 629 PRO A CA 1
ATOM 4835 C C . PRO A 1 629 ? -6.596 -22.745 -34.996 1.00 25.53 629 PRO A C 1
ATOM 4837 O O . PRO A 1 629 ? -6.415 -22.144 -33.941 1.00 25.53 629 PRO A O 1
ATOM 4840 N N . LYS A 1 630 ? -5.689 -22.733 -35.980 1.00 25.23 630 LYS A N 1
ATOM 4841 C CA . LYS A 1 630 ? -4.364 -22.065 -35.999 1.00 25.23 630 LYS A CA 1
ATOM 4842 C C . LYS A 1 630 ? -4.337 -21.077 -37.201 1.00 25.23 630 LYS A C 1
ATOM 4844 O O . LYS A 1 630 ? -5.029 -21.383 -38.173 1.00 25.23 630 LYS A O 1
ATOM 4849 N N . PRO A 1 631 ? -3.421 -20.087 -37.305 1.00 28.23 631 PRO A N 1
ATOM 4850 C CA . PRO A 1 631 ? -3.091 -18.984 -36.374 1.00 28.23 631 PRO A CA 1
ATOM 4851 C C . PRO A 1 631 ? -2.916 -17.601 -37.086 1.00 28.23 631 PRO A C 1
ATOM 4853 O O . PRO A 1 631 ? -3.079 -17.523 -38.300 1.00 28.23 631 PRO A O 1
ATOM 4856 N N . THR A 1 632 ? -2.440 -16.578 -36.344 1.00 25.73 632 THR A N 1
ATOM 4857 C CA . THR A 1 632 ? -1.618 -15.425 -36.832 1.00 25.73 632 THR A CA 1
ATOM 4858 C C . THR A 1 632 ? -2.325 -14.321 -37.664 1.00 25.73 632 THR A C 1
ATOM 4860 O O . THR A 1 632 ? -3.189 -14.647 -38.475 1.00 25.73 632 THR A O 1
ATOM 4863 N N . PRO A 1 633 ? -1.917 -13.024 -37.606 1.00 26.84 633 PRO A N 1
ATOM 4864 C CA . PRO A 1 633 ? -1.163 -12.260 -36.589 1.00 26.84 633 PRO A CA 1
ATOM 4865 C C . PRO A 1 633 ? -1.996 -11.118 -35.945 1.00 26.84 633 PRO A C 1
ATOM 4867 O O . PRO A 1 633 ? -3.126 -10.854 -36.348 1.00 26.84 633 PRO A O 1
ATOM 4870 N N . ALA A 1 634 ? -1.399 -10.375 -35.004 1.00 27.52 634 ALA A N 1
ATOM 4871 C CA . ALA A 1 634 ? -1.921 -9.104 -34.481 1.00 27.52 634 ALA A CA 1
ATOM 4872 C C . ALA A 1 634 ? -0.924 -7.941 -34.704 1.00 27.52 634 ALA A C 1
ATOM 4874 O O . ALA A 1 634 ? 0.282 -8.191 -34.733 1.00 27.52 634 ALA A O 1
ATOM 4875 N N . PRO A 1 635 ? -1.397 -6.684 -34.807 1.00 23.27 635 PRO A N 1
ATOM 4876 C CA . PRO A 1 635 ? -0.691 -5.490 -34.342 1.00 23.27 635 PRO A CA 1
ATOM 4877 C C . PRO A 1 635 ? -1.148 -5.181 -32.897 1.00 23.27 635 PRO A C 1
ATOM 4879 O O . PRO A 1 635 ? -2.342 -5.087 -32.629 1.00 23.27 635 PRO A O 1
ATOM 4882 N N . THR A 1 636 ? -0.277 -5.177 -31.890 1.00 25.55 636 THR A N 1
ATOM 4883 C CA . THR A 1 636 ? 0.754 -4.154 -31.626 1.00 25.55 636 THR A CA 1
ATOM 4884 C C . THR A 1 636 ? 0.152 -2.772 -31.363 1.00 25.55 636 THR A C 1
ATOM 4886 O O . THR A 1 636 ? 0.087 -1.926 -32.252 1.00 25.55 636 THR A O 1
ATOM 4889 N N . ALA A 1 637 ? -0.222 -2.539 -30.105 1.00 23.34 637 ALA A N 1
ATOM 4890 C CA . ALA A 1 637 ? -0.397 -1.213 -29.524 1.00 23.34 637 ALA A CA 1
ATOM 4891 C C . ALA A 1 637 ? 0.399 -1.159 -28.209 1.00 23.34 637 ALA A C 1
ATOM 4893 O O . ALA A 1 637 ? 0.238 -2.042 -27.363 1.00 23.34 637 ALA A O 1
ATOM 4894 N N . VAL A 1 638 ? 1.260 -0.148 -28.069 1.00 22.34 638 VAL A N 1
ATOM 4895 C CA . VAL A 1 638 ? 2.036 0.131 -26.849 1.00 22.34 638 VAL A CA 1
ATOM 4896 C C . VAL A 1 638 ? 1.284 1.207 -26.054 1.00 22.34 638 VAL A C 1
ATOM 4898 O O . VAL A 1 638 ? 0.994 2.265 -26.621 1.00 22.34 638 VAL A O 1
ATOM 4901 N N . PRO A 1 639 ? 0.917 0.971 -24.785 1.00 23.84 639 PRO A N 1
ATOM 4902 C CA . PRO A 1 639 ? 0.234 1.972 -23.973 1.00 23.84 639 PRO A CA 1
ATOM 4903 C C . PRO A 1 639 ? 1.189 3.082 -23.503 1.00 23.84 639 PRO A C 1
ATOM 4905 O O . PRO A 1 639 ? 2.352 2.843 -23.205 1.00 23.84 639 PRO A O 1
ATOM 4908 N N . THR A 1 640 ? 0.678 4.308 -23.385 1.00 23.42 640 THR A N 1
ATOM 4909 C CA . THR A 1 640 ? 1.369 5.441 -22.742 1.00 23.42 640 THR A CA 1
ATOM 4910 C C . THR A 1 640 ? 0.431 6.164 -21.772 1.00 23.42 640 THR A C 1
ATOM 4912 O O . THR A 1 640 ? -0.793 6.064 -21.871 1.00 23.42 640 THR A O 1
ATOM 4915 N N . PHE A 1 641 ? 1.015 6.808 -20.759 1.00 22.42 641 PHE A N 1
ATOM 4916 C CA . PHE A 1 641 ? 0.321 7.206 -19.530 1.00 22.42 641 PHE A CA 1
ATOM 4917 C C . PHE A 1 641 ? -0.622 8.414 -19.675 1.00 22.42 641 PHE A C 1
ATOM 4919 O O . PHE A 1 641 ? -0.384 9.332 -20.457 1.00 22.42 641 PHE A O 1
ATOM 4926 N N . LYS A 1 642 ? -1.663 8.437 -18.830 1.00 23.89 642 LYS A N 1
ATOM 4927 C CA . LYS A 1 642 ? -2.617 9.543 -18.664 1.00 23.89 642 LYS A CA 1
ATOM 4928 C C . LYS A 1 642 ? -2.409 10.205 -17.288 1.00 23.89 642 LYS A C 1
ATOM 4930 O O . LYS A 1 642 ? -2.578 9.508 -16.290 1.00 23.89 642 LYS A O 1
ATOM 4935 N N . PRO A 1 643 ? -2.102 11.513 -17.201 1.00 22.00 643 PRO A N 1
ATOM 4936 C CA . PRO A 1 643 ? -2.195 12.266 -15.949 1.00 22.00 643 PRO A CA 1
ATOM 4937 C C . PRO A 1 643 ? -3.649 12.365 -15.455 1.00 22.00 643 PRO A C 1
ATOM 4939 O O . PRO A 1 643 ? -4.581 12.499 -16.252 1.00 22.00 643 PRO A O 1
ATOM 4942 N N . THR A 1 644 ? -3.851 12.278 -14.142 1.00 25.70 644 THR A N 1
ATOM 4943 C CA . THR A 1 644 ? -5.182 12.196 -13.517 1.00 25.70 644 THR A CA 1
ATOM 4944 C C . THR A 1 644 ? -5.835 13.575 -13.367 1.00 25.70 644 THR A C 1
ATOM 4946 O O . THR A 1 644 ? -5.156 14.565 -13.113 1.00 25.70 644 THR A O 1
ATOM 4949 N N . ALA A 1 645 ? -7.163 13.646 -13.506 1.00 25.52 645 ALA A N 1
ATOM 4950 C CA . ALA A 1 645 ? -7.934 14.865 -13.244 1.00 25.52 645 ALA A CA 1
ATOM 4951 C C . ALA A 1 645 ? -8.075 15.135 -11.732 1.00 25.52 645 ALA A C 1
ATOM 4953 O O . ALA A 1 645 ? -8.144 14.200 -10.935 1.00 25.52 645 ALA A O 1
ATOM 4954 N N . ALA A 1 646 ? -8.144 16.410 -11.340 1.00 23.56 646 ALA A N 1
ATOM 4955 C CA . ALA A 1 646 ? -8.180 16.817 -9.936 1.00 23.56 646 ALA A CA 1
ATOM 4956 C C . ALA A 1 646 ? -9.516 16.456 -9.236 1.00 23.56 646 ALA A C 1
ATOM 4958 O O . ALA A 1 646 ? -10.582 16.804 -9.751 1.00 23.56 646 ALA A O 1
ATOM 4959 N N . PRO A 1 647 ? -9.490 15.813 -8.051 1.00 25.17 647 PRO A N 1
ATOM 4960 C CA . PRO A 1 647 ? -10.676 15.599 -7.225 1.00 25.17 647 PRO A CA 1
ATOM 4961 C C . PRO A 1 647 ? -10.966 16.811 -6.324 1.00 25.17 647 PRO A C 1
ATOM 4963 O O . PRO A 1 647 ? -10.052 17.437 -5.792 1.00 25.17 647 PRO A O 1
ATOM 4966 N N . SER A 1 648 ? -12.248 17.103 -6.088 1.00 26.30 648 SER A N 1
ATOM 4967 C CA . SER A 1 648 ? -12.696 18.144 -5.151 1.00 26.30 648 SER A CA 1
ATOM 4968 C C . SER A 1 648 ? -13.403 17.511 -3.952 1.00 26.30 648 SER A C 1
ATOM 4970 O O . SER A 1 648 ? -14.451 16.888 -4.122 1.00 26.30 648 SER A O 1
ATOM 4972 N N . ILE A 1 649 ? -12.838 17.651 -2.746 1.00 27.45 649 ILE A N 1
ATOM 4973 C CA . ILE A 1 649 ? -13.398 17.117 -1.492 1.00 27.45 649 ILE A CA 1
ATOM 4974 C C . ILE A 1 649 ? -13.225 18.141 -0.356 1.00 27.45 649 ILE A C 1
ATOM 4976 O O . ILE A 1 649 ? -12.180 18.775 -0.225 1.00 27.45 649 ILE A O 1
ATOM 4980 N N . ALA A 1 650 ? -14.263 18.294 0.470 1.00 30.33 650 ALA A N 1
ATOM 4981 C CA . ALA A 1 650 ? -14.288 19.135 1.672 1.00 30.33 650 ALA A CA 1
ATOM 4982 C C . ALA A 1 650 ? -13.843 18.357 2.937 1.00 30.33 650 ALA A C 1
ATOM 4984 O O . ALA A 1 650 ? -13.927 17.125 2.962 1.00 30.33 650 ALA A O 1
ATOM 4985 N N . PRO A 1 651 ? -13.380 19.038 4.009 1.00 28.06 651 PRO A N 1
ATOM 4986 C CA . PRO A 1 651 ? -12.861 18.375 5.207 1.00 28.06 651 PRO A CA 1
ATOM 4987 C C . PRO A 1 651 ? -13.924 17.490 5.872 1.00 28.06 651 PRO A C 1
ATOM 4989 O O . PRO A 1 651 ? -14.963 17.964 6.327 1.00 28.06 651 PRO A O 1
ATOM 4992 N N . THR A 1 652 ? -13.646 16.188 5.936 1.00 36.06 652 THR A N 1
ATOM 4993 C CA . THR A 1 652 ? -14.591 15.181 6.430 1.00 36.06 652 THR A CA 1
ATOM 4994 C C . THR A 1 652 ? -14.458 15.016 7.944 1.00 36.06 652 THR A C 1
ATOM 4996 O O . THR A 1 652 ? -13.463 14.493 8.443 1.00 36.06 652 THR A O 1
ATOM 4999 N N . ALA A 1 653 ? -15.470 15.464 8.691 1.00 37.75 653 ALA A N 1
ATOM 5000 C CA . ALA A 1 653 ? -15.639 15.090 10.095 1.00 37.75 653 ALA A CA 1
ATOM 5001 C C . ALA A 1 653 ? -16.001 13.596 10.215 1.00 37.75 653 ALA A C 1
ATOM 5003 O O . ALA A 1 653 ? -16.496 13.004 9.259 1.00 37.75 653 ALA A O 1
ATOM 5004 N N . VAL A 1 654 ? -15.819 12.985 11.391 1.00 46.84 654 VAL A N 1
ATOM 5005 C CA . VAL A 1 654 ? -16.329 11.622 11.634 1.00 46.84 654 VAL A CA 1
ATOM 5006 C C . VAL A 1 654 ? -17.857 11.659 11.566 1.00 46.84 654 VAL A C 1
ATOM 5008 O O . VAL A 1 654 ? -18.505 12.271 12.416 1.00 46.84 654 VAL A O 1
ATOM 5011 N N . VAL A 1 655 ? -18.408 11.033 10.528 1.00 55.31 655 VAL A N 1
ATOM 5012 C CA . VAL A 1 655 ? -19.825 11.078 10.160 1.00 55.31 655 VAL A CA 1
ATOM 5013 C C . VAL A 1 655 ? -20.466 9.696 10.239 1.00 55.31 655 VAL A C 1
ATOM 5015 O O . VAL A 1 655 ? -19.908 8.718 9.746 1.00 55.31 655 VAL A O 1
ATOM 5018 N N . THR A 1 656 ? -21.663 9.624 10.819 1.00 72.00 656 THR A N 1
ATOM 5019 C CA . THR A 1 656 ? -22.424 8.374 10.970 1.00 72.00 656 THR A CA 1
ATOM 5020 C C . THR A 1 656 ? -23.640 8.371 10.036 1.00 72.00 656 THR A C 1
ATOM 5022 O O . THR A 1 656 ? -24.462 9.284 10.145 1.00 72.00 656 THR A O 1
ATOM 5025 N N . PRO A 1 657 ? -23.810 7.369 9.152 1.00 78.88 657 PRO A N 1
ATOM 5026 C CA . PRO A 1 657 ? -25.021 7.227 8.344 1.00 78.88 657 PRO A CA 1
ATOM 5027 C C . PRO A 1 657 ? -26.278 6.981 9.187 1.00 78.88 657 PRO A C 1
ATOM 5029 O O . PRO A 1 657 ? -26.262 6.190 10.130 1.00 78.88 657 PRO A O 1
ATOM 5032 N N . VAL A 1 658 ? -27.384 7.631 8.821 1.00 77.88 658 VAL A N 1
ATOM 5033 C CA . VAL A 1 658 ? -28.695 7.517 9.477 1.00 77.88 658 VAL A CA 1
ATOM 5034 C C . VAL A 1 658 ? -29.820 7.407 8.445 1.00 77.88 658 VAL A C 1
ATOM 5036 O O . VAL A 1 658 ? -29.748 8.006 7.373 1.00 77.88 658 VAL A O 1
ATOM 5039 N N . SER A 1 659 ? -30.886 6.672 8.779 1.00 80.19 659 SER A N 1
ATOM 5040 C CA . SER A 1 659 ? -32.085 6.566 7.930 1.00 80.19 659 SER A CA 1
ATOM 5041 C C . SER A 1 659 ? -32.819 7.898 7.771 1.00 80.19 659 SER A C 1
ATOM 5043 O O . SER A 1 659 ? -33.368 8.190 6.713 1.00 80.19 659 SER A O 1
ATOM 5045 N N . THR A 1 660 ? -32.755 8.746 8.798 1.00 85.81 660 THR A N 1
ATOM 5046 C CA . THR A 1 660 ? -33.133 10.154 8.729 1.00 85.81 660 THR A CA 1
ATOM 5047 C C . THR A 1 660 ? -32.294 10.983 9.700 1.00 85.81 660 THR A C 1
ATOM 5049 O O . THR A 1 660 ? -32.035 10.564 10.831 1.00 85.81 660 THR A O 1
ATOM 5052 N N . VAL A 1 661 ? -31.895 12.193 9.299 1.00 82.62 661 VAL A N 1
ATOM 5053 C CA . VAL A 1 661 ? -31.337 13.189 10.237 1.00 82.62 661 VAL A CA 1
ATOM 5054 C C . VAL A 1 661 ? -32.422 13.795 11.145 1.00 82.62 661 VAL A C 1
ATOM 5056 O O . VAL A 1 661 ? -32.106 14.466 12.129 1.00 82.62 661 VAL A O 1
ATOM 5059 N N . LEU A 1 662 ? -33.702 13.551 10.833 1.00 81.50 662 LEU A N 1
ATOM 5060 C CA . LEU A 1 662 ? -34.880 14.078 11.528 1.00 81.50 662 LEU A CA 1
ATOM 5061 C C . LEU A 1 662 ? -35.350 13.112 12.621 1.00 81.50 662 LEU A C 1
ATOM 5063 O O . LEU A 1 662 ? -36.373 12.451 12.497 1.00 81.50 662 LEU A O 1
ATOM 5067 N N . THR A 1 663 ? -34.580 13.004 13.702 1.00 69.38 663 THR A N 1
ATOM 5068 C CA . THR A 1 663 ? -34.921 12.105 14.815 1.00 69.38 663 THR A CA 1
ATOM 5069 C C . THR A 1 663 ? -36.021 12.686 15.720 1.00 69.38 663 THR A C 1
ATOM 5071 O O . THR A 1 663 ? -36.072 13.912 15.904 1.00 69.38 663 THR A O 1
ATOM 5074 N N . PRO A 1 664 ? -36.865 11.845 16.358 1.00 61.16 664 PRO A N 1
ATOM 5075 C CA . PRO A 1 664 ? -37.855 12.290 17.340 1.00 61.16 664 PRO A CA 1
ATOM 5076 C C . PRO A 1 664 ? -37.217 13.103 18.478 1.00 61.16 664 PRO A C 1
ATOM 5078 O O . PRO A 1 664 ? -36.396 12.602 19.245 1.00 61.16 664 PRO A O 1
ATOM 5081 N N . GLY A 1 665 ? -37.591 14.382 18.570 1.00 62.91 665 GLY A N 1
ATOM 5082 C CA . GLY A 1 665 ? -36.946 15.383 19.435 1.00 62.91 665 GLY A CA 1
ATOM 5083 C C . GLY A 1 665 ? -36.302 16.550 18.674 1.00 62.91 665 GLY A C 1
ATOM 5084 O O . GLY A 1 665 ? -35.993 17.573 19.284 1.00 62.91 665 GLY A O 1
ATOM 5085 N N . SER A 1 666 ? -36.156 16.440 17.349 1.00 78.62 666 SER A N 1
ATOM 5086 C CA . SER A 1 666 ? -35.782 17.556 16.469 1.00 78.62 666 SER A CA 1
ATOM 5087 C C . SER A 1 666 ? -36.825 18.684 16.520 1.00 78.62 666 SER A C 1
ATOM 5089 O O . SER A 1 666 ? -38.027 18.442 16.645 1.00 78.62 666 SER A O 1
ATOM 5091 N N . THR A 1 667 ? -36.387 19.942 16.432 1.00 79.69 667 THR A N 1
ATOM 5092 C CA . THR A 1 667 ? -37.274 21.109 16.592 1.00 79.69 667 THR A CA 1
ATOM 5093 C C . THR A 1 667 ? -37.847 21.549 15.246 1.00 79.69 667 THR A C 1
ATOM 5095 O O . THR A 1 667 ? -37.139 22.158 14.445 1.00 79.69 667 THR A O 1
ATOM 5098 N N . VAL A 1 668 ? -39.137 21.277 15.008 1.00 79.62 668 VAL A N 1
ATOM 5099 C CA . VAL A 1 668 ? -39.833 21.619 13.752 1.00 79.62 668 VAL A CA 1
ATOM 5100 C C . VAL A 1 668 ? -40.666 22.896 13.877 1.00 79.62 668 VAL A C 1
ATOM 5102 O O . VAL A 1 668 ? -41.637 22.966 14.640 1.00 79.62 668 VAL A O 1
ATOM 5105 N N . VAL A 1 669 ? -40.329 23.887 13.053 1.00 78.38 669 VAL A N 1
ATOM 5106 C CA . VAL A 1 669 ? -41.008 25.181 12.923 1.00 78.38 669 VAL A CA 1
ATOM 5107 C C . VAL A 1 669 ? -41.709 25.253 11.563 1.00 78.38 669 VAL A C 1
ATOM 5109 O O . VAL A 1 669 ? -41.120 24.985 10.521 1.00 78.38 669 VAL A O 1
ATOM 5112 N N . ARG A 1 670 ? -42.989 25.630 11.544 1.00 73.69 670 ARG A N 1
ATOM 5113 C CA . ARG A 1 670 ? -43.791 25.722 10.311 1.00 73.69 670 ARG A CA 1
ATOM 5114 C C . ARG A 1 670 ? -43.284 26.831 9.376 1.00 73.69 670 ARG A C 1
ATOM 5116 O O . ARG A 1 670 ? -43.094 27.962 9.819 1.00 73.69 670 ARG A O 1
ATOM 5123 N N . VAL A 1 671 ? -43.210 26.549 8.073 1.00 72.88 671 VAL A N 1
ATOM 5124 C CA . VAL A 1 671 ? -42.890 27.525 7.016 1.00 72.88 671 VAL A CA 1
ATOM 5125 C C . VAL A 1 671 ? -44.117 27.754 6.125 1.00 72.88 671 VAL A C 1
ATOM 5127 O O . VAL A 1 671 ? -44.698 26.795 5.628 1.00 72.88 671 VAL A O 1
ATOM 5130 N N . ARG A 1 672 ? -44.485 29.032 5.925 1.00 71.38 672 ARG A N 1
ATOM 5131 C CA . ARG A 1 672 ? -45.479 29.537 4.944 1.00 71.38 672 ARG A CA 1
ATOM 5132 C C . ARG A 1 672 ? -46.777 28.715 4.857 1.00 71.38 672 ARG A C 1
ATOM 5134 O O . ARG A 1 672 ? -46.969 27.902 3.959 1.00 71.38 672 ARG A O 1
ATOM 5141 N N . GLY A 1 673 ? -47.694 28.929 5.797 1.00 70.44 673 GLY A N 1
ATOM 5142 C CA . GLY A 1 673 ? -48.977 28.230 5.805 1.00 70.44 673 GLY A CA 1
ATOM 5143 C C . GLY A 1 673 ? -49.678 28.205 7.158 1.00 70.44 673 GLY A C 1
ATOM 5144 O O . GLY A 1 673 ? -49.290 28.898 8.101 1.00 70.44 673 GLY A O 1
ATOM 5145 N N . TYR A 1 674 ? -50.709 27.369 7.267 1.00 71.06 674 TYR A N 1
ATOM 5146 C CA . TYR A 1 674 ? -51.367 27.003 8.524 1.00 71.06 674 TYR A CA 1
ATOM 5147 C C . TYR A 1 674 ? -51.810 25.532 8.511 1.00 71.06 674 TYR A C 1
ATOM 5149 O O . TYR A 1 674 ? -52.086 24.968 7.457 1.00 71.06 674 TYR A O 1
ATOM 5157 N N . ASN A 1 675 ? -51.884 24.903 9.685 1.00 64.62 675 ASN A N 1
ATOM 5158 C CA . ASN A 1 675 ? -52.122 23.463 9.825 1.00 64.62 675 ASN A CA 1
ATOM 5159 C C . ASN A 1 675 ? -53.308 23.212 10.762 1.00 64.62 675 ASN A C 1
ATOM 5161 O O . ASN A 1 675 ? -53.576 24.019 11.655 1.00 64.62 675 ASN A O 1
ATOM 5165 N N . THR A 1 676 ? -53.938 22.044 10.635 1.00 59.41 676 THR A N 1
ATOM 5166 C CA . THR A 1 676 ? -54.840 21.471 11.654 1.00 59.41 676 THR A CA 1
ATOM 5167 C C . THR A 1 676 ? -54.134 20.504 12.616 1.00 59.41 676 THR A C 1
ATOM 5169 O O . THR A 1 676 ? -54.766 20.015 13.548 1.00 59.41 676 THR A O 1
ATOM 5172 N N . HIS A 1 677 ? -52.834 20.252 12.414 1.00 67.94 677 HIS A N 1
ATOM 5173 C CA . HIS A 1 677 ? -52.019 19.261 13.132 1.00 67.94 677 HIS A CA 1
ATOM 5174 C C . HIS A 1 677 ? -50.741 19.888 13.715 1.00 67.94 677 HIS A C 1
ATOM 5176 O O . HIS A 1 677 ? -50.283 20.942 13.263 1.00 67.94 677 HIS A O 1
ATOM 5182 N N . THR A 1 678 ? -50.163 19.230 14.720 1.00 72.94 678 THR A N 1
ATOM 5183 C CA . THR A 1 678 ? -48.870 19.565 15.340 1.00 72.94 678 THR A CA 1
ATOM 5184 C C . THR A 1 678 ? -47.705 19.412 14.364 1.00 72.94 678 THR A C 1
ATOM 5186 O O . THR A 1 678 ? -47.678 18.457 13.600 1.00 72.94 678 THR A O 1
ATOM 5189 N N . THR A 1 679 ? -46.705 20.301 14.417 1.00 67.88 679 THR A N 1
ATOM 5190 C CA . THR A 1 679 ? -45.525 20.244 13.522 1.00 67.88 679 THR A CA 1
ATOM 5191 C C . THR A 1 679 ? -44.634 19.019 13.732 1.00 67.88 679 THR A C 1
ATOM 5193 O O . THR A 1 679 ? -43.879 18.679 12.833 1.00 67.88 679 THR A O 1
ATOM 5196 N N . ALA A 1 680 ? -44.739 18.341 14.879 1.00 69.19 680 ALA A N 1
ATOM 5197 C CA . ALA A 1 680 ? -44.066 17.065 15.121 1.00 69.19 680 ALA A CA 1
ATOM 5198 C C . ALA A 1 680 ? -44.593 15.932 14.220 1.00 69.19 680 ALA A C 1
ATOM 5200 O O . ALA A 1 680 ? -43.816 15.076 13.829 1.00 69.19 680 ALA A O 1
ATOM 5201 N N . THR A 1 681 ? -45.868 15.977 13.816 1.00 77.00 681 THR A N 1
ATOM 5202 C CA . THR A 1 681 ? -46.546 14.944 13.002 1.00 77.00 681 THR A CA 1
ATOM 5203 C C . THR A 1 681 ? -46.100 14.935 11.532 1.00 77.00 681 THR A C 1
ATOM 5205 O O . THR A 1 681 ? -46.754 14.347 10.692 1.00 77.00 681 THR A O 1
ATOM 5208 N N . ALA A 1 682 ? -45.011 15.632 11.204 1.00 76.31 682 ALA A N 1
ATOM 5209 C CA . ALA A 1 682 ? -44.319 15.546 9.919 1.00 76.31 682 ALA A CA 1
ATOM 5210 C C . ALA A 1 682 ? -43.065 14.647 9.969 1.00 76.31 682 ALA A C 1
ATOM 5212 O O . ALA A 1 682 ? -42.474 14.398 8.917 1.00 76.31 682 ALA A O 1
ATOM 5213 N N . ILE A 1 683 ? -42.625 14.289 11.187 1.00 83.81 683 ILE A N 1
ATOM 5214 C CA . ILE A 1 683 ? -41.380 13.574 11.515 1.00 83.81 683 ILE A CA 1
ATOM 5215 C C . ILE A 1 683 ? -41.560 12.647 12.748 1.00 83.81 683 ILE A C 1
ATOM 5217 O O . ILE A 1 683 ? -40.670 12.550 13.601 1.00 83.81 683 ILE A O 1
ATOM 5221 N N . ASP A 1 684 ? -42.756 12.074 12.945 1.00 81.94 684 ASP A N 1
ATOM 5222 C CA . ASP A 1 684 ? -43.069 11.262 14.139 1.00 81.94 684 ASP A CA 1
ATOM 5223 C C . ASP A 1 684 ? -42.849 9.750 13.962 1.00 81.94 684 ASP A C 1
ATOM 5225 O O . ASP A 1 684 ? -43.089 8.974 14.891 1.00 81.94 684 ASP A O 1
ATOM 5229 N N . GLY A 1 685 ? -42.304 9.341 12.814 1.00 85.19 685 GLY A N 1
ATOM 5230 C CA . GLY A 1 685 ? -42.023 7.953 12.460 1.00 85.19 685 GLY A CA 1
ATOM 5231 C C . GLY A 1 685 ? -43.268 7.158 12.067 1.00 85.19 685 GLY A C 1
ATOM 5232 O O . GLY A 1 685 ? -43.218 5.924 12.069 1.00 85.19 685 GLY A O 1
ATOM 5233 N N . THR A 1 686 ? -44.392 7.824 11.768 1.00 88.69 686 THR A N 1
ATOM 5234 C CA . THR A 1 686 ? -45.661 7.157 11.451 1.00 88.69 686 THR A CA 1
ATOM 5235 C C . THR A 1 686 ? -46.344 7.671 10.185 1.00 88.69 686 THR A C 1
ATOM 5237 O O . THR A 1 686 ? -46.090 8.755 9.675 1.00 88.69 686 THR A O 1
ATOM 5240 N N . THR A 1 687 ? -47.268 6.872 9.659 1.00 88.94 687 THR A N 1
ATOM 5241 C CA . THR A 1 687 ? -48.062 7.185 8.459 1.00 88.94 687 THR A CA 1
ATOM 5242 C C . THR A 1 687 ? -49.331 8.012 8.738 1.00 88.94 687 THR A C 1
ATOM 5244 O O . THR A 1 687 ? -50.276 7.984 7.939 1.00 88.94 687 THR A O 1
ATOM 5247 N N . ASP A 1 688 ? -49.406 8.717 9.873 1.00 88.44 688 ASP A N 1
ATOM 5248 C CA . ASP A 1 688 ? -50.555 9.564 10.220 1.00 88.44 688 ASP A CA 1
ATOM 5249 C C . ASP A 1 688 ? -50.629 10.857 9.390 1.00 88.44 688 ASP A C 1
ATOM 5251 O O . ASP A 1 688 ? -49.653 11.347 8.841 1.00 88.44 688 ASP A O 1
ATOM 5255 N N . VAL A 1 689 ? -51.838 11.408 9.235 1.00 86.56 689 VAL A N 1
ATOM 5256 C CA . VAL A 1 689 ? -52.081 12.529 8.312 1.00 86.56 689 VAL A CA 1
ATOM 5257 C C . VAL A 1 689 ? -51.474 13.838 8.829 1.00 86.56 689 VAL A C 1
ATOM 5259 O O . VAL A 1 689 ? -52.040 14.478 9.721 1.00 86.56 689 VAL A O 1
ATOM 5262 N N . TYR A 1 690 ? -50.435 14.329 8.152 1.00 85.50 690 TYR A N 1
ATOM 5263 C CA . TYR A 1 690 ? -50.014 15.727 8.216 1.00 85.50 690 TYR A CA 1
ATOM 5264 C C . TYR A 1 690 ? -50.632 16.547 7.076 1.00 85.50 690 TYR A C 1
ATOM 5266 O O . TYR A 1 690 ? -50.713 16.092 5.934 1.00 85.50 690 TYR A O 1
ATOM 5274 N N . GLN A 1 691 ? -51.075 17.776 7.369 1.00 86.31 691 GLN A N 1
ATOM 5275 C CA . GLN A 1 691 ? -51.634 18.704 6.375 1.00 86.31 691 GLN A CA 1
ATOM 5276 C C . GLN A 1 691 ? -51.194 20.153 6.621 1.00 86.31 691 GLN A C 1
ATOM 5278 O O . GLN A 1 691 ? -51.339 20.683 7.728 1.00 86.31 691 GLN A O 1
ATOM 5283 N N . VAL A 1 692 ? -50.728 20.808 5.550 1.00 82.50 692 VAL A N 1
ATOM 5284 C CA . VAL A 1 692 ? -50.347 22.229 5.514 1.00 82.50 692 VAL A CA 1
ATOM 5285 C C . VAL A 1 692 ? -51.166 22.948 4.444 1.00 82.50 692 VAL A C 1
ATOM 5287 O O . VAL A 1 692 ? -51.132 22.591 3.268 1.00 82.50 692 VAL A O 1
ATOM 5290 N N . HIS A 1 693 ? -51.897 23.981 4.849 1.00 82.19 693 HIS A N 1
ATOM 5291 C CA . HIS A 1 693 ? -52.610 24.895 3.962 1.00 82.19 693 HIS A CA 1
ATOM 5292 C C . HIS A 1 693 ? -51.678 26.046 3.578 1.00 82.19 693 HIS A C 1
ATOM 5294 O O . HIS A 1 693 ? -51.164 26.734 4.462 1.00 82.19 693 HIS A O 1
ATOM 5300 N N . ALA A 1 694 ? -51.495 26.305 2.286 1.00 80.50 694 ALA A N 1
ATOM 5301 C CA . ALA A 1 694 ? -50.680 27.418 1.814 1.00 80.50 694 ALA A CA 1
ATOM 5302 C C . ALA A 1 694 ? -51.338 28.777 2.116 1.00 80.50 694 ALA A C 1
ATOM 5304 O O . ALA A 1 694 ? -52.514 29.003 1.819 1.00 80.50 694 ALA A O 1
ATOM 5305 N N . ASP A 1 695 ? -50.556 29.707 2.670 1.00 77.75 695 ASP A N 1
ATOM 5306 C CA . ASP A 1 695 ? -50.989 31.072 3.011 1.00 77.75 695 ASP A CA 1
ATOM 5307 C C . ASP A 1 695 ? -50.804 32.085 1.863 1.00 77.75 695 ASP A C 1
ATOM 5309 O O . ASP A 1 695 ? -51.059 33.276 2.036 1.00 77.75 695 ASP A O 1
ATOM 5313 N N . GLY A 1 696 ? -50.378 31.614 0.686 1.00 67.94 696 GLY A N 1
ATOM 5314 C CA . GLY A 1 696 ? -50.122 32.433 -0.501 1.00 67.94 696 GLY A CA 1
ATOM 5315 C C . GLY A 1 696 ? -48.813 33.231 -0.472 1.00 67.94 696 GLY A C 1
ATOM 5316 O O . GLY A 1 696 ? -48.566 33.983 -1.410 1.00 67.94 696 GLY A O 1
ATOM 5317 N N . THR A 1 697 ? -47.966 33.079 0.555 1.00 71.62 697 THR A N 1
ATOM 5318 C CA . THR A 1 697 ? -46.666 33.781 0.656 1.00 71.62 697 THR A CA 1
ATOM 5319 C C . THR A 1 697 ? -45.479 32.994 0.078 1.00 71.62 697 THR A C 1
ATOM 5321 O O . THR A 1 697 ? -44.339 33.461 0.115 1.00 71.62 697 THR A O 1
ATOM 5324 N N . GLY A 1 698 ? -45.738 31.803 -0.467 1.00 74.56 698 GLY A N 1
ATOM 5325 C CA . GLY A 1 698 ? -44.786 30.924 -1.148 1.00 74.56 698 GLY A CA 1
ATOM 5326 C C . GLY A 1 698 ? -45.144 29.448 -0.943 1.00 74.56 698 GLY A C 1
ATOM 5327 O O . GLY A 1 698 ? -46.224 29.139 -0.441 1.00 74.56 698 GLY A O 1
ATOM 5328 N N . ALA A 1 699 ? -44.231 28.546 -1.313 1.00 82.12 699 ALA A N 1
ATOM 5329 C CA . ALA A 1 699 ? -44.406 27.108 -1.110 1.00 82.12 699 ALA A CA 1
ATOM 5330 C C . ALA A 1 699 ? -44.519 26.756 0.394 1.00 82.12 699 ALA A C 1
ATOM 5332 O O . ALA A 1 699 ? -43.690 27.231 1.182 1.00 82.12 699 ALA A O 1
ATOM 5333 N N . PRO A 1 700 ? -45.514 25.945 0.804 1.00 85.25 700 PRO A N 1
ATOM 5334 C CA . PRO A 1 700 ? -45.688 25.508 2.184 1.00 85.25 700 PRO A CA 1
ATOM 5335 C C . PRO A 1 700 ? -44.707 24.403 2.573 1.00 85.25 700 PRO A C 1
ATOM 5337 O O . PRO A 1 700 ? -44.265 23.616 1.735 1.00 85.25 700 PRO A O 1
ATOM 5340 N N . GLY A 1 701 ? -44.419 24.301 3.870 1.00 87.25 701 GLY A N 1
ATOM 5341 C CA . GLY A 1 701 ? -43.611 23.212 4.409 1.00 87.25 701 GLY A CA 1
ATOM 5342 C C . GLY A 1 701 ? -43.159 23.450 5.845 1.00 87.25 701 GLY A C 1
ATOM 5343 O O . GLY A 1 701 ? -43.899 23.992 6.676 1.00 87.25 701 GLY A O 1
ATOM 5344 N N . PHE A 1 702 ? -41.933 23.038 6.152 1.00 86.19 702 PHE A N 1
ATOM 5345 C CA . PHE A 1 702 ? -41.356 23.158 7.485 1.00 86.19 702 PHE A CA 1
ATOM 5346 C C . PHE A 1 702 ? -39.853 23.447 7.452 1.00 86.19 702 PHE A C 1
ATOM 5348 O O . PHE A 1 702 ? -39.133 23.076 6.531 1.00 86.19 702 PHE A O 1
ATOM 5355 N N . GLN A 1 703 ? -39.393 24.130 8.491 1.00 87.44 703 GLN A N 1
ATOM 5356 C CA . GLN A 1 703 ? -37.997 24.251 8.878 1.00 87.44 703 GLN A CA 1
ATOM 5357 C C . GLN A 1 703 ? -37.766 23.309 10.057 1.00 87.44 703 GLN A C 1
ATOM 5359 O O . GLN A 1 703 ? -38.629 23.173 10.926 1.00 87.44 703 GLN A O 1
ATOM 5364 N N . VAL A 1 704 ? -36.601 22.680 10.109 1.00 85.94 704 VAL A N 1
ATOM 5365 C CA . VAL A 1 704 ? -36.224 21.780 11.193 1.00 85.94 704 VAL A CA 1
ATOM 5366 C C . VAL A 1 704 ? -34.776 22.008 11.602 1.00 85.94 704 VAL A C 1
ATOM 5368 O O . VAL A 1 704 ? -33.871 22.068 10.769 1.00 85.94 704 VAL A O 1
ATOM 5371 N N . THR A 1 705 ? -34.575 22.132 12.910 1.00 85.81 705 THR A N 1
ATOM 5372 C CA . THR A 1 705 ? -33.262 22.028 13.547 1.00 85.81 705 THR A CA 1
ATOM 5373 C C . THR A 1 705 ? -33.140 20.595 14.075 1.00 85.81 705 THR A C 1
ATOM 5375 O O . THR A 1 705 ? -33.909 20.238 14.979 1.00 85.81 705 THR A O 1
ATOM 5378 N N . PRO A 1 706 ? -32.249 19.755 13.514 1.00 83.19 706 PRO A N 1
ATOM 5379 C CA . PRO A 1 706 ? -32.003 18.407 14.019 1.00 83.19 706 PRO A CA 1
ATOM 5380 C C . PRO A 1 706 ? -31.553 18.405 15.485 1.00 83.19 706 PRO A C 1
ATOM 5382 O O . PRO A 1 706 ? -31.088 19.414 16.015 1.00 83.19 706 PRO A O 1
ATOM 5385 N N . LEU A 1 707 ? -31.634 17.244 16.137 1.00 75.62 707 LEU A N 1
ATOM 5386 C CA . LEU A 1 707 ? -31.040 17.050 17.467 1.00 75.62 707 LEU A CA 1
ATOM 5387 C C . LEU A 1 707 ? -29.493 17.098 17.436 1.00 75.62 707 LEU A C 1
ATOM 5389 O O . LEU A 1 707 ? -28.854 17.405 18.442 1.00 75.62 707 LEU A O 1
ATOM 5393 N N . TRP A 1 708 ? -28.898 16.798 16.279 1.00 69.38 708 TRP A N 1
ATOM 5394 C CA . TRP A 1 708 ? -27.456 16.848 16.025 1.00 69.38 708 TRP A CA 1
ATOM 5395 C C . TRP A 1 708 ? -27.027 18.268 15.621 1.00 69.38 708 TRP A C 1
ATOM 5397 O O . TRP A 1 708 ? -27.731 18.898 14.832 1.00 69.38 708 TRP A O 1
ATOM 5407 N N . PRO A 1 709 ? -25.878 18.786 16.099 1.00 65.81 709 PRO A N 1
ATOM 5408 C CA . PRO A 1 709 ? -25.480 20.174 15.847 1.00 65.81 709 PRO A CA 1
ATOM 5409 C C . PRO A 1 709 ? -25.151 20.454 14.374 1.00 65.81 709 PRO A C 1
ATOM 5411 O O . PRO A 1 709 ? -25.321 21.583 13.929 1.00 65.81 709 PRO A O 1
ATOM 5414 N N . TYR A 1 710 ? -24.703 19.435 13.633 1.00 73.00 710 TYR A N 1
ATOM 5415 C CA . TYR A 1 710 ? -24.504 19.466 12.185 1.00 73.00 710 TYR A CA 1
ATOM 5416 C C . TYR A 1 710 ? -24.790 18.085 11.583 1.00 73.00 710 TYR A C 1
ATOM 5418 O O . TYR A 1 710 ? -24.630 17.051 12.239 1.00 73.00 710 TYR A O 1
ATOM 5426 N N . SER A 1 711 ? -25.192 18.070 10.317 1.00 77.94 711 SER A N 1
ATOM 5427 C CA . SER A 1 711 ? -25.406 16.859 9.513 1.00 77.94 711 SER A CA 1
ATOM 5428 C C . SER A 1 711 ? -25.224 17.169 8.023 1.00 77.94 711 SER A C 1
ATOM 5430 O O . SER A 1 711 ? -25.061 18.332 7.662 1.00 77.94 711 SER A O 1
ATOM 5432 N N . ILE A 1 712 ? -25.258 16.147 7.169 1.00 82.81 712 ILE A N 1
ATOM 5433 C CA . ILE A 1 712 ? -25.292 16.254 5.704 1.00 82.81 712 ILE A CA 1
ATOM 5434 C C . ILE A 1 712 ? -26.511 15.455 5.233 1.00 82.81 712 ILE A C 1
ATOM 5436 O O . ILE A 1 712 ? -26.569 14.251 5.466 1.00 82.81 712 ILE A O 1
ATOM 5440 N N . VAL A 1 713 ? -27.485 16.097 4.590 1.00 82.62 713 VAL A N 1
ATOM 5441 C CA . VAL A 1 713 ? -28.646 15.417 3.979 1.00 82.62 713 VAL A CA 1
ATOM 5442 C C . VAL A 1 713 ? -28.316 15.031 2.541 1.00 82.62 713 VAL A C 1
ATOM 5444 O O . VAL A 1 713 ? -27.786 15.866 1.811 1.00 82.62 713 VAL A O 1
ATOM 5447 N N . GLN A 1 714 ? -28.635 13.796 2.147 1.00 84.50 714 GLN A N 1
ATOM 5448 C CA . GLN A 1 714 ? -28.291 13.195 0.845 1.00 84.50 714 GLN A CA 1
ATOM 5449 C C . GLN A 1 714 ? -29.508 12.588 0.116 1.00 84.50 714 GLN A C 1
ATOM 5451 O O . GLN A 1 714 ? -29.372 11.935 -0.917 1.00 84.50 714 GLN A O 1
ATOM 5456 N N . GLY A 1 715 ? -30.713 12.800 0.643 1.00 86.25 715 GLY A N 1
ATOM 5457 C CA . GLY A 1 715 ? -31.955 12.392 0.001 1.00 86.25 715 GLY A CA 1
ATOM 5458 C C . GLY A 1 715 ? -33.191 12.913 0.723 1.00 86.25 715 GLY A C 1
ATOM 5459 O O . GLY A 1 715 ? -33.102 13.517 1.795 1.00 86.25 715 GLY A O 1
ATOM 5460 N N . ILE A 1 716 ? -34.354 12.640 0.140 1.00 94.00 716 ILE A N 1
ATOM 5461 C CA . ILE A 1 716 ? -35.671 12.816 0.754 1.00 94.00 716 ILE A CA 1
ATOM 5462 C C . ILE A 1 716 ? -36.533 11.581 0.477 1.00 94.00 716 ILE A C 1
ATOM 5464 O O . ILE A 1 716 ? -36.553 11.072 -0.643 1.00 94.00 716 ILE A O 1
ATOM 5468 N N . ARG A 1 717 ? -37.264 11.115 1.494 1.00 93.81 717 ARG A N 1
ATOM 5469 C CA . ARG A 1 717 ? -38.324 10.104 1.362 1.00 93.81 717 ARG A CA 1
ATOM 5470 C C . ARG A 1 717 ? -39.632 10.713 1.834 1.00 93.81 717 ARG A C 1
ATOM 5472 O O . ARG A 1 717 ? -39.663 11.357 2.883 1.00 93.81 717 ARG A O 1
ATOM 5479 N N . VAL A 1 718 ? -40.713 10.496 1.092 1.00 94.12 718 VAL A N 1
ATOM 5480 C CA . VAL A 1 718 ? -42.051 10.976 1.465 1.00 94.12 718 VAL A CA 1
ATOM 5481 C C . VAL A 1 718 ? -43.011 9.795 1.501 1.00 94.12 718 VAL A C 1
ATOM 5483 O O . VAL A 1 718 ? -43.196 9.107 0.501 1.00 94.12 718 VAL A O 1
ATOM 5486 N N . TYR A 1 719 ? -43.643 9.554 2.647 1.00 93.62 719 TYR A N 1
ATOM 5487 C CA . TYR A 1 719 ? -44.570 8.435 2.827 1.00 93.62 719 TYR A CA 1
ATOM 5488 C C . TYR A 1 719 ? -46.017 8.890 2.603 1.00 93.62 719 TYR A C 1
ATOM 5490 O O . TYR A 1 719 ? -46.425 9.969 3.041 1.00 93.62 719 TYR A O 1
ATOM 5498 N N . THR A 1 720 ? -46.833 8.071 1.930 1.00 91.50 720 THR A N 1
ATOM 5499 C CA . THR A 1 720 ? -48.256 8.402 1.728 1.00 91.50 720 THR A CA 1
ATOM 5500 C C . THR A 1 720 ? -49.064 8.211 3.023 1.00 91.50 720 THR A C 1
ATOM 5502 O O . THR A 1 720 ? -48.879 7.207 3.712 1.00 91.50 720 THR A O 1
ATOM 5505 N N . PRO A 1 721 ? -49.990 9.122 3.367 1.00 90.31 721 PRO A N 1
ATOM 5506 C CA . PRO A 1 721 ? -50.934 8.938 4.469 1.00 90.31 721 PRO A CA 1
ATOM 5507 C C . PRO A 1 721 ? -52.214 8.241 3.975 1.00 90.31 721 PRO A C 1
ATOM 5509 O O . PRO A 1 721 ? -52.452 8.161 2.775 1.00 90.31 721 PRO A O 1
ATOM 5512 N N . TYR A 1 722 ? -53.105 7.812 4.874 1.00 87.00 722 TYR A N 1
ATOM 5513 C CA . TYR A 1 722 ? -54.308 7.021 4.532 1.00 87.00 722 TYR A CA 1
ATOM 5514 C C . TYR A 1 722 ? -55.410 7.738 3.708 1.00 87.00 722 TYR A C 1
ATOM 5516 O O . TYR A 1 722 ? -56.396 7.118 3.306 1.00 87.00 722 TYR A O 1
ATOM 5524 N N . ASN A 1 723 ? -55.310 9.046 3.455 1.00 83.19 723 ASN A N 1
ATOM 5525 C CA . ASN A 1 723 ? -56.406 9.854 2.896 1.00 83.19 723 ASN A CA 1
ATOM 5526 C C . ASN A 1 723 ? -56.277 10.157 1.380 1.00 83.19 723 ASN A C 1
ATOM 5528 O O . ASN A 1 723 ? -55.317 9.783 0.713 1.00 83.19 723 ASN A O 1
ATOM 5532 N N . GLY A 1 724 ? -57.301 10.793 0.794 1.00 80.19 724 GLY A N 1
ATOM 5533 C CA . GLY A 1 724 ? -57.459 10.924 -0.664 1.00 80.19 724 GLY A CA 1
ATOM 5534 C C . GLY A 1 724 ? -56.338 11.695 -1.380 1.00 80.19 724 GLY A C 1
ATOM 5535 O O . GLY A 1 724 ? -56.004 12.812 -1.001 1.00 80.19 724 GLY A O 1
ATOM 5536 N N . HIS A 1 725 ? -55.821 11.115 -2.466 1.00 87.69 725 HIS A N 1
ATOM 5537 C CA . HIS A 1 725 ? -54.545 11.442 -3.125 1.00 87.69 725 HIS A CA 1
ATOM 5538 C C . HIS A 1 725 ? -54.437 12.768 -3.903 1.00 87.69 725 HIS A C 1
ATOM 5540 O O . HIS A 1 725 ? -53.458 12.986 -4.613 1.00 87.69 725 HIS A O 1
ATOM 5546 N N . SER A 1 726 ? -55.426 13.662 -3.853 1.00 83.88 726 SER A N 1
ATOM 5547 C CA . SER A 1 726 ? -55.396 14.910 -4.640 1.00 83.88 726 SER A CA 1
ATOM 5548 C C . SER A 1 726 ? -54.519 16.017 -4.041 1.00 83.88 726 SER A C 1
ATOM 5550 O O . SER A 1 726 ? -54.394 17.073 -4.647 1.00 83.88 726 SER A O 1
ATOM 5552 N N . ARG A 1 727 ? -53.925 15.793 -2.864 1.00 88.69 727 ARG A N 1
ATOM 5553 C CA . ARG A 1 727 ? -53.169 16.788 -2.079 1.00 88.69 727 ARG A CA 1
ATOM 5554 C C . ARG A 1 727 ? -51.718 16.384 -1.811 1.00 88.69 727 ARG A C 1
ATOM 5556 O O . ARG A 1 727 ? -51.013 17.075 -1.086 1.00 88.69 727 ARG A O 1
ATOM 5563 N N . ASP A 1 728 ? -51.292 15.247 -2.342 1.00 91.44 728 ASP A N 1
ATOM 5564 C CA . ASP A 1 728 ? -49.933 14.739 -2.151 1.00 91.44 728 ASP A CA 1
ATOM 5565 C C . ASP A 1 728 ? -48.943 15.694 -2.836 1.00 91.44 728 ASP A C 1
ATOM 5567 O O . ASP A 1 728 ? -49.292 16.221 -3.902 1.00 91.44 728 ASP A O 1
ATOM 5571 N N . PRO A 1 729 ? -47.747 15.945 -2.275 1.00 92.56 729 PRO A N 1
ATOM 5572 C CA . PRO A 1 729 ? -46.733 16.737 -2.952 1.00 92.56 729 PRO A CA 1
ATOM 5573 C C . PRO A 1 729 ? -46.279 16.020 -4.227 1.00 92.56 729 PRO A C 1
ATOM 5575 O O . PRO A 1 729 ? -46.046 14.817 -4.221 1.00 92.56 729 PRO A O 1
ATOM 5578 N N . MET A 1 730 ? -46.144 16.771 -5.316 1.00 89.69 730 MET A N 1
ATOM 5579 C CA . MET A 1 730 ? -45.569 16.280 -6.576 1.00 89.69 730 MET A CA 1
ATOM 5580 C C . MET A 1 730 ? -44.177 16.853 -6.838 1.00 89.69 730 MET A C 1
ATOM 5582 O O . MET A 1 730 ? -43.517 16.396 -7.760 1.00 89.69 730 MET A O 1
ATOM 5586 N N . LYS A 1 731 ? -43.744 17.844 -6.046 1.00 90.62 731 LYS A N 1
ATOM 5587 C CA . LYS A 1 731 ? -42.408 18.452 -6.079 1.00 90.62 731 LYS A CA 1
ATOM 5588 C C . LYS A 1 731 ? -41.936 18.797 -4.679 1.00 90.62 731 LYS A C 1
ATOM 5590 O O . LYS A 1 731 ? -42.764 19.148 -3.833 1.00 90.62 731 LYS A O 1
ATOM 5595 N N . PHE A 1 732 ? -40.625 18.791 -4.472 1.00 93.69 732 PHE A N 1
ATOM 5596 C CA . PHE A 1 732 ? -39.965 19.228 -3.244 1.00 93.69 732 PHE A CA 1
ATOM 5597 C C . PHE A 1 732 ? -38.839 20.233 -3.531 1.00 93.69 732 PHE A C 1
ATOM 5599 O O . PHE A 1 732 ? -38.284 20.268 -4.627 1.00 93.69 732 PHE A O 1
ATOM 5606 N N . ILE A 1 733 ? -38.478 21.008 -2.508 1.00 89.88 733 ILE A N 1
ATOM 5607 C CA . ILE A 1 733 ? -37.232 21.779 -2.414 1.00 89.88 733 ILE A CA 1
ATOM 5608 C C . ILE A 1 733 ? -36.671 21.557 -1.001 1.00 89.88 733 ILE A C 1
ATOM 5610 O O . ILE A 1 733 ? -37.388 21.791 -0.022 1.00 89.88 733 ILE A O 1
ATOM 5614 N N . VAL A 1 734 ? -35.416 21.110 -0.897 1.00 91.56 734 VAL A N 1
ATOM 5615 C CA . VAL A 1 734 ? -34.635 20.984 0.346 1.00 91.56 734 VAL A CA 1
ATOM 5616 C C . VAL A 1 734 ? -33.547 22.059 0.358 1.00 91.56 734 VAL A C 1
ATOM 5618 O O . VAL A 1 734 ? -32.760 22.175 -0.580 1.00 91.56 734 VAL A O 1
ATOM 5621 N N . GLU A 1 735 ? -33.471 22.824 1.443 1.00 91.06 735 GLU A N 1
ATOM 5622 C CA . GLU A 1 735 ? -32.497 23.899 1.655 1.00 91.06 735 GLU A CA 1
ATOM 5623 C C . GLU A 1 735 ? -31.786 23.739 3.009 1.00 91.06 735 GLU A C 1
ATOM 5625 O O . GLU A 1 735 ? -32.372 23.216 3.960 1.00 91.06 735 GLU A O 1
ATOM 5630 N N . GLY A 1 736 ? -30.554 24.242 3.123 1.00 86.69 736 GLY A N 1
ATOM 5631 C CA . GLY A 1 736 ? -29.748 24.222 4.351 1.00 86.69 736 GLY A CA 1
ATOM 5632 C C . GLY A 1 736 ? -29.074 25.561 4.667 1.00 86.69 736 GLY A C 1
ATOM 5633 O O . GLY A 1 736 ? -28.956 26.426 3.796 1.00 86.69 736 GLY A O 1
ATOM 5634 N N . ARG A 1 737 ? -28.645 25.734 5.926 1.00 81.19 737 ARG A N 1
ATOM 5635 C CA . ARG A 1 737 ? -27.801 26.854 6.400 1.00 81.19 737 ARG A CA 1
ATOM 5636 C C . ARG A 1 737 ? -27.071 26.533 7.713 1.00 81.19 737 ARG A C 1
ATOM 5638 O O . ARG A 1 737 ? -27.468 25.597 8.413 1.00 81.19 737 ARG A O 1
ATOM 5645 N N . ASN A 1 738 ? -26.061 27.325 8.087 1.00 76.62 738 ASN A N 1
ATOM 5646 C CA . ASN A 1 738 ? -25.354 27.204 9.364 1.00 76.62 738 ASN A CA 1
ATOM 5647 C C . ASN A 1 738 ? -25.683 28.363 10.324 1.00 76.62 738 ASN A C 1
ATOM 5649 O O . ASN A 1 738 ? -24.971 29.354 10.454 1.00 76.62 738 ASN A O 1
ATOM 5653 N N . GLY A 1 739 ? -26.778 28.196 11.070 1.00 65.94 739 GLY A N 1
ATOM 5654 C CA . GLY A 1 739 ? -27.230 29.157 12.081 1.00 65.94 739 GLY A CA 1
ATOM 5655 C C . GLY A 1 739 ? -28.174 30.245 11.556 1.00 65.94 739 GLY A C 1
ATOM 5656 O O . GLY A 1 739 ? -28.517 30.317 10.377 1.00 65.94 739 GLY A O 1
ATOM 5657 N N . ASP A 1 740 ? -28.669 31.083 12.472 1.00 69.56 740 ASP A N 1
ATOM 5658 C CA . ASP A 1 740 ? -29.878 31.874 12.215 1.00 69.56 740 ASP A CA 1
ATOM 5659 C C . ASP A 1 740 ? -29.693 33.130 11.356 1.00 69.56 740 ASP A C 1
ATOM 5661 O O . ASP A 1 740 ? -30.674 33.622 10.790 1.00 69.56 740 ASP A O 1
ATOM 5665 N N . THR A 1 741 ? -28.464 33.632 11.232 1.00 62.19 741 THR A N 1
ATOM 5666 C CA . THR A 1 741 ? -28.121 34.827 10.442 1.00 62.19 741 THR A CA 1
ATOM 5667 C C . THR A 1 741 ? -27.716 34.527 9.001 1.00 62.19 741 THR A C 1
ATOM 5669 O O . THR A 1 741 ? -27.601 35.460 8.209 1.00 62.19 741 THR A O 1
ATOM 5672 N N . GLU A 1 742 ? -27.491 33.260 8.652 1.00 70.50 742 GLU A N 1
ATOM 5673 C CA . GLU A 1 742 ? -27.107 32.869 7.296 1.00 70.50 742 GLU A CA 1
ATOM 5674 C C . GLU A 1 742 ? -28.305 32.778 6.342 1.00 70.50 742 GLU A C 1
ATOM 5676 O O . GLU A 1 742 ? -29.452 32.523 6.743 1.00 70.50 742 GLU A O 1
ATOM 5681 N N . GLY A 1 743 ? -28.007 32.986 5.055 1.00 68.62 743 GLY A N 1
ATOM 5682 C CA . GLY A 1 743 ? -28.926 32.723 3.954 1.00 68.62 743 GLY A CA 1
ATOM 5683 C C . GLY A 1 743 ? -29.209 31.229 3.795 1.00 68.62 743 GLY A C 1
ATOM 5684 O O . GLY A 1 743 ? -28.467 30.387 4.287 1.00 68.62 743 GLY A O 1
ATOM 5685 N N . TRP A 1 744 ? -30.302 30.912 3.107 1.00 82.19 744 TRP A N 1
ATOM 5686 C CA . TRP A 1 744 ? -30.656 29.537 2.767 1.00 82.19 744 TRP A CA 1
ATOM 5687 C C . TRP A 1 744 ? -30.052 29.164 1.415 1.00 82.19 744 TRP A C 1
ATOM 5689 O O . TRP A 1 744 ? -30.225 29.905 0.447 1.00 82.19 744 TRP A O 1
ATOM 5699 N N . THR A 1 745 ? -29.381 28.017 1.363 1.00 80.19 745 THR A N 1
ATOM 5700 C CA . THR A 1 745 ? -28.809 27.438 0.143 1.00 80.19 745 THR A CA 1
ATOM 5701 C C . THR A 1 745 ? -29.657 26.244 -0.279 1.00 80.19 745 THR A C 1
ATOM 5703 O O . THR A 1 745 ? -29.932 25.376 0.550 1.00 80.19 745 THR A O 1
ATOM 5706 N N . ILE A 1 746 ? -30.069 26.184 -1.548 1.00 80.38 746 ILE A N 1
ATOM 5707 C CA . ILE A 1 746 ? -30.758 25.009 -2.103 1.00 80.38 746 ILE A CA 1
ATOM 5708 C C . ILE A 1 746 ? -29.765 23.845 -2.148 1.00 80.38 746 ILE A C 1
ATOM 5710 O O . ILE A 1 746 ? -28.673 23.982 -2.693 1.00 80.38 746 ILE A O 1
ATOM 5714 N N . ILE A 1 747 ? -30.155 22.716 -1.557 1.00 81.19 747 ILE A N 1
ATOM 5715 C CA . ILE A 1 747 ? -29.409 21.453 -1.593 1.00 81.19 747 ILE A CA 1
ATOM 5716 C C . ILE A 1 747 ? -29.909 20.610 -2.769 1.00 81.19 747 ILE A C 1
ATOM 5718 O O . ILE A 1 747 ? -29.110 20.077 -3.532 1.00 81.19 747 ILE A O 1
ATOM 5722 N N . ALA A 1 748 ? -31.233 20.510 -2.921 1.00 80.81 748 ALA A N 1
ATOM 5723 C CA . ALA A 1 748 ? -31.876 19.796 -4.017 1.00 80.81 748 ALA A CA 1
ATOM 5724 C C . ALA A 1 748 ? -33.316 20.277 -4.235 1.00 80.81 748 ALA A C 1
ATOM 5726 O O . ALA A 1 748 ? -34.008 20.661 -3.291 1.00 80.81 748 ALA A O 1
ATOM 5727 N N . GLU A 1 749 ? -33.788 20.176 -5.472 1.00 88.25 749 GLU A N 1
ATOM 5728 C CA . GLU A 1 749 ? -35.199 20.274 -5.845 1.00 88.25 749 GLU A CA 1
ATOM 5729 C C . GLU A 1 749 ? -35.524 19.203 -6.892 1.00 88.25 749 GLU A C 1
ATOM 5731 O O . GLU A 1 749 ? -34.634 18.748 -7.614 1.00 88.25 749 GLU A O 1
ATOM 5736 N N . GLY A 1 750 ? -36.780 18.761 -6.954 1.00 85.62 750 GLY A N 1
ATOM 5737 C CA . GLY A 1 750 ? -37.178 17.681 -7.857 1.00 85.62 750 GLY A CA 1
ATOM 5738 C C . GLY A 1 750 ? -38.656 17.311 -7.778 1.00 85.62 750 GLY A C 1
ATOM 5739 O O . GLY A 1 750 ? -39.392 17.798 -6.916 1.00 85.62 750 GLY A O 1
ATOM 5740 N N . ASP A 1 751 ? -39.077 16.447 -8.701 1.00 87.75 751 ASP A N 1
ATOM 5741 C CA . ASP A 1 751 ? -40.405 15.827 -8.729 1.00 87.75 751 ASP A CA 1
ATOM 5742 C C . ASP A 1 751 ? -40.501 14.651 -7.735 1.00 87.75 751 ASP A C 1
ATOM 5744 O O . ASP A 1 751 ? -39.486 14.079 -7.344 1.00 87.75 751 ASP A O 1
ATOM 5748 N N . LEU A 1 752 ? -41.725 14.274 -7.347 1.00 88.38 752 LEU A N 1
ATOM 5749 C CA . LEU A 1 752 ? -42.032 13.092 -6.529 1.00 88.38 752 LEU A CA 1
ATOM 5750 C C . LEU A 1 752 ? -42.977 12.138 -7.277 1.00 88.38 752 LEU A C 1
ATOM 5752 O O . LEU A 1 752 ? -44.062 12.527 -7.718 1.00 88.38 752 LEU A O 1
ATOM 5756 N N . GLY A 1 753 ? -42.595 10.865 -7.369 1.00 86.38 753 GLY A N 1
ATOM 5757 C CA . GLY A 1 753 ? -43.293 9.781 -8.067 1.00 86.38 753 GLY A CA 1
ATOM 5758 C C . GLY A 1 753 ? -44.480 9.154 -7.321 1.00 86.38 753 GLY A C 1
ATOM 5759 O O . GLY A 1 753 ? -45.018 8.148 -7.788 1.00 86.38 753 GLY A O 1
ATOM 5760 N N . LEU A 1 754 ? -44.909 9.726 -6.186 1.00 88.31 754 LEU A N 1
ATOM 5761 C CA . LEU A 1 754 ? -45.898 9.144 -5.263 1.00 88.31 754 LEU A CA 1
ATOM 5762 C C . LEU A 1 754 ? -47.115 8.530 -5.974 1.00 88.31 754 LEU A C 1
ATOM 5764 O O . LEU A 1 754 ? -47.842 9.209 -6.706 1.00 88.31 754 LEU A O 1
ATOM 5768 N N . THR A 1 755 ? -47.420 7.266 -5.681 1.00 86.12 755 THR A N 1
ATOM 5769 C CA . THR A 1 755 ? -48.568 6.559 -6.274 1.00 86.12 755 THR A CA 1
ATOM 5770 C C . THR A 1 755 ? -49.906 6.959 -5.627 1.00 86.12 755 THR A C 1
ATOM 5772 O O . THR A 1 755 ? -49.974 7.717 -4.654 1.00 86.12 755 THR A O 1
ATOM 5775 N N . THR A 1 756 ? -51.013 6.453 -6.177 1.00 87.12 756 THR A N 1
ATOM 5776 C CA . THR A 1 756 ? -52.359 6.590 -5.591 1.00 87.12 756 THR A CA 1
ATOM 5777 C C . THR A 1 756 ? -52.663 5.533 -4.520 1.00 87.12 756 THR A C 1
ATOM 5779 O O . THR A 1 756 ? -53.742 5.578 -3.926 1.00 87.12 756 THR A O 1
ATOM 5782 N N . GLU A 1 757 ? -51.738 4.604 -4.248 1.00 89.62 757 GLU A N 1
ATOM 5783 C CA . GLU A 1 757 ? -51.854 3.589 -3.191 1.00 89.62 757 GLU A CA 1
ATOM 5784 C C . GLU A 1 757 ? -51.588 4.189 -1.805 1.00 89.62 757 GLU A C 1
ATOM 5786 O O . GLU A 1 757 ? -51.146 5.332 -1.696 1.00 89.62 757 GLU A O 1
ATOM 5791 N N . ARG A 1 758 ? -51.967 3.490 -0.728 1.00 90.88 758 ARG A N 1
ATOM 5792 C CA . ARG A 1 758 ? -52.169 4.130 0.580 1.00 90.88 758 ARG A CA 1
ATOM 5793 C C . ARG A 1 758 ? -51.755 3.275 1.766 1.00 90.88 758 ARG A C 1
ATOM 5795 O O . ARG A 1 758 ? -52.284 2.182 1.953 1.00 90.88 758 ARG A O 1
ATOM 5802 N N . ASN A 1 759 ? -50.902 3.834 2.622 1.00 90.75 759 ASN A N 1
ATOM 5803 C CA . ASN A 1 759 ? -50.627 3.264 3.938 1.00 90.75 759 ASN A CA 1
ATOM 5804 C C . ASN A 1 759 ? -51.844 3.418 4.869 1.00 90.75 759 ASN A C 1
ATOM 5806 O O . ASN A 1 759 ? -52.495 4.463 4.836 1.00 90.75 759 ASN A O 1
ATOM 5810 N N . PRO A 1 760 ? -52.146 2.440 5.742 1.00 89.12 760 PRO A N 1
ATOM 5811 C CA . PRO A 1 760 ? -53.036 2.653 6.884 1.00 89.12 760 PRO A CA 1
ATOM 5812 C C . PRO A 1 760 ? -52.503 3.767 7.801 1.00 89.12 760 PRO A C 1
ATOM 5814 O O . PRO A 1 760 ? -51.297 3.988 7.851 1.00 89.12 760 PRO A O 1
ATOM 5817 N N . SER A 1 761 ? -53.380 4.452 8.536 1.00 87.31 761 SER A N 1
ATOM 5818 C CA . SER A 1 761 ? -52.987 5.498 9.502 1.00 87.31 761 SER A CA 1
ATOM 5819 C C . SER A 1 761 ? -52.253 4.894 10.709 1.00 87.31 761 SER A C 1
ATOM 5821 O O . SER A 1 761 ? -52.596 3.787 11.130 1.00 87.31 761 SER A O 1
ATOM 5823 N N . GLY A 1 762 ? -51.291 5.622 11.281 1.00 82.38 762 GLY A N 1
ATOM 5824 C CA . GLY A 1 762 ? -50.606 5.252 12.525 1.00 82.38 762 GLY A CA 1
ATOM 5825 C C . GLY A 1 762 ? -49.720 4.001 12.450 1.00 82.38 762 GLY A C 1
ATOM 5826 O O . GLY A 1 762 ? -49.467 3.374 13.478 1.00 82.38 762 GLY A O 1
ATOM 5827 N N . MET A 1 763 ? -49.264 3.604 11.257 1.00 87.88 763 MET A N 1
ATOM 5828 C CA . MET A 1 763 ? -48.279 2.530 11.100 1.00 87.88 763 MET A CA 1
ATOM 5829 C C . MET A 1 763 ? -46.875 3.094 11.314 1.00 87.88 763 MET A C 1
ATOM 5831 O O . MET A 1 763 ? -46.527 4.092 10.689 1.00 87.88 763 MET A O 1
ATOM 5835 N N . ALA A 1 764 ? -46.063 2.434 12.142 1.00 88.50 764 ALA A N 1
ATOM 5836 C CA . ALA A 1 764 ? -44.650 2.773 12.302 1.00 88.50 764 ALA A CA 1
ATOM 5837 C C . ALA A 1 764 ? -43.856 2.500 11.012 1.00 88.50 764 ALA A C 1
ATOM 5839 O O . ALA A 1 764 ? -44.150 1.537 10.293 1.00 88.50 764 ALA A O 1
ATOM 5840 N N . ILE A 1 765 ? -42.860 3.342 10.745 1.00 88.44 765 ILE A N 1
ATOM 5841 C CA . ILE A 1 765 ? -41.932 3.257 9.612 1.00 88.44 765 ILE A CA 1
ATOM 5842 C C . ILE A 1 765 ? -40.596 2.689 10.114 1.00 88.44 765 ILE A C 1
ATOM 5844 O O . ILE A 1 765 ? -40.016 3.202 11.069 1.00 88.44 765 ILE A O 1
ATOM 5848 N N . GLU A 1 766 ? -40.121 1.614 9.485 1.00 87.75 766 GLU A N 1
ATOM 5849 C CA . GLU A 1 766 ? -38.885 0.899 9.828 1.00 87.75 766 GLU A CA 1
ATOM 5850 C C . GLU A 1 766 ? -37.892 0.993 8.657 1.00 87.75 766 GLU A C 1
ATOM 5852 O O . GLU A 1 766 ? -37.735 0.073 7.855 1.00 87.75 766 GLU A O 1
ATOM 5857 N N . SER A 1 767 ? -37.252 2.157 8.534 1.00 84.81 767 SER A N 1
ATOM 5858 C CA . SER A 1 767 ? -36.285 2.493 7.483 1.00 84.81 767 SER A CA 1
ATOM 5859 C C . SER A 1 767 ? -34.828 2.262 7.917 1.00 84.81 767 SER A C 1
ATOM 5861 O O . SER A 1 767 ? -34.499 2.224 9.105 1.00 84.81 767 SER A O 1
ATOM 5863 N N . THR A 1 768 ? -33.915 2.154 6.947 1.00 84.06 768 THR A N 1
ATOM 5864 C CA . THR A 1 768 ? -32.465 2.014 7.177 1.00 84.06 768 THR A CA 1
ATOM 5865 C C . THR A 1 768 ? -31.681 3.172 6.530 1.00 84.06 768 THR A C 1
ATOM 5867 O O . THR A 1 768 ? -32.247 3.919 5.723 1.00 84.06 768 THR A O 1
ATOM 5870 N N . PRO A 1 769 ? -30.386 3.374 6.860 1.00 77.75 769 PRO A N 1
ATOM 5871 C CA . PRO A 1 769 ? -29.558 4.403 6.220 1.00 77.75 769 PRO A CA 1
ATOM 5872 C C . PRO A 1 769 ? -29.448 4.270 4.696 1.00 77.75 769 PRO A C 1
ATOM 5874 O O . PRO A 1 769 ? -29.239 5.271 4.020 1.00 77.75 769 PRO A O 1
ATOM 5877 N N . THR A 1 770 ? -29.598 3.057 4.155 1.00 72.50 770 THR A N 1
ATOM 5878 C CA . THR A 1 770 ? -29.446 2.759 2.721 1.00 72.50 770 THR A CA 1
ATOM 5879 C C . THR A 1 770 ? -30.760 2.471 2.001 1.00 72.50 770 THR A C 1
ATOM 5881 O O . THR A 1 770 ? -30.813 2.636 0.791 1.00 72.50 770 THR A O 1
ATOM 5884 N N . GLU A 1 771 ? -31.817 2.064 2.712 1.00 81.06 771 GLU A N 1
ATOM 5885 C CA . GLU A 1 771 ? -33.093 1.637 2.114 1.00 81.06 771 GLU A CA 1
ATOM 5886 C C . GLU A 1 771 ? -34.305 2.219 2.875 1.00 81.06 771 GLU A C 1
ATOM 5888 O O . GLU A 1 771 ? -34.285 2.248 4.114 1.00 81.06 771 GLU A O 1
ATOM 5893 N N . PRO A 1 772 ? -35.358 2.685 2.176 1.00 87.75 772 PRO A N 1
ATOM 5894 C CA . PRO A 1 772 ? -36.625 3.100 2.784 1.00 87.75 772 PRO A CA 1
ATOM 5895 C C . PRO A 1 772 ? -37.412 1.899 3.333 1.00 87.75 772 PRO A C 1
ATOM 5897 O O . PRO A 1 772 ? -37.093 0.742 3.057 1.00 87.75 772 PRO A O 1
ATOM 5900 N N . ASP A 1 773 ? -38.487 2.156 4.084 1.00 89.56 773 ASP A N 1
ATOM 5901 C CA . ASP A 1 773 ? -39.399 1.085 4.502 1.00 89.56 773 ASP A CA 1
ATOM 5902 C C . ASP A 1 773 ? -40.225 0.581 3.302 1.00 89.56 773 ASP A C 1
ATOM 5904 O O . ASP A 1 773 ? -41.288 1.111 2.960 1.00 89.56 773 ASP A O 1
ATOM 5908 N N . MET A 1 774 ? -39.724 -0.481 2.670 1.00 87.06 774 MET A N 1
ATOM 5909 C CA . MET A 1 774 ? -40.322 -1.135 1.501 1.00 87.06 774 MET A CA 1
ATOM 5910 C C . MET A 1 774 ? -41.691 -1.785 1.771 1.00 87.06 774 MET A C 1
ATOM 5912 O O . MET A 1 774 ? -42.363 -2.198 0.825 1.00 87.06 774 MET A O 1
ATOM 5916 N N . ALA A 1 775 ? -42.140 -1.876 3.031 1.00 87.69 775 ALA A N 1
ATOM 5917 C CA . ALA A 1 775 ? -43.498 -2.301 3.369 1.00 87.69 775 ALA A CA 1
ATOM 5918 C C . ALA A 1 775 ? -44.504 -1.131 3.399 1.00 87.69 775 ALA A C 1
ATOM 5920 O O . ALA A 1 775 ? -45.696 -1.365 3.624 1.00 87.69 775 ALA A O 1
ATOM 5921 N N . LYS A 1 776 ? -44.057 0.115 3.174 1.00 90.44 776 LYS A N 1
ATOM 5922 C CA . LYS A 1 776 ? -44.903 1.316 3.083 1.00 90.44 776 LYS A CA 1
ATOM 5923 C C . LYS A 1 776 ? -44.856 1.930 1.687 1.00 90.44 776 LYS A C 1
ATOM 5925 O O . LYS A 1 776 ? -43.810 2.008 1.053 1.00 90.44 776 LYS A O 1
ATOM 5930 N N . ILE A 1 777 ? -45.991 2.462 1.243 1.00 90.56 777 ILE A N 1
ATOM 5931 C CA . ILE A 1 777 ? -46.101 3.238 0.006 1.00 90.56 777 ILE A CA 1
ATOM 5932 C C . ILE A 1 777 ? -45.461 4.614 0.216 1.00 90.56 777 ILE A C 1
ATOM 5934 O O . ILE A 1 777 ? -45.996 5.446 0.961 1.00 90.56 777 ILE A O 1
ATOM 5938 N N . HIS A 1 778 ? -44.337 4.838 -0.454 1.00 93.81 778 HIS A N 1
ATOM 5939 C CA . HIS A 1 778 ? -43.509 6.038 -0.384 1.00 93.81 778 HIS A CA 1
ATOM 5940 C C . HIS A 1 778 ? -43.002 6.432 -1.781 1.00 93.81 778 HIS A C 1
ATOM 5942 O O . HIS A 1 778 ? -43.344 5.795 -2.777 1.00 93.81 778 HIS A O 1
ATOM 5948 N N . ASP A 1 779 ? -42.193 7.484 -1.832 1.00 93.50 779 ASP A N 1
ATOM 5949 C CA . ASP A 1 779 ? -41.307 7.825 -2.944 1.00 93.50 779 ASP A CA 1
ATOM 5950 C C . ASP A 1 779 ? -39.972 8.332 -2.370 1.00 93.50 779 ASP A C 1
ATOM 5952 O O . ASP A 1 779 ? -39.962 8.910 -1.277 1.00 93.50 779 ASP A O 1
ATOM 5956 N N . GLU A 1 780 ? -38.858 8.076 -3.059 1.00 92.50 780 GLU A N 1
ATOM 5957 C CA . GLU A 1 780 ? -37.499 8.431 -2.626 1.00 92.50 780 GLU A CA 1
ATOM 5958 C C . GLU A 1 780 ? -36.746 9.147 -3.751 1.00 92.50 780 GLU A C 1
ATOM 5960 O O . GLU A 1 780 ? -36.686 8.663 -4.881 1.00 92.50 780 GLU A O 1
ATOM 5965 N N . VAL A 1 781 ? -36.107 10.272 -3.418 1.00 84.06 781 VAL A N 1
ATOM 5966 C CA . VAL A 1 781 ? -35.186 10.979 -4.313 1.00 84.06 781 VAL A CA 1
ATOM 5967 C C . VAL A 1 781 ? -33.870 11.223 -3.581 1.00 84.06 781 VAL A C 1
ATOM 5969 O O . VAL A 1 781 ? -33.801 12.013 -2.637 1.00 84.06 781 VAL A O 1
ATOM 5972 N N . LEU A 1 782 ? -32.820 10.532 -4.023 1.00 80.25 782 LEU A N 1
ATOM 5973 C CA . LEU A 1 782 ? -31.447 10.698 -3.541 1.00 80.25 782 LEU A CA 1
ATOM 5974 C C . LEU A 1 782 ? -30.721 11.778 -4.354 1.00 80.25 782 LEU A C 1
ATOM 5976 O O . LEU A 1 782 ? -30.934 11.905 -5.561 1.00 80.25 782 LEU A O 1
ATOM 5980 N N . PHE A 1 783 ? -29.844 12.546 -3.708 1.00 73.12 783 PHE A N 1
ATOM 5981 C CA . PHE A 1 783 ? -29.122 13.653 -4.336 1.00 73.12 783 PHE A CA 1
ATOM 5982 C C . PHE A 1 783 ? -27.714 13.844 -3.760 1.00 73.12 783 PHE A C 1
ATOM 5984 O O . PHE A 1 783 ? -27.450 13.616 -2.580 1.00 73.12 783 PHE A O 1
ATOM 5991 N N . GLN A 1 784 ? -26.789 14.286 -4.613 1.00 61.31 784 GLN A N 1
ATOM 5992 C CA . GLN A 1 784 ? -25.394 14.489 -4.232 1.00 61.31 784 GLN A CA 1
ATOM 5993 C C . GLN A 1 784 ? -25.232 15.771 -3.414 1.00 61.31 784 GLN A C 1
ATOM 5995 O O . GLN A 1 784 ? -25.351 16.875 -3.939 1.00 61.31 784 GLN A O 1
ATOM 6000 N N . ASN A 1 785 ? -24.917 15.614 -2.130 1.00 61.91 785 ASN A N 1
ATOM 6001 C CA . ASN A 1 785 ? -24.542 16.704 -1.240 1.00 61.91 785 ASN A CA 1
ATOM 6002 C C . ASN A 1 785 ? -23.400 16.266 -0.312 1.00 61.91 785 ASN A C 1
ATOM 6004 O O . ASN A 1 785 ? -23.418 15.173 0.261 1.00 61.91 785 ASN A O 1
ATOM 6008 N N . THR A 1 786 ? -22.422 17.157 -0.160 1.00 60.81 786 THR A N 1
ATOM 6009 C CA . THR A 1 786 ? -21.229 17.015 0.688 1.00 60.81 786 THR A CA 1
ATOM 6010 C C . THR A 1 786 ? -21.103 18.145 1.718 1.00 60.81 786 THR A C 1
ATOM 6012 O O . THR A 1 786 ? -20.173 18.142 2.523 1.00 60.81 786 THR A O 1
ATOM 6015 N N . VAL A 1 787 ? -22.028 19.113 1.719 1.00 61.38 787 VAL A N 1
ATOM 6016 C CA . VAL A 1 787 ? -22.002 20.287 2.598 1.00 61.38 787 VAL A CA 1
ATOM 6017 C C . VAL A 1 787 ? -22.794 20.013 3.875 1.00 61.38 787 VAL A C 1
ATOM 6019 O O . VAL A 1 787 ? -23.936 19.545 3.836 1.00 61.38 787 VAL A O 1
ATOM 6022 N N . MET A 1 788 ? -22.173 20.326 5.015 1.00 71.62 788 MET A N 1
ATOM 6023 C CA . MET A 1 788 ? -22.780 20.180 6.336 1.00 71.62 788 MET A CA 1
ATOM 6024 C C . MET A 1 788 ? -23.591 21.416 6.746 1.00 71.62 788 MET A C 1
ATOM 6026 O O . MET A 1 788 ? -23.141 22.554 6.591 1.00 71.62 788 MET A O 1
ATOM 6030 N N . TYR A 1 789 ? -24.770 21.174 7.320 1.00 78.81 789 TYR A N 1
ATOM 6031 C CA . TYR A 1 789 ? -25.715 22.197 7.765 1.00 78.81 789 TYR A CA 1
ATOM 6032 C C . TYR A 1 789 ? -26.239 21.904 9.180 1.00 78.81 789 TYR A C 1
ATOM 6034 O O . TYR A 1 789 ? -26.375 20.741 9.580 1.00 78.81 789 TYR A O 1
ATOM 6042 N N . SER A 1 790 ? -26.557 22.958 9.939 1.00 80.06 790 SER A N 1
ATOM 6043 C CA . SER A 1 790 ? -27.159 22.867 11.283 1.00 80.06 790 SER A CA 1
ATOM 6044 C C . SER A 1 790 ? -28.678 23.076 11.301 1.00 80.06 790 SER A C 1
ATOM 6046 O O . SER A 1 790 ? -29.331 22.802 12.308 1.00 80.06 790 SER A O 1
ATOM 6048 N N . GLN A 1 791 ? -29.265 23.542 10.195 1.00 84.12 791 GLN A N 1
ATOM 6049 C CA . GLN A 1 791 ? -30.713 23.682 10.016 1.00 84.12 791 GLN A CA 1
ATOM 6050 C C . GLN A 1 791 ? -31.115 23.367 8.572 1.00 84.12 791 GLN A C 1
ATOM 6052 O O . GLN A 1 791 ? -30.398 23.739 7.642 1.00 84.12 791 GLN A O 1
ATOM 6057 N N . TYR A 1 792 ? -32.301 22.778 8.394 1.00 91.75 792 TYR A N 1
ATOM 6058 C CA . TYR A 1 792 ? -32.893 22.489 7.084 1.00 91.75 792 TYR A CA 1
ATOM 6059 C C . TYR A 1 792 ? -34.268 23.119 6.913 1.00 91.75 792 TYR A C 1
ATOM 6061 O O . TYR A 1 792 ? -34.978 23.389 7.886 1.00 91.75 792 TYR A O 1
ATOM 6069 N N . ARG A 1 793 ? -34.671 23.301 5.658 1.00 91.12 793 ARG A N 1
ATOM 6070 C CA . ARG A 1 793 ? -36.021 23.689 5.259 1.00 91.12 793 ARG A CA 1
ATOM 6071 C C . ARG A 1 793 ? -36.477 22.814 4.100 1.00 91.12 793 ARG A C 1
ATOM 6073 O O . ARG A 1 793 ? -35.762 22.680 3.116 1.00 91.12 793 ARG A O 1
ATOM 6080 N N . VAL A 1 794 ? -37.669 22.240 4.227 1.00 92.56 794 VAL A N 1
ATOM 6081 C CA . VAL A 1 794 ? -38.325 21.432 3.195 1.00 92.56 794 VAL A CA 1
ATOM 6082 C C . VAL A 1 794 ? -39.624 22.130 2.811 1.00 92.56 794 VAL A C 1
ATOM 6084 O O . VAL A 1 794 ? -40.434 22.453 3.686 1.00 92.56 794 VAL A O 1
ATOM 6087 N N . THR A 1 795 ? -39.834 22.387 1.520 1.00 91.81 795 THR A N 1
ATOM 6088 C CA . THR A 1 795 ? -41.090 22.961 1.005 1.00 91.81 795 THR A CA 1
ATOM 6089 C C . THR A 1 795 ? -41.584 22.240 -0.242 1.00 91.81 795 THR A C 1
ATOM 6091 O O . THR A 1 795 ? -40.802 21.642 -0.977 1.00 91.81 795 THR A O 1
ATOM 6094 N N . PHE A 1 796 ? -42.895 22.295 -0.472 1.00 92.00 796 PHE A N 1
ATOM 6095 C CA . PHE A 1 796 ? -43.579 21.541 -1.521 1.00 92.00 796 PHE A CA 1
ATOM 6096 C C . PHE A 1 796 ? -44.346 22.504 -2.449 1.00 92.00 796 PHE A C 1
ATOM 6098 O O . PHE A 1 796 ? -45.470 22.900 -2.124 1.00 92.00 796 PHE A O 1
ATOM 6105 N N . PRO A 1 797 ? -43.750 22.956 -3.572 1.00 88.00 797 PRO A N 1
ATOM 6106 C CA . PRO A 1 797 ? -44.344 23.984 -4.440 1.00 88.00 797 PRO A CA 1
ATOM 6107 C C . PRO A 1 797 ? -45.516 23.490 -5.307 1.00 88.00 797 PRO A C 1
ATOM 6109 O O . PRO A 1 797 ? -46.299 24.302 -5.808 1.00 88.00 797 PRO A O 1
ATOM 6112 N N . GLU A 1 798 ? -45.670 22.176 -5.485 1.00 87.94 798 GLU A N 1
ATOM 6113 C CA . GLU A 1 798 ? -46.722 21.577 -6.309 1.00 87.94 798 GLU A CA 1
ATOM 6114 C C . GLU A 1 798 ? -47.355 20.362 -5.621 1.00 87.94 798 GLU A C 1
ATOM 6116 O O . GLU A 1 798 ? -46.662 19.563 -4.990 1.00 87.94 798 GLU A O 1
ATOM 6121 N N . ALA A 1 799 ? -48.676 20.224 -5.752 1.00 86.44 799 ALA A N 1
ATOM 6122 C CA . ALA A 1 799 ? -49.452 19.092 -5.253 1.00 86.44 799 ALA A CA 1
ATOM 6123 C C . ALA A 1 799 ? -50.151 18.368 -6.414 1.00 86.44 799 ALA A C 1
ATOM 6125 O O . ALA A 1 799 ? -50.265 18.911 -7.512 1.00 86.44 799 ALA A O 1
ATOM 6126 N N . ARG A 1 800 ? -50.697 17.166 -6.193 1.00 85.12 800 ARG A N 1
ATOM 6127 C CA . ARG A 1 800 ? -51.345 16.376 -7.266 1.00 85.12 800 ARG A CA 1
ATOM 6128 C C . ARG A 1 800 ? -52.599 17.033 -7.874 1.00 85.12 800 ARG A C 1
ATOM 6130 O O . ARG A 1 800 ? -53.074 16.603 -8.921 1.00 85.12 800 ARG A O 1
ATOM 6137 N N . SER A 1 801 ? -53.142 18.077 -7.247 1.00 78.81 801 SER A N 1
ATOM 6138 C CA . SER A 1 801 ? -54.194 18.939 -7.810 1.00 78.81 801 SER A CA 1
ATOM 6139 C C . SER A 1 801 ? -53.675 20.132 -8.634 1.00 78.81 801 SER A C 1
ATOM 6141 O O . SER A 1 801 ? -54.487 20.937 -9.088 1.00 78.81 801 SER A O 1
ATOM 6143 N N . GLY A 1 802 ? -52.357 20.264 -8.809 1.00 76.50 802 GLY A N 1
ATOM 6144 C CA . GLY A 1 802 ? -51.673 21.361 -9.499 1.00 76.50 802 GLY A CA 1
ATOM 6145 C C . GLY A 1 802 ? -50.866 22.269 -8.562 1.00 76.50 802 GLY A C 1
ATOM 6146 O O . GLY A 1 802 ? -50.724 22.009 -7.362 1.00 76.50 802 GLY A O 1
ATOM 6147 N N . SER A 1 803 ? -50.345 23.358 -9.129 1.00 73.19 803 SER A N 1
ATOM 6148 C CA . SER A 1 803 ? -49.476 24.328 -8.452 1.00 73.19 803 SER A CA 1
ATOM 6149 C C . SER A 1 803 ? -50.108 24.913 -7.179 1.00 73.19 803 SER A C 1
ATOM 6151 O O . SER A 1 803 ? -51.306 25.216 -7.130 1.00 73.19 803 SER A O 1
ATOM 6153 N N . VAL A 1 804 ? -49.306 25.085 -6.125 1.00 72.06 804 VAL A N 1
ATOM 6154 C CA . VAL A 1 804 ? -49.815 25.441 -4.794 1.00 72.06 804 VAL A CA 1
ATOM 6155 C C . VAL A 1 804 ? -50.116 26.942 -4.684 1.00 72.06 804 VAL A C 1
ATOM 6157 O O . VAL A 1 804 ? -49.222 27.777 -4.577 1.00 72.06 804 VAL A O 1
ATOM 6160 N N . ALA A 1 805 ? -51.408 27.279 -4.680 1.00 69.50 805 ALA A N 1
ATOM 6161 C CA . ALA A 1 805 ? -51.935 28.633 -4.509 1.00 69.50 805 ALA A CA 1
ATOM 6162 C C . ALA A 1 805 ? -52.536 28.848 -3.103 1.00 69.50 805 ALA A C 1
ATOM 6164 O O . ALA A 1 805 ? -52.627 27.922 -2.297 1.00 69.50 805 ALA A O 1
ATOM 6165 N N . TYR A 1 806 ? -52.977 30.076 -2.799 1.00 73.38 806 TYR A N 1
ATOM 6166 C CA . TYR A 1 806 ? -53.629 30.412 -1.524 1.00 73.38 806 TYR A CA 1
ATOM 6167 C C . TYR A 1 806 ? -54.798 29.460 -1.211 1.00 73.38 806 TYR A C 1
ATOM 6169 O O . TYR A 1 806 ? -55.769 29.387 -1.965 1.00 73.38 806 TYR A O 1
ATOM 6177 N N . GLY A 1 807 ? -54.726 28.761 -0.076 1.00 66.38 807 GLY A N 1
ATOM 6178 C CA . GLY A 1 807 ? -55.742 27.800 0.361 1.00 66.38 807 GLY A CA 1
ATOM 6179 C C . GLY A 1 807 ? -55.612 26.382 -0.215 1.00 66.38 807 GLY A C 1
ATOM 6180 O O . GLY A 1 807 ? -56.366 25.508 0.216 1.00 66.38 807 GLY A O 1
ATOM 6181 N N . THR A 1 808 ? -54.662 26.117 -1.122 1.00 78.44 808 THR A N 1
ATOM 6182 C CA . THR A 1 808 ? -54.288 24.743 -1.504 1.00 78.44 808 THR A CA 1
ATOM 6183 C C . THR A 1 808 ? -53.691 24.015 -0.295 1.00 78.44 808 THR A C 1
ATOM 6185 O O . THR A 1 808 ? -53.007 24.621 0.531 1.00 78.44 808 THR A O 1
ATOM 6188 N N . ILE A 1 809 ? -53.962 22.714 -0.175 1.00 81.75 809 ILE A N 1
ATOM 6189 C CA . ILE A 1 809 ? -53.498 21.869 0.932 1.00 81.75 809 ILE A CA 1
ATOM 6190 C C . ILE A 1 809 ? -52.501 20.855 0.382 1.00 81.75 809 ILE A C 1
ATOM 6192 O O . ILE A 1 809 ? -52.859 20.098 -0.519 1.00 81.75 809 ILE A O 1
ATOM 6196 N N . VAL A 1 810 ? -51.301 20.819 0.960 1.00 87.56 810 VAL A N 1
ATOM 6197 C CA . VAL A 1 810 ? -50.332 19.727 0.793 1.00 87.56 810 VAL A CA 1
ATOM 6198 C C . VAL A 1 810 ? -50.492 18.754 1.963 1.00 87.56 810 VAL A C 1
ATOM 6200 O O . VAL A 1 810 ? -50.747 19.185 3.093 1.00 87.56 810 VAL A O 1
ATOM 6203 N N . GLN A 1 811 ? -50.363 17.452 1.708 1.00 89.31 811 GLN A N 1
ATOM 6204 C CA . GLN A 1 811 ? -50.433 16.404 2.728 1.00 89.31 811 GLN A CA 1
ATOM 6205 C C . GLN A 1 811 ? -49.367 15.327 2.524 1.00 89.31 811 GLN A C 1
ATOM 6207 O O . GLN A 1 811 ? -49.036 14.991 1.390 1.00 89.31 811 GLN A O 1
ATOM 6212 N N . PHE A 1 812 ? -48.915 14.721 3.612 1.00 91.56 812 PHE A N 1
ATOM 6213 C CA . PHE A 1 812 ? -48.081 13.521 3.604 1.00 91.56 812 PHE A CA 1
ATOM 6214 C C . PHE A 1 812 ? -48.311 12.735 4.905 1.00 91.56 812 PHE A C 1
ATOM 6216 O O . PHE A 1 812 ? -49.099 13.170 5.751 1.00 91.56 812 PHE A O 1
ATOM 6223 N N . GLY A 1 813 ? -47.712 11.550 5.010 1.00 88.62 813 GLY A N 1
ATOM 6224 C CA . GLY A 1 813 ? -47.535 10.854 6.280 1.00 88.62 813 GLY A CA 1
ATOM 6225 C C . GLY A 1 813 ? -46.303 11.420 6.973 1.00 88.62 813 GLY A C 1
ATOM 6226 O O . GLY A 1 813 ? -46.367 12.453 7.629 1.00 88.62 813 GLY A O 1
ATOM 6227 N N . GLU A 1 814 ? -45.165 10.804 6.673 1.00 91.19 814 GLU A N 1
ATOM 6228 C CA . GLU A 1 814 ? -43.839 11.153 7.185 1.00 91.19 814 GLU A CA 1
ATOM 6229 C C . GLU A 1 814 ? -42.951 11.753 6.081 1.00 91.19 814 GLU A C 1
ATOM 6231 O O . GLU A 1 814 ? -43.106 11.412 4.899 1.00 91.19 814 GLU A O 1
ATOM 6236 N N . VAL A 1 815 ? -41.983 12.593 6.467 1.00 91.81 815 VAL A N 1
ATOM 6237 C CA . VAL A 1 815 ? -40.832 12.969 5.627 1.00 91.81 815 VAL A CA 1
ATOM 6238 C C . VAL A 1 815 ? -39.529 12.574 6.320 1.00 91.81 815 VAL A C 1
ATOM 6240 O O . VAL A 1 815 ? -39.167 13.142 7.350 1.00 91.81 815 VAL A O 1
ATOM 6243 N N . GLU A 1 816 ? -38.776 11.661 5.709 1.00 92.88 816 GLU A N 1
ATOM 6244 C CA . GLU A 1 816 ? -37.408 11.342 6.127 1.00 92.88 816 GLU A CA 1
ATOM 6245 C C . GLU A 1 816 ? -36.395 12.092 5.257 1.00 92.88 816 GLU A C 1
ATOM 6247 O O . GLU A 1 816 ? -36.606 12.284 4.058 1.00 92.88 816 GLU A O 1
ATOM 6252 N N . LEU A 1 817 ? -35.260 12.470 5.850 1.00 92.12 817 LEU A N 1
ATOM 6253 C CA . LEU A 1 817 ? -34.102 13.008 5.133 1.00 92.12 817 LEU A CA 1
ATOM 6254 C C . LEU A 1 817 ? -32.881 12.113 5.407 1.00 92.12 817 LEU A C 1
ATOM 6256 O O . LEU A 1 817 ? -32.158 12.370 6.380 1.00 92.12 817 LEU A O 1
ATOM 6260 N N . PRO A 1 818 ? -32.662 11.049 4.607 1.00 88.75 818 PRO A N 1
ATOM 6261 C CA . PRO A 1 818 ? -31.471 10.205 4.691 1.00 88.75 818 PRO A CA 1
ATOM 6262 C C . PRO A 1 818 ? -30.176 11.014 4.595 1.00 88.75 818 PRO A C 1
ATOM 6264 O O . PRO A 1 818 ? -30.101 12.029 3.890 1.00 88.75 818 PRO A O 1
ATOM 6267 N N . GLY A 1 819 ? -29.140 10.573 5.305 1.00 83.31 819 GLY A N 1
ATOM 6268 C CA . GLY A 1 819 ? -27.869 11.287 5.324 1.00 83.31 819 GLY A CA 1
ATOM 6269 C C . GLY A 1 819 ? -26.950 10.896 6.474 1.00 83.31 819 GLY A C 1
ATOM 6270 O O . GLY A 1 819 ? -26.969 9.767 6.962 1.00 83.31 819 GLY A O 1
ATOM 6271 N N . LEU A 1 820 ? -26.125 11.852 6.893 1.00 81.31 820 LEU A N 1
ATOM 6272 C CA . LEU A 1 820 ? -24.975 11.655 7.770 1.00 81.31 820 LEU A CA 1
ATOM 6273 C C . LEU A 1 820 ? -25.029 12.619 8.967 1.00 81.31 820 LEU A C 1
ATOM 6275 O O . LEU A 1 820 ? -25.267 13.813 8.781 1.00 81.31 820 LEU A O 1
ATOM 6279 N N . THR A 1 821 ? -24.767 12.153 10.190 1.00 73.19 821 THR A N 1
ATOM 6280 C CA . THR A 1 821 ? -24.760 12.989 11.411 1.00 73.19 821 THR A CA 1
ATOM 6281 C C . THR A 1 821 ? -23.360 13.150 12.004 1.00 73.19 821 THR A C 1
ATOM 6283 O O . THR A 1 821 ? -22.531 12.245 11.921 1.00 73.19 821 THR A O 1
ATOM 6286 N N . VAL A 1 822 ? -23.094 14.315 12.614 1.00 61.97 822 VAL A N 1
ATOM 6287 C CA . VAL A 1 822 ? -21.817 14.629 13.281 1.00 61.97 822 VAL A CA 1
ATOM 6288 C C . VAL A 1 822 ? -21.987 14.568 14.812 1.00 61.97 822 VAL A C 1
ATOM 6290 O O . VAL A 1 822 ? -22.930 15.173 15.338 1.00 61.97 822 VAL A O 1
ATOM 6293 N N . PRO A 1 823 ? -21.093 13.887 15.561 1.00 54.84 823 PRO A N 1
ATOM 6294 C CA . PRO A 1 823 ? -21.178 13.788 17.019 1.00 54.84 823 PRO A CA 1
ATOM 6295 C C . PRO A 1 823 ? -21.150 15.144 17.762 1.00 54.84 823 PRO A C 1
ATOM 6297 O O . PRO A 1 823 ? -20.369 16.035 17.407 1.00 54.84 823 PRO A O 1
ATOM 6300 N N . PRO A 1 824 ? -21.932 15.312 18.851 1.00 47.03 824 PRO A N 1
ATOM 6301 C CA . PRO A 1 824 ? -21.870 16.502 19.696 1.00 47.03 824 PRO A CA 1
ATOM 6302 C C . PRO A 1 824 ? -20.496 16.659 20.360 1.00 47.03 824 PRO A C 1
ATOM 6304 O O . PRO A 1 824 ? -20.045 15.775 21.084 1.00 47.03 824 PRO A O 1
ATOM 6307 N N . GLY A 1 825 ? -19.851 17.806 20.137 1.00 44.59 825 GLY A N 1
ATOM 6308 C CA . GLY A 1 825 ? -18.507 18.114 20.646 1.00 44.59 825 GLY A CA 1
ATOM 6309 C C . GLY A 1 825 ? -17.504 18.515 19.561 1.00 44.59 825 GLY A C 1
ATOM 6310 O O . GLY A 1 825 ? -16.461 19.075 19.890 1.00 44.59 825 GLY A O 1
ATOM 6311 N N . TYR A 1 826 ? -17.822 18.291 18.281 1.00 41.34 826 TYR A N 1
ATOM 6312 C CA . TYR A 1 826 ? -17.012 18.784 17.166 1.00 41.34 826 TYR A CA 1
ATOM 6313 C C . TYR A 1 826 ? -17.024 20.323 17.100 1.00 41.34 826 TYR A C 1
ATOM 6315 O O . TYR A 1 826 ? -18.085 20.949 17.143 1.00 41.34 826 TYR A O 1
ATOM 6323 N N . VAL A 1 827 ? -15.841 20.930 16.973 1.00 40.16 827 VAL A N 1
ATOM 6324 C CA . VAL A 1 827 ? -15.641 22.373 16.765 1.00 40.16 827 VAL A CA 1
ATOM 6325 C C . VAL A 1 827 ? -14.855 22.546 15.468 1.00 40.16 827 VAL A C 1
ATOM 6327 O O . VAL A 1 827 ? -13.842 21.878 15.274 1.00 40.16 827 VAL A O 1
ATOM 6330 N N . LEU A 1 828 ? -15.336 23.416 14.577 1.00 39.22 828 LEU A N 1
ATOM 6331 C CA . LEU A 1 828 ? -14.769 23.596 13.239 1.00 39.22 828 LEU A CA 1
ATOM 6332 C C . LEU A 1 828 ? -13.313 24.111 13.299 1.00 39.22 828 LEU A C 1
ATOM 6334 O O . LEU A 1 828 ? -13.073 25.146 13.927 1.00 39.22 828 LEU A O 1
ATOM 6338 N N . PRO A 1 829 ? -12.350 23.443 12.635 1.00 40.44 829 PRO A N 1
ATOM 6339 C CA . PRO A 1 829 ? -10.985 23.940 12.494 1.00 40.44 829 PRO A CA 1
ATOM 6340 C C . PRO A 1 829 ? -10.894 25.019 11.403 1.00 40.44 829 PRO A C 1
ATOM 6342 O O . PRO A 1 829 ? -11.437 24.866 10.309 1.00 40.44 829 PRO A O 1
ATOM 6345 N N . THR A 1 830 ? -10.184 26.113 11.681 1.00 47.44 830 THR A N 1
ATOM 6346 C CA . THR A 1 830 ? -10.107 27.277 10.784 1.00 47.44 830 THR A CA 1
ATOM 6347 C C . THR A 1 830 ? -8.919 27.194 9.821 1.00 47.44 830 THR A C 1
ATOM 6349 O O . THR A 1 830 ? -7.766 27.311 10.239 1.00 47.44 830 THR A O 1
ATOM 6352 N N . VAL A 1 831 ? -9.186 27.078 8.516 1.00 56.97 831 VAL A N 1
ATOM 6353 C CA . VAL A 1 831 ? -8.193 27.408 7.474 1.00 56.97 831 VAL A CA 1
ATOM 6354 C C . VAL A 1 831 ? -7.953 28.919 7.445 1.00 56.97 831 VAL A C 1
ATOM 6356 O O . VAL A 1 831 ? -8.880 29.698 7.672 1.00 56.97 831 VAL A O 1
ATOM 6359 N N . THR A 1 832 ? -6.715 29.349 7.188 1.00 66.94 832 THR A N 1
ATOM 6360 C CA . THR A 1 832 ? -6.340 30.775 7.235 1.00 66.94 832 THR A CA 1
ATOM 6361 C C . THR A 1 832 ? -5.838 31.258 5.870 1.00 66.94 832 THR A C 1
ATOM 6363 O O . THR A 1 832 ? -4.843 30.725 5.379 1.00 66.94 832 THR A O 1
ATOM 6366 N N . PRO A 1 833 ? -6.484 32.264 5.248 1.00 77.44 833 PRO A N 1
ATOM 6367 C CA . PRO A 1 833 ? -5.982 32.894 4.029 1.00 77.44 833 PRO A CA 1
ATOM 6368 C C . PRO A 1 833 ? -4.664 33.645 4.255 1.00 77.44 833 PRO A C 1
ATOM 6370 O O . PRO A 1 833 ? -4.526 34.396 5.223 1.00 77.44 833 PRO A O 1
ATOM 6373 N N . VAL A 1 834 ? -3.720 33.488 3.328 1.00 78.69 834 VAL A N 1
ATOM 6374 C CA . VAL A 1 834 ? -2.400 34.138 3.323 1.00 78.69 834 VAL A CA 1
ATOM 6375 C C . VAL A 1 834 ? -2.134 34.836 1.987 1.00 78.69 834 VAL A C 1
ATOM 6377 O O . VAL A 1 834 ? -2.630 34.416 0.943 1.00 78.69 834 VAL A O 1
ATOM 6380 N N . SER A 1 835 ? -1.349 35.917 2.014 1.00 80.69 835 SER A N 1
ATOM 6381 C CA . SER A 1 835 ? -0.970 36.669 0.808 1.00 80.69 835 SER A CA 1
ATOM 6382 C C . SER A 1 835 ? -0.042 35.885 -0.120 1.00 80.69 835 SER A C 1
ATOM 6384 O O . SER A 1 835 ? -0.148 35.998 -1.337 1.00 80.69 835 SER A O 1
ATOM 6386 N N . THR A 1 836 ? 0.810 35.045 0.463 1.00 87.38 836 THR A N 1
ATOM 6387 C CA . THR A 1 836 ? 1.583 34.007 -0.212 1.00 87.38 836 THR A CA 1
ATOM 6388 C C . THR A 1 836 ? 1.728 32.809 0.725 1.00 87.38 836 THR A C 1
ATOM 6390 O O . THR A 1 836 ? 1.907 32.987 1.932 1.00 87.38 836 THR A O 1
ATOM 6393 N N . VAL A 1 837 ? 1.673 31.582 0.199 1.00 82.94 837 VAL A N 1
ATOM 6394 C CA . VAL A 1 837 ? 2.104 30.389 0.957 1.00 82.94 837 VAL A CA 1
ATOM 6395 C C . VAL A 1 837 ? 3.634 30.303 1.048 1.00 82.94 837 VAL A C 1
ATOM 6397 O O . VAL A 1 837 ? 4.162 29.629 1.931 1.00 82.94 837 VAL A O 1
ATOM 6400 N N . LEU A 1 838 ? 4.352 31.020 0.175 1.00 83.56 838 LEU A N 1
ATOM 6401 C CA . LEU A 1 838 ? 5.815 31.075 0.106 1.00 83.56 838 LEU A CA 1
ATOM 6402 C C . LEU A 1 838 ? 6.369 32.129 1.077 1.00 83.56 838 LEU A C 1
ATOM 6404 O O . LEU A 1 838 ? 7.013 33.092 0.679 1.00 83.56 838 LEU A O 1
ATOM 6408 N N . THR A 1 839 ? 6.077 31.985 2.370 1.00 67.38 839 THR A N 1
ATOM 6409 C CA . THR A 1 839 ? 6.557 32.930 3.393 1.00 67.38 839 THR A CA 1
ATOM 6410 C C . THR A 1 839 ? 8.082 32.853 3.558 1.00 67.38 839 THR A C 1
ATOM 6412 O O . THR A 1 839 ? 8.614 31.739 3.475 1.00 67.38 839 THR A O 1
ATOM 6415 N N . PRO A 1 840 ? 8.785 33.953 3.899 1.00 56.09 840 PRO A N 1
ATOM 6416 C CA . PRO A 1 840 ? 10.217 33.927 4.204 1.00 56.09 840 PRO A CA 1
ATOM 6417 C C . PRO A 1 840 ? 10.570 32.841 5.234 1.00 56.09 840 PRO A C 1
ATOM 6419 O O . PRO A 1 840 ? 10.016 32.810 6.333 1.00 56.09 840 PRO A O 1
ATOM 6422 N N . GLY A 1 841 ? 11.462 31.922 4.852 1.00 59.25 841 GLY A N 1
ATOM 6423 C CA . GLY A 1 841 ? 11.728 30.665 5.571 1.00 59.25 841 GLY A CA 1
ATOM 6424 C C . GLY A 1 841 ? 11.222 29.405 4.852 1.00 59.25 841 GLY A C 1
ATOM 6425 O O . GLY A 1 841 ? 11.604 28.299 5.226 1.00 59.25 841 GLY A O 1
ATOM 6426 N N . SER A 1 842 ? 10.425 29.554 3.791 1.00 73.88 842 SER A N 1
ATOM 6427 C CA . SER A 1 842 ? 10.167 28.485 2.816 1.00 73.88 842 SER A CA 1
ATOM 6428 C C . SER A 1 842 ? 11.462 28.130 2.075 1.00 73.88 842 SER A C 1
ATOM 6430 O O . SER A 1 842 ? 12.275 29.008 1.782 1.00 73.88 842 SER A O 1
ATOM 6432 N N . THR A 1 843 ? 11.675 26.849 1.771 1.00 75.88 843 THR A N 1
ATOM 6433 C CA . THR A 1 843 ? 12.934 26.360 1.185 1.00 75.88 843 THR A CA 1
ATOM 6434 C C . THR A 1 843 ? 12.766 26.090 -0.303 1.00 75.88 843 THR A C 1
ATOM 6436 O O . THR A 1 843 ? 12.024 25.186 -0.681 1.00 75.88 843 THR A O 1
ATOM 6439 N N . VAL A 1 844 ? 13.492 26.819 -1.157 1.00 77.44 844 VAL A N 1
ATOM 6440 C CA . VAL A 1 844 ? 13.660 26.439 -2.570 1.00 77.44 844 VAL A CA 1
ATOM 6441 C C . VAL A 1 844 ? 14.552 25.198 -2.628 1.00 77.44 844 VAL A C 1
ATOM 6443 O O . VAL A 1 844 ? 15.759 25.282 -2.406 1.00 77.44 844 VAL A O 1
ATOM 6446 N N . VAL A 1 845 ? 13.936 24.045 -2.890 1.00 69.56 845 VAL A N 1
ATOM 6447 C CA . VAL A 1 845 ? 14.563 22.714 -2.880 1.00 69.56 845 VAL A CA 1
ATOM 6448 C C . VAL A 1 845 ? 15.391 22.485 -4.142 1.00 69.56 845 VAL A C 1
ATOM 6450 O O . VAL A 1 845 ? 16.446 21.856 -4.087 1.00 69.56 845 VAL A O 1
ATOM 6453 N N . ARG A 1 846 ? 14.934 23.002 -5.291 1.00 74.88 846 ARG A N 1
ATOM 6454 C CA . ARG A 1 846 ? 15.616 22.833 -6.580 1.00 74.88 846 ARG A CA 1
ATOM 6455 C C . ARG A 1 846 ? 15.351 24.007 -7.519 1.00 74.88 846 ARG A C 1
ATOM 6457 O O . ARG A 1 846 ? 14.268 24.585 -7.518 1.00 74.88 846 ARG A O 1
ATOM 6464 N N . VAL A 1 847 ? 16.326 24.325 -8.363 1.00 78.06 847 VAL A N 1
ATOM 6465 C CA . VAL A 1 847 ? 16.157 25.214 -9.524 1.00 78.06 847 VAL A CA 1
ATOM 6466 C C . VAL A 1 847 ? 16.061 24.339 -10.773 1.00 78.06 847 VAL A C 1
ATOM 6468 O O . VAL A 1 847 ? 16.772 23.341 -10.882 1.00 78.06 847 VAL A O 1
ATOM 6471 N N . ARG A 1 848 ? 15.166 24.681 -11.704 1.00 73.94 848 ARG A N 1
ATOM 6472 C CA . ARG A 1 848 ? 15.100 24.069 -13.040 1.00 73.94 848 ARG A CA 1
ATOM 6473 C C . ARG A 1 848 ? 15.743 25.044 -14.018 1.00 73.94 848 ARG A C 1
ATOM 6475 O O . ARG A 1 848 ? 15.264 26.172 -14.133 1.00 73.94 848 ARG A O 1
ATOM 6482 N N . GLY A 1 849 ? 16.834 24.650 -14.672 1.00 72.69 849 GLY A N 1
ATOM 6483 C CA . GLY A 1 849 ? 17.815 25.604 -15.187 1.00 72.69 849 GLY A CA 1
ATOM 6484 C C . GLY A 1 849 ? 18.910 25.935 -14.166 1.00 72.69 849 GLY A C 1
ATOM 6485 O O . GLY A 1 849 ? 18.947 25.387 -13.065 1.00 72.69 849 GLY A O 1
ATOM 6486 N N . TYR A 1 850 ? 19.795 26.869 -14.519 1.00 77.25 850 TYR A N 1
ATOM 6487 C CA . TYR A 1 850 ? 20.847 27.376 -13.627 1.00 77.25 850 TYR A CA 1
ATOM 6488 C C . TYR A 1 850 ? 20.635 28.862 -13.308 1.00 77.25 850 TYR A C 1
ATOM 6490 O O . TYR A 1 850 ? 20.181 29.631 -14.155 1.00 77.25 850 TYR A O 1
ATOM 6498 N N . ASN A 1 851 ? 20.960 29.289 -12.089 1.00 74.56 851 ASN A N 1
ATOM 6499 C CA . ASN A 1 851 ? 20.808 30.672 -11.633 1.00 74.56 851 ASN A CA 1
ATOM 6500 C C . ASN A 1 851 ? 22.165 31.312 -11.282 1.00 74.56 851 ASN A C 1
ATOM 6502 O O . ASN A 1 851 ? 23.164 30.633 -11.050 1.00 74.56 851 ASN A O 1
ATOM 6506 N N . THR A 1 852 ? 22.205 32.646 -11.259 1.00 64.38 852 THR A N 1
ATOM 6507 C CA . THR A 1 852 ? 23.384 33.443 -10.850 1.00 64.38 852 THR A CA 1
ATOM 6508 C C . THR A 1 852 ? 23.156 34.203 -9.540 1.00 64.38 852 THR A C 1
ATOM 6510 O O . THR A 1 852 ? 23.887 35.140 -9.226 1.00 64.38 852 THR A O 1
ATOM 6513 N N . HIS A 1 853 ? 22.115 33.822 -8.798 1.00 71.88 853 HIS A N 1
ATOM 6514 C CA . HIS A 1 853 ? 21.592 34.498 -7.611 1.00 71.88 853 HIS A CA 1
ATOM 6515 C C . HIS A 1 853 ? 21.345 33.475 -6.495 1.00 71.88 853 HIS A C 1
ATOM 6517 O O . HIS A 1 853 ? 21.197 32.282 -6.758 1.00 71.88 853 HIS A O 1
ATOM 6523 N N . THR A 1 854 ? 21.274 33.931 -5.246 1.00 74.50 854 THR A N 1
ATOM 6524 C CA . THR A 1 854 ? 20.822 33.110 -4.116 1.00 74.50 854 THR A CA 1
ATOM 6525 C C . THR A 1 854 ? 19.395 32.618 -4.344 1.00 74.50 854 THR A C 1
ATOM 6527 O O . THR A 1 854 ? 18.529 33.405 -4.709 1.00 74.50 854 THR A O 1
ATOM 6530 N N . THR A 1 855 ? 19.124 31.332 -4.100 1.00 68.75 855 THR A N 1
ATOM 6531 C CA . THR A 1 855 ? 17.802 30.718 -4.343 1.00 68.75 855 THR A CA 1
ATOM 6532 C C . THR A 1 855 ? 16.670 31.346 -3.528 1.00 68.75 855 THR A C 1
ATOM 6534 O O . THR A 1 855 ? 15.532 31.345 -3.981 1.00 68.75 855 THR A O 1
ATOM 6537 N N . ALA A 1 856 ? 16.980 31.936 -2.369 1.00 68.00 856 ALA A N 1
ATOM 6538 C CA . ALA A 1 856 ? 16.028 32.706 -1.569 1.00 68.00 856 ALA A CA 1
ATOM 6539 C C . ALA A 1 856 ? 15.462 33.936 -2.308 1.00 68.00 856 ALA A C 1
ATOM 6541 O O . ALA A 1 856 ? 14.314 34.290 -2.084 1.00 68.00 856 ALA A O 1
ATOM 6542 N N . THR A 1 857 ? 16.220 34.539 -3.230 1.00 79.31 857 THR A N 1
ATOM 6543 C CA . THR A 1 857 ? 15.871 35.795 -3.930 1.00 79.31 857 THR A CA 1
ATOM 6544 C C . THR A 1 857 ? 14.776 35.628 -4.994 1.00 79.31 857 THR A C 1
ATOM 6546 O O . THR A 1 857 ? 14.530 36.532 -5.774 1.00 79.31 857 THR A O 1
ATOM 6549 N N . ALA A 1 858 ? 14.116 34.468 -5.053 1.00 78.25 858 ALA A N 1
ATOM 6550 C CA . ALA A 1 858 ? 12.873 34.273 -5.803 1.00 78.25 858 ALA A CA 1
ATOM 6551 C C . ALA A 1 858 ? 11.602 34.499 -4.952 1.00 78.25 858 ALA A C 1
ATOM 6553 O O . ALA A 1 858 ? 10.505 34.545 -5.515 1.00 78.25 858 ALA A O 1
ATOM 6554 N N . ILE A 1 859 ? 11.769 34.512 -3.621 1.00 86.06 859 ILE A N 1
ATOM 6555 C CA . ILE A 1 859 ? 10.727 34.441 -2.584 1.00 86.06 859 ILE A CA 1
ATOM 6556 C C . ILE A 1 859 ? 11.149 35.211 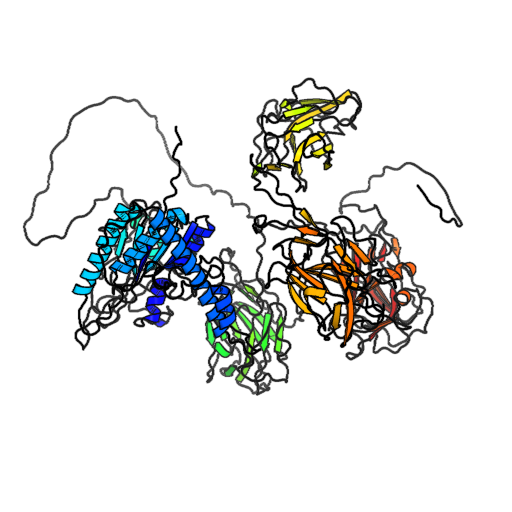-1.304 1.00 86.06 859 ILE A C 1
ATOM 6558 O O . ILE A 1 859 ? 10.922 34.744 -0.181 1.00 86.06 859 ILE A O 1
ATOM 6562 N N . ASP A 1 860 ? 11.864 36.337 -1.446 1.00 82.94 860 ASP A N 1
ATOM 6563 C CA . ASP A 1 860 ? 12.388 37.117 -0.303 1.00 82.94 860 ASP A CA 1
ATOM 6564 C C . ASP A 1 860 ? 11.513 38.316 0.104 1.00 82.94 860 ASP A C 1
ATOM 6566 O O . ASP A 1 860 ? 11.809 39.005 1.087 1.00 82.94 860 ASP A O 1
ATOM 6570 N N . GLY A 1 861 ? 10.385 38.511 -0.582 1.00 86.75 861 GLY A N 1
ATOM 6571 C CA . GLY A 1 861 ? 9.435 39.594 -0.350 1.00 86.75 861 GLY A CA 1
ATOM 6572 C C . GLY A 1 861 ? 9.866 40.936 -0.942 1.00 86.75 861 GLY A C 1
ATOM 6573 O O . GLY A 1 861 ? 9.304 41.966 -0.555 1.00 86.75 861 GLY A O 1
ATOM 6574 N N . THR A 1 862 ? 10.856 40.964 -1.845 1.00 89.75 862 THR A N 1
ATOM 6575 C CA . THR A 1 862 ? 11.362 42.201 -2.457 1.00 89.75 862 THR A CA 1
ATOM 6576 C C . THR A 1 862 ? 11.454 42.144 -3.983 1.00 89.75 862 THR A C 1
ATOM 6578 O O . THR A 1 862 ? 11.577 41.095 -4.599 1.00 89.75 862 THR A O 1
ATOM 6581 N N . THR A 1 863 ? 11.417 43.308 -4.634 1.00 91.69 863 THR A N 1
ATOM 6582 C CA . THR A 1 863 ? 11.483 43.427 -6.104 1.00 91.69 863 THR A CA 1
ATOM 6583 C C . THR A 1 863 ? 12.910 43.421 -6.680 1.00 91.69 863 THR A C 1
ATOM 6585 O O . THR A 1 863 ? 13.194 44.120 -7.664 1.00 91.69 863 THR A O 1
ATOM 6588 N N . ASP A 1 864 ? 13.838 42.681 -6.066 1.00 90.25 864 ASP A N 1
ATOM 6589 C CA . ASP A 1 864 ? 15.202 42.523 -6.585 1.00 90.25 864 ASP A CA 1
ATOM 6590 C C . ASP A 1 864 ? 15.291 41.520 -7.746 1.00 90.25 864 ASP A C 1
ATOM 6592 O O . ASP A 1 864 ? 14.368 40.775 -8.032 1.00 90.25 864 ASP A O 1
ATOM 6596 N N . VAL A 1 865 ? 16.374 41.568 -8.529 1.00 88.94 865 VAL A N 1
ATOM 6597 C CA . VAL A 1 865 ? 16.465 40.761 -9.760 1.00 88.94 865 VAL A CA 1
ATOM 6598 C C . VAL A 1 865 ? 16.778 39.307 -9.419 1.00 88.94 865 VAL A C 1
ATOM 6600 O O . VAL A 1 865 ? 17.921 38.999 -9.078 1.00 88.94 865 VAL A O 1
ATOM 6603 N N . TYR A 1 866 ? 15.817 38.411 -9.643 1.00 88.19 866 TYR A N 1
ATOM 6604 C CA . TYR A 1 866 ? 16.079 36.982 -9.801 1.00 88.19 866 TYR A CA 1
ATOM 6605 C C . TYR A 1 866 ? 16.222 36.615 -11.283 1.00 88.19 866 TYR A C 1
ATOM 6607 O O . TYR A 1 866 ? 15.492 37.133 -12.131 1.00 88.19 866 TYR A O 1
ATOM 6615 N N . GLN A 1 867 ? 17.159 35.719 -11.615 1.00 88.69 867 GLN A N 1
ATOM 6616 C CA . GLN A 1 867 ? 17.368 35.221 -12.982 1.00 88.69 867 GLN A CA 1
ATOM 6617 C C . GLN A 1 867 ? 17.628 33.714 -13.016 1.00 88.69 867 GLN A C 1
ATOM 6619 O O . GLN A 1 867 ? 18.486 33.203 -12.293 1.00 88.69 867 GLN A O 1
ATOM 6624 N N . VAL A 1 868 ? 16.919 33.029 -13.920 1.00 86.12 868 VAL A N 1
ATOM 6625 C CA . VAL A 1 868 ? 17.084 31.600 -14.224 1.00 86.12 868 VAL A CA 1
ATOM 6626 C C . VAL A 1 868 ? 17.351 31.432 -15.716 1.00 86.12 868 VAL A C 1
ATOM 6628 O O . VAL A 1 868 ? 16.610 31.940 -16.559 1.00 86.12 868 VAL A O 1
ATOM 6631 N N . HIS A 1 869 ? 18.415 30.708 -16.041 1.00 83.25 869 HIS A N 1
ATOM 6632 C CA . HIS A 1 869 ? 18.799 30.337 -17.394 1.00 83.25 869 HIS A CA 1
ATOM 6633 C C . HIS A 1 869 ? 18.262 28.942 -17.727 1.00 83.25 869 HIS A C 1
ATOM 6635 O O . HIS A 1 869 ? 18.492 27.997 -16.972 1.00 83.25 869 HIS A O 1
ATOM 6641 N N . ALA A 1 870 ? 17.611 28.788 -18.878 1.00 77.88 870 ALA A N 1
ATOM 6642 C CA . ALA A 1 870 ? 17.170 27.491 -19.379 1.00 77.88 870 ALA A CA 1
ATOM 6643 C C . ALA A 1 870 ? 18.376 26.602 -19.747 1.00 77.88 870 ALA A C 1
ATOM 6645 O O . ALA A 1 870 ? 19.200 26.966 -20.590 1.00 77.88 870 ALA A O 1
ATOM 6646 N N . ASP A 1 871 ? 18.452 25.417 -19.139 1.00 72.75 871 ASP A N 1
ATOM 6647 C CA . ASP A 1 871 ? 19.504 24.408 -19.350 1.00 72.75 871 ASP A CA 1
ATOM 6648 C C . ASP A 1 871 ? 19.224 23.456 -20.532 1.00 72.75 871 ASP A C 1
ATOM 6650 O O . ASP A 1 871 ? 20.050 22.607 -20.860 1.00 72.75 871 ASP A O 1
ATOM 6654 N N . GLY A 1 872 ? 18.069 23.605 -21.190 1.00 59.84 872 GLY A N 1
ATOM 6655 C CA . GLY A 1 872 ? 17.615 22.745 -22.286 1.00 59.84 872 GLY A CA 1
ATOM 6656 C C . GLY A 1 872 ? 16.871 21.473 -21.857 1.00 59.84 872 GLY A C 1
ATOM 6657 O O . GLY A 1 872 ? 16.459 20.714 -22.729 1.00 59.84 872 GLY A O 1
ATOM 6658 N N . THR A 1 873 ? 16.661 21.241 -20.555 1.00 55.66 873 THR A N 1
ATOM 6659 C CA . THR A 1 873 ? 15.950 20.061 -20.013 1.00 55.66 873 THR A CA 1
ATOM 6660 C C . THR A 1 873 ? 14.470 20.313 -19.692 1.00 55.66 873 THR A C 1
ATOM 6662 O O . THR A 1 873 ? 13.734 19.386 -19.351 1.00 55.66 873 THR A O 1
ATOM 6665 N N . GLY A 1 874 ? 14.008 21.561 -19.796 1.00 67.38 874 GLY A N 1
ATOM 6666 C CA . GLY A 1 874 ? 12.615 21.955 -19.590 1.00 67.38 874 GLY A CA 1
ATOM 6667 C C . GLY A 1 874 ? 12.442 23.470 -19.474 1.00 67.38 874 GLY A C 1
ATOM 6668 O O . GLY A 1 874 ? 13.386 24.232 -19.688 1.00 67.38 874 GLY A O 1
ATOM 6669 N N . ALA A 1 875 ? 11.231 23.906 -19.117 1.00 76.50 875 ALA A N 1
ATOM 6670 C CA . ALA A 1 875 ? 10.959 25.306 -18.802 1.00 76.50 875 ALA A CA 1
ATOM 6671 C C . ALA A 1 875 ? 11.715 25.735 -17.521 1.00 76.50 875 ALA A C 1
ATOM 6673 O O . ALA A 1 875 ? 11.684 24.998 -16.527 1.00 76.50 875 ALA A O 1
ATOM 6674 N N . PRO A 1 876 ? 12.393 26.900 -17.517 1.00 82.94 876 PRO A N 1
ATOM 6675 C CA . PRO A 1 876 ? 13.128 27.382 -16.352 1.00 82.94 876 PRO A CA 1
ATOM 6676 C C . PRO A 1 876 ? 12.183 27.755 -15.201 1.00 82.94 876 PRO A C 1
ATOM 6678 O O . PRO A 1 876 ? 11.059 28.212 -15.420 1.00 82.94 876 PRO A O 1
ATOM 6681 N N . GLY A 1 877 ? 12.641 27.574 -13.963 1.00 85.62 877 GLY A N 1
ATOM 6682 C CA . GLY A 1 877 ? 11.816 27.802 -12.776 1.00 85.62 877 GLY A CA 1
ATOM 6683 C C . GLY A 1 877 ? 12.432 27.272 -11.484 1.00 85.62 877 GLY A C 1
ATOM 6684 O O . GLY A 1 877 ? 13.648 27.099 -11.388 1.00 85.62 877 GLY A O 1
ATOM 6685 N N . PHE A 1 878 ? 11.593 27.006 -10.484 1.00 86.50 878 PHE A N 1
ATOM 6686 C CA . PHE A 1 878 ? 12.017 26.519 -9.170 1.00 86.50 878 PHE A CA 1
ATOM 6687 C C . PHE A 1 878 ? 10.988 25.579 -8.522 1.00 86.50 878 PHE A C 1
ATOM 6689 O O . PHE A 1 878 ? 9.807 25.573 -8.868 1.00 86.50 878 PHE A O 1
ATOM 6696 N N . GLU A 1 879 ? 11.464 24.774 -7.576 1.00 88.44 879 GLU A N 1
ATOM 6697 C CA . GLU A 1 879 ? 10.693 23.862 -6.727 1.00 88.44 879 GLU A CA 1
ATOM 6698 C C . GLU A 1 879 ? 10.886 24.282 -5.269 1.00 88.44 879 GLU A C 1
ATOM 6700 O O . GLU A 1 879 ? 12.010 24.559 -4.848 1.00 88.44 879 GLU A O 1
ATOM 6705 N N . VAL A 1 880 ? 9.799 24.365 -4.504 1.00 85.00 880 VAL A N 1
ATOM 6706 C CA . VAL A 1 880 ? 9.767 24.983 -3.176 1.00 85.00 880 VAL A CA 1
ATOM 6707 C C . VAL A 1 880 ? 8.897 24.187 -2.204 1.00 85.00 880 VAL A C 1
ATOM 6709 O O . VAL A 1 880 ? 7.756 23.832 -2.504 1.00 85.00 880 VAL A O 1
ATOM 6712 N N . SER A 1 881 ? 9.442 23.950 -1.013 1.00 83.00 881 SER A N 1
ATOM 6713 C CA . SER A 1 881 ? 8.707 23.487 0.163 1.00 83.00 881 SER A CA 1
ATOM 6714 C C . SER A 1 881 ? 8.304 24.713 0.990 1.00 83.00 881 SER A C 1
ATOM 6716 O O . SER A 1 881 ? 9.197 25.414 1.487 1.00 83.00 881 SER A O 1
ATOM 6718 N N . PRO A 1 882 ? 7.002 25.016 1.144 1.00 80.69 882 PRO A N 1
ATOM 6719 C CA . PRO A 1 882 ? 6.540 26.069 2.040 1.00 80.69 882 PRO A CA 1
ATOM 6720 C C . PRO A 1 882 ? 6.969 25.818 3.491 1.00 80.69 882 PRO A C 1
ATOM 6722 O O . PRO A 1 882 ? 7.199 24.682 3.904 1.00 80.69 882 PRO A O 1
ATOM 6725 N N . LEU A 1 883 ? 7.019 26.880 4.298 1.00 74.62 883 LEU A N 1
ATOM 6726 C CA . LEU A 1 883 ? 7.260 26.767 5.745 1.00 74.62 883 LEU A CA 1
ATOM 6727 C C . LEU A 1 883 ? 6.132 26.008 6.482 1.00 74.62 883 LEU A C 1
ATOM 6729 O O . LEU A 1 883 ? 6.355 25.431 7.545 1.00 74.62 883 LEU A O 1
ATOM 6733 N N . TRP A 1 884 ? 4.922 26.003 5.916 1.00 65.38 884 TRP A N 1
ATOM 6734 C CA . TRP A 1 884 ? 3.785 25.218 6.399 1.00 65.38 884 TRP A CA 1
ATOM 6735 C C . TRP A 1 884 ? 3.755 23.858 5.690 1.00 65.38 884 TRP A C 1
ATOM 6737 O O . TRP A 1 884 ? 3.812 23.837 4.462 1.00 65.38 884 TRP A O 1
ATOM 6747 N N . PRO A 1 885 ? 3.610 22.727 6.408 1.00 61.50 885 PRO A N 1
ATOM 6748 C CA . PRO A 1 885 ? 3.740 21.396 5.807 1.00 61.50 885 PRO A CA 1
ATOM 6749 C C . PRO A 1 885 ? 2.632 21.062 4.801 1.00 61.50 885 PRO A C 1
ATOM 6751 O O . PRO A 1 885 ? 2.797 20.135 4.020 1.00 61.50 885 PRO A O 1
ATOM 6754 N N . TYR A 1 886 ? 1.517 21.797 4.826 1.00 69.38 886 TYR A N 1
ATOM 6755 C CA . TYR A 1 886 ? 0.388 21.648 3.915 1.00 69.38 886 TYR A CA 1
ATOM 6756 C C . TYR A 1 886 ? -0.254 23.016 3.641 1.00 69.38 886 TYR A C 1
ATOM 6758 O O . TYR A 1 886 ? -0.346 23.874 4.527 1.00 69.38 886 TYR A O 1
ATOM 6766 N N . SER A 1 887 ? -0.709 23.233 2.408 1.00 74.94 887 SER A N 1
ATOM 6767 C CA . SER A 1 887 ? -1.385 24.467 1.980 1.00 74.94 887 SER A CA 1
ATOM 6768 C C . SER A 1 887 ? -2.195 24.251 0.697 1.00 74.94 887 SER A C 1
ATOM 6770 O O . SER A 1 887 ? -2.048 23.216 0.051 1.00 74.94 887 SER A O 1
ATOM 6772 N N . ILE A 1 888 ? -3.025 25.226 0.316 1.00 80.50 888 ILE A N 1
ATOM 6773 C CA . ILE A 1 888 ? -3.749 25.265 -0.967 1.00 80.50 888 ILE A CA 1
ATOM 6774 C C . ILE A 1 888 ? -3.393 26.577 -1.671 1.00 80.50 888 ILE A C 1
ATOM 6776 O O . ILE A 1 888 ? -3.758 27.643 -1.180 1.00 80.50 888 ILE A O 1
ATOM 6780 N N . VAL A 1 889 ? -2.716 26.516 -2.817 1.00 83.56 889 VAL A N 1
ATOM 6781 C CA . VAL A 1 889 ? -2.457 27.685 -3.682 1.00 83.56 889 VAL A CA 1
ATOM 6782 C C . VAL A 1 889 ? -3.646 27.932 -4.606 1.00 83.56 889 VAL A C 1
ATOM 6784 O O . VAL A 1 889 ? -4.120 26.989 -5.232 1.00 83.56 889 VAL A O 1
ATOM 6787 N N . GLN A 1 890 ? -4.109 29.180 -4.702 1.00 82.88 890 GLN A N 1
ATOM 6788 C CA . GLN A 1 890 ? -5.300 29.608 -5.463 1.00 82.88 890 GLN A CA 1
ATOM 6789 C C . GLN A 1 890 ? -5.011 30.769 -6.438 1.00 82.88 890 GLN A C 1
ATOM 6791 O O . GLN A 1 890 ? -5.920 31.401 -6.977 1.00 82.88 890 GLN A O 1
ATOM 6796 N N . GLY A 1 891 ? -3.736 31.073 -6.666 1.00 82.50 891 GLY A N 1
ATOM 6797 C CA . GLY A 1 891 ? -3.302 32.066 -7.636 1.00 82.50 891 GLY A CA 1
ATOM 6798 C C . GLY A 1 891 ? -1.785 32.146 -7.746 1.00 82.50 891 GLY A C 1
ATOM 6799 O O . GLY A 1 891 ? -1.055 31.526 -6.970 1.00 82.50 891 GLY A O 1
ATOM 6800 N N . ILE A 1 892 ? -1.320 32.956 -8.689 1.00 94.25 892 ILE A N 1
ATOM 6801 C CA . ILE A 1 892 ? 0.070 33.391 -8.817 1.00 94.25 892 ILE A CA 1
ATOM 6802 C C . ILE A 1 892 ? 0.109 34.908 -9.016 1.00 94.25 892 ILE A C 1
ATOM 6804 O O . ILE A 1 892 ? -0.708 35.466 -9.750 1.00 94.25 892 ILE A O 1
ATOM 6808 N N . ARG A 1 893 ? 1.070 35.575 -8.372 1.00 94.06 893 ARG A N 1
ATOM 6809 C CA . ARG A 1 893 ? 1.439 36.967 -8.657 1.00 94.06 893 ARG A CA 1
ATOM 6810 C C . ARG A 1 893 ? 2.906 37.008 -9.031 1.00 94.06 893 ARG A C 1
ATOM 6812 O O . ARG A 1 893 ? 3.731 36.415 -8.337 1.00 94.06 893 ARG A O 1
ATOM 6819 N N . VAL A 1 894 ? 3.237 37.735 -10.091 1.00 95.12 894 VAL A N 1
ATOM 6820 C CA . VAL A 1 894 ? 4.627 37.940 -10.513 1.00 95.12 894 VAL A CA 1
ATOM 6821 C C . VAL A 1 894 ? 4.911 39.433 -10.517 1.00 95.12 894 VAL A C 1
ATOM 6823 O O . VAL A 1 894 ? 4.275 40.190 -11.248 1.00 95.12 894 VAL A O 1
ATOM 6826 N N . TYR A 1 895 ? 5.867 39.873 -9.703 1.00 94.75 895 TYR A N 1
ATOM 6827 C CA . TYR A 1 895 ? 6.273 41.277 -9.649 1.00 94.75 895 TYR A CA 1
ATOM 6828 C C . TYR A 1 895 ? 7.406 41.522 -10.646 1.00 94.75 895 TYR A C 1
ATOM 6830 O O . TYR A 1 895 ? 8.324 40.712 -10.781 1.00 94.75 895 TYR A O 1
ATOM 6838 N N . THR A 1 896 ? 7.373 42.649 -11.359 1.00 93.62 896 THR A N 1
ATOM 6839 C CA . THR A 1 896 ? 8.484 43.015 -12.251 1.00 93.62 896 THR A CA 1
ATOM 6840 C C . THR A 1 896 ? 9.717 43.457 -11.441 1.00 93.62 896 THR A C 1
ATOM 6842 O O . THR A 1 896 ? 9.563 44.092 -10.395 1.00 93.62 896 THR A O 1
ATOM 6845 N N . PRO A 1 897 ? 10.947 43.159 -11.898 1.00 92.94 897 PRO A N 1
ATOM 6846 C CA . PRO A 1 897 ? 12.171 43.646 -11.258 1.00 92.94 897 PRO A CA 1
ATOM 6847 C C . PRO A 1 897 ? 12.475 45.096 -11.686 1.00 92.94 897 PRO A C 1
ATOM 6849 O O . PRO A 1 897 ? 11.624 45.774 -12.256 1.00 92.94 897 PRO A O 1
ATOM 6852 N N . HIS A 1 898 ? 13.703 45.578 -11.469 1.00 90.50 898 HIS A N 1
ATOM 6853 C CA . HIS A 1 898 ? 14.119 46.953 -11.796 1.00 90.50 898 HIS A CA 1
ATOM 6854 C C . HIS A 1 898 ? 14.828 47.149 -13.153 1.00 90.50 898 HIS A C 1
ATOM 6856 O O . HIS A 1 898 ? 15.249 48.262 -13.476 1.00 90.50 898 HIS A O 1
ATOM 6862 N N . ASN A 1 899 ? 15.025 46.088 -13.941 1.00 85.88 899 ASN A N 1
ATOM 6863 C CA . ASN A 1 899 ? 15.853 46.101 -15.156 1.00 85.88 899 ASN A CA 1
ATOM 6864 C C . ASN A 1 899 ? 15.005 46.062 -16.462 1.00 85.88 899 ASN A C 1
ATOM 6866 O O . ASN A 1 899 ? 13.867 46.521 -16.490 1.00 85.88 899 ASN A O 1
ATOM 6870 N N . GLY A 1 900 ? 15.564 45.643 -17.604 1.00 82.19 900 GLY A N 1
ATOM 6871 C CA . GLY A 1 900 ? 14.867 45.722 -18.904 1.00 82.19 900 GLY A CA 1
ATOM 6872 C C . GLY A 1 900 ? 13.842 44.601 -19.138 1.00 82.19 900 GLY A C 1
ATOM 6873 O O . GLY A 1 900 ? 14.127 43.460 -18.813 1.00 82.19 900 GLY A O 1
ATOM 6874 N N . HIS A 1 901 ? 12.719 44.889 -19.806 1.00 85.44 901 HIS A N 1
ATOM 6875 C CA . HIS A 1 901 ? 11.559 43.986 -20.000 1.00 85.44 901 HIS A CA 1
ATOM 6876 C C . HIS A 1 901 ? 11.779 42.677 -20.789 1.00 85.44 901 HIS A C 1
ATOM 6878 O O . HIS A 1 901 ? 10.882 41.840 -20.854 1.00 85.44 901 HIS A O 1
ATOM 6884 N N . GLY A 1 902 ? 12.907 42.507 -21.487 1.00 81.31 902 GLY A N 1
ATOM 6885 C CA . GLY A 1 902 ? 13.060 41.469 -22.527 1.00 81.31 902 GLY A CA 1
ATOM 6886 C C . GLY A 1 902 ? 13.145 40.017 -22.033 1.00 81.31 902 GLY A C 1
ATOM 6887 O O . GLY A 1 902 ? 13.245 39.107 -22.849 1.00 81.31 902 GLY A O 1
ATOM 6888 N N . ARG A 1 903 ? 13.148 39.804 -20.714 1.00 89.06 903 ARG A N 1
ATOM 6889 C CA . ARG A 1 903 ? 13.274 38.496 -20.046 1.00 89.06 903 ARG A CA 1
ATOM 6890 C C . ARG A 1 903 ? 12.118 38.210 -19.083 1.00 89.06 903 ARG A C 1
ATOM 6892 O O . ARG A 1 903 ? 12.140 37.198 -18.391 1.00 89.06 903 ARG A O 1
ATOM 6899 N N . ASP A 1 904 ? 11.146 39.116 -19.003 1.00 91.19 904 ASP A N 1
ATOM 6900 C CA . ASP A 1 904 ? 9.978 38.956 -18.139 1.00 91.19 904 ASP A CA 1
ATOM 6901 C C . ASP A 1 904 ? 9.163 37.738 -18.628 1.00 91.19 904 ASP A C 1
ATOM 6903 O O . ASP A 1 904 ? 8.991 37.607 -19.850 1.00 91.19 904 ASP A O 1
ATOM 6907 N N . PRO A 1 905 ? 8.678 36.853 -17.737 1.00 92.31 905 PRO A N 1
ATOM 6908 C CA . PRO A 1 905 ? 7.922 35.669 -18.127 1.00 92.31 905 PRO A CA 1
ATOM 6909 C C . PRO A 1 905 ? 6.569 36.062 -18.722 1.00 92.31 905 PRO A C 1
ATOM 6911 O O . PRO A 1 905 ? 5.885 36.927 -18.182 1.00 92.31 905 PRO A O 1
ATOM 6914 N N . MET A 1 906 ? 6.185 35.425 -19.827 1.00 86.69 906 MET A N 1
ATOM 6915 C CA . MET A 1 906 ? 4.893 35.651 -20.498 1.00 86.69 906 MET A CA 1
ATOM 6916 C C . MET A 1 906 ? 3.913 34.497 -20.307 1.00 86.69 906 MET A C 1
ATOM 6918 O O . MET A 1 906 ? 2.736 34.669 -20.591 1.00 86.69 906 MET A O 1
ATOM 6922 N N . GLN A 1 907 ? 4.380 33.358 -19.796 1.00 85.50 907 GLN A N 1
ATOM 6923 C CA . GLN A 1 907 ? 3.555 32.210 -19.428 1.00 85.50 907 GLN A CA 1
ATOM 6924 C C . GLN A 1 907 ? 4.064 31.589 -18.132 1.00 85.50 907 GLN A C 1
ATOM 6926 O O . GLN A 1 907 ? 5.265 31.650 -17.854 1.00 85.50 907 GLN A O 1
ATOM 6931 N N . PHE A 1 908 ? 3.174 30.944 -17.378 1.00 89.19 908 PHE A N 1
ATOM 6932 C CA . PHE A 1 908 ? 3.495 30.190 -16.168 1.00 89.19 908 PHE A CA 1
ATOM 6933 C C . PHE A 1 908 ? 2.876 28.785 -16.184 1.00 89.19 908 PHE A C 1
ATOM 6935 O O . PHE A 1 908 ? 1.855 28.543 -16.828 1.00 89.19 908 PHE A O 1
ATOM 6942 N N . ILE A 1 909 ? 3.470 27.875 -15.409 1.00 85.44 909 ILE A N 1
ATOM 6943 C CA . ILE A 1 909 ? 2.868 26.611 -14.966 1.00 85.44 909 ILE A CA 1
ATOM 6944 C C . ILE A 1 909 ? 3.145 26.469 -13.465 1.00 85.44 909 ILE A C 1
ATOM 6946 O O . ILE A 1 909 ? 4.304 26.553 -13.047 1.00 85.44 909 ILE A O 1
ATOM 6950 N N . VAL A 1 910 ? 2.097 26.234 -12.670 1.00 84.31 910 VAL A N 1
ATOM 6951 C CA . VAL A 1 910 ? 2.184 25.835 -11.257 1.00 84.31 910 VAL A CA 1
ATOM 6952 C C . VAL A 1 910 ? 1.814 24.356 -11.136 1.00 84.31 910 VAL A C 1
ATOM 6954 O O . VAL A 1 910 ? 0.741 23.941 -11.577 1.00 84.31 910 VAL A O 1
ATOM 6957 N N . GLU A 1 911 ? 2.680 23.567 -10.505 1.00 88.62 911 GLU A N 1
ATOM 6958 C CA . GLU A 1 911 ? 2.454 22.152 -10.180 1.00 88.62 911 GLU A CA 1
ATOM 6959 C C . GLU A 1 911 ? 2.603 21.916 -8.665 1.00 88.62 911 GLU A C 1
ATOM 6961 O O . GLU A 1 911 ? 3.315 22.662 -7.988 1.00 88.62 911 GLU A O 1
ATOM 6966 N N . GLY A 1 912 ? 1.979 20.864 -8.130 1.00 75.62 912 GLY A N 1
ATOM 6967 C CA . GLY A 1 912 ? 2.088 20.458 -6.722 1.00 75.62 912 GLY A CA 1
ATOM 6968 C C . GLY A 1 912 ? 2.203 18.944 -6.526 1.00 75.62 912 GLY A C 1
ATOM 6969 O O . GLY A 1 912 ? 1.900 18.170 -7.438 1.00 75.62 912 GLY A O 1
ATOM 6970 N N . ARG A 1 913 ? 2.660 18.527 -5.337 1.00 74.81 913 ARG A N 1
ATOM 6971 C CA . ARG A 1 913 ? 2.691 17.123 -4.868 1.00 74.81 913 ARG A CA 1
ATOM 6972 C C . ARG A 1 913 ? 2.728 17.022 -3.334 1.00 74.81 913 ARG A C 1
ATOM 6974 O O . ARG A 1 913 ? 3.004 18.021 -2.663 1.00 74.81 913 ARG A O 1
ATOM 6981 N N . ASN A 1 914 ? 2.494 15.832 -2.777 1.00 63.50 914 ASN A N 1
ATOM 6982 C CA . ASN A 1 914 ? 2.611 15.539 -1.346 1.00 63.50 914 ASN A CA 1
ATOM 6983 C C . ASN A 1 914 ? 3.786 14.588 -1.049 1.00 63.50 914 ASN A C 1
ATOM 6985 O O . ASN A 1 914 ? 3.624 13.394 -0.819 1.00 63.50 914 ASN A O 1
ATOM 6989 N N . GLY A 1 915 ? 4.995 15.153 -0.988 1.00 53.16 915 GLY A N 1
ATOM 6990 C CA . GLY A 1 915 ? 6.227 14.421 -0.670 1.00 53.16 915 GLY A CA 1
ATOM 6991 C C . GLY A 1 915 ? 7.026 13.960 -1.893 1.00 53.16 915 GLY A C 1
ATOM 6992 O O . GLY A 1 915 ? 6.600 14.082 -3.040 1.00 53.16 915 GLY A O 1
ATOM 6993 N N . ASP A 1 916 ? 8.246 13.477 -1.648 1.00 48.97 916 ASP A N 1
ATOM 6994 C CA . ASP A 1 916 ? 9.269 13.392 -2.697 1.00 48.97 916 ASP A CA 1
ATOM 6995 C C . ASP A 1 916 ? 9.120 12.225 -3.682 1.00 48.97 916 ASP A C 1
ATOM 6997 O O . ASP A 1 916 ? 9.665 12.295 -4.786 1.00 48.97 916 ASP A O 1
ATOM 7001 N N . THR A 1 917 ? 8.355 11.196 -3.316 1.00 41.38 917 THR A N 1
ATOM 7002 C CA . THR A 1 917 ? 8.044 10.025 -4.152 1.00 41.38 917 THR A CA 1
ATOM 7003 C C . THR A 1 917 ? 6.807 10.206 -5.034 1.00 41.38 917 THR A C 1
ATOM 7005 O O . THR A 1 917 ? 6.570 9.377 -5.912 1.00 41.38 917 THR A O 1
ATOM 7008 N N . GLU A 1 918 ? 6.018 11.265 -4.834 1.00 48.12 918 GLU A N 1
ATOM 7009 C CA . GLU A 1 918 ? 4.833 11.534 -5.649 1.00 48.12 918 GLU A CA 1
ATOM 7010 C C . GLU A 1 918 ? 5.165 12.235 -6.976 1.00 48.12 918 GLU A C 1
ATOM 7012 O O . GLU A 1 918 ? 6.094 13.050 -7.087 1.00 48.12 918 GLU A O 1
ATOM 7017 N N . GLY A 1 919 ? 4.349 11.925 -7.988 1.00 50.94 919 GLY A N 1
ATOM 7018 C CA . GLY A 1 919 ? 4.331 12.625 -9.267 1.00 50.94 919 GLY A CA 1
ATOM 7019 C C . GLY A 1 919 ? 3.764 14.039 -9.137 1.00 50.94 919 GLY A C 1
ATOM 7020 O O . GLY A 1 919 ? 2.932 14.324 -8.281 1.00 50.94 919 GLY A O 1
ATOM 7021 N N . TRP A 1 920 ? 4.215 14.932 -10.012 1.00 71.94 920 TRP A N 1
ATOM 7022 C CA . TRP A 1 920 ? 3.767 16.321 -10.024 1.00 71.94 920 TRP A CA 1
ATOM 7023 C C . TRP A 1 920 ? 2.421 16.457 -10.742 1.00 71.94 920 TRP A C 1
ATOM 7025 O O . TRP A 1 920 ? 2.246 15.943 -11.847 1.00 71.94 920 TRP A O 1
ATOM 7035 N N . SER A 1 921 ? 1.478 17.148 -10.101 1.00 66.06 921 SER A N 1
ATOM 7036 C CA . SER A 1 921 ? 0.142 17.432 -10.631 1.00 66.06 921 SER A CA 1
ATOM 7037 C C . SER A 1 921 ? 0.042 18.902 -11.026 1.00 66.06 921 SER A C 1
ATOM 7039 O O . SER A 1 921 ? 0.321 19.778 -10.208 1.00 66.06 921 SER A O 1
ATOM 7041 N N . VAL A 1 922 ? -0.362 19.188 -12.266 1.00 69.88 922 VAL A N 1
ATOM 7042 C CA . VAL A 1 922 ? -0.575 20.567 -12.737 1.00 69.88 922 VAL A CA 1
ATOM 7043 C C . VAL A 1 922 ? -1.776 21.170 -12.007 1.00 69.88 922 VAL A C 1
ATOM 7045 O O . VAL A 1 922 ? -2.874 20.621 -12.059 1.00 69.88 922 VAL A O 1
ATOM 7048 N N . ILE A 1 923 ? -1.562 22.306 -11.343 1.00 72.38 923 ILE A N 1
ATOM 7049 C CA . ILE A 1 923 ? -2.604 23.071 -10.646 1.00 72.38 923 ILE A CA 1
ATOM 7050 C C . ILE A 1 923 ? -3.195 24.115 -11.594 1.00 72.38 923 ILE A C 1
ATOM 7052 O O . ILE A 1 923 ? -4.411 24.249 -11.693 1.00 72.38 923 ILE A O 1
ATOM 7056 N N . ALA A 1 924 ? -2.331 24.850 -12.298 1.00 65.94 924 ALA A N 1
ATOM 7057 C CA . ALA A 1 924 ? -2.724 25.880 -13.250 1.00 65.94 924 ALA A CA 1
ATOM 7058 C C . ALA A 1 924 ? -1.606 26.164 -14.261 1.00 65.94 924 ALA A C 1
ATOM 7060 O O . ALA A 1 924 ? -0.422 26.011 -13.959 1.00 65.94 924 ALA A O 1
ATOM 7061 N N . LEU A 1 925 ? -1.992 26.638 -15.442 1.00 87.56 925 LEU A N 1
ATOM 7062 C CA . LEU A 1 925 ? -1.107 27.253 -16.429 1.00 87.56 925 LEU A CA 1
ATOM 7063 C C . LEU A 1 925 ? -1.838 28.413 -17.109 1.00 87.56 925 LEU A C 1
ATOM 7065 O O . LEU A 1 925 ? -3.069 28.412 -17.162 1.00 87.56 925 LEU A O 1
ATOM 7069 N N . GLY A 1 926 ? -1.096 29.389 -17.623 1.00 76.56 926 GLY A N 1
ATOM 7070 C CA . GLY A 1 926 ? -1.680 30.546 -18.299 1.00 76.56 926 GLY A CA 1
ATOM 7071 C C . GLY A 1 926 ? -0.654 31.597 -18.707 1.00 76.56 926 GLY A C 1
ATOM 7072 O O . GLY A 1 926 ? 0.536 31.475 -18.409 1.00 76.56 926 GLY A O 1
ATOM 7073 N N . ASP A 1 927 ? -1.138 32.630 -19.391 1.00 84.88 927 ASP A N 1
ATOM 7074 C CA . ASP A 1 927 ? -0.345 33.784 -19.817 1.00 84.88 927 ASP A CA 1
ATOM 7075 C C . ASP A 1 927 ? -0.179 34.810 -18.677 1.00 84.88 927 ASP A C 1
ATOM 7077 O O . ASP A 1 927 ? -0.971 34.836 -17.734 1.00 84.88 927 ASP A O 1
ATOM 7081 N N . LEU A 1 928 ? 0.839 35.674 -18.773 1.00 87.75 928 LEU A N 1
ATOM 7082 C CA . LEU A 1 928 ? 1.113 36.769 -17.834 1.00 87.75 928 LEU A CA 1
ATOM 7083 C C . LEU A 1 928 ? 1.089 38.132 -18.545 1.00 87.75 928 LEU A C 1
ATOM 7085 O O . LEU A 1 928 ? 1.914 38.423 -19.416 1.00 87.75 928 LEU A O 1
ATOM 7089 N N . GLY A 1 929 ? 0.189 39.013 -18.112 1.00 86.56 929 GLY A N 1
ATOM 7090 C CA . GLY A 1 929 ? -0.056 40.358 -18.643 1.00 86.56 929 GLY A CA 1
ATOM 7091 C C . GLY A 1 929 ? 0.980 41.427 -18.268 1.00 86.56 929 GLY A C 1
ATOM 7092 O O . GLY A 1 929 ? 0.704 42.617 -18.435 1.00 86.56 929 GLY A O 1
ATOM 7093 N N . LEU A 1 930 ? 2.163 41.042 -17.767 1.00 89.69 930 LEU A N 1
ATOM 7094 C CA . LEU A 1 930 ? 3.183 41.959 -17.237 1.00 89.69 930 LEU A CA 1
ATOM 7095 C C . LEU A 1 930 ? 3.475 43.121 -18.198 1.00 89.69 930 LEU A C 1
ATOM 7097 O O . LEU A 1 930 ? 3.877 42.909 -19.346 1.00 89.69 930 LEU A O 1
ATOM 7101 N N . THR A 1 931 ? 3.378 44.361 -17.721 1.00 87.69 931 THR A N 1
ATOM 7102 C CA . THR A 1 931 ? 3.635 45.556 -18.544 1.00 87.69 931 THR A CA 1
ATOM 7103 C C . THR A 1 931 ? 5.135 45.808 -18.761 1.00 87.69 931 THR A C 1
ATOM 7105 O O . THR A 1 931 ? 6.004 45.161 -18.172 1.00 87.69 931 THR A O 1
ATOM 7108 N N . THR A 1 932 ? 5.476 46.781 -19.611 1.00 87.94 932 THR A N 1
ATOM 7109 C CA . THR A 1 932 ? 6.866 47.236 -19.807 1.00 87.94 932 THR A CA 1
ATOM 7110 C C . THR A 1 932 ? 7.402 48.122 -18.676 1.00 87.94 932 THR A C 1
ATOM 7112 O O . THR A 1 932 ? 8.562 48.534 -18.747 1.00 87.94 932 THR A O 1
ATOM 7115 N N . GLU A 1 933 ? 6.602 48.428 -17.653 1.00 91.06 933 GLU A N 1
ATOM 7116 C CA . GLU A 1 933 ? 7.015 49.206 -16.475 1.00 91.06 933 GLU A CA 1
ATOM 7117 C C . GLU A 1 933 ? 7.827 48.338 -15.488 1.00 91.06 933 GLU A C 1
ATOM 7119 O O . GLU A 1 933 ? 7.994 47.136 -15.717 1.00 91.06 933 GLU A O 1
ATOM 7124 N N . ARG A 1 934 ? 8.434 48.953 -14.459 1.00 93.25 934 ARG A N 1
ATOM 7125 C CA . ARG A 1 934 ? 9.378 48.302 -13.522 1.00 93.25 934 ARG A CA 1
ATOM 7126 C C . ARG A 1 934 ? 9.293 48.879 -12.119 1.00 93.25 934 ARG A C 1
ATOM 7128 O O . ARG A 1 934 ? 9.102 50.084 -11.958 1.00 93.25 934 ARG A O 1
ATOM 7135 N N . ASN A 1 935 ? 9.551 48.028 -11.133 1.00 95.06 935 ASN A N 1
ATOM 7136 C CA . ASN A 1 935 ? 9.680 48.418 -9.732 1.00 95.06 935 ASN A CA 1
ATOM 7137 C C . ASN A 1 935 ? 11.104 48.905 -9.406 1.00 95.06 935 ASN A C 1
ATOM 7139 O O . ASN A 1 935 ? 12.050 48.536 -10.101 1.00 95.06 935 ASN A O 1
ATOM 7143 N N . PRO A 1 936 ? 11.316 49.715 -8.355 1.00 92.50 936 PRO A N 1
ATOM 7144 C CA . PRO A 1 936 ? 12.662 50.002 -7.857 1.00 92.50 936 PRO A CA 1
ATOM 7145 C C . PRO A 1 936 ? 13.333 48.738 -7.285 1.00 92.50 936 PRO A C 1
ATOM 7147 O O . PRO A 1 936 ? 12.651 47.813 -6.851 1.00 92.50 936 PRO A O 1
ATOM 7150 N N . ALA A 1 937 ? 14.667 48.693 -7.259 1.00 90.31 937 ALA A N 1
ATOM 7151 C CA . ALA A 1 937 ? 15.422 47.580 -6.669 1.00 90.31 937 ALA A CA 1
ATOM 7152 C C . ALA A 1 937 ? 15.141 47.435 -5.160 1.00 90.31 937 ALA A C 1
ATOM 7154 O O . ALA A 1 937 ? 15.015 48.450 -4.470 1.00 90.31 937 ALA A O 1
ATOM 7155 N N . GLY A 1 938 ? 15.066 46.196 -4.662 1.00 85.50 938 GLY A N 1
ATOM 7156 C CA . GLY A 1 938 ? 14.877 45.877 -3.242 1.00 85.50 938 GLY A CA 1
ATOM 7157 C C . GLY A 1 938 ? 13.652 46.519 -2.578 1.00 85.50 938 GLY A C 1
ATOM 7158 O O . GLY A 1 938 ? 13.705 46.834 -1.388 1.00 85.50 938 GLY A O 1
ATOM 7159 N N . THR A 1 939 ? 12.566 46.779 -3.319 1.00 92.75 939 THR A N 1
ATOM 7160 C CA . THR A 1 939 ? 11.347 47.367 -2.735 1.00 92.75 939 THR A CA 1
ATOM 7161 C C . THR A 1 939 ? 10.551 46.270 -2.027 1.00 92.75 939 THR A C 1
ATOM 7163 O O . THR A 1 939 ? 10.215 45.289 -2.689 1.00 92.75 939 THR A O 1
ATOM 7166 N N . PRO A 1 940 ? 10.232 46.396 -0.723 1.00 91.19 940 PRO A N 1
ATOM 7167 C CA . PRO A 1 940 ? 9.410 45.409 -0.026 1.00 91.19 940 PRO A CA 1
ATOM 7168 C C . PRO A 1 940 ? 7.979 45.391 -0.567 1.00 91.19 940 PRO A C 1
ATOM 7170 O O . PRO A 1 940 ? 7.383 46.451 -0.763 1.00 91.19 940 PRO A O 1
ATOM 7173 N N . ILE A 1 941 ? 7.429 44.195 -0.756 1.00 91.06 941 ILE A N 1
ATOM 7174 C CA . ILE A 1 941 ? 6.056 43.966 -1.219 1.00 91.06 941 ILE A CA 1
ATOM 7175 C C . ILE A 1 941 ? 5.117 43.893 -0.007 1.00 91.06 941 ILE A C 1
ATOM 7177 O O . ILE A 1 941 ? 5.375 43.169 0.954 1.00 91.06 941 ILE A O 1
ATOM 7181 N N . ASN A 1 942 ? 4.017 44.646 -0.042 1.00 89.25 942 ASN A N 1
ATOM 7182 C CA . ASN A 1 942 ? 3.021 44.731 1.030 1.00 89.25 942 ASN A CA 1
ATOM 7183 C C . ASN A 1 942 ? 1.636 44.278 0.529 1.00 89.25 942 ASN A C 1
ATOM 7185 O O . ASN A 1 942 ? 0.656 45.028 0.532 1.00 89.25 942 ASN A O 1
ATOM 7189 N N . SER A 1 943 ? 1.585 43.032 0.063 1.00 86.38 943 SER A N 1
ATOM 7190 C CA . SER A 1 943 ? 0.387 42.359 -0.436 1.00 86.38 943 SER A CA 1
ATOM 7191 C C . SER A 1 943 ? -0.539 41.873 0.695 1.00 86.38 943 SER A C 1
ATOM 7193 O O . SER A 1 943 ? -0.221 41.927 1.885 1.00 86.38 943 SER A O 1
ATOM 7195 N N . SER A 1 944 ? -1.716 41.365 0.328 1.00 83.69 944 SER A N 1
ATOM 7196 C CA . SER A 1 944 ? -2.699 40.792 1.256 1.00 83.69 944 SER A CA 1
ATOM 7197 C C . SER A 1 944 ? -3.295 39.480 0.715 1.00 83.69 944 SER A C 1
ATOM 7199 O O . SER A 1 944 ? -3.158 39.193 -0.481 1.00 83.69 944 SER A O 1
ATOM 7201 N N . PRO A 1 945 ? -3.983 38.670 1.548 1.00 78.12 945 PRO A N 1
ATOM 7202 C CA . PRO A 1 945 ? -4.663 37.459 1.079 1.00 78.12 945 PRO A CA 1
ATOM 7203 C C . PRO A 1 945 ? -5.722 37.724 -0.000 1.00 78.12 945 PRO A C 1
ATOM 7205 O O . PRO A 1 945 ? -5.999 36.849 -0.808 1.00 78.12 945 PRO A O 1
ATOM 7208 N N . SER A 1 946 ? -6.303 38.929 -0.029 1.00 72.62 946 SER A N 1
ATOM 7209 C CA . SER A 1 946 ? -7.403 39.299 -0.929 1.00 72.62 946 SER A CA 1
ATOM 7210 C C . SER A 1 946 ? -7.030 40.295 -2.035 1.00 72.62 946 SER A C 1
ATOM 7212 O O . SER A 1 946 ? -7.903 40.651 -2.819 1.00 72.62 946 SER A O 1
ATOM 7214 N N . ALA A 1 947 ? -5.788 40.792 -2.078 1.00 79.94 947 ALA A N 1
ATOM 7215 C CA . ALA A 1 947 ? -5.307 41.722 -3.108 1.00 79.94 947 ALA A CA 1
ATOM 7216 C C . ALA A 1 947 ? -3.761 41.790 -3.168 1.00 79.94 947 ALA A C 1
ATOM 7218 O O . ALA A 1 947 ? -3.128 41.735 -2.105 1.00 79.94 947 ALA A O 1
ATOM 7219 N N . PRO A 1 948 ? -3.157 41.958 -4.361 1.00 89.50 948 PRO A N 1
ATOM 7220 C CA . PRO A 1 948 ? -1.721 42.197 -4.550 1.00 89.50 948 PRO A CA 1
ATOM 7221 C C . PRO A 1 948 ? -1.299 43.597 -4.073 1.00 89.50 948 PRO A C 1
ATOM 7223 O O . PRO A 1 948 ? -2.144 44.446 -3.776 1.00 89.50 948 PRO A O 1
ATOM 7226 N N . ASP A 1 949 ? 0.009 43.873 -4.030 1.00 90.62 949 ASP A N 1
ATOM 7227 C CA . ASP A 1 949 ? 0.494 45.238 -3.788 1.00 90.62 949 ASP A CA 1
ATOM 7228 C C . ASP A 1 949 ? 0.317 46.110 -5.044 1.00 90.62 949 ASP A C 1
ATOM 7230 O O . ASP A 1 949 ? 1.155 46.144 -5.947 1.00 90.62 949 ASP A O 1
ATOM 7234 N N . THR A 1 950 ? -0.787 46.858 -5.090 1.00 89.00 950 THR A N 1
ATOM 7235 C CA . THR A 1 950 ? -1.122 47.762 -6.201 1.00 89.00 950 THR A CA 1
ATOM 7236 C C . THR A 1 950 ? -0.253 49.023 -6.277 1.00 89.00 950 THR A C 1
ATOM 7238 O O . THR A 1 950 ? -0.500 49.869 -7.135 1.00 89.00 950 THR A O 1
ATOM 7241 N N . SER A 1 951 ? 0.734 49.202 -5.390 1.00 89.44 951 SER A N 1
ATOM 7242 C CA . SER A 1 951 ? 1.766 50.239 -5.544 1.00 89.44 951 SER A CA 1
ATOM 7243 C C . SER A 1 951 ? 2.951 49.785 -6.407 1.00 89.44 951 SER A C 1
ATOM 7245 O O . SER A 1 951 ? 3.762 50.621 -6.812 1.00 89.44 951 SER A O 1
ATOM 7247 N N . LEU A 1 952 ? 3.018 48.487 -6.730 1.00 93.25 952 LEU A N 1
ATOM 7248 C CA . LEU A 1 952 ? 4.080 47.853 -7.505 1.00 93.25 952 LEU A CA 1
ATOM 7249 C C . LEU A 1 952 ? 3.538 47.257 -8.812 1.00 93.25 952 LEU A C 1
ATOM 7251 O O . LEU A 1 952 ? 2.419 46.753 -8.881 1.00 93.25 952 LEU A O 1
ATOM 7255 N N . VAL A 1 953 ? 4.358 47.290 -9.861 1.00 93.31 953 VAL A N 1
ATOM 7256 C CA . VAL A 1 953 ? 4.065 46.725 -11.182 1.00 93.31 953 VAL A CA 1
ATOM 7257 C C . VAL A 1 953 ? 4.183 45.203 -11.117 1.00 93.31 953 VAL A C 1
ATOM 7259 O O . VAL A 1 953 ? 5.290 44.661 -10.995 1.00 93.31 953 VAL A O 1
ATOM 7262 N N . HIS A 1 954 ? 3.044 44.532 -11.225 1.00 94.38 954 HIS A N 1
ATOM 7263 C CA . HIS A 1 954 ? 2.881 43.083 -11.173 1.00 94.38 954 HIS A CA 1
ATOM 7264 C C . HIS A 1 954 ? 1.860 42.618 -12.221 1.00 94.38 954 HIS A C 1
ATOM 7266 O O . HIS A 1 954 ? 1.281 43.434 -12.939 1.00 94.38 954 HIS A O 1
ATOM 7272 N N . ASP A 1 955 ? 1.636 41.311 -12.275 1.00 94.50 955 ASP A N 1
ATOM 7273 C CA . ASP A 1 955 ? 0.433 40.696 -12.835 1.00 94.50 955 ASP A CA 1
ATOM 7274 C C . ASP A 1 955 ? -0.088 39.626 -11.859 1.00 94.50 955 ASP A C 1
ATOM 7276 O O . ASP A 1 955 ? 0.698 39.074 -11.082 1.00 94.50 955 ASP A O 1
ATOM 7280 N N . GLU A 1 956 ? -1.399 39.374 -11.856 1.00 92.62 956 GLU A N 1
ATOM 7281 C CA . GLU A 1 956 ? -2.073 38.418 -10.964 1.00 92.62 956 GLU A CA 1
ATOM 7282 C C . GLU A 1 956 ? -3.014 37.513 -11.765 1.00 92.62 956 GLU A C 1
ATOM 7284 O O . GLU A 1 956 ? -3.942 37.988 -12.420 1.00 92.62 956 GLU A O 1
ATOM 7289 N N . VAL A 1 957 ? -2.826 36.197 -11.641 1.00 84.75 957 VAL A N 1
ATOM 7290 C CA . VAL A 1 957 ? -3.732 35.190 -12.207 1.00 84.75 957 VAL A CA 1
ATOM 7291 C C . VAL A 1 957 ? -4.250 34.306 -11.078 1.00 84.75 957 VAL A C 1
ATOM 7293 O O . VAL A 1 957 ? -3.516 33.499 -10.507 1.00 84.75 957 VAL A O 1
ATOM 7296 N N . LEU A 1 958 ? -5.530 34.477 -10.742 1.00 80.31 958 LEU A N 1
ATOM 7297 C CA . LEU A 1 958 ? -6.245 33.661 -9.758 1.00 80.31 958 LEU A CA 1
ATOM 7298 C C . LEU A 1 958 ? -6.872 32.437 -10.435 1.00 80.31 958 LEU A C 1
ATOM 7300 O O . LEU A 1 958 ? -7.402 32.537 -11.542 1.00 80.31 958 LEU A O 1
ATOM 7304 N N . PHE A 1 959 ? -6.852 31.289 -9.760 1.00 72.44 959 PHE A N 1
ATOM 7305 C CA . PHE A 1 959 ? -7.365 30.027 -10.292 1.00 72.44 959 PHE A CA 1
ATOM 7306 C C . PHE A 1 959 ? -8.042 29.177 -9.213 1.00 72.44 959 PHE A C 1
ATOM 7308 O O . PHE A 1 959 ? -7.666 29.183 -8.042 1.00 72.44 959 PHE A O 1
ATOM 7315 N N . GLN A 1 960 ? -9.068 28.424 -9.615 1.00 57.97 960 GLN A N 1
ATOM 7316 C CA . GLN A 1 960 ? -9.807 27.558 -8.700 1.00 57.97 960 GLN A CA 1
ATOM 7317 C C . GLN A 1 960 ? -8.995 26.300 -8.389 1.00 57.97 960 GLN A C 1
ATOM 7319 O O . GLN A 1 960 ? -8.839 25.428 -9.237 1.00 57.97 960 GLN A O 1
ATOM 7324 N N . ASN A 1 961 ? -8.514 26.201 -7.152 1.00 56.88 961 ASN A N 1
ATOM 7325 C CA . ASN A 1 961 ? -7.902 24.996 -6.612 1.00 56.88 961 ASN A CA 1
ATOM 7326 C C . ASN A 1 961 ? -8.409 24.739 -5.185 1.00 56.88 961 ASN A C 1
ATOM 7328 O O . ASN A 1 961 ? -8.518 25.657 -4.366 1.00 56.88 961 ASN A O 1
ATOM 7332 N N . THR A 1 962 ? -8.698 23.470 -4.903 1.00 56.09 962 THR A N 1
ATOM 7333 C CA . THR A 1 962 ? -9.113 22.937 -3.597 1.00 56.09 962 THR A CA 1
ATOM 7334 C C . THR A 1 962 ? -8.184 21.825 -3.097 1.00 56.09 962 THR A C 1
ATOM 7336 O O . THR A 1 962 ? -8.339 21.364 -1.968 1.00 56.09 962 THR A O 1
ATOM 7339 N N . VAL A 1 963 ? -7.202 21.408 -3.905 1.00 52.72 963 VAL A N 1
ATOM 7340 C CA . VAL A 1 963 ? -6.256 20.337 -3.580 1.00 52.72 963 VAL A CA 1
ATOM 7341 C C . VAL A 1 963 ? -5.105 20.886 -2.737 1.00 52.72 963 VAL A C 1
ATOM 7343 O O . VAL A 1 963 ? -4.528 21.937 -3.037 1.00 52.72 963 VAL A O 1
ATOM 7346 N N . VAL A 1 964 ? -4.787 20.151 -1.672 1.00 62.78 964 VAL A N 1
ATOM 7347 C CA . VAL A 1 964 ? -3.727 20.464 -0.711 1.00 62.78 964 VAL A CA 1
ATOM 7348 C C . VAL A 1 964 ? -2.408 19.831 -1.156 1.00 62.78 964 VAL A C 1
ATOM 7350 O O . VAL A 1 964 ? -2.376 18.646 -1.494 1.00 62.78 964 VAL A O 1
ATOM 7353 N N . TYR A 1 965 ? -1.319 20.596 -1.079 1.00 76.12 965 TYR A N 1
ATOM 7354 C CA . TYR A 1 965 ? 0.033 20.131 -1.392 1.00 76.12 965 TYR A CA 1
ATOM 7355 C C . TYR A 1 965 ? 1.048 20.539 -0.313 1.00 76.12 965 TYR A C 1
ATOM 7357 O O . TYR A 1 965 ? 0.894 21.579 0.344 1.00 76.12 965 TYR A O 1
ATOM 7365 N N . SER A 1 966 ? 2.101 19.730 -0.154 1.00 74.50 966 SER A N 1
ATOM 7366 C CA . SER A 1 966 ? 3.252 20.001 0.725 1.00 74.50 966 SER A CA 1
ATOM 7367 C C . SER A 1 966 ? 4.474 20.556 -0.015 1.00 74.50 966 SER A C 1
ATOM 7369 O O . SER A 1 966 ? 5.371 21.116 0.612 1.00 74.50 966 SER A O 1
ATOM 7371 N N . GLN A 1 967 ? 4.510 20.445 -1.347 1.00 81.62 967 GLN A N 1
ATOM 7372 C CA . GLN A 1 967 ? 5.540 21.030 -2.209 1.00 81.62 967 GLN A CA 1
ATOM 7373 C C . GLN A 1 967 ? 4.924 21.602 -3.491 1.00 81.62 967 GLN A C 1
ATOM 7375 O O . GLN A 1 967 ? 3.964 21.042 -4.025 1.00 81.62 967 GLN A O 1
ATOM 7380 N N . TYR A 1 968 ? 5.530 22.670 -4.018 1.00 89.81 968 TYR A N 1
ATOM 7381 C CA . TYR A 1 968 ? 5.139 23.313 -5.275 1.00 89.81 968 TYR A CA 1
ATOM 7382 C C . TYR A 1 968 ? 6.310 23.452 -6.244 1.00 89.81 968 TYR A C 1
ATOM 7384 O O . TYR A 1 968 ? 7.473 23.530 -5.847 1.00 89.81 968 TYR A O 1
ATOM 7392 N N . ARG A 1 969 ? 5.987 23.544 -7.531 1.00 90.31 969 ARG A N 1
ATOM 7393 C CA . ARG A 1 969 ? 6.896 23.925 -8.609 1.00 90.31 969 ARG A CA 1
ATOM 7394 C C . ARG A 1 969 ? 6.262 25.067 -9.386 1.00 90.31 969 ARG A C 1
ATOM 7396 O O . ARG A 1 969 ? 5.090 24.986 -9.742 1.00 90.31 969 ARG A O 1
ATOM 7403 N N . VAL A 1 970 ? 7.056 26.081 -9.710 1.00 92.12 970 VAL A N 1
ATOM 7404 C CA . VAL A 1 970 ? 6.680 27.148 -10.644 1.00 92.12 970 VAL A CA 1
ATOM 7405 C C . VAL A 1 970 ? 7.683 27.151 -11.794 1.00 92.12 970 VAL A C 1
ATOM 7407 O O . VAL A 1 970 ? 8.892 27.171 -11.560 1.00 92.12 970 VAL A O 1
ATOM 7410 N N . THR A 1 971 ? 7.201 27.113 -13.037 1.00 91.50 971 THR A N 1
ATOM 7411 C CA . THR A 1 971 ? 8.039 27.238 -14.244 1.00 91.50 971 THR A CA 1
ATOM 7412 C C . THR A 1 971 ? 7.446 28.229 -15.236 1.00 91.50 971 THR A C 1
ATOM 7414 O O . THR A 1 971 ? 6.247 28.498 -15.209 1.00 91.50 971 THR A O 1
ATOM 7417 N N . PHE A 1 972 ? 8.295 28.777 -16.105 1.00 90.31 972 PHE A N 1
ATOM 7418 C CA . PHE A 1 972 ? 7.947 29.857 -17.026 1.00 90.31 972 PHE A CA 1
ATOM 7419 C C . PHE A 1 972 ? 8.319 29.478 -18.476 1.00 90.31 972 PHE A C 1
ATOM 7421 O O . PHE A 1 972 ? 9.480 29.634 -18.868 1.00 90.31 972 PHE A O 1
ATOM 7428 N N . PRO A 1 973 ? 7.373 28.938 -19.276 1.00 83.75 973 PRO A N 1
ATOM 7429 C CA . PRO A 1 973 ? 7.651 28.413 -20.621 1.00 83.75 973 PRO A CA 1
ATOM 7430 C C . PRO A 1 973 ? 8.041 29.443 -21.693 1.00 83.75 973 PRO A C 1
ATOM 7432 O O . PRO A 1 973 ? 8.600 29.057 -22.719 1.00 83.75 973 PRO A O 1
ATOM 7435 N N . GLU A 1 974 ? 7.780 30.736 -21.480 1.00 83.06 974 GLU A N 1
ATOM 7436 C CA . GLU A 1 974 ? 8.089 31.808 -22.436 1.00 83.06 974 GLU A CA 1
ATOM 7437 C C . GLU A 1 974 ? 8.544 33.095 -21.728 1.00 83.06 974 GLU A C 1
ATOM 7439 O O . GLU A 1 974 ? 8.083 33.410 -20.630 1.00 83.06 974 GLU A O 1
ATOM 7444 N N . ALA A 1 975 ? 9.427 33.865 -22.378 1.00 82.75 975 ALA A N 1
ATOM 7445 C CA . ALA A 1 975 ? 9.825 35.207 -21.960 1.00 82.75 975 ALA A CA 1
ATOM 7446 C C . ALA A 1 975 ? 9.665 36.220 -23.105 1.00 82.75 975 ALA A C 1
ATOM 7448 O O . ALA A 1 975 ? 9.864 35.897 -24.275 1.00 82.75 975 ALA A O 1
ATOM 7449 N N . ARG A 1 976 ? 9.382 37.483 -22.761 1.00 81.94 976 ARG A N 1
ATOM 7450 C CA . ARG A 1 976 ? 8.906 38.555 -23.668 1.00 81.94 976 ARG A CA 1
ATOM 7451 C C . ARG A 1 976 ? 9.687 38.782 -24.973 1.00 81.94 976 ARG A C 1
ATOM 7453 O O . ARG A 1 976 ? 9.181 39.435 -25.882 1.00 81.94 976 ARG A O 1
ATOM 7460 N N . SER A 1 977 ? 10.942 38.354 -25.077 1.00 70.38 977 SER A N 1
ATOM 7461 C CA . SER A 1 977 ? 11.743 38.519 -26.301 1.00 70.38 977 SER A CA 1
ATOM 7462 C C . SER A 1 977 ? 12.338 37.223 -26.860 1.00 70.38 977 SER A C 1
ATOM 7464 O O . SER A 1 977 ? 13.111 37.301 -27.815 1.00 70.38 977 SER A O 1
ATOM 7466 N N . ALA A 1 978 ? 11.992 36.054 -26.306 1.00 59.94 978 ALA A N 1
ATOM 7467 C CA . ALA A 1 978 ? 12.375 34.750 -26.847 1.00 59.94 978 ALA A CA 1
ATOM 7468 C C . ALA A 1 978 ? 11.527 33.596 -26.277 1.00 59.94 978 ALA A C 1
ATOM 7470 O O . ALA A 1 978 ? 11.400 33.446 -25.060 1.00 59.94 978 ALA A O 1
ATOM 7471 N N . LEU A 1 979 ? 11.086 32.701 -27.167 1.00 54.47 979 LEU A N 1
ATOM 7472 C CA . LEU A 1 979 ? 10.706 31.333 -26.803 1.00 54.47 979 LEU A CA 1
ATOM 7473 C C . LEU A 1 979 ? 11.903 30.607 -26.158 1.00 54.47 979 LEU A C 1
ATOM 7475 O O . LEU A 1 979 ? 13.067 30.909 -26.456 1.00 54.47 979 LEU A O 1
ATOM 7479 N N . MET A 1 980 ? 11.633 29.653 -25.264 1.00 57.94 980 MET A N 1
ATOM 7480 C CA . MET A 1 980 ? 12.689 28.993 -24.492 1.00 57.94 980 MET A CA 1
ATOM 7481 C C . MET A 1 980 ? 13.583 28.103 -25.359 1.00 57.94 980 MET A C 1
ATOM 7483 O O . MET A 1 980 ? 13.139 27.152 -25.996 1.00 57.94 980 MET A O 1
ATOM 7487 N N . ALA A 1 981 ? 14.877 28.406 -25.326 1.00 57.78 981 ALA A N 1
ATOM 7488 C CA . ALA A 1 981 ? 15.954 27.627 -25.912 1.00 57.78 981 ALA A CA 1
ATOM 7489 C C . ALA A 1 981 ? 17.126 27.583 -24.919 1.00 57.78 981 ALA A C 1
ATOM 7491 O O . ALA A 1 981 ? 17.148 28.327 -23.936 1.00 57.78 981 ALA A O 1
ATOM 7492 N N . TYR A 1 982 ? 18.115 26.724 -25.170 1.00 56.47 982 TYR A N 1
ATOM 7493 C CA . TYR A 1 982 ? 19.308 26.620 -24.326 1.00 56.47 982 TYR A CA 1
ATOM 7494 C C . TYR A 1 982 ? 19.992 27.990 -24.150 1.00 56.47 982 TYR A C 1
ATOM 7496 O O . TYR A 1 982 ? 20.407 28.618 -25.127 1.00 56.47 982 TYR A O 1
ATOM 7504 N N . GLY A 1 983 ? 20.117 28.451 -22.903 1.00 60.03 983 GLY A N 1
ATOM 7505 C CA . GLY A 1 983 ? 20.689 29.753 -22.554 1.00 60.03 983 GLY A CA 1
ATOM 7506 C C . GLY A 1 983 ? 19.725 30.950 -22.596 1.00 60.03 983 GLY A C 1
ATOM 7507 O O . GLY A 1 983 ? 20.163 32.061 -22.285 1.00 60.03 983 GLY A O 1
ATOM 7508 N N . THR A 1 984 ? 18.438 30.769 -22.930 1.00 75.31 984 THR A N 1
ATOM 7509 C CA . THR A 1 984 ? 17.400 31.801 -22.716 1.00 75.31 984 THR A CA 1
ATOM 7510 C C . THR A 1 984 ? 17.250 32.080 -21.214 1.00 75.31 984 THR A C 1
ATOM 7512 O O . THR A 1 984 ? 17.445 31.188 -20.391 1.00 75.31 984 THR A O 1
ATOM 7515 N N . ILE A 1 985 ? 16.938 33.325 -20.841 1.00 82.44 985 ILE A N 1
ATOM 7516 C CA . ILE A 1 985 ? 16.877 33.777 -19.442 1.00 82.44 985 ILE A CA 1
ATOM 7517 C C . ILE A 1 985 ? 15.471 34.279 -19.129 1.00 82.44 985 ILE A C 1
ATOM 7519 O O . ILE A 1 985 ? 15.002 35.203 -19.794 1.00 82.44 985 ILE A O 1
ATOM 7523 N N . VAL A 1 986 ? 14.859 33.725 -18.082 1.00 88.38 986 VAL A N 1
ATOM 7524 C CA . VAL A 1 986 ? 13.696 34.307 -17.397 1.00 88.38 986 VAL A CA 1
ATOM 7525 C C . VAL A 1 986 ? 14.184 35.160 -16.233 1.00 88.38 986 VAL A C 1
ATOM 7527 O O . VAL A 1 986 ? 15.177 34.828 -15.580 1.00 88.38 986 VAL A O 1
ATOM 7530 N N . GLN A 1 987 ? 13.483 36.258 -15.962 1.00 90.75 987 GLN A N 1
ATOM 7531 C CA . GLN A 1 987 ? 13.696 37.078 -14.775 1.00 90.75 987 GLN A CA 1
ATOM 7532 C C . GLN A 1 987 ? 12.371 37.537 -14.165 1.00 90.75 987 GLN A C 1
ATOM 7534 O O . GLN A 1 987 ? 11.410 37.799 -14.885 1.00 90.75 987 GLN A O 1
ATOM 7539 N N . PHE A 1 988 ? 12.361 37.754 -12.860 1.00 92.69 988 PHE A N 1
ATOM 7540 C CA . PHE A 1 988 ? 11.265 38.403 -12.145 1.00 92.69 988 PHE A CA 1
ATOM 7541 C C . PHE A 1 988 ? 11.826 39.161 -10.935 1.00 92.69 988 PHE A C 1
ATOM 7543 O O . PHE A 1 988 ? 13.033 39.115 -10.683 1.00 92.69 988 PHE A O 1
ATOM 7550 N N . GLY A 1 989 ? 10.963 39.925 -10.266 1.00 90.62 989 GLY A N 1
ATOM 7551 C CA . GLY A 1 989 ? 11.215 40.460 -8.934 1.00 90.62 989 GLY A CA 1
ATOM 7552 C C . GLY A 1 989 ? 10.981 39.366 -7.896 1.00 90.62 989 GLY A C 1
ATOM 7553 O O . GLY A 1 989 ? 11.904 38.701 -7.457 1.00 90.62 989 GLY A O 1
ATOM 7554 N N . GLU A 1 990 ? 9.702 39.114 -7.628 1.00 92.25 990 GLU A N 1
ATOM 7555 C CA . GLU A 1 990 ? 9.200 38.153 -6.639 1.00 92.25 990 GLU A CA 1
ATOM 7556 C C . GLU A 1 990 ? 8.082 37.306 -7.270 1.00 92.25 990 GLU A C 1
ATOM 7558 O O . GLU A 1 990 ? 7.372 37.790 -8.165 1.00 92.25 990 GLU A O 1
ATOM 7563 N N . VAL A 1 991 ? 7.886 36.079 -6.776 1.00 93.50 991 VAL A N 1
ATOM 7564 C CA . VAL A 1 991 ? 6.696 35.258 -7.060 1.00 93.50 991 VAL A CA 1
ATOM 7565 C C . VAL A 1 991 ? 5.918 34.984 -5.772 1.00 93.50 991 VAL A C 1
ATOM 7567 O O . VAL A 1 991 ? 6.370 34.233 -4.910 1.00 93.50 991 VAL A O 1
ATOM 7570 N N . GLU A 1 992 ? 4.703 35.525 -5.668 1.00 93.19 992 GLU A N 1
ATOM 7571 C CA . GLU A 1 992 ? 3.762 35.154 -4.605 1.00 93.19 992 GLU A CA 1
ATOM 7572 C C . GLU A 1 992 ? 2.786 34.084 -5.098 1.00 93.19 992 GLU A C 1
ATOM 7574 O O . GLU A 1 992 ? 2.325 34.125 -6.241 1.00 93.19 992 GLU A O 1
ATOM 7579 N N . LEU A 1 993 ? 2.400 33.169 -4.207 1.00 93.25 993 LEU A N 1
ATOM 7580 C CA . LEU A 1 993 ? 1.340 32.188 -4.447 1.00 93.25 993 LEU A CA 1
ATOM 7581 C C . LEU A 1 993 ? 0.223 32.371 -3.401 1.00 93.25 993 LEU A C 1
ATOM 7583 O O . LEU A 1 993 ? 0.286 31.738 -2.339 1.00 93.25 993 LEU A O 1
ATOM 7587 N N . PRO A 1 994 ? -0.767 33.258 -3.642 1.00 89.38 994 PRO A N 1
ATOM 7588 C CA . PRO A 1 994 ? -1.915 33.454 -2.754 1.00 89.38 994 PRO A CA 1
ATOM 7589 C C . PRO A 1 994 ? -2.658 32.146 -2.471 1.00 89.38 994 PRO A C 1
ATOM 7591 O O . PRO A 1 994 ? -2.785 31.290 -3.351 1.00 89.38 994 PRO A O 1
ATOM 7594 N N . GLY A 1 995 ? -3.159 31.972 -1.247 1.00 84.69 995 GLY A N 1
ATOM 7595 C CA . GLY A 1 995 ? -3.744 30.691 -0.859 1.00 84.69 995 GLY A CA 1
ATOM 7596 C C . GLY A 1 995 ? -4.160 30.570 0.603 1.00 84.69 995 GLY A C 1
ATOM 7597 O O . GLY A 1 995 ? -4.312 31.561 1.316 1.00 84.69 995 GLY A O 1
ATOM 7598 N N . LEU A 1 996 ? -4.340 29.326 1.046 1.00 78.62 996 LEU A N 1
ATOM 7599 C CA . LEU A 1 996 ? -4.761 28.948 2.396 1.00 78.62 996 LEU A CA 1
ATOM 7600 C C . LEU A 1 996 ? -3.675 28.104 3.078 1.00 78.62 996 LEU A C 1
ATOM 7602 O O . LEU A 1 996 ? -3.164 27.154 2.480 1.00 78.62 996 LEU A O 1
ATOM 7606 N N . THR A 1 997 ? -3.355 28.390 4.342 1.00 71.62 997 THR A N 1
ATOM 7607 C CA . THR A 1 997 ? -2.498 27.518 5.164 1.00 71.62 997 THR A CA 1
ATOM 7608 C C . THR A 1 997 ? -3.316 26.464 5.910 1.00 71.62 997 THR A C 1
ATOM 7610 O O . THR A 1 997 ? -4.428 26.725 6.382 1.00 71.62 997 THR A O 1
ATOM 7613 N N . VAL A 1 998 ? -2.748 25.259 6.022 1.00 59.81 998 VAL A N 1
ATOM 7614 C CA . VAL A 1 998 ? -3.354 24.107 6.700 1.00 59.81 998 VAL A CA 1
ATOM 7615 C C . VAL A 1 998 ? -2.550 23.783 7.970 1.00 59.81 998 VAL A C 1
ATOM 7617 O O . VAL A 1 998 ? -1.363 23.462 7.871 1.00 59.81 998 VAL A O 1
ATOM 7620 N N . PRO A 1 999 ? -3.153 23.858 9.174 1.00 49.59 999 PRO A N 1
ATOM 7621 C CA . PRO A 1 999 ? -2.454 23.536 10.417 1.00 49.59 999 PRO A CA 1
ATOM 7622 C C . PRO A 1 999 ? -2.012 22.061 10.503 1.00 49.59 999 PRO A C 1
ATOM 7624 O O . PRO A 1 999 ? -2.759 21.170 10.079 1.00 49.59 999 PRO A O 1
ATOM 7627 N N . PRO A 1 1000 ? -0.850 21.762 11.120 1.00 40.62 1000 PRO A N 1
ATOM 7628 C CA . PRO A 1 1000 ? -0.464 20.392 11.449 1.00 40.62 1000 PRO A CA 1
ATOM 7629 C C . PRO A 1 1000 ? -1.538 19.713 12.312 1.00 40.62 1000 PRO A C 1
ATOM 7631 O O . PRO A 1 1000 ? -1.992 20.284 13.303 1.00 40.62 1000 PRO A O 1
ATOM 7634 N N . GLY A 1 1001 ? -1.943 18.499 11.932 1.00 37.97 1001 GLY A N 1
ATOM 7635 C CA . GLY A 1 1001 ? -3.029 17.756 12.585 1.00 37.97 1001 GLY A CA 1
ATOM 7636 C C . GLY A 1 1001 ? -4.392 17.823 11.881 1.00 37.97 1001 GLY A C 1
ATOM 7637 O O . GLY A 1 1001 ? -5.302 17.117 12.299 1.00 37.97 1001 GLY A O 1
ATOM 7638 N N . LEU A 1 1002 ? -4.542 18.591 10.790 1.00 38.25 1002 LEU A N 1
ATOM 7639 C CA . LEU A 1 1002 ? -5.753 18.545 9.946 1.00 38.25 1002 LEU A CA 1
ATOM 7640 C C . LEU A 1 1002 ? -5.786 17.334 8.984 1.00 38.25 1002 LEU A C 1
ATOM 7642 O O . LEU A 1 1002 ? -6.769 17.139 8.277 1.00 38.25 1002 LEU A O 1
ATOM 7646 N N . PHE A 1 1003 ? -4.715 16.538 8.925 1.00 30.45 1003 PHE A N 1
ATOM 7647 C CA . PHE A 1 1003 ? -4.538 15.470 7.939 1.00 30.45 1003 PHE A CA 1
ATOM 7648 C C . PHE A 1 1003 ? -4.619 14.070 8.550 1.00 30.45 1003 PHE A C 1
ATOM 7650 O O . PHE A 1 1003 ? -3.770 13.677 9.347 1.00 30.45 1003 PHE A O 1
ATOM 7657 N N . VAL A 1 1004 ? -5.604 13.299 8.084 1.00 27.75 1004 VAL A N 1
ATOM 7658 C CA . VAL A 1 1004 ? -5.652 11.835 8.166 1.00 27.75 1004 VAL A CA 1
ATOM 7659 C C . VAL A 1 1004 ? -5.963 11.337 6.757 1.00 27.75 1004 VAL A C 1
ATOM 7661 O O . VAL A 1 1004 ? -7.030 11.635 6.223 1.00 27.75 1004 VAL A O 1
ATOM 7664 N N . MET A 1 1005 ? -5.038 10.608 6.129 1.00 24.22 1005 MET A N 1
ATOM 7665 C CA . MET A 1 1005 ? -5.310 9.976 4.835 1.00 24.22 1005 MET A CA 1
ATOM 7666 C C . MET A 1 1005 ? -6.226 8.766 5.038 1.00 24.22 1005 MET A C 1
ATOM 7668 O O . MET A 1 1005 ? -5.867 7.831 5.750 1.00 24.22 1005 MET A O 1
ATOM 7672 N N . THR A 1 1006 ? -7.388 8.766 4.386 1.00 23.55 1006 THR A N 1
ATOM 7673 C CA . THR A 1 1006 ? -8.245 7.580 4.240 1.00 23.55 1006 THR A CA 1
ATOM 7674 C C . THR A 1 1006 ? -8.680 7.447 2.775 1.00 23.55 1006 THR A C 1
ATOM 7676 O O . THR A 1 1006 ? -9.134 8.436 2.197 1.00 23.55 1006 THR A O 1
ATOM 7679 N N . PRO A 1 1007 ? -8.529 6.270 2.142 1.00 24.64 1007 PRO A N 1
ATOM 7680 C CA . PRO A 1 1007 ? -9.038 6.024 0.797 1.00 24.64 1007 PRO A CA 1
ATOM 7681 C C . PRO A 1 1007 ? -10.494 5.536 0.850 1.00 24.64 1007 PRO A C 1
ATOM 7683 O O . PRO A 1 1007 ? -10.804 4.582 1.558 1.00 24.64 1007 PRO A O 1
ATOM 7686 N N . TYR A 1 1008 ? -11.383 6.168 0.080 1.00 23.36 1008 TYR A N 1
ATOM 7687 C CA . TYR A 1 1008 ? -12.760 5.713 -0.171 1.00 23.36 1008 TYR A CA 1
ATOM 7688 C C . TYR A 1 1008 ? -13.272 6.281 -1.521 1.00 23.36 1008 TYR A C 1
ATOM 7690 O O . TYR A 1 1008 ? -12.532 7.027 -2.167 1.00 23.36 1008 TYR A O 1
ATOM 7698 N N . PRO A 1 1009 ? -14.420 5.833 -2.073 1.00 25.03 1009 PRO A N 1
ATOM 7699 C CA . PRO A 1 1009 ? -14.448 5.368 -3.455 1.00 25.03 1009 PRO A CA 1
ATOM 7700 C C . PRO A 1 1009 ? -14.963 6.415 -4.450 1.00 25.03 1009 PRO A C 1
ATOM 7702 O O . PRO A 1 1009 ? -15.841 7.224 -4.147 1.00 25.03 1009 PRO A O 1
ATOM 7705 N N . THR A 1 1010 ? -14.478 6.342 -5.687 1.00 25.45 1010 THR A N 1
ATOM 7706 C CA . THR A 1 1010 ? -14.964 7.158 -6.803 1.00 25.45 1010 THR A CA 1
ATOM 7707 C C . THR A 1 1010 ? -16.291 6.626 -7.353 1.00 25.45 1010 THR A C 1
ATOM 7709 O O . THR A 1 1010 ? -16.377 5.520 -7.885 1.00 25.45 1010 THR A O 1
ATOM 7712 N N . ALA A 1 1011 ? -17.343 7.442 -7.262 1.00 23.72 1011 ALA A N 1
ATOM 7713 C CA . ALA A 1 1011 ? -18.618 7.172 -7.921 1.00 23.72 1011 ALA A CA 1
ATOM 7714 C C . ALA A 1 1011 ? -18.496 7.306 -9.452 1.00 23.72 1011 ALA A C 1
ATOM 7716 O O . ALA A 1 1011 ? -17.764 8.156 -9.959 1.00 23.72 1011 ALA A O 1
ATOM 7717 N N . THR A 1 1012 ? -19.232 6.481 -10.201 1.00 24.05 1012 THR A N 1
ATOM 7718 C CA . THR A 1 1012 ? -19.192 6.466 -11.672 1.00 24.05 1012 THR A CA 1
ATOM 7719 C C . THR A 1 1012 ? -20.064 7.583 -12.271 1.00 24.05 1012 THR A C 1
ATOM 7721 O O . THR A 1 1012 ? -21.279 7.557 -12.070 1.00 24.05 1012 THR A O 1
ATOM 7724 N N . PRO A 1 1013 ? -19.517 8.537 -13.051 1.00 25.14 1013 PRO A N 1
ATOM 7725 C CA . PRO A 1 1013 ? -20.321 9.559 -13.718 1.00 25.14 1013 PRO A CA 1
ATOM 7726 C C . PRO A 1 1013 ? -20.987 8.992 -14.984 1.00 25.14 1013 PRO A C 1
ATOM 7728 O O . PRO A 1 1013 ? -20.414 9.003 -16.072 1.00 25.14 1013 PRO A O 1
ATOM 7731 N N . THR A 1 1014 ? -22.216 8.487 -14.864 1.00 26.83 1014 THR A N 1
ATOM 7732 C CA . THR A 1 1014 ? -22.986 7.963 -16.005 1.00 26.83 1014 THR A CA 1
ATOM 7733 C C . THR A 1 1014 ? -23.679 9.070 -16.806 1.00 26.83 1014 THR A C 1
ATOM 7735 O O . THR A 1 1014 ? -24.895 9.237 -16.728 1.00 26.83 1014 THR A O 1
ATOM 7738 N N . ALA A 1 1015 ? -22.914 9.786 -17.630 1.00 27.31 1015 ALA A N 1
ATOM 7739 C CA . ALA A 1 1015 ? -23.445 10.544 -18.764 1.00 27.31 1015 ALA A CA 1
ATOM 7740 C C . ALA A 1 1015 ? -23.315 9.688 -20.036 1.00 27.31 1015 ALA A C 1
ATOM 7742 O O . ALA A 1 1015 ? -22.283 9.689 -20.702 1.00 27.31 1015 ALA A O 1
ATOM 7743 N N . ALA A 1 1016 ? -24.338 8.886 -20.349 1.00 31.38 1016 ALA A N 1
ATOM 7744 C CA . ALA A 1 1016 ? -24.304 8.029 -21.534 1.00 31.38 1016 ALA A CA 1
ATOM 7745 C C . ALA A 1 1016 ? -24.477 8.859 -22.828 1.00 31.38 1016 ALA A C 1
ATOM 7747 O O . ALA A 1 1016 ? -25.366 9.714 -22.875 1.00 31.38 1016 ALA A O 1
ATOM 7748 N N . PRO A 1 1017 ? -23.693 8.602 -23.895 1.00 33.81 1017 PRO A N 1
ATOM 7749 C CA . PRO A 1 1017 ? -23.811 9.335 -25.153 1.00 33.81 1017 PRO A CA 1
ATOM 7750 C C . PRO A 1 1017 ? -25.195 9.157 -25.791 1.00 33.81 1017 PRO A C 1
ATOM 7752 O O . PRO A 1 1017 ? -25.630 8.041 -26.083 1.00 33.81 1017 PRO A O 1
ATOM 7755 N N . VAL A 1 1018 ? -25.887 10.272 -26.038 1.00 37.25 1018 VAL A N 1
ATOM 7756 C CA . VAL A 1 1018 ? -27.234 10.272 -26.622 1.00 37.25 1018 VAL A CA 1
ATOM 7757 C C . VAL A 1 1018 ? -27.152 10.006 -28.128 1.00 37.25 1018 VAL A C 1
ATOM 7759 O O . VAL A 1 1018 ? -26.484 10.727 -28.872 1.00 37.25 1018 VAL A O 1
ATOM 7762 N N . ALA A 1 1019 ? -27.860 8.975 -28.593 1.00 39.19 1019 ALA A N 1
ATOM 7763 C CA . ALA A 1 1019 ? -28.018 8.704 -30.019 1.00 39.19 1019 ALA A CA 1
ATOM 7764 C C . ALA A 1 1019 ? -28.913 9.775 -30.665 1.00 39.19 1019 ALA A C 1
ATOM 7766 O O . ALA A 1 1019 ? -30.045 9.994 -30.226 1.00 39.19 1019 ALA A O 1
ATOM 7767 N N . ALA A 1 1020 ? -28.425 10.435 -31.715 1.00 40.19 1020 ALA A N 1
ATOM 7768 C CA . ALA A 1 1020 ? -29.168 11.503 -32.375 1.00 40.19 1020 ALA A CA 1
ATOM 7769 C C . ALA A 1 1020 ? -30.307 10.932 -33.237 1.00 40.19 1020 ALA A C 1
ATOM 7771 O O . ALA A 1 1020 ? -30.072 10.158 -34.166 1.00 40.19 1020 ALA A O 1
ATOM 7772 N N . ALA A 1 1021 ? -31.548 11.344 -32.965 1.00 41.66 1021 ALA A N 1
ATOM 7773 C CA . ALA A 1 1021 ? -32.692 10.998 -33.804 1.00 41.66 1021 ALA A CA 1
ATOM 7774 C C . ALA A 1 1021 ? -32.598 11.730 -35.158 1.00 41.66 1021 ALA A C 1
ATOM 7776 O O . ALA A 1 1021 ? -32.816 12.940 -35.244 1.00 41.66 1021 ALA A O 1
ATOM 7777 N N . GLU A 1 1022 ? -32.286 10.991 -36.228 1.00 44.38 1022 GLU A N 1
ATOM 7778 C CA . GLU A 1 1022 ? -31.951 11.550 -37.552 1.00 44.38 1022 GLU A CA 1
ATOM 7779 C C . GLU A 1 1022 ? -33.077 12.361 -38.227 1.00 44.38 1022 GLU A C 1
ATOM 7781 O O . GLU A 1 1022 ? -32.833 13.014 -39.237 1.00 44.38 1022 GLU A O 1
ATOM 7786 N N . SER A 1 1023 ? -34.302 12.363 -37.688 1.00 41.75 1023 SER A N 1
ATOM 7787 C CA . SER A 1 1023 ? -35.437 13.113 -38.244 1.00 41.75 1023 SER A CA 1
ATOM 7788 C C . SER A 1 1023 ? -35.349 14.632 -38.063 1.00 41.75 1023 SER A C 1
ATOM 7790 O O . SER A 1 1023 ? -36.011 15.354 -38.807 1.00 41.75 1023 SER A O 1
ATOM 7792 N N . ASN A 1 1024 ? -34.582 15.114 -37.075 1.00 48.59 1024 ASN A N 1
ATOM 7793 C CA . ASN A 1 1024 ? -34.614 16.519 -36.635 1.00 48.59 1024 ASN A CA 1
ATOM 7794 C C . ASN A 1 1024 ? -33.264 17.253 -36.784 1.00 48.59 1024 ASN A C 1
ATOM 7796 O O . ASN A 1 1024 ? -33.197 18.453 -36.524 1.00 48.59 1024 ASN A O 1
ATOM 7800 N N . ALA A 1 1025 ? -32.194 16.556 -37.173 1.00 59.56 1025 ALA A N 1
ATOM 7801 C CA . ALA A 1 1025 ? -30.850 17.125 -37.285 1.00 59.56 1025 ALA A CA 1
ATOM 7802 C C . ALA A 1 1025 ? -30.582 17.689 -38.696 1.00 59.56 1025 ALA A C 1
ATOM 7804 O O . ALA A 1 1025 ? -31.104 17.180 -39.688 1.00 59.56 1025 ALA A O 1
ATOM 7805 N N . ILE A 1 1026 ? -29.762 18.740 -38.801 1.00 74.06 1026 ILE A N 1
ATOM 7806 C CA . ILE A 1 1026 ? -29.555 19.488 -40.054 1.00 74.06 1026 ILE A CA 1
ATOM 7807 C C . ILE A 1 1026 ? -28.335 18.931 -40.812 1.00 74.06 1026 ILE A C 1
ATOM 7809 O O . ILE A 1 1026 ? -27.230 18.999 -40.275 1.00 74.06 1026 ILE A O 1
ATOM 7813 N N . PRO A 1 1027 ? -28.471 18.421 -42.054 1.00 77.69 1027 PRO A N 1
ATOM 7814 C CA . PRO A 1 1027 ? -27.325 17.966 -42.842 1.00 77.69 1027 PRO A CA 1
ATOM 7815 C C . PRO A 1 1027 ? -26.418 19.123 -43.275 1.00 77.69 1027 PRO A C 1
ATOM 7817 O O . PRO A 1 1027 ? -26.883 20.087 -43.884 1.00 77.69 1027 PRO A O 1
ATOM 7820 N N . VAL A 1 1028 ? -25.115 18.993 -43.022 1.00 75.31 1028 VAL A N 1
ATOM 7821 C CA . VAL A 1 1028 ? -24.088 20.003 -43.328 1.00 75.31 1028 VAL A CA 1
ATOM 7822 C C . VAL A 1 1028 ? -22.921 19.392 -44.115 1.00 75.31 1028 VAL A C 1
ATOM 7824 O O . VAL A 1 1028 ? -22.580 18.224 -43.926 1.00 75.31 1028 VAL A O 1
ATOM 7827 N N . SER A 1 1029 ? -22.318 20.166 -45.027 1.00 66.56 1029 SER A N 1
ATOM 7828 C CA . SER A 1 1029 ? -21.119 19.764 -45.793 1.00 66.56 1029 SER A CA 1
ATOM 7829 C C . SER A 1 1029 ? -19.879 19.647 -44.910 1.00 66.56 1029 SER A C 1
ATOM 7831 O O . SER A 1 1029 ? -19.013 18.823 -45.174 1.00 66.56 1029 SER A O 1
ATOM 7833 N N . THR A 1 1030 ? -19.833 20.417 -43.829 1.00 75.69 1030 THR A N 1
ATOM 7834 C CA . THR A 1 1030 ? -18.875 20.290 -42.735 1.00 75.69 1030 THR A CA 1
ATOM 7835 C C . THR A 1 1030 ? -19.545 20.763 -41.442 1.00 75.69 1030 THR A C 1
ATOM 7837 O O . THR A 1 1030 ? -20.388 21.659 -41.478 1.00 75.69 1030 THR A O 1
ATOM 7840 N N . VAL A 1 1031 ? -19.222 20.148 -40.299 1.00 71.56 1031 VAL A N 1
ATOM 7841 C CA . VAL A 1 1031 ? -19.753 20.537 -38.969 1.00 71.56 1031 VAL A CA 1
ATOM 7842 C C . VAL A 1 1031 ? -19.121 21.822 -38.399 1.00 71.56 1031 VAL A C 1
ATOM 7844 O O . VAL A 1 1031 ? -19.440 22.235 -37.284 1.00 71.56 1031 VAL A O 1
ATOM 7847 N N . LEU A 1 1032 ? -18.230 22.443 -39.171 1.00 65.50 1032 LEU A N 1
ATOM 7848 C CA . LEU A 1 1032 ? -17.378 23.581 -38.838 1.00 65.50 1032 LEU A CA 1
ATOM 7849 C C . LEU A 1 1032 ? -17.350 24.551 -40.018 1.00 65.50 1032 LEU A C 1
ATOM 7851 O O . LEU A 1 1032 ? -17.240 24.102 -41.156 1.00 65.50 1032 LEU A O 1
ATOM 7855 N N . ASP A 1 1033 ? -17.413 25.856 -39.762 1.00 57.59 1033 ASP A N 1
ATOM 7856 C CA . ASP A 1 1033 ? -17.285 26.881 -40.804 1.00 57.59 1033 ASP A CA 1
ATOM 7857 C C . ASP A 1 1033 ? -15.955 27.651 -40.722 1.00 57.59 1033 ASP A C 1
ATOM 7859 O O . ASP A 1 1033 ? -15.223 27.593 -39.734 1.00 57.59 1033 ASP A O 1
ATOM 7863 N N . ALA A 1 1034 ? -15.650 28.411 -41.777 1.00 48.03 1034 ALA A N 1
ATOM 7864 C CA . ALA A 1 1034 ? -14.434 29.220 -41.868 1.00 48.03 1034 ALA A CA 1
ATOM 7865 C C . ALA A 1 1034 ? -14.344 30.341 -40.807 1.00 48.03 1034 ALA A C 1
ATOM 7867 O O . ALA A 1 1034 ? -13.271 30.915 -40.610 1.00 48.03 1034 ALA A O 1
ATOM 7868 N N . ALA A 1 1035 ? -15.449 30.681 -40.128 1.00 45.66 1035 ALA A N 1
ATOM 7869 C CA . ALA A 1 1035 ? -15.458 31.656 -39.038 1.00 45.66 1035 ALA A CA 1
ATOM 7870 C C . ALA A 1 1035 ? -15.034 31.024 -37.698 1.00 45.66 1035 ALA A C 1
ATOM 7872 O O . ALA A 1 1035 ? -14.461 31.716 -36.856 1.00 45.66 1035 ALA A O 1
ATOM 7873 N N . ALA A 1 1036 ? -15.227 29.711 -37.532 1.00 49.75 1036 ALA A N 1
ATOM 7874 C CA . ALA A 1 1036 ? -14.798 28.927 -36.374 1.00 49.75 1036 ALA A CA 1
ATOM 7875 C C . ALA A 1 1036 ? -13.288 28.591 -36.342 1.00 49.75 1036 ALA A C 1
ATOM 7877 O O . ALA A 1 1036 ? -12.836 27.905 -35.433 1.00 49.75 1036 ALA A O 1
ATOM 7878 N N . ALA A 1 1037 ? -12.466 29.125 -37.255 1.00 47.38 1037 ALA A N 1
ATOM 7879 C CA . ALA A 1 1037 ? -11.010 28.920 -37.280 1.00 47.38 1037 ALA A CA 1
ATOM 7880 C C . ALA A 1 1037 ? -10.250 29.033 -35.922 1.00 47.38 1037 ALA A C 1
ATOM 7882 O O . ALA A 1 1037 ? -9.276 28.289 -35.755 1.00 47.38 1037 ALA A O 1
ATOM 7883 N N . PRO A 1 1038 ? -10.621 29.896 -34.942 1.00 46.56 1038 PRO A N 1
ATOM 7884 C CA . PRO A 1 1038 ? -9.975 29.905 -33.623 1.00 46.56 1038 PRO A CA 1
ATOM 7885 C C . PRO A 1 1038 ? -10.345 28.732 -32.690 1.00 46.56 1038 PRO A C 1
ATOM 7887 O O . PRO A 1 1038 ? -9.674 28.577 -31.675 1.00 46.56 1038 PRO A O 1
ATOM 7890 N N . SER A 1 1039 ? -11.350 27.896 -32.996 1.00 56.62 1039 SER A N 1
ATOM 7891 C CA . SER A 1 1039 ? -11.667 26.682 -32.213 1.00 56.62 1039 SER A CA 1
ATOM 7892 C C . SER A 1 1039 ? -10.884 25.435 -32.650 1.00 56.62 1039 SER A C 1
ATOM 7894 O O . SER A 1 1039 ? -11.101 24.349 -32.110 1.00 56.62 1039 SER A O 1
ATOM 7896 N N . ILE A 1 1040 ? -9.965 25.582 -33.614 1.00 62.78 1040 ILE A N 1
ATOM 7897 C CA . ILE A 1 1040 ? -9.038 24.533 -34.047 1.00 62.78 1040 ILE A CA 1
ATOM 7898 C C . ILE A 1 1040 ? -7.735 24.645 -33.245 1.00 62.78 1040 ILE A C 1
ATOM 7900 O O . ILE A 1 1040 ? -6.975 25.601 -33.409 1.00 62.78 1040 ILE A O 1
ATOM 7904 N N . VAL A 1 1041 ? -7.427 23.634 -32.436 1.00 67.62 1041 VAL A N 1
ATOM 7905 C CA . VAL A 1 1041 ? -6.136 23.455 -31.758 1.00 67.62 1041 VAL A CA 1
ATOM 7906 C C . VAL A 1 1041 ? -5.289 22.470 -32.563 1.00 67.62 1041 VAL A C 1
ATOM 7908 O O . VAL A 1 1041 ? -5.759 21.404 -32.956 1.00 67.62 1041 VAL A O 1
ATOM 7911 N N . ARG A 1 1042 ? -4.023 22.806 -32.825 1.00 67.69 1042 ARG A N 1
ATOM 7912 C CA . ARG A 1 1042 ? -3.084 21.896 -33.498 1.00 67.69 1042 ARG A CA 1
ATOM 7913 C C . ARG A 1 1042 ? -2.434 20.939 -32.506 1.00 67.69 1042 ARG A C 1
ATOM 7915 O O . ARG A 1 1042 ? -2.011 21.349 -31.431 1.00 67.69 1042 ARG A O 1
ATOM 7922 N N . LEU A 1 1043 ? -2.301 19.684 -32.919 1.00 62.97 1043 LEU A N 1
ATOM 7923 C CA . LEU A 1 1043 ? -1.663 18.615 -32.160 1.00 62.97 1043 LEU A CA 1
ATOM 7924 C C . LEU A 1 1043 ? -0.328 18.254 -32.820 1.00 62.97 1043 LEU A C 1
ATOM 7926 O O . LEU A 1 1043 ? -0.299 17.948 -34.015 1.00 62.97 1043 LEU A O 1
ATOM 7930 N N . ASN A 1 1044 ? 0.748 18.254 -32.028 1.00 62.41 1044 ASN A N 1
ATOM 7931 C CA . ASN A 1 1044 ? 2.090 17.793 -32.407 1.00 62.41 1044 ASN A CA 1
ATOM 7932 C C . ASN A 1 1044 ? 2.646 18.499 -33.672 1.00 62.41 1044 ASN A C 1
ATOM 7934 O O . ASN A 1 1044 ? 3.052 17.837 -34.633 1.00 62.41 1044 ASN A O 1
ATOM 7938 N N . ASP A 1 1045 ? 2.602 19.844 -33.693 1.00 60.62 1045 ASP A N 1
ATOM 7939 C CA . ASP A 1 1045 ? 3.129 20.709 -34.771 1.00 60.62 1045 ASP A CA 1
ATOM 7940 C C . ASP A 1 1045 ? 4.294 21.593 -34.285 1.00 60.62 1045 ASP A C 1
ATOM 7942 O O . ASP A 1 1045 ? 4.155 22.347 -33.323 1.00 60.62 1045 ASP A O 1
ATOM 7946 N N . ILE A 1 1046 ? 5.437 21.534 -34.975 1.00 54.25 1046 ILE A N 1
ATOM 7947 C CA . ILE A 1 1046 ? 6.704 22.172 -34.557 1.00 54.25 1046 ILE A CA 1
ATOM 7948 C C . ILE A 1 1046 ? 6.954 23.578 -35.139 1.00 54.25 1046 ILE A C 1
ATOM 7950 O O . ILE A 1 1046 ? 7.910 24.242 -34.741 1.00 54.25 1046 ILE A O 1
ATOM 7954 N N . TYR A 1 1047 ? 6.110 24.081 -36.053 1.00 56.12 1047 TYR A N 1
ATOM 7955 C CA . TYR A 1 1047 ? 6.214 25.469 -36.548 1.00 56.12 1047 TYR A CA 1
ATOM 7956 C C . TYR A 1 1047 ? 4.842 26.152 -36.713 1.00 56.12 1047 TYR A C 1
ATOM 7958 O O . TYR A 1 1047 ? 4.300 26.190 -37.823 1.00 56.12 1047 TYR A O 1
ATOM 7966 N N . PRO A 1 1048 ? 4.305 26.799 -35.659 1.00 51.44 1048 PRO A N 1
ATOM 7967 C CA . PRO A 1 1048 ? 2.994 27.448 -35.720 1.00 51.44 1048 PRO A CA 1
ATOM 7968 C C . PRO A 1 1048 ? 2.910 28.652 -36.681 1.00 51.44 1048 PRO A C 1
ATOM 7970 O O . PRO A 1 1048 ? 1.806 29.052 -37.045 1.00 51.44 1048 PRO A O 1
ATOM 7973 N N . THR A 1 1049 ? 4.038 29.233 -37.119 1.00 49.75 1049 THR A N 1
ATOM 7974 C CA . THR A 1 1049 ? 4.087 30.506 -37.867 1.00 49.75 1049 THR A CA 1
ATOM 7975 C C . THR A 1 1049 ? 4.856 30.429 -39.197 1.00 49.75 1049 THR A C 1
ATOM 7977 O O . THR A 1 1049 ? 6.048 30.715 -39.294 1.00 49.75 1049 THR A O 1
ATOM 7980 N N . HIS A 1 1050 ? 4.145 30.110 -40.284 1.00 47.25 1050 HIS A N 1
ATOM 7981 C CA . HIS A 1 1050 ? 4.631 30.276 -41.664 1.00 47.25 1050 HIS A CA 1
ATOM 7982 C C . HIS A 1 1050 ? 3.442 30.460 -42.627 1.00 47.25 1050 HIS A C 1
ATOM 7984 O O . HIS A 1 1050 ? 2.317 30.093 -42.296 1.00 47.25 1050 HIS A O 1
ATOM 7990 N N . TRP A 1 1051 ? 3.670 30.984 -43.839 1.00 50.53 1051 TRP A N 1
ATOM 7991 C CA . TRP A 1 1051 ? 2.604 31.400 -44.781 1.00 50.53 1051 TRP A CA 1
ATOM 7992 C C . TRP A 1 1051 ? 1.617 30.307 -45.256 1.00 50.53 1051 TRP A C 1
ATOM 7994 O O . TRP A 1 1051 ? 0.629 30.641 -45.903 1.00 50.53 1051 TRP A O 1
ATOM 8004 N N . TYR A 1 1052 ? 1.869 29.031 -44.944 1.00 52.41 1052 TYR A N 1
ATOM 8005 C CA . TYR A 1 1052 ? 1.013 27.876 -45.273 1.00 52.41 1052 TYR A CA 1
ATOM 8006 C C . TYR A 1 1052 ? 0.593 27.064 -44.025 1.00 52.41 1052 TYR A C 1
ATOM 8008 O O . TYR A 1 1052 ? 0.085 25.953 -44.144 1.00 52.41 1052 TYR A O 1
ATOM 8016 N N . HIS A 1 1053 ? 0.831 27.605 -42.824 1.00 57.62 1053 HIS A N 1
ATOM 8017 C CA . HIS A 1 1053 ? 0.575 26.962 -41.527 1.00 57.62 1053 HIS A CA 1
ATOM 8018 C C . HIS A 1 1053 ? -0.382 27.825 -40.674 1.00 57.62 1053 HIS A C 1
ATOM 8020 O O . HIS A 1 1053 ? -0.120 28.073 -39.499 1.00 57.62 1053 HIS A O 1
ATOM 8026 N N . ASN A 1 1054 ? -1.465 28.347 -41.267 1.00 62.44 1054 ASN A N 1
ATOM 8027 C CA . ASN A 1 1054 ? -2.516 29.093 -40.559 1.00 62.44 1054 ASN A CA 1
ATOM 8028 C C . ASN A 1 1054 ? -3.795 28.246 -40.477 1.00 62.44 1054 ASN A C 1
ATOM 8030 O O . ASN A 1 1054 ? -4.176 27.642 -41.476 1.00 62.44 1054 ASN A O 1
ATOM 8034 N N . ASN A 1 1055 ? -4.470 28.237 -39.323 1.00 62.47 1055 ASN A N 1
ATOM 8035 C CA . ASN A 1 1055 ? -5.670 27.422 -39.095 1.00 62.47 1055 ASN A CA 1
ATOM 8036 C C . ASN A 1 1055 ? -6.850 27.839 -39.989 1.00 62.47 1055 ASN A C 1
ATOM 8038 O O . ASN A 1 1055 ? -7.699 27.015 -40.304 1.00 62.47 1055 ASN A O 1
ATOM 8042 N N . VAL A 1 1056 ? -6.863 29.095 -40.450 1.00 60.84 1056 VAL A N 1
ATOM 8043 C CA . VAL A 1 1056 ? -7.829 29.591 -41.444 1.00 60.84 1056 VAL A CA 1
ATOM 8044 C C . VAL A 1 1056 ? -7.828 28.711 -42.702 1.00 60.84 1056 VAL A C 1
ATOM 8046 O O . VAL A 1 1056 ? -8.890 28.316 -43.159 1.00 60.84 1056 VAL A O 1
ATOM 8049 N N . ASN A 1 1057 ? -6.651 28.318 -43.203 1.00 66.12 1057 ASN A N 1
ATOM 8050 C CA . ASN A 1 1057 ? -6.494 27.570 -44.459 1.00 66.12 1057 ASN A CA 1
ATOM 8051 C C . ASN A 1 1057 ? -6.911 26.081 -44.368 1.00 66.12 1057 ASN A C 1
ATOM 8053 O O . ASN A 1 1057 ? -6.668 25.333 -45.311 1.00 66.12 1057 ASN A O 1
ATOM 8057 N N . ILE A 1 1058 ? -7.431 25.614 -43.228 1.00 72.06 1058 ILE A N 1
ATOM 8058 C CA . ILE A 1 1058 ? -7.842 24.211 -43.035 1.00 72.06 1058 ILE A CA 1
ATOM 8059 C C . ILE A 1 1058 ? -9.241 23.977 -43.613 1.00 72.06 1058 ILE A C 1
ATOM 8061 O O . ILE A 1 1058 ? -9.492 22.902 -44.150 1.00 72.06 1058 ILE A O 1
ATOM 8065 N N . MET A 1 1059 ? -10.119 24.975 -43.443 1.00 73.81 1059 MET A N 1
ATOM 8066 C CA . MET A 1 1059 ? -11.557 24.938 -43.733 1.00 73.81 1059 MET A CA 1
ATOM 8067 C C . MET A 1 1059 ? -12.045 26.281 -44.312 1.00 73.81 1059 MET A C 1
ATOM 8069 O O . MET A 1 1059 ? -13.092 26.792 -43.913 1.00 73.81 1059 MET A O 1
ATOM 8073 N N . ASP A 1 1060 ? -11.265 26.908 -45.208 1.00 71.50 1060 ASP A N 1
ATOM 8074 C CA . ASP A 1 1060 ? -11.628 28.200 -45.825 1.00 71.50 1060 ASP A CA 1
ATOM 8075 C C . ASP A 1 1060 ? -12.586 28.075 -47.030 1.00 71.50 1060 ASP A C 1
ATOM 8077 O O . ASP A 1 1060 ? -13.042 29.088 -47.570 1.00 71.50 1060 ASP A O 1
ATOM 8081 N N . GLY A 1 1061 ? -12.938 26.850 -47.435 1.00 77.44 1061 GLY A N 1
ATOM 8082 C CA . GLY A 1 1061 ? -13.754 26.570 -48.613 1.00 77.44 1061 GLY A CA 1
ATOM 8083 C C . GLY A 1 1061 ? -12.970 26.704 -49.920 1.00 77.44 1061 GLY A C 1
ATOM 8084 O O . GLY A 1 1061 ? -13.570 26.898 -50.983 1.00 77.44 1061 GLY A O 1
ATOM 8085 N N . THR A 1 1062 ? -11.636 26.656 -49.874 1.00 83.62 1062 THR A N 1
ATOM 8086 C CA . THR A 1 1062 ? -10.763 26.806 -51.039 1.00 83.62 1062 THR A CA 1
ATOM 8087 C C . THR A 1 1062 ? -9.619 25.805 -51.022 1.00 83.62 1062 THR A C 1
ATOM 8089 O O . THR A 1 1062 ? -9.178 25.341 -49.984 1.00 83.62 1062 THR A O 1
ATOM 8092 N N . THR A 1 1063 ? -9.049 25.511 -52.190 1.00 86.56 1063 THR A N 1
ATOM 8093 C CA . THR A 1 1063 ? -7.870 24.645 -52.306 1.00 86.56 1063 THR A CA 1
ATOM 8094 C C . THR A 1 1063 ? -6.557 25.355 -51.936 1.00 86.56 1063 THR A C 1
ATOM 8096 O O . THR A 1 1063 ? -5.552 25.260 -52.653 1.00 86.56 1063 THR A O 1
ATOM 8099 N N . SER A 1 1064 ? -6.561 26.139 -50.859 1.00 83.38 1064 SER A N 1
ATOM 8100 C CA . SER A 1 1064 ? -5.362 26.751 -50.279 1.00 83.38 1064 SER A CA 1
ATOM 8101 C C . SER A 1 1064 ? -4.412 25.673 -49.751 1.00 83.38 1064 SER A C 1
ATOM 8103 O O . SER A 1 1064 ? -4.821 24.563 -49.453 1.00 83.38 1064 SER A O 1
ATOM 8105 N N . ILE A 1 1065 ? -3.102 25.929 -49.687 1.00 79.62 1065 ILE A N 1
ATOM 8106 C CA . ILE A 1 1065 ? -2.184 24.898 -49.170 1.00 79.62 1065 ILE A CA 1
ATOM 8107 C C . ILE A 1 1065 ? -2.141 24.992 -47.651 1.00 79.62 1065 ILE A C 1
ATOM 8109 O O . ILE A 1 1065 ? -1.731 26.027 -47.117 1.00 79.62 1065 ILE A O 1
ATOM 8113 N N . TYR A 1 1066 ? -2.497 23.888 -46.997 1.00 79.56 1066 TYR A N 1
ATOM 8114 C CA . TYR A 1 1066 ? -2.272 23.662 -45.581 1.00 79.56 1066 TYR A CA 1
ATOM 8115 C C . TYR A 1 1066 ? -1.256 22.531 -45.369 1.00 79.56 1066 TYR A C 1
ATOM 8117 O O . TYR A 1 1066 ? -1.285 21.496 -46.041 1.00 79.56 1066 TYR A O 1
ATOM 8125 N N . GLU A 1 1067 ? -0.332 22.750 -44.437 1.00 80.31 1067 GLU A N 1
ATOM 8126 C CA . GLU A 1 1067 ? 0.705 21.799 -44.032 1.00 80.31 1067 GLU A CA 1
ATOM 8127 C C . GLU A 1 1067 ? 0.804 21.774 -42.494 1.00 80.31 1067 GLU A C 1
ATOM 8129 O O . GLU A 1 1067 ? 0.871 22.842 -41.885 1.00 80.31 1067 GLU A O 1
ATOM 8134 N N . ILE A 1 1068 ? 0.883 20.583 -41.885 1.00 77.75 1068 ILE A N 1
ATOM 8135 C CA . ILE A 1 1068 ? 1.218 20.362 -40.461 1.00 77.75 1068 ILE A CA 1
ATOM 8136 C C . ILE A 1 1068 ? 2.605 19.716 -40.399 1.00 77.75 1068 ILE A C 1
ATOM 8138 O O . ILE A 1 1068 ? 2.860 18.769 -41.152 1.00 77.75 1068 ILE A O 1
ATOM 8142 N N . ARG A 1 1069 ? 3.508 20.182 -39.526 1.00 71.25 1069 ARG A N 1
ATOM 8143 C CA . ARG A 1 1069 ? 4.864 19.623 -39.409 1.00 71.25 1069 ARG A CA 1
ATOM 8144 C C . ARG A 1 1069 ? 5.002 18.749 -38.173 1.00 71.25 1069 ARG A C 1
ATOM 8146 O O . A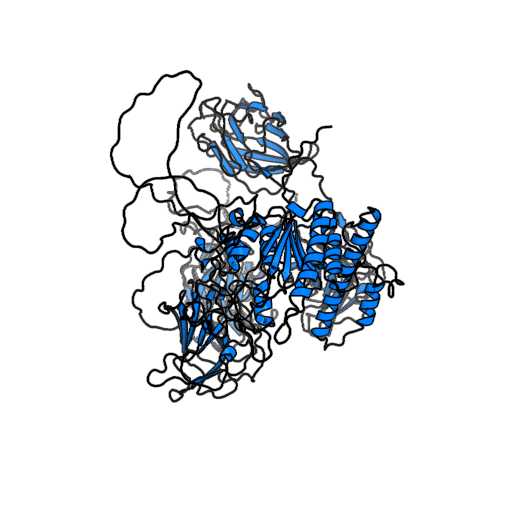RG A 1 1069 ? 5.001 19.260 -37.062 1.00 71.25 1069 ARG A O 1
ATOM 8153 N N . MET A 1 1070 ? 5.213 17.455 -38.383 1.00 69.50 1070 MET A N 1
ATOM 8154 C CA . MET A 1 1070 ? 5.456 16.497 -37.307 1.00 69.50 1070 MET A CA 1
ATOM 8155 C C . MET A 1 1070 ? 6.655 16.932 -36.460 1.00 69.50 1070 MET A C 1
ATOM 8157 O O . MET A 1 1070 ? 7.743 17.172 -36.989 1.00 69.50 1070 MET A O 1
ATOM 8161 N N . ASP A 1 1071 ? 6.447 17.008 -35.150 1.00 61.88 1071 ASP A N 1
ATOM 8162 C CA . ASP A 1 1071 ? 7.446 17.443 -34.168 1.00 61.88 1071 ASP A CA 1
ATOM 8163 C C . ASP A 1 1071 ? 8.551 16.416 -33.875 1.00 61.88 1071 ASP A C 1
ATOM 8165 O O . ASP A 1 1071 ? 9.563 16.747 -33.260 1.00 61.88 1071 ASP A O 1
ATOM 8169 N N . GLY A 1 1072 ? 8.391 15.182 -34.357 1.00 55.72 1072 GLY A N 1
ATOM 8170 C CA . GLY A 1 1072 ? 9.333 14.088 -34.130 1.00 55.72 1072 GLY A CA 1
ATOM 8171 C C . GLY A 1 1072 ? 9.139 13.353 -32.800 1.00 55.72 1072 GLY A C 1
ATOM 8172 O O . GLY A 1 1072 ? 9.908 12.439 -32.518 1.00 55.72 1072 GLY A O 1
ATOM 8173 N N . SER A 1 1073 ? 8.103 13.683 -32.019 1.00 52.50 1073 SER A N 1
ATOM 8174 C CA . SER A 1 1073 ? 7.732 12.982 -30.775 1.00 52.50 1073 SER A CA 1
ATOM 8175 C C . SER A 1 1073 ? 7.284 11.529 -30.986 1.00 52.50 1073 SER A C 1
ATOM 8177 O O . SER A 1 1073 ? 7.210 10.757 -30.035 1.00 52.50 1073 SER A O 1
ATOM 8179 N N . GLY A 1 1074 ? 6.947 11.160 -32.227 1.00 56.19 1074 GLY A N 1
ATOM 8180 C CA . GLY A 1 1074 ? 6.310 9.887 -32.572 1.00 56.19 1074 GLY A CA 1
ATOM 8181 C C . GLY A 1 1074 ? 4.785 9.890 -32.409 1.00 56.19 1074 GLY A C 1
ATOM 8182 O O . GLY A 1 1074 ? 4.136 8.928 -32.819 1.00 56.19 1074 GLY A O 1
ATOM 8183 N N . LEU A 1 1075 ? 4.195 10.963 -31.871 1.00 60.28 1075 LEU A N 1
ATOM 8184 C CA . LEU A 1 1075 ? 2.744 11.120 -31.787 1.00 60.28 1075 LEU A CA 1
ATOM 8185 C C . LEU A 1 1075 ? 2.163 11.598 -33.135 1.00 60.28 1075 LEU A C 1
ATOM 8187 O O . LEU A 1 1075 ? 2.736 12.485 -33.771 1.00 60.28 1075 LEU A O 1
ATOM 8191 N N . PRO A 1 1076 ? 1.006 11.070 -33.584 1.00 68.44 1076 PRO A N 1
ATOM 8192 C CA . PRO A 1 1076 ? 0.328 11.552 -34.786 1.00 68.44 1076 PRO A CA 1
ATOM 8193 C C . PRO A 1 1076 ? -0.016 13.046 -34.718 1.00 68.44 1076 PRO A C 1
ATOM 8195 O O . PRO A 1 1076 ? -0.744 13.476 -33.821 1.00 68.44 1076 PRO A O 1
ATOM 8198 N N . SER A 1 1077 ? 0.448 13.835 -35.688 1.00 76.38 1077 SER A N 1
ATOM 8199 C CA . SER A 1 1077 ? 0.021 15.232 -35.831 1.00 76.38 1077 SER A CA 1
ATOM 8200 C C . SER A 1 1077 ? -1.433 15.332 -36.295 1.00 76.38 1077 SER A C 1
ATOM 8202 O O . SER A 1 1077 ? -1.948 14.454 -36.999 1.00 76.38 1077 SER A O 1
ATOM 8204 N N . GLY A 1 1078 ? -2.110 16.410 -35.907 1.00 78.56 1078 GLY A N 1
ATOM 8205 C CA . GLY A 1 1078 ? -3.541 16.548 -36.153 1.00 78.56 1078 GLY A CA 1
ATOM 8206 C C . GLY A 1 1078 ? -4.162 17.824 -35.605 1.00 78.56 1078 GLY A C 1
ATOM 8207 O O . GLY A 1 1078 ? -3.476 18.819 -35.376 1.00 78.56 1078 GLY A O 1
ATOM 8208 N N . LEU A 1 1079 ? -5.478 17.768 -35.421 1.00 80.69 1079 LEU A N 1
ATOM 8209 C CA . LEU A 1 1079 ? -6.359 18.866 -35.049 1.00 80.69 1079 LEU A CA 1
ATOM 8210 C C . LEU A 1 1079 ? -7.343 18.388 -33.965 1.00 80.69 1079 LEU A C 1
ATOM 8212 O O . LEU A 1 1079 ? -8.040 17.390 -34.154 1.00 80.69 1079 LEU A O 1
ATOM 8216 N N . GLU A 1 1080 ? -7.433 19.107 -32.852 1.00 81.31 1080 GLU A N 1
ATOM 8217 C CA . GLU A 1 1080 ? -8.578 19.065 -31.934 1.00 81.31 1080 GLU A CA 1
ATOM 8218 C C . GLU A 1 1080 ? -9.499 20.236 -32.290 1.00 81.31 1080 GLU A C 1
ATOM 8220 O O . GLU A 1 1080 ? -9.016 21.336 -32.561 1.00 81.31 1080 GLU A O 1
ATOM 8225 N N . VAL A 1 1081 ? -10.807 19.994 -32.398 1.00 73.50 1081 VAL A N 1
ATOM 8226 C CA . VAL A 1 1081 ? -11.747 20.972 -32.952 1.00 73.50 1081 VAL A CA 1
ATOM 8227 C C . VAL A 1 1081 ? -13.112 20.929 -32.269 1.00 73.50 1081 VAL A C 1
ATOM 8229 O O . VAL A 1 1081 ? -13.745 19.874 -32.177 1.00 73.50 1081 VAL A O 1
ATOM 8232 N N . THR A 1 1082 ? -13.598 22.102 -31.863 1.00 75.88 1082 THR A N 1
ATOM 8233 C CA . THR A 1 1082 ? -14.952 22.309 -31.324 1.00 75.88 1082 THR A CA 1
ATOM 8234 C C . THR A 1 1082 ? -15.885 22.812 -32.439 1.00 75.88 1082 THR A C 1
ATOM 8236 O O . THR A 1 1082 ? -15.643 23.915 -32.941 1.00 75.88 1082 THR A O 1
ATOM 8239 N N . PRO A 1 1083 ? -16.920 22.046 -32.853 1.00 68.69 1083 PRO A N 1
ATOM 8240 C CA . PRO A 1 1083 ? -17.922 22.453 -33.843 1.00 68.69 1083 PRO A CA 1
ATOM 8241 C C . PRO A 1 1083 ? -18.618 23.779 -33.521 1.00 68.69 1083 PRO A C 1
ATOM 8243 O O . PRO A 1 1083 ? -18.772 24.152 -32.362 1.00 68.69 1083 PRO A O 1
ATOM 8246 N N . THR A 1 1084 ? -19.145 24.446 -34.552 1.00 65.00 1084 THR A N 1
ATOM 8247 C CA . THR A 1 1084 ? -19.943 25.682 -34.403 1.00 65.00 1084 THR A CA 1
ATOM 8248 C C . THR A 1 1084 ? -21.318 25.435 -33.747 1.00 65.00 1084 THR A C 1
ATOM 8250 O O . THR A 1 1084 ? -22.047 26.379 -33.456 1.00 65.00 1084 THR A O 1
ATOM 8253 N N . TRP A 1 1085 ? -21.692 24.170 -33.520 1.00 62.81 1085 TRP A N 1
ATOM 8254 C CA . TRP A 1 1085 ? -22.960 23.738 -32.923 1.00 62.81 1085 TRP A CA 1
ATOM 8255 C C . TRP A 1 1085 ? -22.697 22.952 -31.630 1.00 62.81 1085 TRP A C 1
ATOM 8257 O O . TRP A 1 1085 ? -21.767 22.143 -31.637 1.00 62.81 1085 TRP A O 1
ATOM 8267 N N . PRO A 1 1086 ? -23.522 23.097 -30.568 1.00 65.06 1086 PRO A N 1
ATOM 8268 C CA . PRO A 1 1086 ? -23.266 22.483 -29.257 1.00 65.06 1086 PRO A CA 1
ATOM 8269 C C . PRO A 1 1086 ? -23.014 20.974 -29.306 1.00 65.06 1086 PRO A C 1
ATOM 8271 O O . PRO A 1 1086 ? -22.167 20.471 -28.575 1.00 65.06 1086 PRO A O 1
ATOM 8274 N N . HIS A 1 1087 ? -23.697 20.262 -30.209 1.00 74.75 1087 HIS A N 1
ATOM 8275 C CA . HIS A 1 1087 ? -23.317 18.910 -30.607 1.00 74.75 1087 HIS A CA 1
ATOM 8276 C C . HIS A 1 1087 ? -23.497 18.718 -32.122 1.00 74.75 1087 HIS A C 1
ATOM 8278 O O . HIS A 1 1087 ? -24.359 19.326 -32.765 1.00 74.75 1087 HIS A O 1
ATOM 8284 N N . SER A 1 1088 ? -22.712 17.818 -32.711 1.00 76.50 1088 SER A N 1
ATOM 8285 C CA . SER A 1 1088 ? -22.885 17.373 -34.101 1.00 76.50 1088 SER A CA 1
ATOM 8286 C C . SER A 1 1088 ? -22.499 15.903 -34.278 1.00 76.50 1088 SER A C 1
ATOM 8288 O O . SER A 1 1088 ? -21.863 15.320 -33.402 1.00 76.50 1088 SER A O 1
ATOM 8290 N N . VAL A 1 1089 ? -22.877 15.296 -35.407 1.00 84.56 1089 VAL A N 1
ATOM 8291 C CA . VAL A 1 1089 ? -22.592 13.900 -35.784 1.00 84.56 1089 VAL A CA 1
ATOM 8292 C C . VAL A 1 1089 ? -21.817 13.883 -37.104 1.00 84.56 1089 VAL A C 1
ATOM 8294 O O . VAL A 1 1089 ? -22.426 13.981 -38.172 1.00 84.56 1089 VAL A O 1
ATOM 8297 N N . ILE A 1 1090 ? -20.491 13.735 -37.070 1.00 86.06 1090 ILE A N 1
ATOM 8298 C CA . ILE A 1 1090 ? -19.696 13.528 -38.297 1.00 86.06 1090 ILE A CA 1
ATOM 8299 C C . ILE A 1 1090 ? -20.008 12.138 -38.875 1.00 86.06 1090 ILE A C 1
ATOM 8301 O O . ILE A 1 1090 ? -19.968 11.148 -38.144 1.00 86.06 1090 ILE A O 1
ATOM 8305 N N . LYS A 1 1091 ? -20.306 12.064 -40.180 1.00 83.12 1091 LYS A N 1
ATOM 8306 C CA . LYS A 1 1091 ? -20.636 10.832 -40.934 1.00 83.12 1091 LYS A CA 1
ATOM 8307 C C . LYS A 1 1091 ? -19.560 10.444 -41.961 1.00 83.12 1091 LYS A C 1
ATOM 8309 O O . LYS A 1 1091 ? -19.523 9.308 -42.438 1.00 83.12 1091 LYS A O 1
ATOM 8314 N N . SER A 1 1092 ? -18.715 11.393 -42.353 1.00 84.75 1092 SER A N 1
ATOM 8315 C CA . SER A 1 1092 ? -17.607 11.173 -43.286 1.00 84.75 1092 SER A CA 1
ATOM 8316 C C . SER A 1 1092 ? -16.527 12.240 -43.118 1.00 84.75 1092 SER A C 1
ATOM 8318 O O . SER A 1 1092 ? -16.739 13.245 -42.442 1.00 84.75 1092 SER A O 1
ATOM 8320 N N . MET A 1 1093 ? -15.382 12.031 -43.759 1.00 89.94 1093 MET A N 1
ATOM 8321 C CA . MET A 1 1093 ? -14.319 13.022 -43.907 1.00 89.94 1093 MET A CA 1
ATOM 8322 C C . MET A 1 1093 ? -13.895 13.093 -45.375 1.00 89.94 1093 MET A C 1
ATOM 8324 O O . MET A 1 1093 ? -13.649 12.059 -45.998 1.00 89.94 1093 MET A O 1
ATOM 8328 N N . ARG A 1 1094 ? -13.765 14.304 -45.918 1.00 89.94 1094 ARG A N 1
ATOM 8329 C CA . ARG A 1 1094 ? -13.262 14.567 -47.273 1.00 89.94 1094 ARG A CA 1
ATOM 8330 C C . ARG A 1 1094 ? -11.951 15.317 -47.185 1.00 89.94 1094 ARG A C 1
ATOM 8332 O O . ARG A 1 1094 ? -11.869 16.333 -46.506 1.00 89.94 1094 ARG A O 1
ATOM 8339 N N . VAL A 1 1095 ? -10.949 14.843 -47.913 1.00 92.06 1095 VAL A N 1
ATOM 8340 C CA . VAL A 1 1095 ? -9.639 15.492 -47.999 1.00 92.06 1095 VAL A CA 1
ATOM 8341 C C . VAL A 1 1095 ? -9.357 15.812 -49.464 1.00 92.06 1095 VAL A C 1
ATOM 8343 O O . VAL A 1 1095 ? -9.379 14.917 -50.312 1.00 92.06 1095 VAL A O 1
ATOM 8346 N N . TYR A 1 1096 ? -9.095 17.079 -49.778 1.00 91.94 1096 TYR A N 1
ATOM 8347 C CA . TYR A 1 1096 ? -8.763 17.530 -51.134 1.00 91.94 1096 TYR A CA 1
ATOM 8348 C C . TYR A 1 1096 ? -7.236 17.605 -51.310 1.00 91.94 1096 TYR A C 1
ATOM 8350 O O . TYR A 1 1096 ? -6.505 17.939 -50.375 1.00 91.94 1096 TYR A O 1
ATOM 8358 N N . THR A 1 1097 ? -6.709 17.289 -52.500 1.00 90.44 1097 THR A N 1
ATOM 8359 C CA . THR A 1 1097 ? -5.250 17.263 -52.715 1.00 90.44 1097 THR A CA 1
ATOM 8360 C C . THR A 1 1097 ? -4.648 18.668 -52.798 1.00 90.44 1097 THR A C 1
ATOM 8362 O O . THR A 1 1097 ? -5.062 19.483 -53.626 1.00 90.44 1097 THR A O 1
ATOM 8365 N N . ALA A 1 1098 ? -3.621 18.929 -51.977 1.00 86.50 1098 ALA A N 1
ATOM 8366 C CA . ALA A 1 1098 ? -2.747 20.104 -52.083 1.00 86.50 1098 ALA A CA 1
ATOM 8367 C C . ALA A 1 1098 ? -2.079 20.179 -53.466 1.00 86.50 1098 ALA A C 1
ATOM 8369 O O . ALA A 1 1098 ? -2.009 19.185 -54.182 1.00 86.50 1098 ALA A O 1
ATOM 8370 N N . ARG A 1 1099 ? -1.494 21.322 -53.844 1.00 84.69 1099 ARG A N 1
ATOM 8371 C CA . ARG A 1 1099 ? -0.737 21.427 -55.111 1.00 84.69 1099 ARG A CA 1
ATOM 8372 C C . ARG A 1 1099 ? 0.675 20.811 -55.048 1.00 84.69 1099 ARG A C 1
ATOM 8374 O O . ARG A 1 1099 ? 1.243 20.468 -56.086 1.00 84.69 1099 ARG A O 1
ATOM 8381 N N . ASN A 1 1100 ? 1.259 20.678 -53.856 1.00 72.69 1100 ASN A N 1
ATOM 8382 C CA . ASN A 1 1100 ? 2.696 20.444 -53.636 1.00 72.69 1100 ASN A CA 1
ATOM 8383 C C . ASN A 1 1100 ? 3.129 18.961 -53.725 1.00 72.69 1100 ASN A C 1
ATOM 8385 O O . ASN A 1 1100 ? 3.706 18.406 -52.791 1.00 72.69 1100 ASN A O 1
ATOM 8389 N N . GLY A 1 1101 ? 2.889 18.300 -54.863 1.00 75.50 1101 GLY A N 1
ATOM 8390 C CA . GLY A 1 1101 ? 3.234 16.877 -55.031 1.00 75.50 1101 GLY A CA 1
ATOM 8391 C C . GLY A 1 1101 ? 2.450 15.973 -54.070 1.00 75.50 1101 GLY A C 1
ATOM 8392 O O . GLY A 1 1101 ? 1.473 16.425 -53.489 1.00 75.50 1101 GLY A O 1
ATOM 8393 N N . ASN A 1 1102 ? 2.818 14.695 -53.931 1.00 84.00 1102 ASN A N 1
ATOM 8394 C CA . ASN A 1 1102 ? 2.008 13.717 -53.186 1.00 84.00 1102 ASN A CA 1
ATOM 8395 C C . ASN A 1 1102 ? 2.712 13.009 -52.014 1.00 84.00 1102 ASN A C 1
ATOM 8397 O O . ASN A 1 1102 ? 2.066 12.228 -51.321 1.00 84.00 1102 ASN A O 1
ATOM 8401 N N . SER A 1 1103 ? 4.005 13.255 -51.778 1.00 82.62 1103 SER A N 1
ATOM 8402 C CA . SER A 1 1103 ? 4.797 12.583 -50.730 1.00 82.62 1103 SER A CA 1
ATOM 8403 C C . SER A 1 1103 ? 4.356 12.922 -49.300 1.00 82.62 1103 SER A C 1
ATOM 8405 O O . SER A 1 1103 ? 4.525 12.101 -48.404 1.00 82.62 1103 SER A O 1
ATOM 8407 N N . ARG A 1 1104 ? 3.766 14.107 -49.112 1.00 87.88 1104 ARG A N 1
ATOM 8408 C CA . ARG A 1 1104 ? 3.254 14.640 -47.837 1.00 87.88 1104 ARG A CA 1
ATOM 8409 C C . ARG A 1 1104 ? 1.772 14.347 -47.599 1.00 87.88 1104 ARG A C 1
ATOM 8411 O O . ARG A 1 1104 ? 1.239 14.685 -46.549 1.00 87.88 1104 ARG A O 1
ATOM 8418 N N . ASP A 1 1105 ? 1.078 13.778 -48.580 1.00 90.12 1105 ASP A N 1
ATOM 8419 C CA . ASP A 1 1105 ? -0.354 13.512 -48.448 1.00 90.12 1105 ASP A CA 1
ATOM 8420 C C . ASP A 1 1105 ? -0.586 12.457 -47.353 1.00 90.12 1105 ASP A C 1
ATOM 8422 O O . ASP A 1 1105 ? 0.153 11.462 -47.333 1.00 90.12 1105 ASP A O 1
ATOM 8426 N N . PRO A 1 1106 ? -1.591 12.617 -46.474 1.00 91.31 1106 PRO A N 1
ATOM 8427 C CA . PRO A 1 1106 ? -1.898 11.622 -45.458 1.00 91.31 1106 PRO A CA 1
ATOM 8428 C C . PRO A 1 1106 ? -2.393 10.315 -46.093 1.00 91.31 1106 PRO A C 1
ATOM 8430 O O . PRO A 1 1106 ? -3.114 10.316 -47.093 1.00 91.31 1106 PRO A O 1
ATOM 8433 N N . THR A 1 1107 ? -1.998 9.189 -45.503 1.00 87.69 1107 THR A N 1
ATOM 8434 C CA . THR A 1 1107 ? -2.371 7.826 -45.926 1.00 87.69 1107 THR A CA 1
ATOM 8435 C C . THR A 1 1107 ? -3.202 7.074 -44.890 1.00 87.69 1107 THR A C 1
ATOM 8437 O O . THR A 1 1107 ? -3.768 6.033 -45.220 1.00 87.69 1107 THR A O 1
ATOM 8440 N N . SER A 1 1108 ? -3.348 7.612 -43.679 1.00 86.69 1108 SER A N 1
ATOM 8441 C CA . SER A 1 1108 ? -4.286 7.137 -42.658 1.00 86.69 1108 SER A CA 1
ATOM 8442 C C . SER A 1 1108 ? -4.878 8.297 -41.854 1.00 86.69 1108 SER A C 1
ATOM 8444 O O . SER A 1 1108 ? -4.353 9.412 -41.888 1.00 86.69 1108 SER A O 1
ATOM 8446 N N . PHE A 1 1109 ? -5.983 8.034 -41.156 1.00 89.50 1109 PHE A N 1
ATOM 8447 C CA . PHE A 1 1109 ? -6.653 8.974 -40.261 1.00 89.50 1109 PHE A CA 1
ATOM 8448 C C . PHE A 1 1109 ? -7.233 8.266 -39.031 1.00 89.50 1109 PHE A C 1
ATOM 8450 O O . PHE A 1 1109 ? -7.568 7.081 -39.098 1.00 89.50 1109 PHE A O 1
ATOM 8457 N N . VAL A 1 1110 ? -7.405 9.017 -37.941 1.00 88.69 1110 VAL A N 1
ATOM 8458 C CA . VAL A 1 1110 ? -8.144 8.612 -36.734 1.00 88.69 1110 VAL A CA 1
ATOM 8459 C C . VAL A 1 1110 ? -9.029 9.781 -36.298 1.00 88.69 1110 VAL A C 1
ATOM 8461 O O . VAL A 1 1110 ? -8.521 10.886 -36.139 1.00 88.69 1110 VAL A O 1
ATOM 8464 N N . ILE A 1 1111 ? -10.328 9.548 -36.095 1.00 86.19 1111 ILE A N 1
ATOM 8465 C CA . ILE A 1 1111 ? -11.316 10.514 -35.589 1.00 86.19 1111 ILE A CA 1
ATOM 8466 C C . ILE A 1 1111 ? -11.911 9.995 -34.279 1.00 86.19 1111 ILE A C 1
ATOM 8468 O O . ILE A 1 1111 ? -12.396 8.862 -34.199 1.00 86.19 1111 ILE A O 1
ATOM 8472 N N . LYS A 1 1112 ? -11.928 10.860 -33.267 1.00 86.81 1112 LYS A N 1
ATOM 8473 C CA . LYS A 1 1112 ? -12.525 10.633 -31.948 1.00 86.81 1112 LYS A CA 1
ATOM 8474 C C . LYS A 1 1112 ? -13.444 11.796 -31.568 1.00 86.81 1112 LYS A C 1
ATOM 8476 O O . LYS A 1 1112 ? -13.294 12.889 -32.111 1.00 86.81 1112 LYS A O 1
ATOM 8481 N N . GLY A 1 1113 ? -14.351 11.576 -30.621 1.00 79.25 1113 GLY A N 1
ATOM 8482 C CA . GLY A 1 1113 ? -15.239 12.604 -30.067 1.00 79.25 1113 GLY A CA 1
ATOM 8483 C C . GLY A 1 1113 ? -15.357 12.534 -28.544 1.00 79.25 1113 GLY A C 1
ATOM 8484 O O . GLY A 1 1113 ? -15.117 11.480 -27.949 1.00 79.25 1113 GLY A O 1
ATOM 8485 N N . ARG A 1 1114 ? -15.720 13.660 -27.923 1.00 77.25 1114 ARG A N 1
ATOM 8486 C CA . ARG A 1 1114 ? -16.150 13.754 -26.516 1.00 77.25 1114 ARG A CA 1
ATOM 8487 C C . ARG A 1 1114 ? -17.301 14.761 -26.374 1.00 77.25 1114 ARG A C 1
ATOM 8489 O O . ARG A 1 1114 ? -17.563 15.539 -27.293 1.00 77.25 1114 ARG A O 1
ATOM 8496 N N . ASN A 1 1115 ? -18.031 14.689 -25.267 1.00 65.88 1115 ASN A N 1
ATOM 8497 C CA . ASN A 1 1115 ? -19.124 15.595 -24.910 1.00 65.88 1115 ASN A CA 1
ATOM 8498 C C . ASN A 1 1115 ? -18.798 16.489 -23.703 1.00 65.88 1115 ASN A C 1
ATOM 8500 O O . ASN A 1 1115 ? -19.449 17.518 -23.522 1.00 65.88 1115 ASN A O 1
ATOM 8504 N N . THR A 1 1116 ? -17.808 16.133 -22.881 1.00 57.50 1116 THR A N 1
ATOM 8505 C CA . THR A 1 1116 ? -17.364 16.928 -21.722 1.00 57.50 1116 THR A CA 1
ATOM 8506 C C . THR A 1 1116 ? -15.837 17.001 -21.655 1.00 57.50 1116 THR A C 1
ATOM 8508 O O . THR A 1 1116 ? -15.143 16.030 -21.955 1.00 57.50 1116 THR A O 1
ATOM 8511 N N . ASP A 1 1117 ? -15.282 18.144 -21.248 1.00 46.28 1117 ASP A N 1
ATOM 8512 C CA . ASP A 1 1117 ? -13.836 18.278 -21.057 1.00 46.28 1117 ASP A CA 1
ATOM 8513 C C . ASP A 1 1117 ? -13.324 17.340 -19.948 1.00 46.28 1117 ASP A C 1
ATOM 8515 O O . ASP A 1 1117 ? -13.931 17.197 -18.888 1.00 46.28 1117 ASP A O 1
ATOM 8519 N N . GLY A 1 1118 ? -12.212 16.649 -20.217 1.00 46.53 1118 GLY A N 1
ATOM 8520 C CA . GLY A 1 1118 ? -11.664 15.596 -19.347 1.00 46.53 1118 GLY A CA 1
ATOM 8521 C C . GLY A 1 1118 ? -12.260 14.192 -19.554 1.00 46.53 1118 GLY A C 1
ATOM 8522 O O . GLY A 1 1118 ? -11.661 13.207 -19.101 1.00 46.53 1118 GLY A O 1
ATOM 8523 N N . GLU A 1 1119 ? -13.375 14.067 -20.285 1.00 50.69 1119 GLU A N 1
ATOM 8524 C CA . GLU A 1 1119 ? -13.914 12.780 -20.745 1.00 50.69 1119 GLU A CA 1
ATOM 8525 C C . GLU A 1 1119 ? -12.896 12.050 -21.645 1.00 50.69 1119 GLU A C 1
ATOM 8527 O O . GLU A 1 1119 ? -12.074 12.657 -22.338 1.00 50.69 1119 GLU A O 1
ATOM 8532 N N . ALA A 1 1120 ? -12.933 10.716 -21.641 1.00 52.72 1120 ALA A N 1
ATOM 8533 C CA . ALA A 1 1120 ? -12.104 9.922 -22.536 1.00 52.72 1120 ALA A CA 1
ATOM 8534 C C . ALA A 1 1120 ? -12.582 10.052 -23.994 1.00 52.72 1120 ALA A C 1
ATOM 8536 O O . ALA A 1 1120 ? -13.733 9.763 -24.312 1.00 52.72 1120 ALA A O 1
ATOM 8537 N N . TRP A 1 1121 ? -11.664 10.420 -24.890 1.00 71.69 1121 TRP A N 1
ATOM 8538 C CA . TRP A 1 1121 ? -11.894 10.464 -26.334 1.00 71.69 1121 TRP A CA 1
ATOM 8539 C C . TRP A 1 1121 ? -12.417 9.128 -26.884 1.00 71.69 1121 TRP A C 1
ATOM 8541 O O . TRP A 1 1121 ? -11.651 8.174 -27.046 1.00 71.69 1121 TRP A O 1
ATOM 8551 N N . THR A 1 1122 ? -13.702 9.078 -27.231 1.00 80.88 1122 THR A N 1
ATOM 8552 C CA . THR A 1 1122 ? -14.335 7.894 -27.824 1.00 80.88 1122 THR A CA 1
ATOM 8553 C C . THR A 1 1122 ? -13.943 7.788 -29.294 1.00 80.88 1122 THR A C 1
ATOM 8555 O O . THR A 1 1122 ? -14.129 8.741 -30.049 1.00 80.88 1122 THR A O 1
ATOM 8558 N N . LEU A 1 1123 ? -13.404 6.642 -29.720 1.00 83.31 1123 LEU A N 1
ATOM 8559 C CA . LEU A 1 1123 ? -13.082 6.384 -31.127 1.00 83.31 1123 LEU A CA 1
ATOM 8560 C C . LEU A 1 1123 ? -14.364 6.330 -31.971 1.00 83.31 1123 LEU A C 1
ATOM 8562 O O . LEU A 1 1123 ? -15.275 5.567 -31.661 1.00 83.31 1123 LEU A O 1
ATOM 8566 N N . ILE A 1 1124 ? -14.408 7.115 -33.049 1.00 81.94 1124 ILE A N 1
ATOM 8567 C CA . ILE A 1 1124 ? -15.535 7.161 -33.993 1.00 81.94 1124 ILE A CA 1
ATOM 8568 C C . ILE A 1 1124 ? -15.177 6.407 -35.273 1.00 81.94 1124 ILE A C 1
ATOM 8570 O O . ILE A 1 1124 ? -15.965 5.600 -35.761 1.00 81.94 1124 ILE A O 1
ATOM 8574 N N . ALA A 1 1125 ? -13.989 6.668 -35.821 1.00 79.62 1125 ALA A N 1
ATOM 8575 C CA . ALA A 1 1125 ? -13.505 6.015 -37.029 1.00 79.62 1125 ALA A CA 1
ATOM 8576 C C . ALA A 1 1125 ? -11.980 6.078 -37.128 1.00 79.62 1125 ALA A C 1
ATOM 8578 O O . ALA A 1 1125 ? -11.364 7.070 -36.755 1.00 79.62 1125 ALA A O 1
ATOM 8579 N N . GLU A 1 1126 ? -11.381 5.055 -37.722 1.00 89.62 1126 GLU A N 1
ATOM 8580 C CA . GLU A 1 1126 ? -9.998 5.072 -38.193 1.00 89.62 1126 GLU A CA 1
ATOM 8581 C C . GLU A 1 1126 ? -9.909 4.322 -39.524 1.00 89.62 1126 GLU A C 1
ATOM 8583 O O . GLU A 1 1126 ? -10.758 3.479 -39.834 1.00 89.62 1126 GLU A O 1
ATOM 8588 N N . GLY A 1 1127 ? -8.917 4.646 -40.353 1.00 81.06 1127 GLY A N 1
ATOM 8589 C CA . GLY A 1 1127 ? -8.781 3.998 -41.654 1.00 81.06 1127 GLY A CA 1
ATOM 8590 C C . GLY A 1 1127 ? -7.724 4.601 -42.569 1.00 81.06 1127 GLY A C 1
ATOM 8591 O O . GLY A 1 1127 ? -6.999 5.526 -42.210 1.00 81.06 1127 GLY A O 1
ATOM 8592 N N . ALA A 1 1128 ? -7.642 4.052 -43.781 1.00 83.19 1128 ALA A N 1
ATOM 8593 C CA . ALA A 1 1128 ? -6.716 4.492 -44.820 1.00 83.19 1128 ALA A CA 1
ATOM 8594 C C . ALA A 1 1128 ? -7.309 5.604 -45.707 1.00 83.19 1128 ALA A C 1
ATOM 8596 O O . ALA A 1 1128 ? -8.516 5.646 -45.958 1.00 83.19 1128 ALA A O 1
ATOM 8597 N N . LEU A 1 1129 ? -6.438 6.465 -46.239 1.00 87.44 1129 LEU A N 1
ATOM 8598 C CA . LEU A 1 1129 ? -6.772 7.498 -47.222 1.00 87.44 1129 LEU A CA 1
ATOM 8599 C C . LEU A 1 1129 ? -6.086 7.203 -48.559 1.00 87.44 1129 LEU A C 1
ATOM 8601 O O . LEU A 1 1129 ? -4.860 7.106 -48.637 1.00 87.44 1129 LEU A O 1
ATOM 8605 N N . TYR A 1 1130 ? -6.871 7.115 -49.635 1.00 85.94 1130 TYR A N 1
ATOM 8606 C CA . TYR A 1 1130 ? -6.374 6.824 -50.985 1.00 85.94 1130 TYR A CA 1
ATOM 8607 C C . TYR A 1 1130 ? -6.433 8.062 -51.889 1.00 85.94 1130 TYR A C 1
ATOM 8609 O O . TYR A 1 1130 ? -6.997 8.038 -52.982 1.00 85.94 1130 TYR A O 1
ATOM 8617 N N . LEU A 1 1131 ? -5.827 9.161 -51.424 1.00 89.06 1131 LEU A N 1
ATOM 8618 C CA . LEU A 1 1131 ? -5.754 10.428 -52.158 1.00 89.06 1131 LEU A CA 1
ATOM 8619 C C . LEU A 1 1131 ? -5.145 10.245 -53.568 1.00 89.06 1131 LEU A C 1
ATOM 8621 O O . LEU A 1 1131 ? -4.083 9.614 -53.695 1.00 89.06 1131 LEU A O 1
ATOM 8625 N N . PRO A 1 1132 ? -5.745 10.825 -54.626 1.00 84.44 1132 PRO A N 1
ATOM 8626 C CA . PRO A 1 1132 ? -5.308 10.623 -56.008 1.00 84.44 1132 PRO A CA 1
ATOM 8627 C C . PRO A 1 1132 ? -3.909 11.194 -56.306 1.00 84.44 1132 PRO A C 1
ATOM 8629 O O . PRO A 1 1132 ? -3.378 12.067 -55.610 1.00 84.44 1132 PRO A O 1
ATOM 8632 N N . THR A 1 1133 ? -3.292 10.706 -57.386 1.00 84.25 1133 THR A N 1
ATOM 8633 C CA . THR A 1 1133 ? -1.992 11.190 -57.899 1.00 84.25 1133 THR A CA 1
ATOM 8634 C C . THR A 1 1133 ? -2.084 12.489 -58.699 1.00 84.25 1133 THR A C 1
ATOM 8636 O O . THR A 1 1133 ? -1.052 13.083 -59.008 1.00 84.25 1133 THR A O 1
ATOM 8639 N N . ASP A 1 1134 ? -3.292 12.998 -58.917 1.00 88.12 1134 ASP A N 1
ATOM 8640 C CA . ASP A 1 1134 ? -3.559 14.303 -59.521 1.00 88.12 1134 ASP A CA 1
ATOM 8641 C C . ASP A 1 1134 ? -3.734 15.404 -58.456 1.00 88.12 1134 ASP A C 1
ATOM 8643 O O . ASP A 1 1134 ? -4.013 15.130 -57.283 1.00 88.12 1134 ASP A O 1
ATOM 8647 N N . ARG A 1 1135 ? -3.464 16.656 -58.842 1.00 90.12 1135 ARG A N 1
ATOM 8648 C CA . ARG A 1 1135 ? -3.271 17.799 -57.931 1.00 90.12 1135 ARG A CA 1
ATOM 8649 C C . ARG A 1 1135 ? -4.189 18.959 -58.293 1.00 90.12 1135 ARG A C 1
ATOM 8651 O O . ARG A 1 1135 ? -4.265 19.339 -59.461 1.00 90.12 1135 ARG A O 1
ATOM 8658 N N . ASN A 1 1136 ? -4.815 19.570 -57.291 1.00 89.88 1136 ASN A N 1
ATOM 8659 C CA . ASN A 1 1136 ? -5.585 20.795 -57.495 1.00 89.88 1136 ASN A CA 1
ATOM 8660 C C . ASN A 1 1136 ? -4.666 22.009 -57.723 1.00 89.88 1136 ASN A C 1
ATOM 8662 O O . ASN A 1 1136 ? -3.501 22.034 -57.312 1.00 89.88 1136 ASN A O 1
ATOM 8666 N N . SER A 1 1137 ? -5.194 23.039 -58.389 1.00 87.25 1137 SER A N 1
ATOM 8667 C CA . SER A 1 1137 ? -4.567 24.370 -58.366 1.00 87.25 1137 SER A CA 1
ATOM 8668 C C . SER A 1 1137 ? -4.849 25.047 -57.024 1.00 87.25 1137 SER A C 1
ATOM 8670 O O . SER A 1 1137 ? -5.790 24.657 -56.344 1.00 87.25 1137 SER A O 1
ATOM 8672 N N . VAL A 1 1138 ? -4.046 26.037 -56.627 1.00 83.56 1138 VAL A N 1
ATOM 8673 C CA . VAL A 1 1138 ? -4.225 26.731 -55.336 1.00 83.56 1138 VAL A CA 1
ATOM 8674 C C . VAL A 1 1138 ? -5.345 27.764 -55.428 1.00 83.56 1138 VAL A C 1
ATOM 8676 O O . VAL A 1 1138 ? -5.398 28.497 -56.416 1.00 83.56 1138 VAL A O 1
ATOM 8679 N N . GLY A 1 1139 ? -6.186 27.847 -54.394 1.00 80.19 1139 GLY A N 1
ATOM 8680 C CA . GLY A 1 1139 ? -7.206 28.892 -54.248 1.00 80.19 1139 GLY A CA 1
ATOM 8681 C C . GLY A 1 1139 ? -8.398 28.770 -55.206 1.00 80.19 1139 GLY A C 1
ATOM 8682 O O . GLY A 1 1139 ? -8.969 29.783 -55.605 1.00 80.19 1139 GLY A O 1
ATOM 8683 N N . LEU A 1 1140 ? -8.761 27.549 -55.611 1.00 86.31 1140 LEU A N 1
ATOM 8684 C CA . LEU A 1 1140 ? -10.051 27.267 -56.246 1.00 86.31 1140 LEU A CA 1
ATOM 8685 C C . LEU A 1 1140 ? -11.103 27.076 -55.150 1.00 86.31 1140 LEU A C 1
ATOM 8687 O O . LEU A 1 1140 ? -10.851 26.332 -54.211 1.00 86.31 1140 LEU A O 1
ATOM 8691 N N . THR A 1 1141 ? -12.273 27.699 -55.270 1.00 86.50 1141 THR A N 1
ATOM 8692 C CA . THR A 1 1141 ? -13.396 27.461 -54.346 1.00 86.50 1141 THR A CA 1
ATOM 8693 C C . THR A 1 1141 ? -13.901 26.023 -54.462 1.00 86.50 1141 THR A C 1
ATOM 8695 O O . THR A 1 1141 ? -14.067 25.525 -55.577 1.00 86.50 1141 THR A O 1
ATOM 8698 N N . VAL A 1 1142 ? -14.173 25.388 -53.323 1.00 86.88 1142 VAL A N 1
ATOM 8699 C CA . VAL A 1 1142 ? -14.713 24.028 -53.195 1.00 86.88 1142 VAL A CA 1
ATOM 8700 C C . VAL A 1 1142 ? -16.239 24.118 -53.086 1.00 86.88 1142 VAL A C 1
ATOM 8702 O O . VAL A 1 1142 ? -16.773 24.790 -52.209 1.00 86.88 1142 VAL A O 1
ATOM 8705 N N . ASN A 1 1143 ? -16.956 23.474 -54.007 1.00 85.25 1143 ASN A N 1
ATOM 8706 C CA . ASN A 1 1143 ? -18.409 23.604 -54.181 1.00 85.25 1143 ASN A CA 1
ATOM 8707 C C . ASN A 1 1143 ? -19.117 22.287 -53.829 1.00 85.25 1143 ASN A C 1
ATOM 8709 O O . ASN A 1 1143 ? -19.819 21.697 -54.655 1.00 85.25 1143 ASN A O 1
ATOM 8713 N N . SER A 1 1144 ? -18.884 21.792 -52.614 1.00 83.19 1144 SER A N 1
ATOM 8714 C CA . SER A 1 1144 ? -19.489 20.550 -52.135 1.00 83.19 1144 SER A CA 1
ATOM 8715 C C . SER A 1 1144 ? -20.946 20.729 -51.678 1.00 83.19 1144 SER A C 1
ATOM 8717 O O . SER A 1 1144 ? -21.541 21.808 -51.727 1.00 83.19 1144 SER A O 1
ATOM 8719 N N . SER A 1 1145 ? -21.538 19.632 -51.216 1.00 80.69 1145 SER A N 1
ATOM 8720 C CA . SER A 1 1145 ? -22.838 19.577 -50.549 1.00 80.69 1145 SER A CA 1
ATOM 8721 C C . SER A 1 1145 ? -22.783 18.574 -49.386 1.00 80.69 1145 SER A C 1
ATOM 8723 O O . SER A 1 1145 ? -21.883 17.729 -49.367 1.00 80.69 1145 SER A O 1
ATOM 8725 N N . PRO A 1 1146 ? -23.741 18.573 -48.437 1.00 77.69 1146 PRO A N 1
ATOM 8726 C CA . PRO A 1 1146 ? -23.789 17.561 -47.375 1.00 77.69 1146 PRO A CA 1
ATOM 8727 C C . PRO A 1 1146 ? -23.678 16.123 -47.912 1.00 77.69 1146 PRO A C 1
ATOM 8729 O O . PRO A 1 1146 ? -22.908 15.315 -47.402 1.00 77.69 1146 PRO A O 1
ATOM 8732 N N . SER A 1 1147 ? -24.371 15.829 -49.014 1.00 74.00 1147 SER A N 1
ATOM 8733 C CA . SER A 1 1147 ? -24.464 14.493 -49.612 1.00 74.00 1147 SER A CA 1
ATOM 8734 C C . SER A 1 1147 ? -23.423 14.155 -50.689 1.00 74.00 1147 SER A C 1
ATOM 8736 O O . SER A 1 1147 ? -23.430 13.021 -51.159 1.00 74.00 1147 SER A O 1
ATOM 8738 N N . ALA A 1 1148 ? -22.586 15.101 -51.138 1.00 80.12 1148 ALA A N 1
ATOM 8739 C CA . ALA A 1 1148 ? -21.576 14.842 -52.174 1.00 80.12 1148 ALA A CA 1
ATOM 8740 C C . ALA A 1 1148 ? -20.404 15.855 -52.163 1.00 80.12 1148 ALA A C 1
ATOM 8742 O O . ALA A 1 1148 ? -20.664 17.053 -52.005 1.00 80.12 1148 ALA A O 1
ATOM 8743 N N . PRO A 1 1149 ? -19.149 15.411 -52.389 1.00 87.88 1149 PRO A N 1
ATOM 8744 C CA . PRO A 1 1149 ? -17.962 16.265 -52.540 1.00 87.88 1149 PRO A CA 1
ATOM 8745 C C . PRO A 1 1149 ? -17.973 17.078 -53.848 1.00 87.88 1149 PRO A C 1
ATOM 8747 O O . PRO A 1 1149 ? -18.759 16.800 -54.760 1.00 87.88 1149 PRO A O 1
ATOM 8750 N N . ASP A 1 1150 ? -17.062 18.051 -53.985 1.00 88.94 1150 ASP A N 1
ATOM 8751 C CA . ASP A 1 1150 ? -16.846 18.731 -55.271 1.00 88.94 1150 ASP A CA 1
ATOM 8752 C C . ASP A 1 1150 ? -16.142 17.792 -56.271 1.00 88.94 1150 ASP A C 1
ATOM 8754 O O . ASP A 1 1150 ? -14.922 17.602 -56.262 1.00 88.94 1150 ASP A O 1
ATOM 8758 N N . MET A 1 1151 ? -16.942 17.208 -57.165 1.00 86.06 1151 MET A N 1
ATOM 8759 C CA . MET A 1 1151 ? -16.504 16.283 -58.215 1.00 86.06 1151 MET A CA 1
ATOM 8760 C C . MET A 1 1151 ? -15.644 16.929 -59.318 1.00 86.06 1151 MET A C 1
ATOM 8762 O O . MET A 1 1151 ? -15.128 16.205 -60.172 1.00 86.06 1151 MET A O 1
ATOM 8766 N N . ALA A 1 1152 ? -15.483 18.258 -59.341 1.00 85.12 1152 ALA A N 1
ATOM 8767 C CA . ALA A 1 1152 ? -14.535 18.938 -60.227 1.00 85.12 1152 ALA A CA 1
ATOM 8768 C C . ALA A 1 1152 ? -13.115 19.023 -59.631 1.00 85.12 1152 ALA A C 1
ATOM 8770 O O . ALA A 1 1152 ? -12.176 19.387 -60.346 1.00 85.12 1152 ALA A O 1
ATOM 8771 N N . LEU A 1 1153 ? -12.946 18.679 -58.348 1.00 90.88 1153 LEU A N 1
ATOM 8772 C CA . LEU A 1 1153 ? -11.682 18.743 -57.619 1.00 90.88 1153 LEU A CA 1
ATOM 8773 C C . LEU A 1 1153 ? -11.196 17.351 -57.198 1.00 90.88 1153 LEU A C 1
ATOM 8775 O O . LEU A 1 1153 ? -11.968 16.443 -56.898 1.00 90.88 1153 LEU A O 1
ATOM 8779 N N . ASN A 1 1154 ? -9.877 17.188 -57.155 1.00 90.81 1154 ASN A N 1
ATOM 8780 C CA . ASN A 1 1154 ? -9.217 15.942 -56.786 1.00 90.81 1154 ASN A CA 1
ATOM 8781 C C . ASN A 1 1154 ? -9.277 15.762 -55.265 1.00 90.81 1154 ASN A C 1
ATOM 8783 O O . ASN A 1 1154 ? -8.642 16.520 -54.526 1.00 90.81 1154 ASN A O 1
ATOM 8787 N N . HIS A 1 1155 ? -10.025 14.761 -54.810 1.00 92.38 1155 HIS A N 1
ATOM 8788 C CA . HIS A 1 1155 ? -10.302 14.501 -53.399 1.00 92.38 1155 HIS A CA 1
ATOM 8789 C C . HIS A 1 1155 ? -10.310 12.999 -53.085 1.00 92.38 1155 HIS A C 1
ATOM 8791 O O . HIS A 1 1155 ? -10.216 12.158 -53.981 1.00 92.38 1155 HIS A O 1
ATOM 8797 N N . TYR A 1 1156 ? -10.441 12.668 -51.803 1.00 91.06 1156 TYR A N 1
ATOM 8798 C CA . TYR A 1 1156 ? -10.836 11.347 -51.323 1.00 91.06 1156 TYR A CA 1
ATOM 8799 C C . TYR A 1 1156 ? -11.836 11.506 -50.169 1.00 91.06 1156 TYR A C 1
ATOM 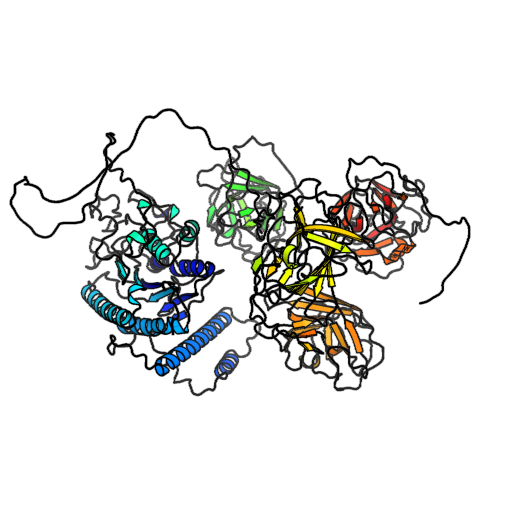8801 O O . TYR A 1 1156 ? -11.622 12.341 -49.291 1.00 91.06 1156 TYR A O 1
ATOM 8809 N N . GLU A 1 1157 ? -12.914 10.720 -50.174 1.00 89.69 1157 GLU A N 1
ATOM 8810 C CA . GLU A 1 1157 ? -13.940 10.702 -49.124 1.00 89.69 1157 GLU A CA 1
ATOM 8811 C C . GLU A 1 1157 ? -13.894 9.367 -48.368 1.00 89.69 1157 GLU A C 1
ATOM 8813 O O . GLU A 1 1157 ? -13.988 8.294 -48.966 1.00 89.69 1157 GLU A O 1
ATOM 8818 N N . ALA A 1 1158 ? -13.754 9.437 -47.046 1.00 83.44 1158 ALA A N 1
ATOM 8819 C CA . ALA A 1 1158 ? -13.858 8.307 -46.134 1.00 83.44 1158 ALA A CA 1
ATOM 8820 C C . ALA A 1 1158 ? -15.200 8.386 -45.392 1.00 83.44 1158 ALA A C 1
ATOM 8822 O O . ALA A 1 1158 ? -15.389 9.245 -44.532 1.00 83.44 1158 ALA A O 1
ATOM 8823 N N . THR A 1 1159 ? -16.140 7.501 -45.723 1.00 82.00 1159 THR A N 1
ATOM 8824 C CA . THR A 1 1159 ? -17.451 7.392 -45.056 1.00 82.00 1159 THR A CA 1
ATOM 8825 C C . THR A 1 1159 ? -17.412 6.359 -43.933 1.00 82.00 1159 THR A C 1
ATOM 8827 O O . THR A 1 1159 ? -16.868 5.272 -44.139 1.00 82.00 1159 THR A O 1
ATOM 8830 N N . PHE A 1 1160 ? -18.032 6.640 -42.785 1.00 82.38 1160 PHE A N 1
ATOM 8831 C CA . PHE A 1 1160 ? -18.016 5.740 -41.624 1.00 82.38 1160 PHE A CA 1
ATOM 8832 C C . PHE A 1 1160 ? -19.330 5.781 -40.818 1.00 82.38 1160 PHE A C 1
ATOM 8834 O O . PHE A 1 1160 ? -20.013 6.807 -40.781 1.00 82.38 1160 PHE A O 1
ATOM 8841 N N . PRO A 1 1161 ? -19.729 4.667 -40.174 1.00 71.44 1161 PRO A N 1
ATOM 8842 C CA . PRO A 1 1161 ? -20.967 4.606 -39.408 1.00 71.44 1161 PRO A CA 1
ATOM 8843 C C . PRO A 1 1161 ? -20.820 5.330 -38.063 1.00 71.44 1161 PRO A C 1
ATOM 8845 O O . PRO A 1 1161 ? -20.176 4.832 -37.148 1.00 71.44 1161 PRO A O 1
ATOM 8848 N N . ASN A 1 1162 ? -21.486 6.475 -37.922 1.00 78.38 1162 ASN A N 1
ATOM 8849 C CA . ASN A 1 1162 ? -21.654 7.173 -36.647 1.00 78.38 1162 ASN A CA 1
ATOM 8850 C C . ASN A 1 1162 ? -23.136 7.522 -36.422 1.00 78.38 1162 ASN A C 1
ATOM 8852 O O . ASN A 1 1162 ? -23.839 7.902 -37.361 1.00 78.38 1162 ASN A O 1
ATOM 8856 N N . ALA A 1 1163 ? -23.608 7.403 -35.182 1.00 69.19 1163 ALA A N 1
ATOM 8857 C CA . ALA A 1 1163 ? -24.962 7.762 -34.741 1.00 69.19 1163 ALA A CA 1
ATOM 8858 C C . ALA A 1 1163 ? -24.974 8.575 -33.427 1.00 69.19 1163 ALA A C 1
ATOM 8860 O O . ALA A 1 1163 ? -26.043 8.900 -32.908 1.00 69.19 1163 ALA A O 1
ATOM 8861 N N . VAL A 1 1164 ? -23.794 8.898 -32.889 1.00 72.25 1164 VAL A N 1
ATOM 8862 C CA . VAL A 1 1164 ? -23.608 9.617 -31.627 1.00 72.25 1164 VAL A CA 1
ATOM 8863 C C . VAL A 1 1164 ? -23.205 11.058 -31.917 1.00 72.25 1164 VAL A C 1
ATOM 8865 O O . VAL A 1 1164 ? -22.379 11.319 -32.796 1.00 72.25 1164 VAL A O 1
ATOM 8868 N N . ALA A 1 1165 ? -23.806 11.989 -31.177 1.00 74.38 1165 ALA A N 1
ATOM 8869 C CA . ALA A 1 1165 ? -23.443 13.396 -31.231 1.00 74.38 1165 ALA A CA 1
ATOM 8870 C C . ALA A 1 1165 ? -22.341 13.720 -30.210 1.00 74.38 1165 ALA A C 1
ATOM 8872 O O . ALA A 1 1165 ? -22.356 13.212 -29.087 1.00 74.38 1165 ALA A O 1
ATOM 8873 N N . TYR A 1 1166 ? -21.403 14.574 -30.615 1.00 78.00 1166 TYR A N 1
ATOM 8874 C CA . TYR A 1 1166 ? -20.263 15.021 -29.813 1.00 78.00 1166 TYR A CA 1
ATOM 8875 C C . TYR A 1 1166 ? -20.137 16.548 -29.874 1.00 78.00 1166 TYR A C 1
ATOM 8877 O O . TYR A 1 1166 ? -20.418 17.144 -30.921 1.00 78.00 1166 TYR A O 1
ATOM 8885 N N . SER A 1 1167 ? -19.726 17.166 -28.763 1.00 72.94 1167 SER A N 1
ATOM 8886 C CA . SER A 1 1167 ? -19.479 18.613 -28.651 1.00 72.94 1167 SER A CA 1
ATOM 8887 C C . SER A 1 1167 ? -18.048 19.008 -29.022 1.00 72.94 1167 SER A C 1
ATOM 8889 O O . SER A 1 1167 ? -17.789 20.174 -29.297 1.00 72.94 1167 SER A O 1
ATOM 8891 N N . GLN A 1 1168 ? -17.117 18.052 -29.064 1.00 78.50 1168 GLN A N 1
ATOM 8892 C CA . GLN A 1 1168 ? -15.714 18.254 -29.437 1.00 78.50 1168 GLN A CA 1
ATOM 8893 C C . GLN A 1 1168 ? -15.178 17.025 -30.185 1.00 78.50 1168 GLN A C 1
ATOM 8895 O O . GLN A 1 1168 ? -15.606 15.894 -29.933 1.00 78.50 1168 GLN A O 1
ATOM 8900 N N . TYR A 1 1169 ? -14.215 17.240 -31.084 1.00 84.31 1169 TYR A N 1
ATOM 8901 C CA . TYR A 1 1169 ? -13.615 16.209 -31.935 1.00 84.31 1169 TYR A CA 1
ATOM 8902 C C . TYR A 1 1169 ? -12.083 16.264 -31.936 1.00 84.31 1169 TYR A C 1
ATOM 8904 O O . TYR A 1 1169 ? -11.489 17.332 -31.845 1.00 84.31 1169 TYR A O 1
ATOM 8912 N N . GLN A 1 1170 ? -11.441 15.110 -32.111 1.00 87.62 1170 GLN A N 1
ATOM 8913 C CA . GLN A 1 1170 ? -9.997 14.982 -32.320 1.00 87.62 1170 GLN A CA 1
ATOM 8914 C C . GLN A 1 1170 ? -9.743 14.174 -33.595 1.00 87.62 1170 GLN A C 1
ATOM 8916 O O . GLN A 1 1170 ? -10.179 13.028 -33.696 1.00 87.62 1170 GLN A O 1
ATOM 8921 N N . LEU A 1 1171 ? -9.019 14.760 -34.548 1.00 87.50 1171 LEU A N 1
ATOM 8922 C CA . LEU A 1 1171 ? -8.624 14.161 -35.822 1.00 87.50 1171 LEU A CA 1
ATOM 8923 C C . LEU A 1 1171 ? -7.096 14.144 -35.928 1.00 87.50 1171 LEU A C 1
ATOM 8925 O O . LEU A 1 1171 ? -6.463 15.192 -35.840 1.00 87.50 1171 LEU A O 1
ATOM 8929 N N . THR A 1 1172 ? -6.488 12.987 -36.178 1.00 88.12 1172 THR A N 1
ATOM 8930 C CA . THR A 1 1172 ? -5.042 12.884 -36.444 1.00 88.12 1172 THR A CA 1
ATOM 8931 C C . THR A 1 1172 ? -4.741 12.114 -37.725 1.00 88.12 1172 THR A C 1
ATOM 8933 O O . THR A 1 1172 ? -5.567 11.340 -38.214 1.00 88.12 1172 THR A O 1
ATOM 8936 N N . PHE A 1 1173 ? -3.542 12.334 -38.272 1.00 87.56 1173 PHE A N 1
ATOM 8937 C CA . PHE A 1 1173 ? -3.052 11.722 -39.509 1.00 87.56 1173 PHE A CA 1
ATOM 8938 C C . PHE A 1 1173 ? -1.743 10.949 -39.240 1.00 87.56 1173 PHE A C 1
ATOM 8940 O O . PHE A 1 1173 ? -0.657 11.505 -39.420 1.00 87.56 1173 PHE A O 1
ATOM 8947 N N . PRO A 1 1174 ? -1.808 9.678 -38.787 1.00 82.31 1174 PRO A N 1
ATOM 8948 C CA . PRO A 1 1174 ? -0.630 8.936 -38.317 1.00 82.31 1174 PRO A CA 1
ATOM 8949 C C . PRO A 1 1174 ? 0.442 8.649 -39.373 1.00 82.31 1174 PRO A C 1
ATOM 8951 O O . PRO A 1 1174 ? 1.596 8.422 -39.020 1.00 82.31 1174 PRO A O 1
ATOM 8954 N N . THR A 1 1175 ? 0.086 8.624 -40.661 1.00 82.31 1175 THR A N 1
ATOM 8955 C CA . THR A 1 1175 ? 1.020 8.286 -41.746 1.00 82.31 1175 THR A CA 1
ATOM 8956 C C . THR A 1 1175 ? 0.852 9.191 -42.961 1.00 82.31 1175 THR A C 1
ATOM 8958 O O . THR A 1 1175 ? -0.257 9.600 -43.307 1.00 82.31 1175 THR A O 1
ATOM 8961 N N . THR A 1 1176 ? 1.957 9.442 -43.662 1.00 85.50 1176 THR A N 1
ATOM 8962 C CA . THR A 1 1176 ? 2.017 10.149 -44.951 1.00 85.50 1176 THR A CA 1
ATOM 8963 C C . THR A 1 1176 ? 2.452 9.197 -46.074 1.00 85.50 1176 THR A C 1
ATOM 8965 O O . THR A 1 1176 ? 2.813 8.042 -45.836 1.00 85.50 1176 THR A O 1
ATOM 8968 N N . ARG A 1 1177 ? 2.358 9.626 -47.340 1.00 83.31 1177 ARG A N 1
ATOM 8969 C CA . ARG A 1 1177 ? 2.641 8.764 -48.507 1.00 83.31 1177 ARG A CA 1
ATOM 8970 C C . ARG A 1 1177 ? 4.118 8.390 -48.667 1.00 83.31 1177 ARG A C 1
ATOM 8972 O O . ARG A 1 1177 ? 4.419 7.395 -49.323 1.00 83.31 1177 ARG A O 1
ATOM 8979 N N . HIS A 1 1178 ? 5.029 9.177 -48.107 1.00 81.75 1178 HIS A N 1
ATOM 8980 C CA . HIS A 1 1178 ? 6.458 8.887 -48.062 1.00 81.75 1178 HIS A CA 1
ATOM 8981 C C . HIS A 1 1178 ? 6.886 8.781 -46.592 1.00 81.75 1178 HIS A C 1
ATOM 8983 O O . HIS A 1 1178 ? 6.699 9.759 -45.874 1.00 81.75 1178 HIS A O 1
ATOM 8989 N N . PRO A 1 1179 ? 7.461 7.654 -46.130 1.00 67.94 1179 PRO A N 1
ATOM 8990 C CA . PRO A 1 1179 ? 7.672 7.406 -44.699 1.00 67.94 1179 PRO A CA 1
ATOM 8991 C C . PRO A 1 1179 ? 8.564 8.461 -44.030 1.00 67.94 1179 PRO A C 1
ATOM 8993 O O . PRO A 1 1179 ? 8.300 8.860 -42.904 1.00 67.94 1179 PRO A O 1
ATOM 8996 N N . ASP A 1 1180 ? 9.552 8.992 -44.755 1.00 72.50 1180 ASP A N 1
ATOM 8997 C CA . ASP A 1 1180 ? 10.454 10.041 -44.252 1.00 72.50 1180 ASP A CA 1
ATOM 8998 C C . ASP A 1 1180 ? 9.837 11.465 -44.267 1.00 72.50 1180 ASP A C 1
ATOM 9000 O O . ASP A 1 1180 ? 10.544 12.456 -44.075 1.00 72.50 1180 ASP A O 1
ATOM 9004 N N . SER A 1 1181 ? 8.541 11.615 -44.576 1.00 74.69 1181 SER A N 1
ATOM 9005 C CA . SER A 1 1181 ? 7.885 12.922 -44.709 1.00 74.69 1181 SER A CA 1
ATOM 9006 C C . SER A 1 1181 ? 7.304 13.410 -43.383 1.00 74.69 1181 SER A C 1
ATOM 9008 O O . SER A 1 1181 ? 6.127 13.191 -43.095 1.00 74.69 1181 SER A O 1
ATOM 9010 N N . THR A 1 1182 ? 8.098 14.197 -42.652 1.00 74.62 1182 THR A N 1
ATOM 9011 C CA . THR A 1 1182 ? 7.721 14.932 -41.424 1.00 74.62 1182 THR A CA 1
ATOM 9012 C C . THR A 1 1182 ? 6.705 16.068 -41.641 1.00 74.62 1182 THR A C 1
ATOM 9014 O O . THR A 1 1182 ? 6.592 16.983 -40.829 1.00 74.62 1182 THR A O 1
ATOM 9017 N N . ILE A 1 1183 ? 5.973 16.057 -42.757 1.00 79.81 1183 ILE A N 1
ATOM 9018 C CA . ILE A 1 1183 ? 4.946 17.044 -43.096 1.00 79.81 1183 ILE A CA 1
ATOM 9019 C C . ILE A 1 1183 ? 3.728 16.304 -43.644 1.00 79.81 1183 ILE A C 1
ATOM 9021 O O . ILE A 1 1183 ? 3.857 15.571 -44.630 1.00 79.81 1183 ILE A O 1
ATOM 9025 N N . VAL A 1 1184 ? 2.568 16.540 -43.027 1.00 86.00 1184 VAL A N 1
ATOM 9026 C CA . VAL A 1 1184 ? 1.239 16.212 -43.563 1.00 86.00 1184 VAL A CA 1
ATOM 9027 C C . VAL A 1 1184 ? 0.753 17.410 -44.379 1.00 86.00 1184 VAL A C 1
ATOM 9029 O O . VAL A 1 1184 ? 0.901 18.540 -43.923 1.00 86.00 1184 VAL A O 1
ATOM 9032 N N . GLN A 1 1185 ? 0.159 17.199 -45.556 1.00 87.56 1185 GLN A N 1
ATOM 9033 C CA . GLN A 1 1185 ? -0.449 18.280 -46.345 1.00 87.56 1185 GLN A CA 1
ATOM 9034 C C . GLN A 1 1185 ? -1.834 17.915 -46.891 1.00 87.56 1185 GLN A C 1
ATOM 9036 O O . GLN A 1 1185 ? -2.083 16.764 -47.260 1.00 87.56 1185 GLN A O 1
ATOM 9041 N N . PHE A 1 1186 ? -2.688 18.921 -47.057 1.00 89.81 1186 PHE A N 1
ATOM 9042 C CA . PHE A 1 1186 ? -3.926 18.845 -47.837 1.00 89.81 1186 PHE A CA 1
ATOM 9043 C C . PHE A 1 1186 ? -4.327 20.237 -48.359 1.00 89.81 1186 PHE A C 1
ATOM 9045 O O . PHE A 1 1186 ? -3.640 21.227 -48.103 1.00 89.81 1186 PHE A O 1
ATOM 9052 N N . ALA A 1 1187 ? -5.365 20.286 -49.197 1.00 85.25 1187 ALA A N 1
ATOM 9053 C CA . ALA A 1 1187 ? -5.903 21.527 -49.756 1.00 85.25 1187 ALA A CA 1
ATOM 9054 C C . ALA A 1 1187 ? -7.131 22.060 -49.009 1.00 85.25 1187 ALA A C 1
ATOM 9056 O O . ALA A 1 1187 ? -7.340 23.258 -48.976 1.00 85.25 1187 ALA A O 1
ATOM 9057 N N . GLU A 1 1188 ? -7.969 21.159 -48.507 1.00 87.56 1188 GLU A N 1
ATOM 9058 C CA . GLU A 1 1188 ? -9.249 21.443 -47.849 1.00 87.56 1188 GLU A CA 1
ATOM 9059 C C . GLU A 1 1188 ? -9.658 20.159 -47.105 1.00 87.56 1188 GLU A C 1
ATOM 9061 O O . GLU A 1 1188 ? -9.304 19.050 -47.548 1.00 87.56 1188 GLU A O 1
ATOM 9066 N N . LEU A 1 1189 ? -10.371 20.304 -45.988 1.00 88.62 1189 LEU A N 1
ATOM 9067 C CA . LEU A 1 1189 ? -10.814 19.237 -45.099 1.00 88.62 1189 LEU A CA 1
ATOM 9068 C C . LEU A 1 1189 ? -12.281 19.462 -44.701 1.00 88.62 1189 LEU A C 1
ATOM 9070 O O . LEU A 1 1189 ? -12.585 20.218 -43.783 1.00 88.62 1189 LEU A O 1
ATOM 9074 N N . GLU A 1 1190 ? -13.198 18.725 -45.323 1.00 86.75 1190 GLU A N 1
ATOM 9075 C CA . GLU A 1 1190 ? -14.616 18.779 -44.953 1.00 86.75 1190 GLU A CA 1
ATOM 9076 C C . GLU A 1 1190 ? -14.978 17.599 -44.047 1.00 86.75 1190 GLU A C 1
ATOM 9078 O O . GLU A 1 1190 ? -14.530 16.468 -44.265 1.00 86.75 1190 GLU A O 1
ATOM 9083 N N . LEU A 1 1191 ? -15.858 17.833 -43.071 1.00 88.25 1191 LEU A N 1
ATOM 9084 C CA . LEU A 1 1191 ? -16.379 16.802 -42.165 1.00 88.25 1191 LEU A CA 1
ATOM 9085 C C . LEU A 1 1191 ? -17.914 16.690 -42.282 1.00 88.25 1191 LEU A C 1
ATOM 9087 O O . LEU A 1 1191 ? -18.621 17.157 -41.381 1.00 88.25 1191 LEU A O 1
ATOM 9091 N N . PRO A 1 1192 ? -18.463 16.134 -43.387 1.00 86.25 1192 PRO A N 1
ATOM 9092 C CA . PRO A 1 1192 ? -19.906 16.081 -43.603 1.00 86.25 1192 PRO A CA 1
ATOM 9093 C C . PRO A 1 1192 ? -20.630 15.284 -42.521 1.00 86.25 1192 PRO A C 1
ATOM 9095 O O . PRO A 1 1192 ? -20.182 14.212 -42.090 1.00 86.25 1192 PRO A O 1
ATOM 9098 N N . GLY A 1 1193 ? -21.786 15.793 -42.104 1.00 85.31 1193 GLY A N 1
ATOM 9099 C CA . GLY A 1 1193 ? -22.476 15.286 -40.928 1.00 85.31 1193 GLY A CA 1
ATOM 9100 C C . GLY A 1 1193 ? -23.838 15.922 -40.683 1.00 85.31 1193 GLY A C 1
ATOM 9101 O O . GLY A 1 1193 ? -24.444 16.515 -41.578 1.00 85.31 1193 GLY A O 1
ATOM 9102 N N . LEU A 1 1194 ? -24.315 15.776 -39.449 1.00 82.38 1194 LEU A N 1
ATOM 9103 C CA . LEU A 1 1194 ? -25.570 16.340 -38.957 1.00 82.38 1194 LEU A CA 1
ATOM 9104 C C . LEU A 1 1194 ? -25.283 17.314 -37.805 1.00 82.38 1194 LEU A C 1
ATOM 9106 O O . LEU A 1 1194 ? -24.666 16.923 -36.816 1.00 82.38 1194 LEU A O 1
ATOM 9110 N N . ALA A 1 1195 ? -25.745 18.557 -37.900 1.00 75.25 1195 ALA A N 1
ATOM 9111 C CA . ALA A 1 1195 ? -25.733 19.512 -36.793 1.00 75.25 1195 ALA A CA 1
ATOM 9112 C C . ALA A 1 1195 ? -26.967 19.313 -35.895 1.00 75.25 1195 ALA A C 1
ATOM 9114 O O . ALA A 1 1195 ? -28.076 19.109 -36.403 1.00 75.25 1195 ALA A O 1
ATOM 9115 N N . VAL A 1 1196 ? -26.782 19.382 -34.572 1.00 72.06 1196 VAL A N 1
ATOM 9116 C CA . VAL A 1 1196 ? -27.853 19.235 -33.573 1.00 72.06 1196 VAL A CA 1
ATOM 9117 C C . VAL A 1 1196 ? -28.074 20.586 -32.876 1.00 72.06 1196 VAL A C 1
ATOM 9119 O O . VAL A 1 1196 ? -27.190 21.040 -32.149 1.00 72.06 1196 VAL A O 1
ATOM 9122 N N . PRO A 1 1197 ? -29.221 21.257 -33.099 1.00 58.72 1197 PRO A N 1
ATOM 9123 C CA . PRO A 1 1197 ? -29.543 22.507 -32.418 1.00 58.72 1197 PRO A CA 1
ATOM 9124 C C . PRO A 1 1197 ? -29.729 22.337 -30.906 1.00 58.72 1197 PRO A C 1
ATOM 9126 O O . PRO A 1 1197 ? -30.152 21.287 -30.419 1.00 58.72 1197 PRO A O 1
ATOM 9129 N N . GLU A 1 1198 ? -29.459 23.412 -30.173 1.00 48.31 1198 GLU A N 1
ATOM 9130 C CA . GLU A 1 1198 ? -29.594 23.465 -28.719 1.00 48.31 1198 GLU A CA 1
ATOM 9131 C C . GLU A 1 1198 ? -31.058 23.251 -28.271 1.00 48.31 1198 GLU A C 1
ATOM 9133 O O . GLU A 1 1198 ? -32.001 23.712 -28.919 1.00 48.31 1198 GLU A O 1
ATOM 9138 N N . GLY A 1 1199 ? -31.256 22.524 -27.165 1.00 44.22 1199 GLY A N 1
ATOM 9139 C CA . GLY A 1 1199 ? -32.577 22.285 -26.565 1.00 44.22 1199 GLY A CA 1
ATOM 9140 C C . GLY A 1 1199 ? -33.395 21.094 -27.100 1.00 44.22 1199 GLY A C 1
ATOM 9141 O O . GLY A 1 1199 ? -34.530 20.926 -26.660 1.00 44.22 1199 GLY A O 1
ATOM 9142 N N . TRP A 1 1200 ? -32.863 20.252 -28.001 1.00 45.16 1200 TRP A N 1
ATOM 9143 C CA . TRP A 1 1200 ? -33.607 19.121 -28.600 1.00 45.16 1200 TRP A CA 1
ATOM 9144 C C . TRP A 1 1200 ? -32.927 17.744 -28.458 1.00 45.16 1200 TRP A C 1
ATOM 9146 O O . TRP A 1 1200 ? -32.564 17.099 -29.442 1.00 45.16 1200 TRP A O 1
ATOM 9156 N N . THR A 1 1201 ? -32.824 17.239 -27.226 1.00 34.56 1201 THR A N 1
ATOM 9157 C CA . THR A 1 1201 ? -32.395 15.859 -26.919 1.00 34.56 1201 THR A CA 1
ATOM 9158 C C . THR A 1 1201 ? -33.580 14.978 -26.497 1.00 34.56 1201 THR A C 1
ATOM 9160 O O . THR A 1 1201 ? -33.931 14.871 -25.325 1.00 34.56 1201 THR A O 1
ATOM 9163 N N . CYS A 1 1202 ? -34.225 14.314 -27.463 1.00 28.28 1202 CYS A N 1
ATOM 9164 C CA . CYS A 1 1202 ? -35.307 13.360 -27.183 1.00 28.28 1202 CYS A CA 1
ATOM 9165 C C . CYS A 1 1202 ? -34.757 11.980 -26.779 1.00 28.28 1202 CYS A C 1
ATOM 9167 O O . CYS A 1 1202 ? -33.921 11.412 -27.480 1.00 28.28 1202 CYS A O 1
ATOM 9169 N N . GLY A 1 1203 ? -35.259 11.411 -25.680 1.00 30.95 1203 GLY A N 1
ATOM 9170 C CA . GLY A 1 1203 ? -34.821 10.104 -25.184 1.00 30.95 1203 GLY A CA 1
ATOM 9171 C C . GLY A 1 1203 ? -35.548 8.905 -25.808 1.00 30.95 1203 GLY A C 1
ATOM 9172 O O . GLY A 1 1203 ? -36.771 8.907 -25.924 1.00 30.95 1203 GLY A O 1
ATOM 9173 N N . GLY A 1 1204 ? -34.789 7.840 -26.091 1.00 28.22 1204 GLY A N 1
ATOM 9174 C CA . GLY A 1 1204 ? -35.275 6.453 -26.153 1.00 28.22 1204 GLY A CA 1
ATOM 9175 C C . GLY A 1 1204 ? -35.977 5.998 -27.452 1.00 28.22 1204 GLY A C 1
ATOM 9176 O O . GLY A 1 1204 ? -37.003 6.560 -27.839 1.00 28.22 1204 GLY A O 1
ATOM 9177 N N . PRO A 1 1205 ? -35.523 4.903 -28.101 1.00 26.58 1205 PRO A N 1
ATOM 9178 C CA . PRO A 1 1205 ? -36.235 4.303 -29.229 1.00 26.58 1205 PRO A CA 1
ATOM 9179 C C . PRO A 1 1205 ? -37.503 3.569 -28.753 1.00 26.58 1205 PRO A C 1
ATOM 9181 O O . PRO A 1 1205 ? -37.483 2.371 -28.475 1.00 26.58 1205 PRO A O 1
ATOM 9184 N N . GLY A 1 1206 ? -38.623 4.292 -28.661 1.00 30.97 1206 GLY A N 1
ATOM 9185 C CA . GLY A 1 1206 ? -39.924 3.710 -28.300 1.00 30.97 1206 GLY A CA 1
ATOM 9186 C C . GLY A 1 1206 ? -41.089 4.694 -28.146 1.00 30.97 1206 GLY A C 1
ATOM 9187 O O . GLY A 1 1206 ? -42.241 4.280 -28.264 1.00 30.97 1206 GLY A O 1
ATOM 9188 N N . ALA A 1 1207 ? -40.829 5.985 -27.919 1.00 27.08 1207 ALA A N 1
ATOM 9189 C CA . ALA A 1 1207 ? -41.883 6.986 -27.751 1.00 27.08 1207 ALA A CA 1
ATOM 9190 C C . ALA A 1 1207 ? -42.442 7.476 -29.102 1.00 27.08 1207 ALA A C 1
ATOM 9192 O O . ALA A 1 1207 ? -41.726 8.055 -29.917 1.00 27.08 1207 ALA A O 1
ATOM 9193 N N . SER A 1 1208 ? -43.744 7.292 -29.335 1.00 25.31 1208 SER A N 1
ATOM 9194 C CA . SER A 1 1208 ? -44.447 7.887 -30.479 1.00 25.31 1208 SER A CA 1
ATOM 9195 C C . SER A 1 1208 ? -44.797 9.353 -30.208 1.00 25.31 1208 SER A C 1
ATOM 9197 O O . SER A 1 1208 ? -45.477 9.637 -29.221 1.00 25.31 1208 SER A O 1
ATOM 9199 N N . CYS A 1 1209 ? -44.412 10.271 -31.098 1.00 28.91 1209 CYS A N 1
ATOM 9200 C CA . CYS A 1 1209 ? -44.717 11.699 -30.963 1.00 28.91 1209 CYS A CA 1
ATOM 9201 C C . CYS A 1 1209 ? -46.236 11.967 -30.924 1.00 28.91 1209 CYS A C 1
ATOM 9203 O O . CYS A 1 1209 ? -46.931 11.815 -31.930 1.00 28.91 1209 CYS A O 1
ATOM 9205 N N . GLY A 1 1210 ? -46.745 12.395 -29.765 1.00 25.17 1210 GLY A N 1
ATOM 9206 C CA . GLY A 1 1210 ? -48.103 12.916 -29.604 1.00 25.17 1210 GLY A CA 1
ATOM 9207 C C . GLY A 1 1210 ? -48.112 14.438 -29.743 1.00 25.17 1210 GLY A C 1
ATOM 9208 O O . GLY A 1 1210 ? -47.440 15.126 -28.983 1.00 25.17 1210 GLY A O 1
ATOM 9209 N N . ASN A 1 1211 ? -48.865 14.970 -30.706 1.00 29.14 1211 ASN A N 1
ATOM 9210 C CA . ASN A 1 1211 ? -48.906 16.412 -30.966 1.00 29.14 1211 ASN A CA 1
ATOM 9211 C C . ASN A 1 1211 ? -49.674 17.185 -29.879 1.00 29.14 1211 ASN A C 1
ATOM 9213 O O . ASN A 1 1211 ? -50.872 16.964 -29.698 1.00 29.14 1211 ASN A O 1
ATOM 9217 N N . SER A 1 1212 ? -49.038 18.201 -29.294 1.00 24.91 1212 SER A N 1
ATOM 9218 C CA . SER A 1 1212 ? -49.712 19.376 -28.725 1.00 24.91 1212 SER A CA 1
ATOM 9219 C C . SER A 1 1212 ? -48.986 20.638 -29.193 1.00 24.91 1212 SER A C 1
ATOM 9221 O O . SER A 1 1212 ? -47.791 20.790 -28.958 1.00 24.91 1212 SER A O 1
ATOM 9223 N N . HIS A 1 1213 ? -49.707 21.498 -29.906 1.00 29.25 1213 HIS A N 1
ATOM 9224 C CA . HIS A 1 1213 ? -49.204 22.665 -30.639 1.00 29.25 1213 HIS A CA 1
ATOM 9225 C C . HIS A 1 1213 ? -49.696 23.962 -29.959 1.00 29.25 1213 HIS A C 1
ATOM 9227 O O . HIS A 1 1213 ? -50.673 23.894 -29.218 1.00 29.25 1213 HIS A O 1
ATOM 9233 N N . GLU A 1 1214 ? -49.102 25.116 -30.307 1.00 26.98 1214 GLU A N 1
ATOM 9234 C CA . GLU A 1 1214 ? -49.540 26.491 -29.936 1.00 26.98 1214 GLU A CA 1
ATOM 9235 C C . GLU A 1 1214 ? -49.326 26.894 -28.452 1.00 26.98 1214 GLU A C 1
ATOM 9237 O O . GLU A 1 1214 ? -49.488 26.084 -27.549 1.00 26.98 1214 GLU A O 1
ATOM 9242 N N . CYS A 1 1215 ? -48.969 28.138 -28.088 1.00 25.62 1215 CYS A N 1
ATOM 9243 C CA . CYS A 1 1215 ? -48.493 29.332 -28.824 1.00 25.62 1215 CYS A CA 1
ATOM 9244 C C . CYS A 1 1215 ? -47.658 30.207 -27.841 1.00 25.62 1215 CYS A C 1
ATOM 9246 O O . CYS A 1 1215 ? -47.756 30.009 -26.634 1.00 25.62 1215 CYS A O 1
ATOM 9248 N N . CYS A 1 1216 ? -46.745 31.101 -28.248 1.00 24.80 1216 CYS A N 1
ATOM 9249 C CA . CYS A 1 1216 ? -46.913 32.370 -28.991 1.00 24.80 1216 CYS A CA 1
ATOM 9250 C C . CYS A 1 1216 ? -45.555 32.773 -29.638 1.00 24.80 1216 CYS A C 1
ATOM 9252 O O . CYS A 1 1216 ? -44.522 32.568 -29.013 1.00 24.80 1216 CYS A O 1
ATOM 9254 N N . SER A 1 1217 ? -45.461 33.153 -30.924 1.00 26.06 1217 SER A N 1
ATOM 9255 C CA . SER A 1 1217 ? -45.484 34.539 -31.477 1.00 26.06 1217 SER A CA 1
ATOM 9256 C C . SER A 1 1217 ? -44.524 35.537 -30.793 1.00 26.06 1217 SER A C 1
ATOM 9258 O O . SER A 1 1217 ? -44.569 35.666 -29.577 1.00 26.06 1217 SER A O 1
ATOM 9260 N N . GLU A 1 1218 ? -43.697 36.319 -31.503 1.00 26.08 1218 GLU A N 1
ATOM 9261 C CA . GLU A 1 1218 ? -44.033 37.108 -32.711 1.00 26.08 1218 GLU A CA 1
ATOM 9262 C C . GLU A 1 1218 ? -43.112 36.933 -33.958 1.00 26.08 1218 GLU A C 1
ATOM 9264 O O . GLU A 1 1218 ? -42.267 36.048 -34.033 1.00 26.08 1218 GLU A O 1
ATOM 9269 N N . PHE A 1 1219 ? -43.376 37.758 -34.982 1.00 26.61 1219 PHE A N 1
ATOM 9270 C CA . PHE A 1 1219 ? -42.744 37.863 -36.313 1.00 26.61 1219 PHE A CA 1
ATOM 9271 C C . PHE A 1 1219 ? -41.341 38.543 -36.255 1.00 26.61 1219 PHE A C 1
ATOM 9273 O O . PHE A 1 1219 ? -40.985 39.116 -35.235 1.00 26.61 1219 PHE A O 1
ATOM 9280 N N . CYS A 1 1220 ? -40.492 38.573 -37.298 1.00 23.92 1220 CYS A N 1
ATOM 9281 C CA . CYS A 1 1220 ? -40.817 38.794 -38.716 1.00 23.92 1220 CYS A CA 1
ATOM 9282 C C . CYS A 1 1220 ? -39.768 38.283 -39.734 1.00 23.92 1220 CYS A C 1
ATOM 9284 O O . CYS A 1 1220 ? -38.721 37.747 -39.388 1.00 23.92 1220 CYS A O 1
ATOM 9286 N N . LEU A 1 1221 ? -40.082 38.465 -41.022 1.00 30.47 1221 LEU A N 1
ATOM 9287 C CA . LEU A 1 1221 ? -39.335 38.002 -42.194 1.00 30.47 1221 LEU A CA 1
ATOM 9288 C C . LEU A 1 1221 ? -38.357 39.056 -42.742 1.00 30.47 1221 LEU A C 1
ATOM 9290 O O . LEU A 1 1221 ? -38.752 40.198 -42.952 1.00 30.47 1221 LEU A O 1
ATOM 9294 N N . GLY A 1 1222 ? -37.180 38.600 -43.183 1.00 28.31 1222 GLY A N 1
ATOM 9295 C CA . GLY A 1 1222 ? -36.518 39.116 -44.391 1.00 28.31 1222 GLY A CA 1
ATOM 9296 C C . GLY A 1 1222 ? -35.646 40.379 -44.279 1.00 28.31 1222 GLY A C 1
ATOM 9297 O O . GLY A 1 1222 ? -36.094 41.451 -43.898 1.00 28.31 1222 GLY A O 1
ATOM 9298 N N . THR A 1 1223 ? -34.415 40.252 -44.790 1.00 31.20 1223 THR A N 1
ATOM 9299 C CA . THR A 1 1223 ? -33.485 41.331 -45.195 1.00 31.20 1223 THR A CA 1
ATOM 9300 C C . THR A 1 1223 ? -33.040 42.365 -44.143 1.00 31.20 1223 THR A C 1
ATOM 9302 O O . THR A 1 1223 ? -33.666 43.404 -43.986 1.00 31.20 1223 THR A O 1
ATOM 9305 N N . GLY A 1 1224 ? -31.815 42.180 -43.630 1.00 27.69 1224 GLY A N 1
ATOM 9306 C CA . GLY A 1 1224 ? -30.830 43.271 -43.528 1.00 27.69 1224 GLY A CA 1
ATOM 9307 C C . GLY A 1 1224 ? -30.647 44.006 -42.188 1.00 27.69 1224 GLY A C 1
ATOM 9308 O O . GLY A 1 1224 ? -31.425 44.887 -41.860 1.00 27.69 1224 GLY A O 1
ATOM 9309 N N . VAL A 1 1225 ? -29.491 43.747 -41.556 1.00 31.17 1225 VAL A N 1
ATOM 9310 C CA . VAL A 1 1225 ? -28.642 44.679 -40.766 1.00 31.17 1225 VAL A CA 1
ATOM 9311 C C . VAL A 1 1225 ? -29.258 45.452 -39.580 1.00 31.17 1225 VAL A C 1
ATOM 9313 O O . VAL A 1 1225 ? -29.962 46.432 -39.780 1.00 31.17 1225 VAL A O 1
ATOM 9316 N N . CYS A 1 1226 ? -28.801 45.115 -38.364 1.00 24.36 1226 CYS A N 1
ATOM 9317 C CA . CYS A 1 1226 ? -28.430 46.003 -37.233 1.00 24.36 1226 CYS A CA 1
ATOM 9318 C C . CYS A 1 1226 ? -27.830 45.092 -36.128 1.00 24.36 1226 CYS A C 1
ATOM 9320 O O . CYS A 1 1226 ? -28.427 44.055 -35.862 1.00 24.36 1226 CYS A O 1
ATOM 9322 N N . SER A 1 1227 ? -26.603 45.233 -35.599 1.00 27.88 1227 SER A N 1
ATOM 9323 C CA . SER A 1 1227 ? -25.829 46.358 -35.011 1.00 27.88 1227 SER A CA 1
ATOM 9324 C C . SER A 1 1227 ? -26.023 46.509 -33.491 1.00 27.88 1227 SER A C 1
ATOM 9326 O O . SER A 1 1227 ? -27.148 46.415 -33.014 1.00 27.88 1227 SER A O 1
ATOM 9328 N N . ASP A 1 1228 ? -24.930 46.776 -32.768 1.00 31.91 1228 ASP A N 1
ATOM 9329 C CA . ASP A 1 1228 ? -24.817 46.849 -31.297 1.00 31.91 1228 ASP A CA 1
ATOM 9330 C C . ASP A 1 1228 ? -25.790 47.815 -30.586 1.00 31.91 1228 ASP A C 1
ATOM 9332 O O . ASP A 1 1228 ? -26.288 48.755 -31.209 1.00 31.91 1228 ASP A O 1
ATOM 9336 N N . VAL A 1 1229 ? -25.948 47.661 -29.254 1.00 27.80 1229 VAL A N 1
ATOM 9337 C CA . VAL A 1 1229 ? -25.530 48.660 -28.222 1.00 27.80 1229 VAL A CA 1
ATOM 9338 C C . VAL A 1 1229 ? -26.037 48.310 -26.794 1.00 27.80 1229 VAL A C 1
ATOM 9340 O O . VAL A 1 1229 ? -27.228 48.356 -26.518 1.00 27.80 1229 VAL A O 1
ATOM 9343 N N . THR A 1 1230 ? -25.080 48.004 -25.901 1.00 30.30 1230 THR A N 1
ATOM 9344 C CA . THR A 1 1230 ? -24.965 48.236 -24.427 1.00 30.30 1230 THR A CA 1
ATOM 9345 C C . THR A 1 1230 ? -26.140 48.132 -23.423 1.00 30.30 1230 THR A C 1
ATOM 9347 O O . THR A 1 1230 ? -27.187 48.742 -23.610 1.00 30.30 1230 THR A O 1
ATOM 9350 N N . THR A 1 1231 ? -25.784 47.662 -22.208 1.00 33.34 1231 THR A N 1
ATOM 9351 C CA . THR A 1 1231 ? -26.366 47.964 -20.862 1.00 33.34 1231 THR A CA 1
ATOM 9352 C C . THR A 1 1231 ? -27.816 47.533 -20.593 1.00 33.34 1231 THR A C 1
ATOM 9354 O O . THR A 1 1231 ? -28.724 47.849 -21.350 1.00 33.34 1231 THR A O 1
ATOM 9357 N N . GLN A 1 1232 ? -28.098 46.879 -19.463 1.00 30.30 1232 GLN A N 1
ATOM 9358 C CA . GLN A 1 1232 ? -27.749 47.335 -18.105 1.00 30.30 1232 GLN A CA 1
ATOM 9359 C C . GLN A 1 1232 ? -27.249 46.227 -17.170 1.00 30.30 1232 GLN A C 1
ATOM 9361 O O . GLN A 1 1232 ? -27.638 45.063 -17.388 1.00 30.30 1232 GLN A O 1
#

Foldseek 3Di:
DDDDDDDPLQFAEEEEEEAAAFAFDDWLFDDFLVDDRVVGFPADAQDQVRLVLCLFQLCRPCLQPQAGLLLLLQLVVVVVPFFEAQEEEVPPRRNSFHRPVSTDDYAYQYLDQLPPVVVVPPDDPPVVVVVLPVVLDDDDPPDDPVSVVVSVVVVVVVVSSVVSNVLSVVCVVVVPDQDLQDDDDRPALLSSLVSVLSVVLCCVVSVGRHYYYYDYDYDNDWLAHPPVVVSVVSVVSSVVSSLVRCVVSVCQQSYKYWYTYSFHWAPAHDPRRTTGGARRGAIDMDTNQWPDPDGDADDFPDQDPVTSQDNDRRHGRHRAHPLQVSQQVSVVSPQVDPVSSCSSNVSVVSYDLVSHHHVVNTGNPTDDDRDDDDPPPPDDDDDDDDDDDDDDDDDDDDDDDDDDDDDDDDDDDDDDDDDDDDDDDDDDDDDDDDDDDDDDDDDDDDWDWWLFLAALPWDKDWKAADDDDDLSQQHHQWQAKDKGFHDPDQLPIGHMKTFGSFQKWWFFKKKFFAHADDQQQAFQKKWKWADADPVDDTHTPDMDTDPFDPDGDDHGHGWDGGLQGGRPVTRMDMDGHDTDDMHRMMTMHGSGGNHPPDRMHMTRYMGGIGTHDDPPDDDDDDDDDDDDDDDDDDDDDGDDDDDDDDDFADQDAPKDWWLFLADQVKDKDWDAFDWPDDRCQQAVQWQAKTKTFGQQPAFTFIKIQGPFQKWKFFKKKFFAHADFQQQAFQKKWKWFAADDPDDIDTQDIDTWPQDRDHDYGGDGWDGGLVGGRPVTRMTMDGHDDNDMGRMMIMGGQAGNNGGRGHGRMHMTRYMGGTGIGHDPPDDDDDWDWWQFLQAQVKDFPDWQADWPDDPCQQRVQFQAKTKGWHQAPDFTWTKIFGPFQKWKFFKKKFFAHADFQQQAFQKKWKWFAADDPDDIHTPDIDTWPQDRDHDYHGHGWDGGLVGGRPVGGMTMDGHDDNDMHRMMIMGGQDGNNDGHDGGRMHITRYMGGTTIGDHPPSDDDDDDDDDDDPPDFFFDDVPPWAWWQFLAALVQLVQKDKDQADDCDDPQNGSSQAAVQWQAKHKGFHNPPLDFIWIKGFGPFQKWKFFKKKFFAHQPFAQQAFFKKWKFAANDPPDDTHTFDIDTWDFDRDHDDGTHGWDAGLVGGRPVTGMTMGGGDIRTIHRIMIMGRNCGNHRPDSMHMTRYMGRITTHDHPPDRDDDDPDDDDDDDDDDDDDDDDDDDDDDDDDD